Protein 4KCA (pdb70)

Structure (mmCIF, N/CA/C/O backbone):
data_4KCA
#
_entry.id   4KCA
#
_cell.length_a   99.909
_cell.length_b   114.318
_cell.length_c   167.201
_cell.angle_alpha   90.00
_cell.angle_beta   90.00
_cell.angle_gamma   90.00
#
_symmetry.space_group_name_H-M   'P 21 21 21'
#
loop_
_entity.id
_entity.type
_entity.pdbx_description
1 polymer Endo-1,5-alpha-L-arabinanase
2 non-polymer 'IODIDE ION'
3 non-polymer GLYCEROL
4 non-polymer 'SODIUM ION'
5 water water
#
loop_
_atom_site.group_PDB
_atom_site.id
_atom_site.type_symbol
_atom_site.label_atom_id
_atom_site.label_alt_id
_atom_site.label_comp_id
_atom_site.label_asym_id
_atom_site.label_entity_id
_atom_site.label_seq_id
_atom_site.pdbx_PDB_ins_code
_atom_site.Cartn_x
_atom_site.Cartn_y
_atom_site.Cartn_z
_atom_site.occupancy
_atom_site.B_iso_or_equiv
_atom_site.auth_seq_id
_atom_site.auth_comp_id
_atom_site.auth_asym_id
_atom_site.auth_atom_id
_atom_site.pdbx_PDB_model_num
ATOM 1 N N . ILE A 1 5 ? 4.814 62.274 75.301 1.00 72.75 4 ILE A N 1
ATOM 2 C CA . ILE A 1 5 ? 5.463 60.994 75.707 1.00 66.54 4 ILE A CA 1
ATOM 3 C C . ILE A 1 5 ? 4.640 60.336 76.800 1.00 65.56 4 ILE A C 1
ATOM 4 O O . ILE A 1 5 ? 4.309 60.972 77.795 1.00 65.91 4 ILE A O 1
ATOM 9 N N . ILE A 1 6 ? 4.317 59.063 76.602 1.00 66.29 5 ILE A N 1
ATOM 10 C CA . ILE A 1 6 ? 3.562 58.283 77.573 1.00 69.59 5 ILE A CA 1
ATOM 11 C C . ILE A 1 6 ? 4.481 57.655 78.630 1.00 71.89 5 ILE A C 1
ATOM 12 O O . ILE A 1 6 ? 5.218 56.700 78.345 1.00 67.97 5 ILE A O 1
ATOM 17 N N . HIS A 1 7 ? 4.432 58.164 79.857 1.00 70.00 6 HIS A N 1
ATOM 18 C CA . HIS A 1 7 ? 5.256 57.563 80.902 1.00 66.87 6 HIS A CA 1
ATOM 19 C C . HIS A 1 7 ? 4.534 56.349 81.528 1.00 63.39 6 HIS A C 1
ATOM 20 O O . HIS A 1 7 ? 3.674 56.509 82.380 1.00 68.10 6 HIS A O 1
ATOM 27 N N . LEU A 1 8 ? 4.913 55.149 81.066 1.00 56.26 7 LEU A N 1
ATOM 28 C CA . LEU A 1 8 ? 4.334 53.841 81.421 1.00 53.74 7 LEU A CA 1
ATOM 29 C C . LEU A 1 8 ? 4.590 53.343 82.854 1.00 59.65 7 LEU A C 1
ATOM 30 O O . LEU A 1 8 ? 5.359 53.954 83.599 1.00 61.14 7 LEU A O 1
ATOM 35 N N . THR A 1 9 ? 3.932 52.226 83.205 1.00 59.26 8 THR A N 1
ATOM 36 C CA . THR A 1 9 ? 4.243 51.387 84.383 1.00 59.26 8 THR A CA 1
ATOM 37 C C . THR A 1 9 ? 4.157 49.934 83.939 1.00 58.99 8 THR A C 1
ATOM 38 O O . THR A 1 9 ? 3.765 49.667 82.804 1.00 57.89 8 THR A O 1
ATOM 42 N N . ASP A 1 10 ? 4.494 48.988 84.809 1.00 63.51 9 ASP A N 1
ATOM 43 C CA . ASP A 1 10 ? 4.583 47.590 84.370 1.00 74.08 9 ASP A CA 1
ATOM 44 C C . ASP A 1 10 ? 3.213 46.927 84.186 1.00 81.03 9 ASP A C 1
ATOM 45 O O . ASP A 1 10 ? 3.062 46.041 83.336 1.00 79.80 9 ASP A O 1
ATOM 50 N N . ASP A 1 11 ? 2.228 47.370 84.973 1.00 81.11 10 ASP A N 1
ATOM 51 C CA . ASP A 1 11 ? 0.839 46.912 84.830 1.00 84.36 10 ASP A CA 1
ATOM 52 C C . ASP A 1 11 ? 0.224 47.494 83.553 1.00 82.06 10 ASP A C 1
ATOM 53 O O . ASP A 1 11 ? -0.419 46.777 82.786 1.00 84.02 10 ASP A O 1
ATOM 58 N N . SER A 1 12 ? 0.461 48.791 83.336 1.00 81.46 11 SER A N 1
ATOM 59 C CA . SER A 1 12 ? -0.005 49.551 82.162 1.00 78.22 11 SER A CA 1
ATOM 60 C C . SER A 1 12 ? 0.666 49.179 80.807 1.00 82.17 11 SER A C 1
ATOM 61 O O . SER A 1 12 ? 0.289 49.704 79.743 1.00 74.16 11 SER A O 1
ATOM 64 N N . PHE A 1 13 ? 1.640 48.268 80.857 1.00 84.53 12 PHE A N 1
ATOM 65 C CA . PHE A 1 13 ? 2.447 47.898 79.689 1.00 88.88 12 PHE A CA 1
ATOM 66 C C . PHE A 1 13 ? 1.660 47.037 78.703 1.00 90.86 12 PHE A C 1
ATOM 67 O O . PHE A 1 13 ? 1.796 47.198 77.481 1.00 83.00 12 PHE A O 1
ATOM 75 N N . ASP A 1 14 ? 0.843 46.128 79.234 1.00 92.56 13 ASP A N 1
ATOM 76 C CA . ASP A 1 14 ? 0.093 45.211 78.384 1.00 98.08 13 ASP A CA 1
ATOM 77 C C . ASP A 1 14 ? -0.916 45.935 77.480 1.00 96.73 13 ASP A C 1
ATOM 78 O O . ASP A 1 14 ? -1.011 45.617 76.291 1.00 95.67 13 ASP A O 1
ATOM 83 N N . THR A 1 15 ? -1.651 46.905 78.030 1.00 91.94 14 THR A N 1
ATOM 84 C CA . THR A 1 15 ? -2.558 47.723 77.211 1.00 88.10 14 THR A CA 1
ATOM 85 C C . THR A 1 15 ? -1.790 48.699 76.322 1.00 83.88 14 THR A C 1
ATOM 86 O O . THR A 1 15 ? -1.919 48.659 75.100 1.00 78.39 14 THR A O 1
ATOM 90 N N . ASP A 1 16 ? -0.975 49.550 76.942 1.00 82.30 15 ASP A N 1
ATOM 91 C CA . ASP A 1 16 ? -0.309 50.654 76.244 1.00 76.99 15 ASP A CA 1
ATOM 92 C C . ASP A 1 16 ? 0.706 50.300 75.147 1.00 68.14 15 ASP A C 1
ATOM 93 O O . ASP A 1 16 ? 1.042 51.148 74.320 1.00 57.00 15 ASP A O 1
ATOM 98 N N . VAL A 1 17 ? 1.172 49.056 75.123 1.00 66.28 16 VAL A N 1
ATOM 99 C CA . VAL A 1 17 ? 2.287 48.693 74.252 1.00 73.04 16 VAL A CA 1
ATOM 100 C C . VAL A 1 17 ? 2.013 47.421 73.456 1.00 76.06 16 VAL A C 1
ATOM 101 O O . VAL A 1 17 ? 2.214 47.392 72.235 1.00 77.66 16 VAL A O 1
ATOM 105 N N . LEU A 1 18 ? 1.557 46.373 74.130 1.00 75.25 17 LEU A N 1
ATOM 106 C CA . LEU A 1 18 ? 1.199 45.154 73.408 1.00 83.92 17 LEU A CA 1
ATOM 107 C C . LEU A 1 18 ? -0.189 45.258 72.696 1.00 87.02 17 LEU A C 1
ATOM 108 O O . LEU A 1 18 ? -0.421 44.609 71.671 1.00 79.05 17 LEU A O 1
ATOM 113 N N . LYS A 1 19 ? -1.080 46.103 73.225 1.00 91.65 18 LYS A N 1
ATOM 114 C CA . LYS A 1 19 ? -2.368 46.414 72.585 1.00 90.61 18 LYS A CA 1
ATOM 115 C C . LYS A 1 19 ? -2.327 47.822 71.988 1.00 86.05 18 LYS A C 1
ATOM 116 O O . LYS A 1 19 ? -3.140 48.685 72.322 1.00 87.01 18 LYS A O 1
ATOM 122 N N . ALA A 1 20 ? -1.366 48.055 71.110 1.00 82.21 19 ALA A N 1
ATOM 123 C CA . ALA A 1 20 ? -1.228 49.361 70.498 1.00 79.14 19 ALA A CA 1
ATOM 124 C C . ALA A 1 20 ? -1.505 49.260 69.011 1.00 75.59 19 ALA A C 1
ATOM 125 O O . ALA A 1 20 ? -1.182 48.250 68.379 1.00 68.33 19 ALA A O 1
ATOM 127 N N . ASP A 1 21 ? -2.133 50.303 68.476 1.00 77.68 20 ASP A N 1
ATOM 128 C CA . ASP A 1 21 ? -2.274 50.484 67.033 1.00 83.02 20 ASP A CA 1
ATOM 129 C C . ASP A 1 21 ? -1.205 51.493 66.609 1.00 80.33 20 ASP A C 1
ATOM 130 O O . ASP A 1 21 ? -1.158 52.612 67.129 1.00 85.51 20 ASP A O 1
ATOM 135 N N . GLY A 1 22 ? -0.343 51.091 65.680 1.00 75.88 21 GLY A N 1
ATOM 136 C CA . GLY A 1 22 ? 0.788 51.926 65.268 1.00 67.13 21 GLY A CA 1
ATOM 137 C C . GLY A 1 22 ? 2.051 51.520 66.007 1.00 63.29 21 GLY A C 1
ATOM 138 O O . GLY A 1 22 ? 1.985 50.806 67.018 1.00 64.55 21 GLY A O 1
ATOM 139 N N . ALA A 1 23 ? 3.205 51.959 65.503 1.00 55.16 22 ALA A N 1
ATOM 140 C CA . ALA A 1 23 ? 4.481 51.577 66.099 1.00 50.49 22 ALA A CA 1
ATOM 141 C C . ALA A 1 23 ? 4.725 52.308 67.430 1.00 44.60 22 ALA A C 1
ATOM 142 O O . ALA A 1 23 ? 4.458 53.507 67.573 1.00 42.57 22 ALA A O 1
ATOM 144 N N . ILE A 1 24 ? 5.239 51.571 68.406 1.00 43.79 23 ILE A N 1
ATOM 145 C CA . ILE A 1 24 ? 5.569 52.194 69.687 1.00 46.07 23 ILE A CA 1
ATOM 146 C C . ILE A 1 24 ? 7.085 52.052 69.983 1.00 42.49 23 ILE A C 1
ATOM 147 O O . ILE A 1 24 ? 7.636 50.959 69.876 1.00 46.91 23 ILE A O 1
ATOM 152 N N . LEU A 1 25 ? 7.744 53.172 70.289 1.00 41.02 24 LEU A N 1
ATOM 153 C CA . LEU A 1 25 ? 9.178 53.162 70.659 1.00 37.38 24 LEU A CA 1
ATOM 154 C C . LEU A 1 25 ? 9.309 53.234 72.187 1.00 36.88 24 LEU A C 1
ATOM 155 O O . LEU A 1 25 ? 8.986 54.261 72.805 1.00 40.31 24 LEU A O 1
ATOM 160 N N . VAL A 1 26 ? 9.764 52.157 72.803 1.00 40.36 25 VAL A N 1
ATOM 161 C CA . VAL A 1 26 ? 9.894 52.203 74.265 1.00 43.07 25 VAL A CA 1
ATOM 162 C C . VAL A 1 26 ? 11.344 52.493 74.715 1.00 42.38 25 VAL A C 1
ATOM 163 O O . VAL A 1 26 ? 12.286 51.886 74.196 1.00 44.41 25 VAL A O 1
ATOM 167 N N . ASP A 1 27 ? 11.481 53.430 75.655 1.00 41.50 26 ASP A N 1
ATOM 168 C CA . ASP A 1 27 ? 12.757 53.758 76.342 1.00 45.16 26 ASP A CA 1
ATOM 169 C C . ASP A 1 27 ? 12.792 53.220 77.778 1.00 44.75 26 ASP A C 1
ATOM 170 O O . ASP A 1 27 ? 12.131 53.754 78.667 1.00 45.61 26 ASP A O 1
ATOM 175 N N . PHE A 1 28 ? 13.578 52.171 77.989 1.00 42.86 27 PHE A N 1
ATOM 176 C CA . PHE A 1 28 ? 13.781 51.595 79.306 1.00 42.74 27 PHE A CA 1
ATOM 177 C C . PHE A 1 28 ? 14.985 52.319 79.951 1.00 41.77 27 PHE A C 1
ATOM 178 O O . PHE A 1 28 ? 16.099 52.275 79.407 1.00 38.05 27 PHE A O 1
ATOM 186 N N . TRP A 1 29 ? 14.748 53.012 81.057 1.00 38.20 28 TRP A N 1
ATOM 187 C CA . TRP A 1 29 ? 15.753 53.903 81.633 1.00 40.29 28 TRP A CA 1
ATOM 188 C C . TRP A 1 29 ? 15.792 53.752 83.157 1.00 40.07 28 TRP A C 1
ATOM 189 O O . TRP A 1 29 ? 14.928 53.119 83.735 1.00 38.64 28 TRP A O 1
ATOM 200 N N . ALA A 1 30 ? 16.809 54.321 83.799 1.00 39.77 29 ALA A N 1
ATOM 201 C CA . ALA A 1 30 ? 16.837 54.332 85.271 1.00 41.21 29 ALA A CA 1
ATOM 202 C C . ALA A 1 30 ? 17.555 55.562 85.759 1.00 41.92 29 ALA A C 1
ATOM 203 O O . ALA A 1 30 ? 18.214 56.249 84.979 1.00 40.58 29 ALA A O 1
ATOM 205 N N . GLU A 1 31 ? 17.461 55.802 87.065 1.00 46.36 30 GLU A N 1
ATOM 206 C CA . GLU A 1 31 ? 17.972 57.024 87.667 1.00 51.69 30 GLU A CA 1
ATOM 207 C C . GLU A 1 31 ? 19.502 57.167 87.626 1.00 53.11 30 GLU A C 1
ATOM 208 O O . GLU A 1 31 ? 20.008 58.259 87.327 1.00 53.58 30 GLU A O 1
ATOM 214 N N . TRP A 1 32 ? 20.230 56.082 87.910 1.00 49.28 31 TRP A N 1
ATOM 215 C CA . TRP A 1 32 ? 21.697 56.155 87.981 1.00 49.78 31 TRP A CA 1
ATOM 216 C C . TRP A 1 32 ? 22.301 55.838 86.635 1.00 48.45 31 TRP A C 1
ATOM 217 O O . TRP A 1 32 ? 23.070 54.894 86.495 1.00 52.04 31 TRP A O 1
ATOM 228 N N . CYS A 1 33 ? 21.948 56.634 85.641 1.00 47.13 32 CYS A N 1
ATOM 229 C CA . CYS A 1 33 ? 22.372 56.378 84.289 1.00 43.82 32 CYS A CA 1
ATOM 230 C C . CYS A 1 33 ? 22.526 57.721 83.571 1.00 44.12 32 CYS A C 1
ATOM 231 O O . CYS A 1 33 ? 21.521 58.323 83.156 1.00 41.77 32 CYS A O 1
ATOM 234 N N . GLY A 1 34 ? 23.776 58.192 83.457 1.00 41.26 33 GLY A N 1
ATOM 235 C CA . GLY A 1 34 ? 24.107 59.387 82.678 1.00 38.31 33 GLY A CA 1
ATOM 236 C C . GLY A 1 34 ? 23.561 59.350 81.250 1.00 38.32 33 GLY A C 1
ATOM 237 O O . GLY A 1 34 ? 22.914 60.304 80.814 1.00 40.32 33 GLY A O 1
ATOM 238 N N . PRO A 1 35 ? 23.813 58.256 80.501 1.00 35.19 34 PRO A N 1
ATOM 239 C CA . PRO A 1 35 ? 23.326 58.184 79.122 1.00 36.64 34 PRO A CA 1
ATOM 240 C C . PRO A 1 35 ? 21.784 58.261 78.983 1.00 37.29 34 PRO A C 1
ATOM 241 O O . PRO A 1 35 ? 21.305 58.705 77.950 1.00 37.46 34 PRO A O 1
ATOM 245 N N . CYS A 1 36 ? 21.029 57.810 79.988 1.00 38.61 35 CYS A N 1
ATOM 246 C CA . CYS A 1 36 ? 19.554 57.899 79.955 1.00 41.72 35 CYS A CA 1
ATOM 247 C C . CYS A 1 36 ? 19.126 59.367 79.944 1.00 44.59 35 CYS A C 1
ATOM 248 O O . CYS A 1 36 ? 18.241 59.763 79.175 1.00 44.35 35 CYS A O 1
ATOM 251 N N . LYS A 1 37 ? 19.784 60.171 80.773 1.00 44.11 36 LYS A N 1
ATOM 252 C CA . LYS A 1 37 ? 19.575 61.613 80.788 1.00 49.20 36 LYS A CA 1
ATOM 253 C C . LYS A 1 37 ? 20.044 62.346 79.506 1.00 51.63 36 LYS A C 1
ATOM 254 O O . LYS A 1 37 ? 19.442 63.358 79.143 1.00 53.04 36 LYS A O 1
ATOM 260 N N . MET A 1 38 ? 21.095 61.851 78.833 1.00 48.43 37 MET A N 1
ATOM 261 C CA . MET A 1 38 ? 21.546 62.429 77.549 1.00 49.17 37 MET A CA 1
ATOM 262 C C . MET A 1 38 ? 20.431 62.282 76.488 1.00 51.37 37 MET A C 1
ATOM 263 O O . MET A 1 38 ? 20.176 63.217 75.721 1.00 53.52 37 MET A O 1
ATOM 268 N N . ILE A 1 39 ? 19.780 61.113 76.452 1.00 46.02 38 ILE A N 1
ATOM 269 C CA . ILE A 1 39 ? 18.831 60.783 75.398 1.00 47.75 38 ILE A CA 1
ATOM 270 C C . ILE A 1 39 ? 17.442 61.382 75.668 1.00 50.74 38 ILE A C 1
ATOM 271 O O . ILE A 1 39 ? 16.624 61.511 74.737 1.00 48.50 38 ILE A O 1
ATOM 276 N N . ALA A 1 40 ? 17.175 61.764 76.918 1.00 49.58 39 ALA A N 1
ATOM 277 C CA . ALA A 1 40 ? 15.830 62.223 77.299 1.00 52.93 39 ALA A CA 1
ATOM 278 C C . ALA A 1 40 ? 15.295 63.369 76.401 1.00 54.30 39 ALA A C 1
ATOM 279 O O . ALA A 1 40 ? 14.238 63.207 75.775 1.00 60.06 39 ALA A O 1
ATOM 281 N N . PRO A 1 41 ? 16.026 64.505 76.302 1.00 55.04 40 PRO A N 1
ATOM 282 C CA . PRO A 1 41 ? 15.607 65.582 75.377 1.00 55.33 40 PRO A CA 1
ATOM 283 C C . PRO A 1 41 ? 15.543 65.192 73.884 1.00 57.11 40 PRO A C 1
ATOM 284 O O . PRO A 1 41 ? 14.820 65.835 73.114 1.00 56.73 40 PRO A O 1
ATOM 288 N N . ILE A 1 42 ? 16.307 64.185 73.467 1.00 54.05 41 ILE A N 1
ATOM 289 C CA . ILE A 1 42 ? 16.268 63.750 72.065 1.00 51.79 41 ILE A CA 1
ATOM 290 C C . ILE A 1 42 ? 14.948 63.040 71.812 1.00 50.90 41 ILE A C 1
ATOM 291 O O . ILE A 1 42 ? 14.315 63.266 70.776 1.00 51.72 41 ILE A O 1
ATOM 296 N N . LEU A 1 43 ? 14.519 62.225 72.776 1.00 51.60 42 LEU A N 1
ATOM 297 C CA . LEU A 1 43 ? 13.216 61.550 72.732 1.00 53.79 42 LEU A CA 1
ATOM 298 C C . LEU A 1 43 ? 12.027 62.517 72.715 1.00 56.74 42 LEU A C 1
ATOM 299 O O . LEU A 1 43 ? 10.993 62.228 72.078 1.00 49.34 42 LEU A O 1
ATOM 304 N N . ASP A 1 44 ? 12.184 63.640 73.412 1.00 57.74 43 ASP A N 1
ATOM 305 C CA . ASP A 1 44 ? 11.200 64.721 73.407 1.00 63.66 43 ASP A CA 1
ATOM 306 C C . ASP A 1 44 ? 10.951 65.185 71.980 1.00 62.85 43 ASP A C 1
ATOM 307 O O . ASP A 1 44 ? 9.826 65.106 71.479 1.00 63.36 43 ASP A O 1
ATOM 312 N N . GLU A 1 45 ? 12.019 65.650 71.339 1.00 62.82 44 GLU A N 1
ATOM 313 C CA . GLU A 1 45 ? 11.972 66.164 69.982 1.00 61.40 44 GLU A CA 1
ATOM 314 C C . GLU A 1 45 ? 11.433 65.139 68.988 1.00 62.13 44 GLU A C 1
ATOM 315 O O . GLU A 1 45 ? 10.617 65.483 68.149 1.00 59.38 44 GLU A O 1
ATOM 321 N N . ILE A 1 46 ? 11.869 63.882 69.103 1.00 62.78 45 ILE A N 1
ATOM 322 C CA . ILE A 1 46 ? 11.391 62.791 68.235 1.00 60.00 45 ILE A CA 1
ATOM 323 C C . ILE A 1 46 ? 9.874 62.563 68.367 1.00 61.94 45 ILE A C 1
ATOM 324 O O . ILE A 1 46 ? 9.195 62.252 67.368 1.00 55.85 45 ILE A O 1
ATOM 329 N N . ALA A 1 47 ? 9.347 62.721 69.583 1.00 59.52 46 ALA A N 1
ATOM 330 C CA . ALA A 1 47 ? 7.895 62.642 69.811 1.00 63.40 46 ALA A CA 1
ATOM 331 C C . ALA A 1 47 ? 7.122 63.717 69.014 1.00 61.72 46 ALA A C 1
ATOM 332 O O . ALA A 1 47 ? 6.028 63.442 68.528 1.00 64.76 46 ALA A O 1
ATOM 334 N N . ASP A 1 48 ? 7.706 64.912 68.873 1.00 64.93 47 ASP A N 1
ATOM 335 C CA . ASP A 1 48 ? 7.129 66.013 68.069 1.00 67.99 47 ASP A CA 1
ATOM 336 C C . ASP A 1 48 ? 7.216 65.750 66.566 1.00 70.88 47 ASP A C 1
ATOM 337 O O . ASP A 1 48 ? 6.200 65.757 65.879 1.00 74.05 47 ASP A O 1
ATOM 342 N N . GLU A 1 49 ? 8.434 65.518 66.078 1.00 68.49 48 GLU A N 1
ATOM 343 C CA . GLU A 1 49 ? 8.710 65.319 64.663 1.00 66.49 48 GLU A CA 1
ATOM 344 C C . GLU A 1 49 ? 8.079 64.034 64.102 1.00 67.60 48 GLU A C 1
ATOM 345 O O . GLU A 1 49 ? 7.776 63.967 62.912 1.00 75.33 48 GLU A O 1
ATOM 351 N N . TYR A 1 50 ? 7.855 63.026 64.939 1.00 63.08 49 TYR A N 1
ATOM 352 C CA . TYR A 1 50 ? 7.251 61.769 64.458 1.00 63.55 49 TYR A CA 1
ATOM 353 C C . TYR A 1 50 ? 5.780 61.523 64.846 1.00 62.56 49 TYR A C 1
ATOM 354 O O . TYR A 1 50 ? 5.289 60.398 64.690 1.00 58.60 49 TYR A O 1
ATOM 363 N N . GLN A 1 51 ? 5.091 62.561 65.339 1.00 67.37 50 GLN A N 1
ATOM 364 C CA . GLN A 1 51 ? 3.658 62.484 65.733 1.00 71.87 50 GLN A CA 1
ATOM 365 C C . GLN A 1 51 ? 2.776 61.599 64.847 1.00 70.51 50 GLN A C 1
ATOM 366 O O . GLN A 1 51 ? 1.976 60.807 65.351 1.00 71.55 50 GLN A O 1
ATOM 372 N N . GLY A 1 52 ? 2.923 61.756 63.532 1.00 68.55 51 GLY A N 1
ATOM 373 C CA . GLY A 1 52 ? 2.091 61.058 62.559 1.00 70.84 51 GLY A CA 1
ATOM 374 C C . GLY A 1 52 ? 2.141 59.543 62.617 1.00 72.69 51 GLY A C 1
ATOM 375 O O . GLY A 1 52 ? 1.104 58.884 62.518 1.00 69.66 51 GLY A O 1
ATOM 376 N N . LYS A 1 53 ? 3.339 58.990 62.803 1.00 69.28 52 LYS A N 1
ATOM 377 C CA . LYS A 1 53 ? 3.570 57.557 62.573 1.00 67.32 52 LYS A CA 1
ATOM 378 C C . LYS A 1 53 ? 4.049 56.735 63.787 1.00 62.19 52 LYS A C 1
ATOM 379 O O . LYS A 1 53 ? 4.240 55.514 63.670 1.00 59.16 52 LYS A O 1
ATOM 385 N N . LEU A 1 54 ? 4.239 57.379 64.940 1.00 58.01 53 LEU A N 1
ATOM 386 C CA . LEU A 1 54 ? 4.871 56.691 66.072 1.00 51.81 53 LEU A CA 1
ATOM 387 C C . LEU A 1 54 ? 4.458 57.242 67.439 1.00 48.85 53 LEU A C 1
ATOM 388 O O . LEU A 1 54 ? 4.287 58.446 67.605 1.00 49.38 53 LEU A O 1
ATOM 393 N N . THR A 1 55 ? 4.321 56.353 68.416 1.00 47.85 54 THR A N 1
ATOM 394 C CA . THR A 1 55 ? 4.179 56.800 69.803 1.00 54.68 54 THR A CA 1
ATOM 395 C C . THR A 1 55 ? 5.490 56.523 70.569 1.00 51.64 54 THR A C 1
ATOM 396 O O . THR A 1 55 ? 6.080 55.432 70.427 1.00 48.20 54 THR A O 1
ATOM 400 N N . VAL A 1 56 ? 5.923 57.500 71.375 1.00 50.00 55 VAL A N 1
ATOM 401 C CA . VAL A 1 56 ? 7.115 57.337 72.234 1.00 51.77 55 VAL A CA 1
ATOM 402 C C . VAL A 1 56 ? 6.732 57.117 73.697 1.00 52.93 55 VAL A C 1
ATOM 403 O O . VAL A 1 56 ? 6.067 57.971 74.295 1.00 52.81 55 VAL A O 1
ATOM 407 N N . ALA A 1 57 ? 7.153 55.978 74.262 1.00 52.06 56 ALA A N 1
ATOM 408 C CA . ALA A 1 57 ? 6.880 55.655 75.670 1.00 50.68 56 ALA A CA 1
ATOM 409 C C . ALA A 1 57 ? 8.163 55.414 76.511 1.00 53.06 56 ALA A C 1
ATOM 410 O O . ALA A 1 57 ? 9.204 55.013 75.966 1.00 48.59 56 ALA A O 1
ATOM 412 N N . LYS A 1 58 ? 8.064 55.644 77.828 1.00 49.10 57 LYS A N 1
ATOM 413 C CA . LYS A 1 58 ? 9.178 55.417 78.777 1.00 53.04 57 LYS A CA 1
ATOM 414 C C . LYS A 1 58 ? 8.779 54.502 79.929 1.00 51.68 57 LYS A C 1
ATOM 415 O O . LYS A 1 58 ? 7.698 54.653 80.492 1.00 51.52 57 LYS A O 1
ATOM 421 N N . LEU A 1 59 ? 9.652 53.556 80.269 1.00 49.92 58 LEU A N 1
ATOM 422 C CA . LEU A 1 59 ? 9.488 52.724 81.454 1.00 48.25 58 LEU A CA 1
ATOM 423 C C . LEU A 1 59 ? 10.720 52.881 82.364 1.00 52.22 58 LEU A C 1
ATOM 424 O O . LEU A 1 59 ? 11.810 52.370 82.046 1.00 44.96 58 LEU A O 1
ATOM 429 N N . ASN A 1 60 ? 10.547 53.587 83.479 1.00 49.71 59 ASN A N 1
ATOM 430 C CA . ASN A 1 60 ? 11.590 53.632 84.509 1.00 50.65 59 ASN A CA 1
ATOM 431 C C . ASN A 1 60 ? 11.691 52.270 85.167 1.00 46.91 59 ASN A C 1
ATOM 432 O O . ASN A 1 60 ? 10.768 51.845 85.877 1.00 47.07 59 ASN A O 1
ATOM 437 N N . ILE A 1 61 ? 12.806 51.581 84.922 1.00 43.26 60 ILE A N 1
ATOM 438 C CA . ILE A 1 61 ? 12.973 50.210 85.386 1.00 42.44 60 ILE A CA 1
ATOM 439 C C . ILE A 1 61 ? 13.176 50.092 86.916 1.00 44.62 60 ILE A C 1
ATOM 440 O O . ILE A 1 61 ? 13.107 48.992 87.440 1.00 43.58 60 ILE A O 1
ATOM 445 N N . ASP A 1 62 ? 13.421 51.201 87.612 1.00 47.19 61 ASP A N 1
ATOM 446 C CA . ASP A 1 62 ? 13.593 51.153 89.085 1.00 51.84 61 ASP A CA 1
ATOM 447 C C . ASP A 1 62 ? 12.247 50.933 89.795 1.00 56.31 61 ASP A C 1
ATOM 448 O O . ASP A 1 62 ? 12.165 50.186 90.771 1.00 55.00 61 ASP A O 1
ATOM 453 N N . GLN A 1 63 ? 11.205 51.606 89.305 1.00 60.56 62 GLN A N 1
ATOM 454 C CA . GLN A 1 63 ? 9.831 51.378 89.765 1.00 63.86 62 GLN A CA 1
ATOM 455 C C . GLN A 1 63 ? 9.241 50.099 89.226 1.00 61.62 62 GLN A C 1
ATOM 456 O O . GLN A 1 63 ? 8.386 49.491 89.853 1.00 59.93 62 GLN A O 1
ATOM 462 N N . ASN A 1 64 ? 9.704 49.701 88.053 1.00 55.40 63 ASN A N 1
ATOM 463 C CA . ASN A 1 64 ? 9.024 48.708 87.264 1.00 54.60 63 ASN A CA 1
ATOM 464 C C . ASN A 1 64 ? 9.914 47.533 86.892 1.00 55.91 63 ASN A C 1
ATOM 465 O O . ASN A 1 64 ? 10.322 47.401 85.718 1.00 58.10 63 ASN A O 1
ATOM 470 N N . PRO A 1 65 ? 10.232 46.678 87.887 1.00 52.60 64 PRO A N 1
ATOM 471 C CA . PRO A 1 65 ? 11.129 45.526 87.701 1.00 54.58 64 PRO A CA 1
ATOM 472 C C . PRO A 1 65 ? 10.585 44.388 86.837 1.00 59.24 64 PRO A C 1
ATOM 473 O O . PRO A 1 65 ? 11.360 43.503 86.446 1.00 56.41 64 PRO A O 1
ATOM 477 N N . GLY A 1 66 ? 9.273 44.401 86.572 1.00 59.11 65 GLY A N 1
ATOM 478 C CA . GLY A 1 66 ? 8.604 43.305 85.881 1.00 62.50 65 GLY A CA 1
ATOM 479 C C . GLY A 1 66 ? 8.898 43.230 84.397 1.00 62.96 65 GLY A C 1
ATOM 480 O O . GLY A 1 66 ? 9.334 42.180 83.898 1.00 64.71 65 GLY A O 1
ATOM 481 N N . THR A 1 67 ? 8.696 44.348 83.700 1.00 63.29 66 THR A N 1
ATOM 482 C CA . THR A 1 67 ? 8.711 44.365 82.220 1.00 62.00 66 THR A CA 1
ATOM 483 C C . THR A 1 67 ? 10.034 43.960 81.545 1.00 65.10 66 THR A C 1
ATOM 484 O O . THR A 1 67 ? 10.057 43.056 80.697 1.00 70.84 66 THR A O 1
ATOM 488 N N . ALA A 1 68 ? 11.124 44.628 81.930 1.00 61.79 67 ALA A N 1
ATOM 489 C CA . ALA A 1 68 ? 12.416 44.511 81.249 1.00 57.04 67 ALA A CA 1
ATOM 490 C C . ALA A 1 68 ? 13.022 43.099 81.120 1.00 56.48 67 ALA A C 1
ATOM 491 O O . ALA A 1 68 ? 13.531 42.748 80.045 1.00 50.74 67 ALA A O 1
ATOM 493 N N . PRO A 1 69 ? 12.983 42.281 82.196 1.00 57.42 68 PRO A N 1
ATOM 494 C CA . PRO A 1 69 ? 13.661 40.980 82.038 1.00 60.69 68 PRO A CA 1
ATOM 495 C C . PRO A 1 69 ? 13.004 40.035 80.997 1.00 62.86 68 PRO A C 1
ATOM 496 O O . PRO A 1 69 ? 13.650 39.099 80.512 1.00 65.04 68 PRO A O 1
ATOM 500 N N . LYS A 1 70 ? 11.750 40.310 80.640 1.00 63.69 69 LYS A N 1
ATOM 501 C CA . LYS A 1 70 ? 11.038 39.529 79.618 1.00 68.92 69 LYS A CA 1
ATOM 502 C C . LYS A 1 70 ? 11.615 39.788 78.229 1.00 70.49 69 LYS A C 1
ATOM 503 O O . LYS A 1 70 ? 11.641 38.896 77.375 1.00 70.40 69 LYS A O 1
ATOM 509 N N . TYR A 1 71 ? 12.105 41.008 78.025 1.00 68.69 70 TYR A N 1
ATOM 510 C CA . TYR A 1 71 ? 12.662 41.410 76.744 1.00 66.46 70 TYR A CA 1
ATOM 511 C C . TYR A 1 71 ? 14.178 41.330 76.670 1.00 63.16 70 TYR A C 1
ATOM 512 O O . TYR A 1 71 ? 14.777 41.793 75.701 1.00 63.37 70 TYR A O 1
ATOM 521 N N . GLY A 1 72 ? 14.796 40.726 77.683 1.00 61.96 71 GLY A N 1
ATOM 522 C CA . GLY A 1 72 ? 16.246 40.504 77.688 1.00 57.07 71 GLY A CA 1
ATOM 523 C C . GLY A 1 72 ? 17.039 41.800 77.786 1.00 54.09 71 GLY A C 1
ATOM 524 O O . GLY A 1 72 ? 18.174 41.860 77.329 1.00 56.43 71 GLY A O 1
ATOM 525 N N . ILE A 1 73 ? 16.421 42.835 78.357 1.00 49.19 72 ILE A N 1
ATOM 526 C CA . ILE A 1 73 ? 17.058 44.139 78.497 1.00 51.60 72 ILE A CA 1
ATOM 527 C C . ILE A 1 73 ? 18.211 44.082 79.490 1.00 50.83 72 ILE A C 1
ATOM 528 O O . ILE A 1 73 ? 18.081 43.541 80.592 1.00 45.77 72 ILE A O 1
ATOM 533 N N . ARG A 1 74 ? 19.338 44.621 79.045 1.00 48.42 73 ARG A N 1
ATOM 534 C CA . ARG A 1 74 ? 20.578 44.601 79.790 1.00 47.45 73 ARG A CA 1
ATOM 535 C C . ARG A 1 74 ? 21.108 46.034 79.900 1.00 40.59 73 ARG A C 1
ATOM 536 O O . ARG A 1 74 ? 20.682 46.756 80.792 1.00 38.89 73 ARG A O 1
ATOM 544 N N . GLY A 1 75 ? 21.933 46.463 78.949 1.00 39.25 74 GLY A N 1
ATOM 545 C CA . GLY A 1 75 ? 22.482 47.827 78.983 1.00 36.79 74 GLY A CA 1
ATOM 546 C C . GLY A 1 75 ? 21.365 48.835 78.862 1.00 35.40 74 GLY A C 1
ATOM 547 O O . GLY A 1 75 ? 20.378 48.589 78.164 1.00 35.63 74 GLY A O 1
ATOM 548 N N . ILE A 1 76 ? 21.499 49.974 79.522 1.00 34.88 75 ILE A N 1
ATOM 549 C CA . ILE A 1 76 ? 20.493 51.025 79.397 1.00 34.31 75 ILE A CA 1
ATOM 550 C C . ILE A 1 76 ? 21.113 52.386 78.961 1.00 36.28 75 ILE A C 1
ATOM 551 O O . ILE A 1 76 ? 22.293 52.631 79.231 1.00 33.11 75 ILE A O 1
ATOM 556 N N . PRO A 1 77 ? 20.337 53.276 78.295 1.00 36.65 76 PRO A N 1
ATOM 557 C CA . PRO A 1 77 ? 18.924 53.127 77.933 1.00 38.17 76 PRO A CA 1
ATOM 558 C C . PRO A 1 77 ? 18.824 52.066 76.845 1.00 38.83 76 PRO A C 1
ATOM 559 O O . PRO A 1 77 ? 19.789 51.866 76.108 1.00 35.16 76 PRO A O 1
ATOM 563 N N . THR A 1 78 ? 17.714 51.338 76.808 1.00 39.00 77 THR A N 1
ATOM 564 C CA . THR A 1 78 ? 17.440 50.439 75.686 1.00 40.10 77 THR A CA 1
ATOM 565 C C . THR A 1 78 ? 16.186 50.965 75.027 1.00 38.79 77 THR A C 1
ATOM 566 O O . THR A 1 78 ? 15.226 51.320 75.712 1.00 37.78 77 THR A O 1
ATOM 570 N N . LEU A 1 79 ? 16.239 51.060 73.701 1.00 37.55 78 LEU A N 1
ATOM 571 C CA . LEU A 1 79 ? 15.116 51.506 72.912 1.00 40.04 78 LEU A CA 1
ATOM 572 C C . LEU A 1 79 ? 14.537 50.311 72.188 1.00 39.79 78 LEU A C 1
ATOM 573 O O . LEU A 1 79 ? 15.244 49.662 71.425 1.00 39.68 78 LEU A O 1
ATOM 578 N N . LEU A 1 80 ? 13.256 50.032 72.428 1.00 41.07 79 LEU A N 1
ATOM 579 C CA . LEU A 1 80 ? 12.561 48.935 71.766 1.00 42.25 79 LEU A CA 1
ATOM 580 C C . LEU A 1 80 ? 11.461 49.520 70.865 1.00 42.98 79 LEU A C 1
ATOM 581 O O . LEU A 1 80 ? 10.683 50.383 71.291 1.00 42.98 79 LEU A O 1
ATOM 586 N N . LEU A 1 81 ? 11.449 49.121 69.591 1.00 43.84 80 LEU A N 1
ATOM 587 C CA . LEU A 1 81 ? 10.361 49.521 68.705 1.00 41.25 80 LEU A CA 1
ATOM 588 C C . LEU A 1 81 ? 9.392 48.332 68.644 1.00 43.73 80 LEU A C 1
ATOM 589 O O . LEU A 1 81 ? 9.773 47.252 68.203 1.00 43.99 80 LEU A O 1
ATOM 594 N N . PHE A 1 82 ? 8.176 48.521 69.162 1.00 46.44 81 PHE A N 1
ATOM 595 C CA . PHE A 1 82 ? 7.127 47.488 69.064 1.00 51.13 81 PHE A CA 1
ATOM 596 C C . PHE A 1 82 ? 6.200 47.740 67.872 1.00 49.78 81 PHE A C 1
ATOM 597 O O . PHE A 1 82 ? 5.774 48.879 67.620 1.00 47.97 81 PHE A O 1
ATOM 605 N N . LYS A 1 83 ? 5.884 46.659 67.171 1.00 53.40 82 LYS A N 1
ATOM 606 C CA . LYS A 1 83 ? 4.901 46.684 66.080 1.00 56.41 82 LYS A CA 1
ATOM 607 C C . LYS A 1 83 ? 3.690 45.791 66.425 1.00 57.44 82 LYS A C 1
ATOM 608 O O . LYS A 1 83 ? 3.777 44.562 66.351 1.00 51.72 82 LYS A O 1
ATOM 614 N N . ASN A 1 84 ? 2.582 46.426 66.830 1.00 63.46 83 ASN A N 1
ATOM 615 C CA . ASN A 1 84 ? 1.378 45.718 67.305 1.00 71.83 83 ASN A CA 1
ATOM 616 C C . ASN A 1 84 ? 1.691 44.752 68.447 1.00 76.28 83 ASN A C 1
ATOM 617 O O . ASN A 1 84 ? 1.165 43.635 68.466 1.00 82.04 83 ASN A O 1
ATOM 622 N N . GLY A 1 85 ? 2.567 45.156 69.368 1.00 71.40 84 GLY A N 1
ATOM 623 C CA . GLY A 1 85 ? 2.940 44.292 70.489 1.00 71.03 84 GLY A CA 1
ATOM 624 C C . GLY A 1 85 ? 3.868 43.114 70.202 1.00 69.55 84 GLY A C 1
ATOM 625 O O . GLY A 1 85 ? 3.766 42.079 70.847 1.00 69.74 84 GLY A O 1
ATOM 626 N N . GLU A 1 86 ? 4.760 43.259 69.224 1.00 67.27 85 GLU A N 1
ATOM 627 C CA . GLU A 1 86 ? 5.974 42.423 69.139 1.00 66.72 85 GLU A CA 1
ATOM 628 C C . GLU A 1 86 ? 7.197 43.339 68.846 1.00 63.86 85 GLU A C 1
ATOM 629 O O . GLU A 1 86 ? 7.011 44.501 68.460 1.00 62.21 85 GLU A O 1
ATOM 635 N N . VAL A 1 87 ? 8.418 42.837 69.058 1.00 56.19 86 VAL A N 1
ATOM 636 C CA . VAL A 1 87 ? 9.628 43.666 68.935 1.00 55.99 86 VAL A CA 1
ATOM 637 C C . VAL A 1 87 ? 10.126 43.683 67.501 1.00 53.41 86 VAL A C 1
ATOM 638 O O . VAL A 1 87 ? 10.655 42.693 67.011 1.00 54.05 86 VAL A O 1
ATOM 642 N N . ALA A 1 88 ? 9.977 44.827 66.847 1.00 51.64 87 ALA A N 1
ATOM 643 C CA . ALA A 1 88 ? 10.436 44.976 65.464 1.00 54.61 87 ALA A CA 1
ATOM 644 C C . ALA A 1 88 ? 11.954 45.216 65.371 1.00 54.52 87 ALA A C 1
ATOM 645 O O . ALA A 1 88 ? 12.628 44.666 64.491 1.00 54.04 87 ALA A O 1
ATOM 647 N N . ALA A 1 89 ? 12.495 46.032 66.285 1.00 52.18 88 ALA A N 1
ATOM 648 C CA . ALA A 1 89 ? 13.931 46.346 66.280 1.00 46.68 88 ALA A CA 1
ATOM 649 C C . ALA A 1 89 ? 14.365 46.789 67.664 1.00 46.65 88 ALA A C 1
ATOM 650 O O . ALA A 1 89 ? 13.546 47.284 68.449 1.00 41.36 88 ALA A O 1
ATOM 652 N N . THR A 1 90 ? 15.653 46.648 67.958 1.00 46.15 89 THR A N 1
ATOM 653 C CA . THR A 1 90 ? 16.162 47.161 69.250 1.00 43.44 89 THR A CA 1
ATOM 654 C C . THR A 1 90 ? 17.465 47.983 69.087 1.00 40.69 89 THR A C 1
ATOM 655 O O . THR A 1 90 ? 18.238 47.723 68.178 1.00 39.09 89 THR A O 1
ATOM 659 N N . LYS A 1 91 ? 17.656 49.012 69.922 1.00 37.23 90 LYS A N 1
ATOM 660 C CA . LYS A 1 91 ? 18.929 49.760 69.994 1.00 38.28 90 LYS A CA 1
ATOM 661 C C . LYS A 1 91 ? 19.263 50.046 71.458 1.00 35.79 90 LYS A C 1
ATOM 662 O O . LYS A 1 91 ? 18.356 50.303 72.259 1.00 35.80 90 LYS A O 1
ATOM 668 N N . VAL A 1 92 ? 20.551 49.999 71.792 1.00 33.63 91 VAL A N 1
ATOM 669 C CA . VAL A 1 92 ? 21.017 50.240 73.177 1.00 34.31 91 VAL A CA 1
ATOM 670 C C . VAL A 1 92 ? 21.959 51.458 73.177 1.00 33.20 91 VAL A C 1
ATOM 671 O O . VAL A 1 92 ? 22.869 51.533 72.356 1.00 34.15 91 VAL A O 1
ATOM 675 N N . GLY A 1 93 ? 21.715 52.406 74.068 1.00 34.16 92 GLY A N 1
ATOM 676 C CA . GLY A 1 93 ? 22.664 53.478 74.334 1.00 36.89 92 GLY A CA 1
ATOM 677 C C . GLY A 1 93 ? 22.144 54.863 73.949 1.00 37.40 92 GLY A C 1
ATOM 678 O O . GLY A 1 93 ? 21.070 54.983 73.380 1.00 38.10 92 GLY A O 1
ATOM 679 N N . ALA A 1 94 ? 22.913 55.902 74.257 1.00 33.58 93 ALA A N 1
ATOM 680 C CA . ALA A 1 94 ? 22.490 57.283 74.072 1.00 33.55 93 ALA A CA 1
ATOM 681 C C . ALA A 1 94 ? 22.725 57.669 72.619 1.00 35.80 93 ALA A C 1
ATOM 682 O O . ALA A 1 94 ? 23.725 58.335 72.295 1.00 36.12 93 ALA A O 1
ATOM 684 N N . LEU A 1 95 ? 21.854 57.207 71.729 1.00 35.74 94 LEU A N 1
ATOM 685 C CA . LEU A 1 95 ? 21.951 57.623 70.320 1.00 37.82 94 LEU A CA 1
ATOM 686 C C . LEU A 1 95 ? 21.862 59.152 70.155 1.00 34.33 94 LEU A C 1
ATOM 687 O O . LEU A 1 95 ? 21.247 59.833 70.950 1.00 36.24 94 LEU A O 1
ATOM 692 N N . SER A 1 96 ? 22.500 59.668 69.115 1.00 35.83 95 SER A N 1
ATOM 693 C CA . SER A 1 96 ? 22.269 61.055 68.697 1.00 39.22 95 SER A CA 1
ATOM 694 C C . SER A 1 96 ? 20.930 61.152 67.967 1.00 41.85 95 SER A C 1
ATOM 695 O O . SER A 1 96 ? 20.410 60.139 67.443 1.00 38.15 95 SER A O 1
ATOM 698 N N . LYS A 1 97 ? 20.375 62.362 67.919 1.00 43.26 96 LYS A N 1
ATOM 699 C CA . LYS A 1 97 ? 19.202 62.628 67.074 1.00 46.82 96 LYS A CA 1
ATOM 700 C C . LYS A 1 97 ? 19.316 62.001 65.679 1.00 43.37 96 LYS A C 1
ATOM 701 O O . LYS A 1 97 ? 18.374 61.335 65.222 1.00 45.16 96 LYS A O 1
ATOM 707 N N . GLY A 1 98 ? 20.466 62.191 65.029 1.00 44.47 97 GLY A N 1
ATOM 708 C CA . GLY A 1 98 ? 20.698 61.695 63.657 1.00 45.59 97 GLY A CA 1
ATOM 709 C C . GLY A 1 98 ? 20.600 60.180 63.564 1.00 46.04 97 GLY A C 1
ATOM 710 O O . GLY A 1 98 ? 19.970 59.633 62.651 1.00 41.86 97 GLY A O 1
ATOM 711 N N . GLN A 1 99 ? 21.207 59.490 64.527 1.00 41.85 98 GLN A N 1
ATOM 712 C CA . GLN A 1 99 ? 21.176 58.030 64.550 1.00 40.09 98 GLN A CA 1
ATOM 713 C C . GLN A 1 99 ? 19.771 57.475 64.828 1.00 39.59 98 GLN A C 1
ATOM 714 O O . GLN A 1 99 ? 19.407 56.447 64.264 1.00 36.87 98 GLN A O 1
ATOM 720 N N . LEU A 1 100 ? 19.018 58.136 65.716 1.00 36.36 99 LEU A N 1
ATOM 721 C CA . LEU A 1 100 ? 17.654 57.746 66.051 1.00 39.33 99 LEU A CA 1
ATOM 722 C C . LEU A 1 100 ? 16.722 57.872 64.829 1.00 41.22 99 LEU A C 1
ATOM 723 O O . LEU A 1 100 ? 15.989 56.921 64.487 1.00 36.97 99 LEU A O 1
ATOM 728 N N . LYS A 1 101 ? 16.772 59.042 64.190 1.00 40.22 100 LYS A N 1
ATOM 729 C CA . LYS A 1 101 ? 16.087 59.284 62.904 1.00 42.99 100 LYS A CA 1
ATOM 730 C C . LYS A 1 101 ? 16.429 58.258 61.841 1.00 41.07 100 LYS A C 1
ATOM 731 O O . LYS A 1 101 ? 15.539 57.716 61.217 1.00 44.03 100 LYS A O 1
ATOM 737 N N . GLU A 1 102 ? 17.708 57.965 61.647 1.00 43.18 101 GLU A N 1
ATOM 738 C CA . GLU A 1 102 ? 18.103 56.903 60.709 1.00 48.65 101 GLU A CA 1
ATOM 739 C C . GLU A 1 102 ? 17.506 55.547 61.092 1.00 48.39 101 GLU A C 1
ATOM 740 O O . GLU A 1 102 ? 17.058 54.772 60.228 1.00 48.11 101 GLU A O 1
ATOM 746 N N . PHE A 1 103 ? 17.511 55.264 62.391 1.00 42.60 102 PHE A N 1
ATOM 747 C CA . PHE A 1 103 ? 16.967 54.014 62.919 1.00 42.16 102 PHE A CA 1
ATOM 748 C C . PHE A 1 103 ? 15.461 53.913 62.674 1.00 41.12 102 PHE A C 1
ATOM 749 O O . PHE A 1 103 ? 14.960 52.846 62.269 1.00 41.61 102 PHE A O 1
ATOM 757 N N . LEU A 1 104 ? 14.752 55.012 62.920 1.00 36.53 103 LEU A N 1
ATOM 758 C CA . LEU A 1 104 ? 13.302 55.021 62.778 1.00 39.53 103 LEU A CA 1
ATOM 759 C C . LEU A 1 104 ? 12.925 54.967 61.288 1.00 39.40 103 LEU A C 1
ATOM 760 O O . LEU A 1 104 ? 12.074 54.190 60.892 1.00 37.73 103 LEU A O 1
ATOM 765 N N . ASP A 1 105 ? 13.583 55.786 60.479 1.00 37.05 104 ASP A N 1
ATOM 766 C CA . ASP A 1 105 ? 13.317 55.816 59.035 1.00 39.42 104 ASP A CA 1
ATOM 767 C C . ASP A 1 105 ? 13.460 54.425 58.390 1.00 40.82 104 ASP A C 1
ATOM 768 O O . ASP A 1 105 ? 12.646 54.048 57.556 1.00 42.15 104 ASP A O 1
ATOM 773 N N . ALA A 1 106 ? 14.476 53.665 58.806 1.00 40.77 105 ALA A N 1
ATOM 774 C CA . ALA A 1 106 ? 14.719 52.313 58.300 1.00 40.85 105 ALA A CA 1
ATOM 775 C C . ALA A 1 106 ? 13.728 51.249 58.811 1.00 45.40 105 ALA A C 1
ATOM 776 O O . ALA A 1 106 ? 13.644 50.166 58.231 1.00 43.16 105 ALA A O 1
ATOM 778 N N . ASN A 1 107 ? 13.011 51.530 59.904 1.00 41.75 106 ASN A N 1
ATOM 779 C CA . ASN A 1 107 ? 12.142 50.515 60.506 1.00 41.41 106 ASN A CA 1
ATOM 780 C C . ASN A 1 107 ? 10.658 50.873 60.481 1.00 42.54 106 ASN A C 1
ATOM 781 O O . ASN A 1 107 ? 9.819 50.073 60.901 1.00 47.05 106 ASN A O 1
ATOM 786 N N . LEU A 1 108 ? 10.338 52.086 60.033 1.00 41.21 107 LEU A N 1
ATOM 787 C CA . LEU A 1 108 ? 8.950 52.475 59.831 1.00 41.29 107 LEU A CA 1
ATOM 788 C C . LEU A 1 108 ? 8.654 52.378 58.327 1.00 46.50 107 LEU A C 1
ATOM 789 O O . LEU A 1 108 ? 9.508 52.741 57.516 1.00 42.99 107 LEU A O 1
ATOM 794 N N . ALA A 1 109 ? 7.469 51.871 57.953 1.00 47.36 108 ALA A N 1
ATOM 795 C CA . ALA A 1 109 ? 7.118 51.831 56.524 1.00 51.06 108 ALA A CA 1
ATOM 796 C C . ALA A 1 109 ? 6.742 53.244 56.056 1.00 50.91 108 ALA A C 1
ATOM 797 O O . ALA A 1 109 ? 6.378 54.104 56.865 1.00 46.85 108 ALA A O 1
ATOM 799 N N . GLY A 1 110 ? 6.885 53.503 54.761 1.00 50.27 109 GLY A N 1
ATOM 800 C CA . GLY A 1 110 ? 6.490 54.802 54.224 1.00 50.22 109 GLY A CA 1
ATOM 801 C C . GLY A 1 110 ? 7.555 55.889 54.202 1.00 52.59 109 GLY A C 1
ATOM 802 O O . GLY A 1 110 ? 7.220 57.065 53.982 1.00 55.28 109 GLY A O 1
ATOM 803 N N . SER A 1 111 ? 8.828 55.518 54.407 1.00 47.84 110 SER A N 1
ATOM 804 C CA . SER A 1 111 ? 9.957 56.487 54.395 1.00 49.92 110 SER A CA 1
ATOM 805 C C . SER A 1 111 ? 10.557 56.750 53.011 1.00 48.38 110 SER A C 1
ATOM 806 O O . SER A 1 111 ? 11.398 57.636 52.867 1.00 49.57 110 SER A O 1
ATOM 809 N N . GLY A 1 112 ? 10.147 55.983 52.002 1.00 47.19 111 GLY A N 1
ATOM 810 C CA . GLY A 1 112 ? 10.669 56.166 50.647 1.00 43.53 111 GLY A CA 1
ATOM 811 C C . GLY A 1 112 ? 12.033 55.513 50.421 1.00 43.35 111 GLY A C 1
ATOM 812 O O . GLY A 1 112 ? 12.479 54.647 51.212 1.00 40.84 111 GLY A O 1
ATOM 813 N N . SER A 1 113 ? 12.686 55.928 49.330 1.00 45.30 112 SER A N 1
ATOM 814 C CA . SER A 1 113 ? 13.984 55.372 48.899 1.00 50.10 112 SER A CA 1
ATOM 815 C C . SER A 1 113 ? 15.235 55.764 49.743 1.00 50.23 112 SER A C 1
ATOM 816 O O . SER A 1 113 ? 16.249 55.073 49.677 1.00 52.38 112 SER A O 1
ATOM 819 N N . GLY A 1 114 ? 15.158 56.848 50.524 1.00 50.49 113 GLY A N 1
ATOM 820 C CA . GLY A 1 114 ? 16.284 57.323 51.367 1.00 50.85 113 GLY A CA 1
ATOM 821 C C . GLY A 1 114 ? 17.031 56.250 52.168 1.00 54.53 113 GLY A C 1
ATOM 822 O O . GLY A 1 114 ? 18.251 56.076 51.996 1.00 51.82 113 GLY A O 1
ATOM 823 N N . PRO A 1 115 ? 16.309 55.510 53.044 1.00 48.31 114 PRO A N 1
ATOM 824 C CA . PRO A 1 115 ? 16.932 54.487 53.913 1.00 47.42 114 PRO A CA 1
ATOM 825 C C . PRO A 1 115 ? 17.399 53.216 53.183 1.00 46.28 114 PRO A C 1
ATOM 826 O O . PRO A 1 115 ? 18.049 52.360 53.787 1.00 42.77 114 PRO A O 1
ATOM 830 N N . SER A 1 116 ? 17.041 53.063 51.910 1.00 43.90 115 SER A N 1
ATOM 831 C CA . SER A 1 116 ? 17.458 51.871 51.174 1.00 43.41 115 SER A CA 1
ATOM 832 C C . SER A 1 116 ? 18.987 51.822 51.034 1.00 44.76 115 SER A C 1
ATOM 833 O O . SER A 1 116 ? 19.633 52.856 50.893 1.00 47.69 115 SER A O 1
ATOM 836 N N . THR A 1 117 ? 19.559 50.621 51.111 1.00 47.70 116 THR A N 1
ATOM 837 C CA . THR A 1 117 ? 21.006 50.468 51.006 1.00 48.16 116 THR A CA 1
ATOM 838 C C . THR A 1 117 ? 21.423 49.862 49.673 1.00 46.26 116 THR A C 1
ATOM 839 O O . THR A 1 117 ? 22.523 49.354 49.557 1.00 50.99 116 THR A O 1
ATOM 843 N N . TYR A 1 118 ? 20.545 49.888 48.674 1.00 39.38 117 TYR A N 1
ATOM 844 C CA . TYR A 1 118 ? 20.936 49.499 47.321 1.00 33.88 117 TYR A CA 1
ATOM 845 C C . TYR A 1 118 ? 20.565 50.654 46.423 1.00 36.79 117 TYR A C 1
ATOM 846 O O . TYR A 1 118 ? 19.846 51.550 46.843 1.00 36.66 117 TYR A O 1
ATOM 855 N N . GLU A 1 119 ? 21.033 50.628 45.179 1.00 34.74 118 GLU A N 1
ATOM 856 C CA . GLU A 1 119 ? 20.688 51.647 44.189 1.00 38.26 118 GLU A CA 1
ATOM 857 C C . GLU A 1 119 ? 20.363 50.954 42.860 1.00 35.78 118 GLU A C 1
ATOM 858 O O . GLU A 1 119 ? 21.114 50.105 42.437 1.00 35.00 118 GLU A O 1
ATOM 864 N N . LEU A 1 120 ? 19.221 51.270 42.240 1.00 34.69 119 LEU A N 1
ATOM 865 C CA . LEU A 1 120 ? 18.917 50.735 40.912 1.00 34.37 119 LEU A CA 1
ATOM 866 C C . LEU A 1 120 ? 19.368 51.768 39.905 1.00 34.53 119 LEU A C 1
ATOM 867 O O . LEU A 1 120 ? 18.793 52.844 39.828 1.00 45.20 119 LEU A O 1
ATOM 872 N N . LYS A 1 121 ? 20.432 51.495 39.177 1.00 29.98 120 LYS A N 1
ATOM 873 C CA . LYS A 1 121 ? 20.830 52.419 38.153 1.00 25.73 120 LYS A CA 1
ATOM 874 C C . LYS A 1 121 ? 20.476 51.712 36.856 1.00 24.73 120 LYS A C 1
ATOM 875 O O . LYS A 1 121 ? 20.988 50.633 36.590 1.00 23.66 120 LYS A O 1
ATOM 881 N N . ARG A 1 122 ? 19.605 52.336 36.077 1.00 24.17 121 ARG A N 1
ATOM 882 C CA . ARG A 1 122 ? 18.980 51.676 34.908 1.00 23.93 121 ARG A CA 1
ATOM 883 C C . ARG A 1 122 ? 19.855 51.752 33.702 1.00 24.39 121 ARG A C 1
ATOM 884 O O . ARG A 1 122 ? 20.560 52.717 33.536 1.00 22.92 121 ARG A O 1
ATOM 892 N N . VAL A 1 123 ? 19.754 50.759 32.819 1.00 21.71 122 VAL A N 1
ATOM 893 C CA . VAL A 1 123 ? 20.339 50.853 31.483 1.00 22.08 122 VAL A CA 1
ATOM 894 C C . VAL A 1 123 ? 19.284 50.410 30.454 1.00 21.23 122 VAL A C 1
ATOM 895 O O . VAL A 1 123 ? 18.342 49.664 30.806 1.00 20.59 122 VAL A O 1
ATOM 899 N N . SER A 1 124 ? 19.457 50.843 29.206 1.00 22.24 123 SER A N 1
ATOM 900 C CA . SER A 1 124 ? 18.538 50.443 28.115 1.00 21.56 123 SER A CA 1
ATOM 901 C C . SER A 1 124 ? 19.354 49.542 27.185 1.00 23.20 123 SER A C 1
ATOM 902 O O . SER A 1 124 ? 20.238 49.999 26.473 1.00 24.66 123 SER A O 1
ATOM 905 N N . VAL A 1 125 ? 19.127 48.243 27.280 1.00 20.72 124 VAL A N 1
ATOM 906 C CA . VAL A 1 125 ? 19.839 47.287 26.441 1.00 19.26 124 VAL A CA 1
ATOM 907 C C . VAL A 1 125 ? 18.679 46.484 25.883 1.00 20.07 124 VAL A C 1
ATOM 908 O O . VAL A 1 125 ? 18.031 45.720 26.623 1.00 18.73 124 VAL A O 1
ATOM 912 N N . HIS A 1 126 ? 18.389 46.635 24.592 1.00 19.17 125 HIS A N 1
ATOM 913 C CA . HIS A 1 126 ? 17.270 45.895 24.028 1.00 19.95 125 HIS A CA 1
ATOM 914 C C . HIS A 1 126 ? 17.720 44.444 23.783 1.00 22.07 125 HIS A C 1
ATOM 915 O O . HIS A 1 126 ? 18.846 44.222 23.298 1.00 21.28 125 HIS A O 1
ATOM 922 N N . ASP A 1 127 ? 16.849 43.469 24.068 1.00 20.19 126 ASP A N 1
ATOM 923 C CA . ASP A 1 127 ? 17.144 42.037 23.898 1.00 21.36 126 ASP A CA 1
ATOM 924 C C . ASP A 1 127 ? 18.379 41.561 24.712 1.00 23.28 126 ASP A C 1
ATOM 925 O O . ASP A 1 127 ? 19.348 41.045 24.115 1.00 23.98 126 ASP A O 1
ATOM 930 N N . PRO A 1 128 ? 18.400 41.803 26.052 1.00 20.89 127 PRO A N 1
ATOM 931 C CA . PRO A 1 128 ? 19.573 41.527 26.882 1.00 21.08 127 PRO A CA 1
ATOM 932 C C . PRO A 1 128 ? 19.873 40.020 27.049 1.00 23.59 127 PRO A C 1
ATOM 933 O O . PRO A 1 128 ? 18.957 39.250 27.403 1.00 26.77 127 PRO A O 1
ATOM 937 N N . SER A 1 129 ? 21.104 39.588 26.745 1.00 22.66 128 SER A N 1
ATOM 938 C CA . SER A 1 129 ? 21.557 38.212 27.095 1.00 23.23 128 SER A CA 1
ATOM 939 C C . SER A 1 129 ? 22.589 38.286 28.181 1.00 22.27 128 SER A C 1
ATOM 940 O O . SER A 1 129 ? 23.652 38.942 28.003 1.00 22.68 128 SER A O 1
ATOM 943 N N . ILE A 1 130 ? 22.290 37.613 29.288 1.00 20.66 129 ILE A N 1
ATOM 944 C CA . ILE A 1 130 ? 23.143 37.691 30.494 1.00 20.81 129 ILE A CA 1
ATOM 945 C C . ILE A 1 130 ? 24.236 36.631 30.451 1.00 22.18 129 ILE A C 1
ATOM 946 O O . ILE A 1 130 ? 24.009 35.526 29.942 1.00 21.96 129 ILE A O 1
ATOM 951 N N . VAL A 1 131 ? 25.415 36.975 30.969 1.00 21.97 130 VAL A N 1
ATOM 952 C CA . VAL A 1 131 ? 26.508 35.998 31.094 1.00 22.72 130 VAL A CA 1
ATOM 953 C C . VAL A 1 131 ? 27.412 36.383 32.263 1.00 24.76 130 VAL A C 1
ATOM 954 O O . VAL A 1 131 ? 27.571 37.565 32.556 1.00 22.96 130 VAL A O 1
ATOM 958 N N . TRP A 1 132 ? 27.919 35.385 32.968 1.00 22.60 131 TRP A N 1
ATOM 959 C CA . TRP A 1 132 ? 28.808 35.619 34.120 1.00 25.96 131 TRP A CA 1
ATOM 960 C C . TRP A 1 132 ? 30.271 35.528 33.689 1.00 26.45 131 TRP A C 1
ATOM 961 O O . TRP A 1 132 ? 30.649 34.562 33.025 1.00 25.62 131 TRP A O 1
ATOM 972 N N . ASP A 1 133 ? 31.075 36.536 34.043 1.00 25.33 132 ASP A N 1
ATOM 973 C CA . ASP A 1 133 ? 32.538 36.440 33.861 1.00 26.69 132 ASP A CA 1
ATOM 974 C C . ASP A 1 133 ? 33.189 36.087 35.215 1.00 27.40 132 ASP A C 1
ATOM 975 O O . ASP A 1 133 ? 33.299 36.944 36.070 1.00 26.18 132 ASP A O 1
ATOM 980 N N . PRO A 1 134 ? 33.610 34.830 35.387 1.00 28.60 133 PRO A N 1
ATOM 981 C CA . PRO A 1 134 ? 34.186 34.407 36.673 1.00 31.15 133 PRO A CA 1
ATOM 982 C C . PRO A 1 134 ? 35.538 35.117 36.993 1.00 34.41 133 PRO A C 1
ATOM 983 O O . PRO A 1 134 ? 35.861 35.312 38.163 1.00 35.63 133 PRO A O 1
ATOM 987 N N . SER A 1 135 ? 36.274 35.563 35.972 1.00 35.50 134 SER A N 1
ATOM 988 C CA . SER A 1 135 ? 37.539 36.247 36.221 1.00 39.89 134 SER A CA 1
ATOM 989 C C . SER A 1 135 ? 37.384 37.589 36.923 1.00 43.79 134 SER A C 1
ATOM 990 O O . SER A 1 135 ? 38.297 38.000 37.630 1.00 44.13 134 SER A O 1
ATOM 993 N N . SER A 1 136 ? 36.252 38.277 36.742 1.00 39.33 135 SER A N 1
ATOM 994 C CA . SER A 1 136 ? 36.078 39.581 37.394 1.00 38.03 135 SER A CA 1
ATOM 995 C C . SER A 1 136 ? 34.882 39.591 38.338 1.00 33.72 135 SER A C 1
ATOM 996 O O . SER A 1 136 ? 34.588 40.627 38.932 1.00 36.27 135 SER A O 1
ATOM 999 N N . LYS A 1 137 ? 34.221 38.436 38.491 1.00 32.23 136 LYS A N 1
ATOM 1000 C CA . LYS A 1 137 ? 32.981 38.281 39.270 1.00 30.58 136 LYS A CA 1
ATOM 1001 C C . LYS A 1 137 ? 31.983 39.367 38.854 1.00 29.61 136 LYS A C 1
ATOM 1002 O O . LYS A 1 137 ? 31.470 40.114 39.682 1.00 28.43 136 LYS A O 1
ATOM 1008 N N . THR A 1 138 ? 31.757 39.479 37.550 1.00 25.50 137 THR A N 1
ATOM 1009 C CA . THR A 1 138 ? 30.909 40.541 37.025 1.00 26.39 137 THR A CA 1
ATOM 1010 C C . THR A 1 138 ? 29.917 39.899 36.064 1.00 24.58 137 THR A C 1
ATOM 1011 O O . THR A 1 138 ? 30.294 38.966 35.349 1.00 22.68 137 THR A O 1
ATOM 1015 N N . TYR A 1 139 ? 28.674 40.409 36.055 1.00 21.45 138 TYR A N 1
ATOM 1016 C CA . TYR A 1 139 ? 27.675 39.931 35.095 1.00 21.75 138 TYR A CA 1
ATOM 1017 C C . TYR A 1 139 ? 27.676 40.938 33.959 1.00 22.00 138 TYR A C 1
ATOM 1018 O O . TYR A 1 139 ? 27.721 42.153 34.213 1.00 24.17 138 TYR A O 1
ATOM 1027 N N . TYR A 1 140 ? 27.500 40.434 32.755 1.00 20.46 139 TYR A N 1
ATOM 1028 C CA . TYR A 1 140 ? 27.447 41.254 31.543 1.00 21.02 139 TYR A CA 1
ATOM 1029 C C . TYR A 1 140 ? 26.131 40.979 30.832 1.00 21.12 139 TYR A C 1
ATOM 1030 O O . TYR A 1 140 ? 25.649 39.846 30.843 1.00 21.07 139 TYR A O 1
ATOM 1039 N N . ILE A 1 141 ? 25.567 41.997 30.188 1.00 19.87 140 ILE A N 1
ATOM 1040 C CA . ILE A 1 141 ? 24.516 41.712 29.231 1.00 19.01 140 ILE A CA 1
ATOM 1041 C C . ILE A 1 141 ? 24.914 42.280 27.907 1.00 19.21 140 ILE A C 1
ATOM 1042 O O . ILE A 1 141 ? 25.507 43.357 27.849 1.00 19.31 140 ILE A O 1
ATOM 1047 N N . PHE A 1 142 ? 24.527 41.600 26.841 1.00 17.86 141 PHE A N 1
ATOM 1048 C CA . PHE A 1 142 ? 24.739 42.106 25.501 1.00 18.72 141 PHE A CA 1
ATOM 1049 C C . PHE A 1 142 ? 23.404 42.154 24.811 1.00 18.90 141 PHE A C 1
ATOM 1050 O O . PHE A 1 142 ? 22.630 41.186 24.901 1.00 19.30 141 PHE A O 1
ATOM 1058 N N . GLY A 1 143 ? 23.160 43.226 24.049 1.00 18.34 142 GLY A N 1
ATOM 1059 C CA . GLY A 1 143 ? 21.895 43.374 23.374 1.00 17.88 142 GLY A CA 1
ATOM 1060 C C . GLY A 1 143 ? 22.031 43.815 21.921 1.00 18.78 142 GLY A C 1
ATOM 1061 O O . GLY A 1 143 ? 23.128 43.898 21.381 1.00 19.37 142 GLY A O 1
ATOM 1062 N N . SER A 1 144 ? 20.904 44.123 21.307 1.00 18.03 143 SER A N 1
ATOM 1063 C CA . SER A 1 144 ? 20.910 44.596 19.932 1.00 18.48 143 SER A CA 1
ATOM 1064 C C . SER A 1 144 ? 21.605 45.954 19.791 1.00 17.80 143 SER A C 1
ATOM 1065 O O . SER A 1 144 ? 21.720 46.729 20.762 1.00 17.34 143 SER A O 1
ATOM 1068 N N . HIS A 1 145 ? 21.989 46.260 18.557 1.00 18.21 144 HIS A N 1
ATOM 1069 C CA . HIS A 1 145 ? 22.583 47.561 18.200 1.00 21.14 144 HIS A CA 1
ATOM 1070 C C . HIS A 1 145 ? 23.875 47.835 19.022 1.00 20.48 144 HIS A C 1
ATOM 1071 O O . HIS A 1 145 ? 24.187 48.976 19.334 1.00 20.12 144 HIS A O 1
ATOM 1078 N N . ARG A 1 146 ? 24.599 46.776 19.349 1.00 19.25 145 ARG A N 1
ATOM 1079 C CA . ARG A 1 146 ? 25.865 46.844 20.093 1.00 21.65 145 ARG A CA 1
ATOM 1080 C C . ARG A 1 146 ? 25.760 47.399 21.521 1.00 23.20 145 ARG A C 1
ATOM 1081 O O . ARG A 1 146 ? 26.780 47.744 22.113 1.00 23.30 145 ARG A O 1
ATOM 1089 N N . ALA A 1 147 ? 24.550 47.404 22.048 1.00 21.96 146 ALA A N 1
ATOM 1090 C CA . ALA A 1 147 ? 24.324 47.795 23.440 1.00 23.99 146 ALA A CA 1
ATOM 1091 C C . ALA A 1 147 ? 24.923 46.718 24.345 1.00 21.81 146 ALA A C 1
ATOM 1092 O O . ALA A 1 147 ? 24.842 45.509 24.041 1.00 20.90 146 ALA A O 1
ATOM 1094 N N . ALA A 1 148 ? 25.553 47.129 25.453 1.00 19.97 147 ALA A N 1
ATOM 1095 C CA . ALA A 1 148 ? 26.113 46.129 26.408 1.00 19.69 147 ALA A CA 1
ATOM 1096 C C . ALA A 1 148 ? 26.208 46.833 27.772 1.00 20.16 147 ALA A C 1
ATOM 1097 O O . ALA A 1 148 ? 26.206 48.074 27.820 1.00 20.39 147 ALA A O 1
ATOM 1099 N N . ALA A 1 149 ? 26.202 46.066 28.854 1.00 19.20 148 ALA A N 1
ATOM 1100 C CA . ALA A 1 149 ? 26.301 46.719 30.183 1.00 18.24 148 ALA A CA 1
ATOM 1101 C C . ALA A 1 149 ? 26.831 45.692 31.130 1.00 19.61 148 ALA A C 1
ATOM 1102 O O . ALA A 1 149 ? 26.877 44.497 30.803 1.00 19.49 148 ALA A O 1
ATOM 1104 N N . LYS A 1 150 ? 27.271 46.146 32.309 1.00 20.91 149 LYS A N 1
ATOM 1105 C CA . LYS A 1 150 ? 27.823 45.207 33.268 1.00 20.95 149 LYS A CA 1
ATOM 1106 C C . LYS A 1 150 ? 27.406 45.634 34.657 1.00 21.62 149 LYS A C 1
ATOM 1107 O O . LYS A 1 150 ? 27.110 46.823 34.895 1.00 20.65 149 LYS A O 1
ATOM 1113 N N . THR A 1 151 ? 27.429 44.676 35.572 1.00 21.37 150 THR A N 1
ATOM 1114 C CA . THR A 1 151 ? 27.059 44.961 36.968 1.00 24.08 150 THR A CA 1
ATOM 1115 C C . THR A 1 151 ? 27.699 43.918 37.878 1.00 24.25 150 THR A C 1
ATOM 1116 O O . THR A 1 151 ? 28.018 42.813 37.439 1.00 24.92 150 THR A O 1
ATOM 1120 N N . THR A 1 152 ? 27.888 44.261 39.141 1.00 27.26 151 THR A N 1
ATOM 1121 C CA . THR A 1 152 ? 28.315 43.241 40.083 1.00 28.67 151 THR A CA 1
ATOM 1122 C C . THR A 1 152 ? 27.194 42.875 41.034 1.00 32.06 151 THR A C 1
ATOM 1123 O O . THR A 1 152 ? 27.314 41.894 41.758 1.00 33.84 151 THR A O 1
ATOM 1127 N N . ASP A 1 153 ? 26.104 43.631 41.051 1.00 29.60 152 ASP A N 1
ATOM 1128 C CA . ASP A 1 153 ? 25.042 43.346 42.019 1.00 30.68 152 ASP A CA 1
ATOM 1129 C C . ASP A 1 153 ? 23.653 43.118 41.410 1.00 29.37 152 ASP A C 1
ATOM 1130 O O . ASP A 1 153 ? 22.724 42.828 42.127 1.00 27.13 152 ASP A O 1
ATOM 1135 N N . LEU A 1 154 ? 23.555 43.244 40.077 1.00 27.34 153 LEU A N 1
ATOM 1136 C CA . LEU A 1 154 ? 22.312 43.071 39.287 1.00 27.60 153 LEU A CA 1
ATOM 1137 C C . LEU A 1 154 ? 21.281 44.193 39.496 1.00 27.64 153 LEU A C 1
ATOM 1138 O O . LEU A 1 154 ? 20.111 44.057 39.108 1.00 26.46 153 LEU A O 1
ATOM 1143 N N . MET A 1 155 ? 21.745 45.298 40.094 1.00 25.89 154 MET A N 1
ATOM 1144 C CA . MET A 1 155 ? 20.877 46.405 40.410 1.00 25.51 154 MET A CA 1
ATOM 1145 C C . MET A 1 155 ? 21.406 47.669 39.765 1.00 24.41 154 MET A C 1
ATOM 1146 O O . MET A 1 155 ? 20.625 48.445 39.247 1.00 28.83 154 MET A O 1
ATOM 1151 N N . SER A 1 156 ? 22.718 47.902 39.847 1.00 25.96 155 SER A N 1
ATOM 1152 C CA . SER A 1 156 ? 23.353 49.096 39.272 1.00 26.79 155 SER A CA 1
ATOM 1153 C C . SER A 1 156 ? 24.149 48.663 38.050 1.00 24.90 155 SER A C 1
ATOM 1154 O O . SER A 1 156 ? 25.074 47.888 38.155 1.00 25.10 155 SER A O 1
ATOM 1157 N N . TRP A 1 157 ? 23.745 49.099 36.872 1.00 25.99 156 TRP A N 1
ATOM 1158 C CA . TRP A 1 157 ? 24.397 48.686 35.667 1.00 22.37 156 TRP A CA 1
ATOM 1159 C C . TRP A 1 157 ? 25.194 49.841 35.080 1.00 23.93 156 TRP A C 1
ATOM 1160 O O . TRP A 1 157 ? 24.830 50.992 35.243 1.00 24.85 156 TRP A O 1
ATOM 1171 N N . THR A 1 158 ? 26.232 49.503 34.330 1.00 22.76 157 THR A N 1
ATOM 1172 C CA . THR A 1 158 ? 27.037 50.495 33.646 1.00 23.95 157 THR A CA 1
ATOM 1173 C C . THR A 1 158 ? 27.173 50.057 32.202 1.00 21.35 157 THR A C 1
ATOM 1174 O O . THR A 1 158 ? 27.648 48.979 31.943 1.00 21.68 157 THR A O 1
ATOM 1178 N N . ALA A 1 159 ? 26.787 50.937 31.292 1.00 22.36 158 ALA A N 1
ATOM 1179 C CA . ALA A 1 159 ? 26.813 50.657 29.877 1.00 23.28 158 ALA A CA 1
ATOM 1180 C C . ALA A 1 159 ? 28.216 50.862 29.265 1.00 24.82 158 ALA A C 1
ATOM 1181 O O . ALA A 1 159 ? 28.955 51.779 29.661 1.00 25.00 158 ALA A O 1
ATOM 1183 N N . PHE A 1 160 ? 28.540 50.079 28.237 1.00 21.58 159 PHE A N 1
ATOM 1184 C CA . PHE A 1 160 ? 29.803 50.241 27.516 1.00 23.58 159 PHE A CA 1
ATOM 1185 C C . PHE A 1 160 ? 29.604 49.672 26.110 1.00 23.14 159 PHE A C 1
ATOM 1186 O O . PHE A 1 160 ? 28.564 49.048 25.830 1.00 23.63 159 PHE A O 1
ATOM 1194 N N . THR A 1 161 ? 30.589 49.842 25.231 1.00 23.82 160 THR A N 1
ATOM 1195 C CA . THR A 1 161 ? 30.538 49.195 23.890 1.00 24.72 160 THR A CA 1
ATOM 1196 C C . THR A 1 161 ? 31.762 48.282 23.700 1.00 26.33 160 THR A C 1
ATOM 1197 O O . THR A 1 161 ? 32.885 48.666 24.039 1.00 25.47 160 THR A O 1
ATOM 1201 N N . ALA A 1 162 ? 31.554 47.061 23.213 1.00 24.86 161 ALA A N 1
ATOM 1202 C CA . ALA A 1 162 ? 32.663 46.184 22.822 1.00 26.02 161 ALA A CA 1
ATOM 1203 C C . ALA A 1 162 ? 33.107 46.481 21.382 1.00 25.51 161 ALA A C 1
ATOM 1204 O O . ALA A 1 162 ? 32.277 46.383 20.465 1.00 27.21 161 ALA A O 1
ATOM 1206 N N . PRO A 1 163 ? 34.404 46.812 21.156 1.00 25.09 162 PRO A N 1
ATOM 1207 C CA . PRO A 1 163 ? 34.830 47.089 19.784 1.00 23.51 162 PRO A CA 1
ATOM 1208 C C . PRO A 1 163 ? 34.842 45.834 18.891 1.00 23.32 162 PRO A C 1
ATOM 1209 O O . PRO A 1 163 ? 34.914 44.710 19.392 1.00 21.93 162 PRO A O 1
ATOM 1213 N N . TRP A 1 164 ? 34.744 46.043 17.579 1.00 24.65 163 TRP A N 1
ATOM 1214 C CA . TRP A 1 164 ? 35.074 45.014 16.622 1.00 24.80 163 TRP A CA 1
ATOM 1215 C C . TRP A 1 164 ? 36.553 45.086 16.228 1.00 25.02 163 TRP A C 1
ATOM 1216 O O . TRP A 1 164 ? 37.165 46.177 16.168 1.00 25.67 163 TRP A O 1
ATOM 1227 N N . LYS A 1 165 ? 37.093 43.920 15.933 1.00 26.73 164 LYS A N 1
ATOM 1228 C CA . LYS A 1 165 ? 38.469 43.771 15.425 1.00 31.19 164 LYS A CA 1
ATOM 1229 C C . LYS A 1 165 ? 38.392 43.251 13.975 1.00 28.80 164 LYS A C 1
ATOM 1230 O O . LYS A 1 165 ? 37.473 42.502 13.622 1.00 28.79 164 LYS A O 1
ATOM 1236 N N . THR A 1 166 ? 39.303 43.686 13.105 1.00 29.62 165 THR A N 1
ATOM 1237 C CA . THR A 1 166 ? 39.507 43.016 11.804 1.00 32.59 165 THR A CA 1
ATOM 1238 C C . THR A 1 166 ? 41.005 42.746 11.673 1.00 37.08 165 THR A C 1
ATOM 1239 O O . THR A 1 166 ? 41.752 43.030 12.594 1.00 36.10 165 THR A O 1
ATOM 1243 N N . ALA A 1 167 ? 41.434 42.162 10.551 1.00 40.71 166 ALA A N 1
ATOM 1244 C CA . ALA A 1 167 ? 42.876 41.977 10.266 1.00 44.55 166 ALA A CA 1
ATOM 1245 C C . ALA A 1 167 ? 43.688 43.252 10.487 1.00 43.96 166 ALA A C 1
ATOM 1246 O O . ALA A 1 167 ? 44.780 43.191 11.015 1.00 45.88 166 ALA A O 1
ATOM 1248 N N . THR A 1 168 ? 43.146 44.412 10.116 1.00 45.03 167 THR A N 1
ATOM 1249 C CA . THR A 1 168 ? 43.899 45.658 10.184 1.00 44.48 167 THR A CA 1
ATOM 1250 C C . THR A 1 168 ? 43.414 46.745 11.141 1.00 47.56 167 THR A C 1
ATOM 1251 O O . THR A 1 168 ? 43.921 47.856 11.083 1.00 47.04 167 THR A O 1
ATOM 1255 N N . SER A 1 169 ? 42.456 46.458 12.028 1.00 40.04 168 SER A N 1
ATOM 1256 C CA . SER A 1 169 ? 42.032 47.469 12.998 1.00 40.78 168 SER A CA 1
ATOM 1257 C C . SER A 1 169 ? 41.586 46.814 14.282 1.00 40.18 168 SER A C 1
ATOM 1258 O O . SER A 1 169 ? 40.987 45.738 14.233 1.00 34.56 168 SER A O 1
ATOM 1261 N N . ASN A 1 170 ? 41.843 47.471 15.414 1.00 36.62 169 ASN A N 1
ATOM 1262 C CA . ASN A 1 170 ? 41.306 47.012 16.687 1.00 39.16 169 ASN A CA 1
ATOM 1263 C C . ASN A 1 170 ? 40.006 47.674 17.094 1.00 35.25 169 ASN A C 1
ATOM 1264 O O . ASN A 1 170 ? 39.524 47.463 18.179 1.00 32.08 169 ASN A O 1
ATOM 1269 N N . ASN A 1 171 ? 39.463 48.493 16.215 1.00 34.73 170 ASN A N 1
ATOM 1270 C CA . ASN A 1 171 ? 38.239 49.207 16.486 1.00 34.51 170 ASN A CA 1
ATOM 1271 C C . ASN A 1 171 ? 37.541 49.414 15.152 1.00 33.95 170 ASN A C 1
ATOM 1272 O O . ASN A 1 171 ? 37.406 50.541 14.684 1.00 35.17 170 ASN A O 1
ATOM 1277 N N . ALA A 1 172 ? 37.130 48.323 14.507 1.00 29.95 171 ALA A N 1
ATOM 1278 C CA . ALA A 1 172 ? 36.651 48.398 13.123 1.00 29.43 171 ALA A CA 1
ATOM 1279 C C . ALA A 1 172 ? 35.213 48.934 12.974 1.00 29.05 171 ALA A C 1
ATOM 1280 O O . ALA A 1 172 ? 34.411 48.840 13.916 1.00 28.15 171 ALA A O 1
ATOM 1282 N N . ALA A 1 173 ? 34.907 49.479 11.789 1.00 27.46 172 ALA A N 1
ATOM 1283 C CA . ALA A 1 173 ? 33.550 49.974 11.442 1.00 27.32 172 ALA A CA 1
ATOM 1284 C C . ALA A 1 173 ? 32.603 48.767 11.268 1.00 25.67 172 ALA A C 1
ATOM 1285 O O . ALA A 1 173 ? 33.071 47.684 10.870 1.00 25.28 172 ALA A O 1
ATOM 1287 N N . ASN A 1 174 ? 31.295 48.969 11.519 1.00 24.61 173 ASN A N 1
ATOM 1288 C CA . ASN A 1 174 ? 30.285 47.911 11.273 1.00 25.15 173 ASN A CA 1
ATOM 1289 C C . ASN A 1 174 ? 30.326 47.422 9.839 1.00 25.13 173 ASN A C 1
ATOM 1290 O O . ASN A 1 174 ? 30.112 46.227 9.577 1.00 23.59 173 ASN A O 1
ATOM 1295 N N . ASN A 1 175 ? 30.584 48.332 8.891 1.00 26.62 174 ASN A N 1
ATOM 1296 C CA . ASN A 1 175 ? 30.446 47.914 7.495 1.00 30.15 174 ASN A CA 1
ATOM 1297 C C . ASN A 1 175 ? 31.657 47.120 6.971 1.00 30.03 174 ASN A C 1
ATOM 1298 O O . ASN A 1 175 ? 31.667 46.647 5.830 1.00 29.18 174 ASN A O 1
ATOM 1303 N N . VAL A 1 176 ? 32.655 46.924 7.817 1.00 28.59 175 VAL A N 1
ATOM 1304 C CA . VAL A 1 176 ? 33.769 46.058 7.449 1.00 30.17 175 VAL A CA 1
ATOM 1305 C C . VAL A 1 176 ? 33.930 44.852 8.412 1.00 27.04 175 VAL A C 1
ATOM 1306 O O . VAL A 1 176 ? 34.625 43.895 8.111 1.00 27.45 175 VAL A O 1
ATOM 1310 N N . ALA A 1 177 ? 33.249 44.889 9.559 1.00 24.02 176 ALA A N 1
ATOM 1311 C CA . ALA A 1 177 ? 33.459 43.882 10.626 1.00 24.05 176 ALA A CA 1
ATOM 1312 C C . ALA A 1 177 ? 32.951 42.455 10.290 1.00 23.54 176 ALA A C 1
ATOM 1313 O O . ALA A 1 177 ? 33.350 41.463 10.944 1.00 25.56 176 ALA A O 1
ATOM 1315 N N . PHE A 1 178 ? 32.040 42.341 9.328 1.00 22.24 177 PHE A N 1
ATOM 1316 C CA . PHE A 1 178 ? 31.403 41.024 9.059 1.00 22.08 177 PHE A CA 1
ATOM 1317 C C . PHE A 1 178 ? 31.556 40.579 7.621 1.00 24.92 177 PHE A C 1
ATOM 1318 O O . PHE A 1 178 ? 30.739 39.812 7.119 1.00 22.93 177 PHE A O 1
ATOM 1326 N N . GLU A 1 179 ? 32.626 41.014 6.977 1.00 24.12 178 GLU A N 1
ATOM 1327 C CA . GLU A 1 179 ? 32.822 40.756 5.551 1.00 28.65 178 GLU A CA 1
ATOM 1328 C C . GLU A 1 179 ? 33.651 39.521 5.210 1.00 27.04 178 GLU A C 1
ATOM 1329 O O . GLU A 1 179 ? 33.356 38.826 4.212 1.00 26.85 178 GLU A O 1
ATOM 1335 N N . THR A 1 180 ? 34.674 39.251 6.015 1.00 25.18 179 THR A N 1
ATOM 1336 C CA . THR A 1 180 ? 35.667 38.182 5.734 1.00 28.01 179 THR A CA 1
ATOM 1337 C C . THR A 1 180 ? 35.882 37.294 6.944 1.00 24.80 179 THR A C 1
ATOM 1338 O O . THR A 1 180 ? 36.467 37.738 7.923 1.00 25.64 179 THR A O 1
ATOM 1342 N N . PRO A 1 181 ? 35.393 36.035 6.884 1.00 24.63 180 PRO A N 1
ATOM 1343 C CA . PRO A 1 181 ? 35.573 35.085 7.986 1.00 24.18 180 PRO A CA 1
ATOM 1344 C C . PRO A 1 181 ? 37.062 34.850 8.265 1.00 24.03 180 PRO A C 1
ATOM 1345 O O . PRO A 1 181 ? 37.846 34.735 7.301 1.00 24.98 180 PRO A O 1
ATOM 1349 N N . ALA A 1 182 ? 37.443 34.800 9.545 1.00 23.97 181 ALA A N 1
ATOM 1350 C CA . ALA A 1 182 ? 38.801 34.398 9.947 1.00 25.41 181 ALA A CA 1
ATOM 1351 C C . ALA A 1 182 ? 38.991 32.904 9.659 1.00 29.77 181 ALA A C 1
ATOM 1352 O O . ALA A 1 182 ? 40.099 32.480 9.358 1.00 26.79 181 ALA A O 1
ATOM 1354 N N . VAL A 1 183 ? 37.910 32.122 9.709 1.00 25.22 182 VAL A N 1
ATOM 1355 C CA . VAL A 1 183 ? 37.999 30.684 9.468 1.00 27.20 182 VAL A CA 1
ATOM 1356 C C . VAL A 1 183 ? 37.947 30.341 7.969 1.00 28.56 182 VAL A C 1
ATOM 1357 O O . VAL A 1 183 ? 37.053 30.821 7.251 1.00 28.13 182 VAL A O 1
ATOM 1361 N N . LYS A 1 184 ? 38.914 29.527 7.500 1.00 27.94 183 LYS A N 1
ATOM 1362 C CA . LYS A 1 184 ? 39.050 29.221 6.055 1.00 28.87 183 LYS A CA 1
ATOM 1363 C C . LYS A 1 184 ? 38.686 27.766 5.721 1.00 27.18 183 LYS A C 1
ATOM 1364 O O . LYS A 1 184 ? 38.318 27.446 4.573 1.00 26.50 183 LYS A O 1
ATOM 1370 N N . LYS A 1 185 ? 38.754 26.908 6.7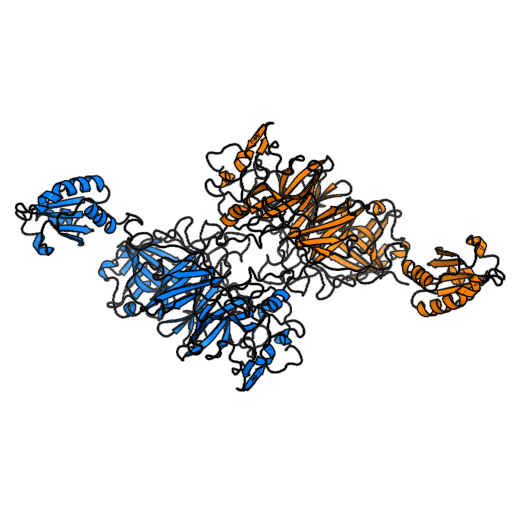35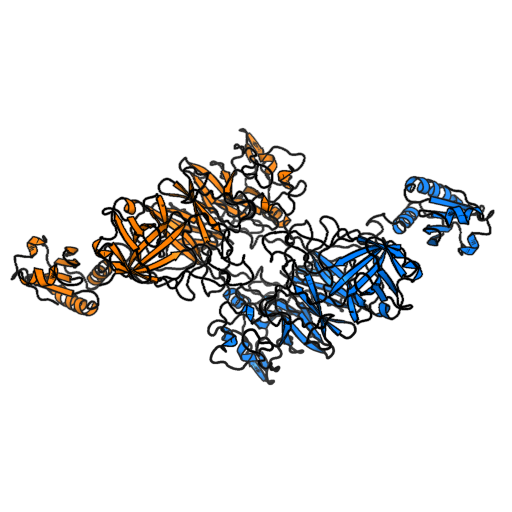 1.00 26.33 184 LYS A N 1
ATOM 1371 C CA . LYS A 1 185 ? 38.510 25.484 6.601 1.00 29.15 184 LYS A CA 1
ATOM 1372 C C . LYS A 1 185 ? 37.783 25.030 7.876 1.00 26.36 184 LYS A C 1
ATOM 1373 O O . LYS A 1 185 ? 38.042 25.535 8.967 1.00 26.88 184 LYS A O 1
ATOM 1379 N N . VAL A 1 186 ? 36.880 24.079 7.731 1.00 25.13 185 VAL A N 1
ATOM 1380 C CA . VAL A 1 186 ? 36.285 23.410 8.914 1.00 26.61 185 VAL A CA 1
ATOM 1381 C C . VAL A 1 186 ? 36.490 21.912 8.744 1.00 28.98 185 VAL A C 1
ATOM 1382 O O . VAL A 1 186 ? 36.874 21.463 7.661 1.00 27.51 185 VAL A O 1
ATOM 1386 N N . LYS A 1 187 ? 36.225 21.144 9.800 1.00 27.96 186 LYS A N 1
ATOM 1387 C CA . LYS A 1 187 ? 36.353 19.692 9.712 1.00 31.67 186 LYS A CA 1
ATOM 1388 C C . LYS A 1 187 ? 35.034 19.037 9.326 1.00 31.95 186 LYS A C 1
ATOM 1389 O O . LYS A 1 187 ? 33.961 19.366 9.856 1.00 32.57 186 LYS A O 1
ATOM 1395 N N . LYS A 1 188 ? 35.075 18.109 8.386 1.00 29.70 187 LYS A N 1
ATOM 1396 C CA . LYS A 1 188 ? 33.915 17.293 8.123 1.00 31.32 187 LYS A CA 1
ATOM 1397 C C . LYS A 1 188 ? 34.420 15.907 7.720 1.00 32.54 187 LYS A C 1
ATOM 1398 O O . LYS A 1 188 ? 35.182 15.772 6.776 1.00 31.82 187 LYS A O 1
ATOM 1404 N N . GLY A 1 189 ? 34.030 14.890 8.456 1.00 34.50 188 GLY A N 1
ATOM 1405 C CA . GLY A 1 189 ? 34.556 13.558 8.162 1.00 35.25 188 GLY A CA 1
ATOM 1406 C C . GLY A 1 189 ? 35.989 13.103 8.452 1.00 36.59 188 GLY A C 1
ATOM 1407 O O . GLY A 1 189 ? 36.553 12.425 7.618 1.00 38.76 188 GLY A O 1
ATOM 1408 N N . GLY A 1 190 ? 36.680 13.449 9.530 1.00 38.88 189 GLY A N 1
ATOM 1409 C CA . GLY A 1 190 ? 37.161 14.720 9.918 1.00 35.68 189 GLY A CA 1
ATOM 1410 C C . GLY A 1 190 ? 38.460 15.005 9.107 1.00 31.18 189 GLY A C 1
ATOM 1411 O O . GLY A 1 190 ? 39.619 14.783 9.542 1.00 29.20 189 GLY A O 1
ATOM 1412 N N . VAL A 1 191 ? 38.229 15.546 7.911 1.00 27.26 190 VAL A N 1
ATOM 1413 C CA . VAL A 1 191 ? 39.276 16.187 7.084 1.00 27.29 190 VAL A CA 1
ATOM 1414 C C . VAL A 1 191 ? 38.829 17.626 6.842 1.00 27.87 190 VAL A C 1
ATOM 1415 O O . VAL A 1 191 ? 37.653 17.963 7.077 1.00 27.40 190 VAL A O 1
ATOM 1419 N N . ASP A 1 192 ? 39.754 18.459 6.394 1.00 27.79 191 ASP A N 1
ATOM 1420 C CA . ASP A 1 192 ? 39.520 19.860 6.173 1.00 28.13 191 ASP A CA 1
ATOM 1421 C C . ASP A 1 192 ? 38.673 19.984 4.929 1.00 30.11 191 ASP A C 1
ATOM 1422 O O . ASP A 1 192 ? 38.917 19.288 3.922 1.00 26.20 191 ASP A O 1
ATOM 1427 N N . VAL A 1 193 ? 37.709 20.891 4.988 1.00 26.70 192 VAL A N 1
ATOM 1428 C CA . VAL A 1 193 ? 36.868 21.216 3.817 1.00 29.06 192 VAL A CA 1
ATOM 1429 C C . VAL A 1 193 ? 36.827 22.749 3.752 1.00 29.03 192 VAL A C 1
ATOM 1430 O O . VAL A 1 193 ? 36.828 23.395 4.803 1.00 25.39 192 VAL A O 1
ATOM 1434 N N . ASP A 1 194 ? 36.798 23.303 2.527 1.00 28.62 193 ASP A N 1
ATOM 1435 C CA . ASP A 1 194 ? 36.797 24.761 2.304 1.00 30.51 193 ASP A CA 1
ATOM 1436 C C . ASP A 1 194 ? 35.517 25.335 2.937 1.00 26.74 193 ASP A C 1
ATOM 1437 O O . ASP A 1 194 ? 34.418 24.806 2.758 1.00 26.94 193 ASP A O 1
ATOM 1442 N N . PHE A 1 195 ? 35.678 26.406 3.696 1.00 28.25 194 PHE A N 1
ATOM 1443 C CA . PHE A 1 195 ? 34.554 27.058 4.391 1.00 27.56 194 PHE A CA 1
ATOM 1444 C C . PHE A 1 195 ? 34.303 28.348 3.581 1.00 30.10 194 PHE A C 1
ATOM 1445 O O . PHE A 1 195 ? 35.242 29.017 3.229 1.00 29.80 194 PHE A O 1
ATOM 1453 N N . PRO A 1 196 ? 33.038 28.703 3.283 1.00 32.76 195 PRO A N 1
ATOM 1454 C CA . PRO A 1 196 ? 32.789 29.848 2.379 1.00 34.09 195 PRO A CA 1
ATOM 1455 C C . PRO A 1 196 ? 33.330 31.180 2.895 1.00 30.95 195 PRO A C 1
ATOM 1456 O O . PRO A 1 196 ? 33.255 31.438 4.107 1.00 29.37 195 PRO A O 1
ATOM 1460 N N . ALA A 1 197 ? 33.825 32.032 1.985 1.00 28.28 196 ALA A N 1
ATOM 1461 C CA . ALA A 1 197 ? 34.256 33.390 2.367 1.00 28.61 196 ALA A CA 1
ATOM 1462 C C . ALA A 1 197 ? 32.972 34.257 2.431 1.00 29.35 196 ALA A C 1
ATOM 1463 O O . ALA A 1 197 ? 32.703 35.086 1.558 1.00 26.82 196 ALA A O 1
ATOM 1465 N N . PHE A 1 198 ? 32.142 33.990 3.434 1.00 26.84 197 PHE A N 1
ATOM 1466 C CA . PHE A 1 198 ? 30.798 34.560 3.490 1.00 26.05 197 PHE A CA 1
ATOM 1467 C C . PHE A 1 198 ? 30.795 35.975 4.051 1.00 22.35 197 PHE A C 1
ATOM 1468 O O . PHE A 1 198 ? 31.218 36.177 5.214 1.00 22.36 197 PHE A O 1
ATOM 1476 N N . SER A 1 199 ? 30.297 36.940 3.268 1.00 22.24 198 SER A N 1
ATOM 1477 C CA . SER A 1 199 ? 30.082 38.297 3.788 1.00 23.03 198 SER A CA 1
ATOM 1478 C C . SER A 1 199 ? 28.645 38.414 4.315 1.00 23.20 198 SER A C 1
ATOM 1479 O O . SER A 1 199 ? 27.701 38.384 3.519 1.00 21.18 198 SER A O 1
ATOM 1482 N N . ALA A 1 200 ? 28.479 38.537 5.632 1.00 22.16 199 ALA A N 1
ATOM 1483 C CA . ALA A 1 200 ? 27.130 38.574 6.194 1.00 23.12 199 ALA A CA 1
ATOM 1484 C C . ALA A 1 200 ? 26.348 39.788 5.712 1.00 21.13 199 ALA A C 1
ATOM 1485 O O . ALA A 1 200 ? 25.120 39.706 5.550 1.00 20.43 199 ALA A O 1
ATOM 1487 N N . THR A 1 201 ? 27.030 40.903 5.471 1.00 22.59 200 THR A N 1
ATOM 1488 C CA . THR A 1 201 ? 26.296 42.090 5.078 1.00 23.35 200 THR A CA 1
ATOM 1489 C C . THR A 1 201 ? 25.949 42.067 3.612 1.00 22.96 200 THR A C 1
ATOM 1490 O O . THR A 1 201 ? 24.892 42.545 3.246 1.00 22.55 200 THR A O 1
ATOM 1494 N N . LYS A 1 202 ? 26.810 41.509 2.766 1.00 21.67 201 LYS A N 1
ATOM 1495 C CA . LYS A 1 202 ? 26.419 41.339 1.353 1.00 22.18 201 LYS A CA 1
ATOM 1496 C C . LYS A 1 202 ? 25.194 40.403 1.251 1.00 20.88 201 LYS A C 1
ATOM 1497 O O . LYS A 1 202 ? 24.273 40.609 0.450 1.00 18.90 201 LYS A O 1
ATOM 1503 N N . TRP A 1 203 ? 25.188 39.349 2.052 1.00 19.33 202 TRP A N 1
ATOM 1504 C CA . TRP A 1 203 ? 24.061 38.401 2.009 1.00 20.38 202 TRP A CA 1
ATOM 1505 C C . TRP A 1 203 ? 22.735 39.105 2.407 1.00 20.12 202 TRP A C 1
ATOM 1506 O O . TRP A 1 203 ? 21.721 38.993 1.701 1.00 21.80 202 TRP A O 1
ATOM 1517 N N . SER A 1 204 ? 22.729 39.823 3.541 1.00 19.04 203 SER A N 1
ATOM 1518 C CA . SER A 1 204 ? 21.465 40.460 4.014 1.00 18.83 203 SER A CA 1
ATOM 1519 C C . SER A 1 204 ? 21.030 41.518 3.056 1.00 19.14 203 SER A C 1
ATOM 1520 O O . SER A 1 204 ? 19.840 41.744 2.907 1.00 20.68 203 SER A O 1
ATOM 1523 N N . ALA A 1 205 ? 21.989 42.113 2.334 1.00 20.54 204 ALA A N 1
ATOM 1524 C CA . ALA A 1 205 ? 21.650 43.171 1.355 1.00 20.75 204 ALA A CA 1
ATOM 1525 C C . ALA A 1 205 ? 20.823 42.634 0.191 1.00 23.44 204 ALA A C 1
ATOM 1526 O O . ALA A 1 205 ? 20.213 43.410 -0.533 1.00 21.74 204 ALA A O 1
ATOM 1528 N N . LYS A 1 206 ? 20.800 41.308 0.019 1.00 22.06 205 LYS A N 1
ATOM 1529 C CA . LYS A 1 206 ? 20.051 40.678 -1.106 1.00 23.39 205 LYS A CA 1
ATOM 1530 C C . LYS A 1 206 ? 18.563 40.863 -0.923 1.00 23.24 205 LYS A C 1
ATOM 1531 O O . LYS A 1 206 ? 17.802 40.725 -1.860 1.00 21.66 205 LYS A O 1
ATOM 1537 N N . GLY A 1 207 ? 18.143 41.084 0.310 1.00 20.52 206 GLY A N 1
ATOM 1538 C CA . GLY A 1 207 ? 16.713 41.231 0.589 1.00 22.31 206 GLY A CA 1
ATOM 1539 C C . GLY A 1 207 ? 16.092 42.568 0.213 1.00 23.39 206 GLY A C 1
ATOM 1540 O O . GLY A 1 207 ? 14.878 42.743 0.330 1.00 24.06 206 GLY A O 1
ATOM 1541 N N . GLY A 1 208 ? 16.898 43.531 -0.192 1.00 20.47 207 GLY A N 1
ATOM 1542 C CA . GLY A 1 208 ? 16.333 44.858 -0.395 1.00 23.98 207 GLY A CA 1
ATOM 1543 C C . GLY A 1 208 ? 17.199 45.758 -1.218 1.00 24.14 207 GLY A C 1
ATOM 1544 O O . GLY A 1 208 ? 18.073 45.280 -1.932 1.00 22.92 207 GLY A O 1
ATOM 1545 N N . SER A 1 209 ? 16.950 47.071 -1.110 1.00 23.95 208 SER A N 1
ATOM 1546 C CA . SER A 1 209 ? 17.748 48.095 -1.805 1.00 24.97 208 SER A CA 1
ATOM 1547 C C . SER A 1 209 ? 18.323 49.050 -0.752 1.00 26.72 208 SER A C 1
ATOM 1548 O O . SER A 1 209 ? 17.681 49.297 0.254 1.00 30.31 208 SER A O 1
ATOM 1551 N N . GLY A 1 210 ? 19.533 49.553 -0.962 1.00 26.17 209 GLY A N 1
ATOM 1552 C CA . GLY A 1 210 ? 20.136 50.530 -0.027 1.00 27.93 209 GLY A CA 1
ATOM 1553 C C . GLY A 1 210 ? 20.363 49.963 1.375 1.00 27.42 209 GLY A C 1
ATOM 1554 O O . GLY A 1 210 ? 20.193 50.647 2.386 1.00 29.51 209 GLY A O 1
ATOM 1555 N N . TYR A 1 211 ? 20.775 48.720 1.448 1.00 26.36 210 TYR A N 1
ATOM 1556 C CA . TYR A 1 211 ? 20.971 48.063 2.740 1.00 23.88 210 TYR A CA 1
ATOM 1557 C C . TYR A 1 211 ? 22.031 48.751 3.631 1.00 24.75 210 TYR A C 1
ATOM 1558 O O . TYR A 1 211 ? 23.101 49.120 3.159 1.00 23.00 210 TYR A O 1
ATOM 1567 N N . SER A 1 212 ? 21.764 48.881 4.930 1.00 22.74 211 SER A N 1
ATOM 1568 C CA . SER A 1 212 ? 22.835 49.240 5.860 1.00 25.83 211 SER A CA 1
ATOM 1569 C C . SER A 1 212 ? 22.789 48.306 7.074 1.00 23.62 211 SER A C 1
ATOM 1570 O O . SER A 1 212 ? 21.701 48.015 7.593 1.00 22.20 211 SER A O 1
ATOM 1573 N N . VAL A 1 213 ? 23.956 47.775 7.483 1.00 22.82 212 VAL A N 1
ATOM 1574 C CA . VAL A 1 213 ? 23.972 46.892 8.691 1.00 21.48 212 VAL A CA 1
ATOM 1575 C C . VAL A 1 213 ? 23.724 47.656 10.005 1.00 23.86 212 VAL A C 1
ATOM 1576 O O . VAL A 1 213 ? 23.426 47.035 11.042 1.00 21.67 212 VAL A O 1
ATOM 1580 N N . ASP A 1 214 ? 23.789 48.983 9.974 1.00 25.67 213 ASP A N 1
ATOM 1581 C CA . ASP A 1 214 ? 23.810 49.735 11.245 1.00 26.98 213 ASP A CA 1
ATOM 1582 C C . ASP A 1 214 ? 22.604 49.499 12.155 1.00 27.62 213 ASP A C 1
ATOM 1583 O O . ASP A 1 214 ? 22.737 49.467 13.389 1.00 29.29 213 ASP A O 1
ATOM 1588 N N . GLY A 1 215 ? 21.422 49.323 11.566 1.00 25.67 214 GLY A N 1
ATOM 1589 C CA . GLY A 1 215 ? 20.227 48.989 12.392 1.00 23.34 214 GLY A CA 1
ATOM 1590 C C . GLY A 1 215 ? 19.829 47.525 12.384 1.00 22.57 214 GLY A C 1
ATOM 1591 O O . GLY A 1 215 ? 18.747 47.174 12.870 1.00 23.76 214 GLY A O 1
ATOM 1592 N N . ASN A 1 216 ? 20.740 46.662 11.931 1.00 21.38 215 ASN A N 1
ATOM 1593 C CA . ASN A 1 216 ? 20.484 45.219 11.692 1.00 22.59 215 ASN A CA 1
ATOM 1594 C C . ASN A 1 216 ? 21.380 44.230 12.461 1.00 21.77 215 ASN A C 1
ATOM 1595 O O . ASN A 1 216 ? 21.425 43.023 12.149 1.00 20.93 215 ASN A O 1
ATOM 1600 N N . MET A 1 217 ? 22.044 44.723 13.515 1.00 20.58 216 MET A N 1
ATOM 1601 C CA . MET A 1 217 ? 22.881 43.852 14.360 1.00 20.13 216 MET A CA 1
ATOM 1602 C C . MET A 1 217 ? 22.043 43.519 15.564 1.00 20.46 216 MET A C 1
ATOM 1603 O O . MET A 1 217 ? 21.889 44.369 16.441 1.00 20.00 216 MET A O 1
ATOM 1608 N N . TRP A 1 218 ? 21.472 42.301 15.603 1.00 20.00 217 TRP A N 1
ATOM 1609 C CA . TRP A 1 218 ? 20.397 42.055 16.572 1.00 20.01 217 TRP A CA 1
ATOM 1610 C C . TRP A 1 218 ? 20.740 40.919 17.515 1.00 20.87 217 TRP A C 1
ATOM 1611 O O . TRP A 1 218 ? 21.328 39.902 17.105 1.00 21.25 217 TRP A O 1
ATOM 1622 N N . ALA A 1 219 ? 20.323 41.080 18.757 1.00 19.55 218 ALA A N 1
ATOM 1623 C CA . ALA A 1 219 ? 20.080 39.963 19.697 1.00 19.20 218 ALA A CA 1
ATOM 1624 C C . ALA A 1 219 ? 21.255 38.970 19.852 1.00 21.56 218 ALA A C 1
ATOM 1625 O O . ALA A 1 219 ? 21.099 37.758 19.693 1.00 24.05 218 ALA A O 1
ATOM 1627 N N . PRO A 1 220 ? 22.445 39.477 20.215 1.00 22.50 219 PRO A N 1
ATOM 1628 C CA . PRO A 1 220 ? 23.589 38.584 20.360 1.00 22.34 219 PRO A CA 1
ATOM 1629 C C . PRO A 1 220 ? 23.385 37.658 21.575 1.00 23.13 219 PRO A C 1
ATOM 1630 O O . PRO A 1 220 ? 22.636 37.984 22.496 1.00 25.13 219 PRO A O 1
ATOM 1634 N N . ASP A 1 221 ? 24.061 36.534 21.564 1.00 22.16 220 ASP A N 1
ATOM 1635 C CA . ASP A 1 221 ? 24.258 35.740 22.787 1.00 23.61 220 ASP A CA 1
ATOM 1636 C C . ASP A 1 221 ? 25.778 35.532 22.980 1.00 22.94 220 ASP A C 1
ATOM 1637 O O . ASP A 1 221 ? 26.504 35.365 22.009 1.00 22.87 220 ASP A O 1
ATOM 1642 N N . VAL A 1 222 ? 26.266 35.646 24.215 1.00 20.42 221 VAL A N 1
ATOM 1643 C CA . VAL A 1 222 ? 27.701 35.606 24.460 1.00 22.02 221 VAL A CA 1
ATOM 1644 C C . VAL A 1 222 ? 27.917 34.459 25.435 1.00 21.71 221 VAL A C 1
ATOM 1645 O O . VAL A 1 222 ? 27.172 34.361 26.436 1.00 23.52 221 VAL A O 1
ATOM 1649 N N . ILE A 1 223 ? 28.908 33.609 25.150 1.00 21.46 222 ILE A N 1
ATOM 1650 C CA . ILE A 1 223 ? 29.187 32.431 25.971 1.00 22.15 222 ILE A CA 1
ATOM 1651 C C . ILE A 1 223 ? 30.703 32.174 25.933 1.00 22.59 222 ILE A C 1
ATOM 1652 O O . ILE A 1 223 ? 31.380 32.479 24.937 1.00 22.64 222 ILE A O 1
ATOM 1657 N N . TYR A 1 224 ? 31.228 31.667 27.044 1.00 22.22 223 TYR A N 1
ATOM 1658 C CA . TYR A 1 224 ? 32.622 31.268 27.090 1.00 23.25 223 TYR A CA 1
ATOM 1659 C C . TYR A 1 224 ? 32.769 29.853 26.544 1.00 23.61 223 TYR A C 1
ATOM 1660 O O . TYR A 1 224 ? 32.163 28.925 27.077 1.00 22.64 223 TYR A O 1
ATOM 1669 N N . ASN A 1 225 ? 33.571 29.705 25.485 1.00 22.72 224 ASN A N 1
ATOM 1670 C CA . ASN A 1 225 ? 33.844 28.408 24.919 1.00 23.98 224 ASN A CA 1
ATOM 1671 C C . ASN A 1 225 ? 35.040 27.808 25.679 1.00 25.74 224 ASN A C 1
ATOM 1672 O O . ASN A 1 225 ? 36.160 28.318 25.605 1.00 26.89 224 ASN A O 1
ATOM 1677 N N . LYS A 1 226 ? 34.759 26.733 26.371 1.00 26.66 225 LYS A N 1
ATOM 1678 C CA . LYS A 1 226 ? 35.693 26.073 27.282 1.00 31.71 225 LYS A CA 1
ATOM 1679 C C . LYS A 1 226 ? 36.946 25.520 26.582 1.00 32.84 225 LYS A C 1
ATOM 1680 O O . LYS A 1 226 ? 38.046 25.579 27.155 1.00 31.52 225 LYS A O 1
ATOM 1686 N N . VAL A 1 227 ? 36.791 25.015 25.355 1.00 30.92 226 VAL A N 1
ATOM 1687 C CA . VAL A 1 227 ? 37.928 24.451 24.579 1.00 32.54 226 VAL A CA 1
ATOM 1688 C C . VAL A 1 227 ? 38.783 25.522 23.928 1.00 34.47 226 VAL A C 1
ATOM 1689 O O . VAL A 1 227 ? 40.022 25.479 24.024 1.00 35.69 226 VAL A O 1
ATOM 1693 N N . LEU A 1 228 ? 38.143 26.511 23.304 1.00 32.67 227 LEU A N 1
ATOM 1694 C CA . LEU A 1 228 ? 38.874 27.635 22.731 1.00 32.79 227 LEU A CA 1
ATOM 1695 C C . LEU A 1 228 ? 39.491 28.551 23.789 1.00 31.80 227 LEU A C 1
ATOM 1696 O O . LEU A 1 228 ? 40.438 29.264 23.484 1.00 32.34 227 LEU A O 1
ATOM 1701 N N . LYS A 1 229 ? 38.955 28.540 25.005 1.00 29.16 228 LYS A N 1
ATOM 1702 C CA . LYS A 1 229 ? 39.228 29.596 25.998 1.00 32.10 228 LYS A CA 1
ATOM 1703 C C . LYS A 1 229 ? 39.001 31.009 25.407 1.00 32.68 228 LYS A C 1
ATOM 1704 O O . LYS A 1 229 ? 39.845 31.905 25.571 1.00 32.65 228 LYS A O 1
ATOM 1710 N N . LYS A 1 230 ? 37.878 31.195 24.687 1.00 29.67 229 LYS A N 1
ATOM 1711 C CA . LYS A 1 230 ? 37.517 32.500 24.075 1.00 28.45 229 LYS A CA 1
ATOM 1712 C C . LYS A 1 230 ? 36.098 32.811 24.450 1.00 26.24 229 LYS A C 1
ATOM 1713 O O . LYS A 1 230 ? 35.284 31.901 24.597 1.00 25.18 229 LYS A O 1
ATOM 1719 N N . TRP A 1 231 ? 35.806 34.091 24.618 1.00 24.59 230 TRP A N 1
ATOM 1720 C CA . TRP A 1 231 ? 34.426 34.553 24.682 1.00 23.04 230 TRP A CA 1
ATOM 1721 C C . TRP A 1 231 ? 33.844 34.548 23.247 1.00 24.06 230 TRP A C 1
ATOM 1722 O O . TRP A 1 231 ? 34.470 35.060 22.310 1.00 24.10 230 TRP A O 1
ATOM 1733 N N . CYS A 1 232 ? 32.674 33.937 23.077 1.00 22.15 231 CYS A N 1
ATOM 1734 C CA . CYS A 1 232 ? 32.078 33.802 21.740 1.00 22.29 231 CYS A CA 1
ATOM 1735 C C . CYS A 1 232 ? 30.806 34.648 21.656 1.00 22.86 231 CYS A C 1
ATOM 1736 O O . CYS A 1 232 ? 29.904 34.488 22.459 1.00 22.43 231 CYS A O 1
ATOM 1739 N N . MET A 1 233 ? 30.714 35.517 20.661 1.00 21.96 232 MET A N 1
ATOM 1740 C CA . MET A 1 233 ? 29.484 36.276 20.475 1.00 21.10 232 MET A CA 1
ATOM 1741 C C . MET A 1 233 ? 28.767 35.706 19.262 1.00 19.69 232 MET A C 1
ATOM 1742 O O . MET A 1 233 ? 29.358 35.669 18.128 1.00 21.95 232 MET A O 1
ATOM 1747 N N . TYR A 1 234 ? 27.540 35.228 19.467 1.00 19.15 233 TYR A N 1
ATOM 1748 C CA . TYR A 1 234 ? 26.696 34.788 18.340 1.00 18.13 233 TYR A CA 1
ATOM 1749 C C . TYR A 1 234 ? 25.750 35.967 18.009 1.00 20.26 233 TYR A C 1
ATOM 1750 O O . TYR A 1 234 ? 24.981 36.379 18.851 1.00 20.93 233 TYR A O 1
ATOM 1759 N N . LEU A 1 235 ? 25.844 36.518 16.807 1.00 18.29 234 LEU A N 1
ATOM 1760 C CA . LEU A 1 235 ? 25.165 37.775 16.508 1.00 18.84 234 LEU A CA 1
ATOM 1761 C C . LEU A 1 235 ? 24.263 37.551 15.310 1.00 19.62 234 LEU A C 1
ATOM 1762 O O . LEU A 1 235 ? 24.677 36.902 14.345 1.00 21.19 234 LEU A O 1
ATOM 1767 N N . SER A 1 236 ? 23.048 38.105 15.333 1.00 20.05 235 SER A N 1
ATOM 1768 C CA . SER A 1 236 ? 22.206 38.041 14.114 1.00 19.94 235 SER A CA 1
ATOM 1769 C C . SER A 1 236 ? 22.506 39.230 13.233 1.00 20.05 235 SER A C 1
ATOM 1770 O O . SER A 1 236 ? 22.484 40.374 13.690 1.00 19.34 235 SER A O 1
ATOM 1773 N N . ILE A 1 237 ? 22.656 38.971 11.951 1.00 19.01 236 ILE A N 1
ATOM 1774 C CA . ILE A 1 237 ? 22.766 40.053 10.941 1.00 20.27 236 ILE A CA 1
ATOM 1775 C C . ILE A 1 237 ? 21.467 39.898 10.148 1.00 21.67 236 ILE A C 1
ATOM 1776 O O . ILE A 1 237 ? 21.251 38.892 9.471 1.00 21.52 236 ILE A O 1
ATOM 1781 N N . ASN A 1 238 ? 20.583 40.870 10.278 1.00 20.56 237 ASN A N 1
ATOM 1782 C CA . ASN A 1 238 ? 19.242 40.778 9.753 1.00 22.18 237 ASN A CA 1
ATOM 1783 C C . ASN A 1 238 ? 19.148 41.372 8.368 1.00 20.84 237 ASN A C 1
ATOM 1784 O O . ASN A 1 238 ? 19.703 42.452 8.094 1.00 21.04 237 ASN A O 1
ATOM 1789 N N . GLY A 1 239 ? 18.399 40.713 7.503 1.00 20.77 238 GLY A N 1
ATOM 1790 C CA . GLY A 1 239 ? 18.003 41.342 6.227 1.00 21.17 238 GLY A CA 1
ATOM 1791 C C . GLY A 1 239 ? 16.523 41.122 5.981 1.00 23.02 238 GLY A C 1
ATOM 1792 O O . GLY A 1 239 ? 15.882 40.324 6.675 1.00 22.34 238 GLY A O 1
ATOM 1793 N N . ASN A 1 240 ? 15.973 41.802 4.976 1.00 24.25 239 ASN A N 1
ATOM 1794 C CA . ASN A 1 240 ? 14.589 41.544 4.536 1.00 22.15 239 ASN A CA 1
ATOM 1795 C C . ASN A 1 240 ? 14.506 40.241 3.770 1.00 21.48 239 ASN A C 1
ATOM 1796 O O . ASN A 1 240 ? 15.529 39.741 3.301 1.00 21.96 239 ASN A O 1
ATOM 1801 N N . ALA A 1 241 ? 13.283 39.722 3.642 1.00 20.68 240 ALA A N 1
ATOM 1802 C CA . ALA A 1 241 ? 12.980 38.553 2.801 1.00 22.03 240 ALA A CA 1
ATOM 1803 C C . ALA A 1 241 ? 13.778 37.325 3.233 1.00 20.15 240 ALA A C 1
ATOM 1804 O O . ALA A 1 241 ? 14.196 36.495 2.414 1.00 20.16 240 ALA A O 1
ATOM 1806 N N . TRP A 1 242 ? 14.006 37.238 4.548 1.00 19.99 241 TRP A N 1
ATOM 1807 C CA . TRP A 1 242 ? 14.668 36.112 5.175 1.00 20.43 241 TRP A CA 1
ATOM 1808 C C . TRP A 1 242 ? 16.160 35.946 4.868 1.00 19.67 241 TRP A C 1
ATOM 1809 O O . TRP A 1 242 ? 16.716 34.896 5.202 1.00 18.86 241 TRP A O 1
ATOM 1820 N N . TYR A 1 243 ? 16.791 36.950 4.226 1.00 18.57 242 TYR A N 1
ATOM 1821 C CA . TYR A 1 243 ? 18.235 36.975 4.056 1.00 18.18 242 TYR A CA 1
ATOM 1822 C C . TYR A 1 243 ? 18.898 37.431 5.340 1.00 18.77 242 TYR A C 1
ATOM 1823 O O . TYR A 1 243 ? 19.287 38.590 5.476 1.00 19.50 242 TYR A O 1
ATOM 1832 N N . SER A 1 244 ? 19.031 36.509 6.265 1.00 19.34 243 SER A N 1
ATOM 1833 C CA . SER A 1 244 ? 19.569 36.824 7.573 1.00 19.91 243 SER A CA 1
ATOM 1834 C C . SER A 1 244 ? 20.517 35.692 7.909 1.00 20.36 243 SER A C 1
ATOM 1835 O O . SER A 1 244 ? 20.347 34.563 7.352 1.00 20.33 243 SER A O 1
ATOM 1838 N N . SER A 1 245 ? 21.456 35.938 8.828 1.00 17.92 244 SER A N 1
ATOM 1839 C CA . SER A 1 245 ? 22.366 34.863 9.237 1.00 20.26 244 SER A CA 1
ATOM 1840 C C . SER A 1 245 ? 22.713 35.046 10.691 1.00 19.10 244 SER A C 1
ATOM 1841 O O . SER A 1 245 ? 22.580 36.163 11.213 1.00 20.44 244 SER A O 1
ATOM 1844 N N . ILE A 1 246 ? 23.112 33.966 11.353 1.00 18.54 245 ILE A N 1
ATOM 1845 C CA . ILE A 1 246 ? 23.781 34.085 12.643 1.00 20.25 245 ILE A CA 1
ATOM 1846 C C . ILE A 1 246 ? 25.281 33.843 12.420 1.00 19.42 245 ILE A C 1
ATOM 1847 O O . ILE A 1 246 ? 25.651 32.859 11.789 1.00 20.32 245 ILE A O 1
ATOM 1852 N N . ILE A 1 247 ? 26.118 34.735 12.945 1.00 20.06 246 ILE A N 1
ATOM 1853 C CA . ILE A 1 247 ? 27.563 34.639 12.790 1.00 18.78 246 ILE A CA 1
ATOM 1854 C C . ILE A 1 247 ? 28.252 34.534 14.130 1.00 19.71 246 ILE A C 1
ATOM 1855 O O . ILE A 1 247 ? 27.733 34.996 15.161 1.00 19.96 246 ILE A O 1
ATOM 1860 N N . LEU A 1 248 ? 29.453 33.970 14.118 1.00 18.57 247 LEU A N 1
ATOM 1861 C CA . LEU A 1 248 ? 30.253 33.804 15.362 1.00 19.18 247 LEU A CA 1
ATOM 1862 C C . LEU A 1 248 ? 31.391 34.842 15.314 1.00 19.19 247 LEU A C 1
ATOM 1863 O O . LEU A 1 248 ? 32.104 34.912 14.301 1.00 19.30 247 LEU A O 1
ATOM 1868 N N . LEU A 1 249 ? 31.568 35.606 16.401 1.00 20.34 248 LEU A N 1
ATOM 1869 C CA . LEU A 1 249 ? 32.747 36.430 16.594 1.00 20.59 248 LEU A CA 1
ATOM 1870 C C . LEU A 1 249 ? 33.397 36.029 17.904 1.00 22.15 248 LEU A C 1
ATOM 1871 O O . LEU A 1 249 ? 32.684 35.621 18.826 1.00 20.16 248 LEU A O 1
ATOM 1876 N N . THR A 1 250 ? 34.735 36.147 18.027 1.00 22.06 249 THR A N 1
ATOM 1877 C CA . THR A 1 250 ? 35.415 35.697 19.294 1.00 22.11 249 THR A CA 1
ATOM 1878 C C . THR A 1 250 ? 36.387 36.775 19.831 1.00 22.79 249 THR A C 1
ATOM 1879 O O . THR A 1 250 ? 36.869 37.623 19.075 1.00 22.61 249 THR A O 1
ATOM 1883 N N . ALA A 1 251 ? 36.685 36.725 21.131 1.00 23.53 250 ALA A N 1
ATOM 1884 C CA . ALA A 1 251 ? 37.537 37.728 21.775 1.00 23.25 250 ALA A CA 1
ATOM 1885 C C . ALA A 1 251 ? 38.225 37.040 22.937 1.00 25.61 250 ALA A C 1
ATOM 1886 O O . ALA A 1 251 ? 37.655 36.157 23.580 1.00 23.89 250 ALA A O 1
ATOM 1888 N N . ASP A 1 252 ? 39.449 37.466 23.227 1.00 28.63 251 ASP A N 1
ATOM 1889 C CA . ASP A 1 252 ? 40.152 36.959 24.417 1.00 31.01 251 ASP A CA 1
ATOM 1890 C C . ASP A 1 252 ? 39.501 37.458 25.686 1.00 29.87 251 ASP A C 1
ATOM 1891 O O . ASP A 1 252 ? 39.543 36.813 26.730 1.00 32.72 251 ASP A O 1
ATOM 1896 N N . ASN A 1 253 ? 38.933 38.645 25.618 1.00 28.32 252 ASN A N 1
ATOM 1897 C CA . ASN A 1 253 ? 38.357 39.292 26.804 1.00 28.40 252 ASN A CA 1
ATOM 1898 C C . ASN A 1 253 ? 36.907 39.582 26.491 1.00 27.18 252 ASN A C 1
ATOM 1899 O O . ASN A 1 253 ? 36.602 39.955 25.345 1.00 25.68 252 ASN A O 1
ATOM 1908 N N . ILE A 1 254 ? 36.038 39.437 27.491 1.00 24.20 253 ILE A N 1
ATOM 1909 C CA . ILE A 1 254 ? 34.575 39.603 27.261 1.00 23.58 253 ILE A CA 1
ATOM 1910 C C . ILE A 1 254 ? 34.199 40.989 26.730 1.00 23.84 253 ILE A C 1
ATOM 1911 O O . ILE A 1 254 ? 33.238 41.115 25.951 1.00 25.28 253 ILE A O 1
ATOM 1916 N N . GLU A 1 255 ? 34.989 42.020 27.081 1.00 25.37 254 GLU A N 1
ATOM 1917 C CA . GLU A 1 255 ? 34.766 43.370 26.571 1.00 25.87 254 GLU A CA 1
ATOM 1918 C C . GLU A 1 255 ? 35.268 43.615 25.151 1.00 27.32 254 GLU A C 1
ATOM 1919 O O . GLU A 1 255 ? 35.067 44.698 24.626 1.00 29.95 254 GLU A O 1
ATOM 1925 N N . GLY A 1 256 ? 35.910 42.626 24.541 1.00 27.04 255 GLY A N 1
ATOM 1926 C CA . GLY A 1 256 ? 36.343 42.708 23.137 1.00 27.33 255 GLY A CA 1
ATOM 1927 C C . GLY A 1 256 ? 37.859 42.965 23.025 1.00 28.38 255 GLY A C 1
ATOM 1928 O O . GLY A 1 256 ? 38.542 42.939 24.021 1.00 30.90 255 GLY A O 1
ATOM 1929 N N . PRO A 1 257 ? 38.367 43.255 21.823 1.00 27.32 256 PRO A N 1
ATOM 1930 C CA . PRO A 1 257 ? 37.555 43.385 20.596 1.00 26.60 256 PRO A CA 1
ATOM 1931 C C . PRO A 1 257 ? 37.166 42.014 20.020 1.00 25.82 256 PRO A C 1
ATOM 1932 O O . PRO A 1 257 ? 37.889 41.045 20.217 1.00 27.25 256 PRO A O 1
ATOM 1936 N N . TYR A 1 258 ? 36.057 41.949 19.277 1.00 23.55 257 TYR A N 1
ATOM 1937 C CA . TYR A 1 258 ? 35.528 40.663 18.763 1.00 22.06 257 TYR A CA 1
ATOM 1938 C C . TYR A 1 258 ? 35.848 40.557 17.313 1.00 20.93 257 TYR A C 1
ATOM 1939 O O . TYR A 1 258 ? 35.626 41.520 16.568 1.00 22.58 257 TYR A O 1
ATOM 1948 N N . LEU A 1 259 ? 36.310 39.371 16.899 1.00 21.05 258 LEU A N 1
ATOM 1949 C CA . LEU A 1 259 ? 36.776 39.146 15.523 1.00 22.92 258 LEU A CA 1
ATOM 1950 C C . LEU A 1 259 ? 35.883 38.123 14.842 1.00 21.65 258 LEU A C 1
ATOM 1951 O O . LEU A 1 259 ? 35.660 37.060 15.392 1.00 20.80 258 LEU A O 1
ATOM 1956 N N . TYR A 1 260 ? 35.387 38.438 13.651 1.00 20.98 259 TYR A N 1
ATOM 1957 C CA . TYR A 1 260 ? 34.436 37.581 12.938 1.00 21.99 259 TYR A CA 1
ATOM 1958 C C . TYR A 1 260 ? 35.107 36.266 12.487 1.00 23.46 259 TYR A C 1
ATOM 1959 O O . TYR A 1 260 ? 36.039 36.291 11.667 1.00 23.49 259 TYR A O 1
ATOM 1968 N N . GLN A 1 261 ? 34.604 35.141 13.012 1.00 22.03 260 GLN A N 1
ATOM 1969 C CA . GLN A 1 261 ? 35.061 33.793 12.653 1.00 23.86 260 GLN A CA 1
ATOM 1970 C C . GLN A 1 261 ? 34.353 33.226 11.441 1.00 24.15 260 GLN A C 1
ATOM 1971 O O . GLN A 1 261 ? 34.988 32.635 10.583 1.00 24.03 260 GLN A O 1
ATOM 1977 N N . GLY A 1 262 ? 33.040 33.433 11.360 1.00 24.44 261 GLY A N 1
ATOM 1978 C CA . GLY A 1 262 ? 32.230 32.970 10.219 1.00 22.69 261 GLY A CA 1
ATOM 1979 C C . GLY A 1 262 ? 30.766 32.743 10.591 1.00 21.57 261 GLY A C 1
ATOM 1980 O O . GLY A 1 262 ? 30.399 32.818 11.767 1.00 19.76 261 GLY A O 1
ATOM 1981 N N . PRO A 1 263 ? 29.942 32.401 9.593 1.00 20.87 262 PRO A N 1
ATOM 1982 C CA . PRO A 1 263 ? 28.552 32.123 9.791 1.00 20.82 262 PRO A CA 1
ATOM 1983 C C . PRO A 1 263 ? 28.328 30.780 10.468 1.00 21.65 262 PRO A C 1
ATOM 1984 O O . PRO A 1 263 ? 29.084 29.830 10.271 1.00 21.76 262 PRO A O 1
ATOM 1988 N N . VAL A 1 264 ? 27.255 30.711 11.252 1.00 20.37 263 VAL A N 1
ATOM 1989 C CA . VAL A 1 264 ? 26.834 29.481 11.912 1.00 20.39 263 VAL A CA 1
ATOM 1990 C C . VAL A 1 264 ? 25.637 28.897 11.165 1.00 20.54 263 VAL A C 1
ATOM 1991 O O . VAL A 1 264 ? 25.564 27.696 10.988 1.00 21.92 263 VAL A O 1
ATOM 1995 N N . VAL A 1 265 ? 24.686 29.741 10.744 1.00 20.95 264 VAL A N 1
ATOM 1996 C CA . VAL A 1 265 ? 23.535 29.260 9.971 1.00 21.49 264 VAL A CA 1
ATOM 1997 C C . VAL A 1 265 ? 23.035 30.443 9.134 1.00 22.80 264 VAL A C 1
ATOM 1998 O O . VAL A 1 265 ? 23.018 31.595 9.577 1.00 21.93 264 VAL A O 1
ATOM 2002 N N . ILE A 1 266 ? 22.604 30.159 7.918 1.00 20.39 265 ILE A N 1
ATOM 2003 C CA . ILE A 1 266 ? 22.309 31.254 6.963 1.00 20.77 265 ILE A CA 1
ATOM 2004 C C . ILE A 1 266 ? 20.922 30.962 6.376 1.00 21.33 265 ILE A C 1
ATOM 2005 O O . ILE A 1 266 ? 20.626 29.792 6.084 1.00 22.23 265 ILE A O 1
ATOM 2010 N N . GLY A 1 267 ? 20.088 31.999 6.169 1.00 21.14 266 GLY A N 1
ATOM 2011 C CA . GLY A 1 267 ? 18.701 31.778 5.724 1.00 21.15 266 GLY A CA 1
ATOM 2012 C C . GLY A 1 267 ? 18.385 32.435 4.388 1.00 21.71 266 GLY A C 1
ATOM 2013 O O . GLY A 1 267 ? 19.144 33.271 3.913 1.00 21.37 266 GLY A O 1
ATOM 2014 N N . GLY A 1 268 ? 17.258 32.048 3.809 1.00 20.19 267 GLY A N 1
ATOM 2015 C CA . GLY A 1 268 ? 16.594 32.836 2.764 1.00 21.75 267 GLY A CA 1
ATOM 2016 C C . GLY A 1 268 ? 16.928 32.458 1.347 1.00 23.22 267 GLY A C 1
ATOM 2017 O O . GLY A 1 268 ? 16.470 33.123 0.443 1.00 24.04 267 GLY A O 1
ATOM 2018 N N . PHE A 1 269 ? 17.704 31.385 1.174 1.00 24.14 268 PHE A N 1
ATOM 2019 C CA . PHE A 1 269 ? 18.331 31.038 -0.135 1.00 23.89 268 PHE A CA 1
ATOM 2020 C C . PHE A 1 269 ? 17.328 30.394 -1.108 1.00 25.75 268 PHE A C 1
ATOM 2021 O O . PHE A 1 269 ? 17.624 29.387 -1.785 1.00 26.38 268 PHE A O 1
ATOM 2029 N N . LYS A 1 270 ? 16.173 31.027 -1.239 1.00 24.72 269 LYS A N 1
ATOM 2030 C CA . LYS A 1 270 ? 15.051 30.463 -1.977 1.00 25.19 269 LYS A CA 1
ATOM 2031 C C . LYS A 1 270 ? 15.193 30.621 -3.507 1.00 26.02 269 LYS A C 1
ATOM 2032 O O . LYS A 1 270 ? 14.421 30.021 -4.240 1.00 27.11 269 LYS A O 1
ATOM 2038 N N . ASN A 1 271 ? 16.123 31.448 -3.969 1.00 26.91 270 ASN A N 1
ATOM 2039 C CA . ASN A 1 271 ? 16.143 31.860 -5.391 1.00 29.94 270 ASN A CA 1
ATOM 2040 C C . ASN A 1 271 ? 17.322 31.278 -6.174 1.00 31.46 270 ASN A C 1
ATOM 2041 O O . ASN A 1 271 ? 18.459 31.561 -5.857 1.00 30.46 270 ASN A O 1
ATOM 2046 N N . GLY A 1 272 ? 17.070 30.454 -7.191 1.00 31.87 271 GLY A N 1
ATOM 2047 C CA . GLY A 1 272 ? 18.160 30.099 -8.141 1.00 32.75 271 GLY A CA 1
ATOM 2048 C C . GLY A 1 272 ? 19.278 29.320 -7.466 1.00 31.09 271 GLY A C 1
ATOM 2049 O O . GLY A 1 272 ? 19.005 28.424 -6.667 1.00 34.67 271 GLY A O 1
ATOM 2050 N N . THR A 1 273 ? 20.528 29.713 -7.689 1.00 30.04 272 THR A N 1
ATOM 2051 C CA . THR A 1 273 ? 21.641 28.970 -7.117 1.00 29.87 272 THR A CA 1
ATOM 2052 C C . THR A 1 273 ? 22.349 29.791 -6.056 1.00 29.71 272 THR A C 1
ATOM 2053 O O . THR A 1 273 ? 23.527 29.590 -5.808 1.00 28.13 272 THR A O 1
ATOM 2057 N N . GLU A 1 274 ? 21.636 30.721 -5.409 1.00 26.24 273 GLU A N 1
ATOM 2058 C CA . GLU A 1 274 ? 22.300 31.552 -4.385 1.00 27.58 273 GLU A CA 1
ATOM 2059 C C . GLU A 1 274 ? 22.785 30.728 -3.186 1.00 25.57 273 GLU A C 1
ATOM 2060 O O . GLU A 1 274 ? 23.679 31.158 -2.456 1.00 26.39 273 GLU A O 1
ATOM 2066 N N . TYR A 1 275 ? 22.265 29.507 -3.028 1.00 25.60 274 TYR A N 1
ATOM 2067 C CA . TYR A 1 275 ? 22.802 28.591 -1.995 1.00 25.78 274 TYR A CA 1
ATOM 2068 C C . TYR A 1 275 ? 24.305 28.293 -2.118 1.00 25.10 274 TYR A C 1
ATOM 2069 O O . TYR A 1 275 ? 24.944 27.894 -1.154 1.00 25.57 274 TYR A O 1
ATOM 2078 N N . LYS A 1 276 ? 24.845 28.431 -3.326 1.00 26.24 275 LYS A N 1
ATOM 2079 C CA . LYS A 1 276 ? 26.254 28.143 -3.576 1.00 27.59 275 LYS A CA 1
ATOM 2080 C C . LYS A 1 276 ? 27.138 29.142 -2.815 1.00 28.98 275 LYS A C 1
ATOM 2081 O O . LYS A 1 276 ? 28.278 28.803 -2.510 1.00 28.44 275 LYS A O 1
ATOM 2087 N N . GLU A 1 277 ? 26.593 30.322 -2.449 1.00 26.39 276 GLU A N 1
ATOM 2088 C CA . GLU A 1 277 ? 27.320 31.298 -1.620 1.00 29.44 276 GLU A CA 1
ATOM 2089 C C . GLU A 1 277 ? 27.299 30.971 -0.117 1.00 28.53 276 GLU A C 1
ATOM 2090 O O . GLU A 1 277 ? 27.909 31.680 0.682 1.00 29.64 276 GLU A O 1
ATOM 2096 N N . THR A 1 278 ? 26.619 29.907 0.267 1.00 27.46 277 THR A N 1
ATOM 2097 C CA . THR A 1 278 ? 26.474 29.610 1.689 1.00 25.57 277 THR A CA 1
ATOM 2098 C C . THR A 1 278 ? 27.261 28.350 2.099 1.00 26.58 277 THR A C 1
ATOM 2099 O O . THR A 1 278 ? 28.072 27.855 1.331 1.00 26.15 277 THR A O 1
ATOM 2103 N N . ASP A 1 279 ? 27.016 27.841 3.303 1.00 22.70 278 ASP A N 1
ATOM 2104 C CA . ASP A 1 279 ? 27.524 26.529 3.706 1.00 24.81 278 ASP A CA 1
ATOM 2105 C C . ASP A 1 279 ? 26.560 25.386 3.422 1.00 25.46 278 ASP A C 1
ATOM 2106 O O . ASP A 1 279 ? 26.776 24.248 3.890 1.00 25.87 278 ASP A O 1
ATOM 2111 N N . PHE A 1 280 ? 25.530 25.658 2.622 1.00 24.09 279 PHE A N 1
ATOM 2112 C CA . PHE A 1 280 ? 24.463 24.677 2.336 1.00 24.58 279 PHE A CA 1
ATOM 2113 C C . PHE A 1 280 ? 25.083 23.344 1.886 1.00 25.00 279 PHE A C 1
ATOM 2114 O O . PHE A 1 280 ? 24.693 22.270 2.361 1.00 25.30 279 PHE A O 1
ATOM 2122 N N . GLU A 1 281 ? 26.037 23.422 0.967 1.00 26.09 280 GLU A N 1
ATOM 2123 C CA . GLU A 1 281 ? 26.669 22.202 0.425 1.00 29.35 280 GLU A CA 1
ATOM 2124 C C . GLU A 1 281 ? 27.647 21.527 1.399 1.00 30.42 280 GLU A C 1
ATOM 2125 O O . GLU A 1 281 ? 27.847 20.316 1.341 1.00 30.35 280 GLU A O 1
ATOM 2131 N N . LEU A 1 282 ? 28.198 22.287 2.333 1.00 28.98 281 LEU A N 1
ATOM 2132 C CA . LEU A 1 282 ? 28.975 21.701 3.416 1.00 30.35 281 LEU A CA 1
ATOM 2133 C C . LEU A 1 282 ? 28.075 20.813 4.230 1.00 31.40 281 LEU A C 1
ATOM 2134 O O . LEU A 1 282 ? 28.512 19.751 4.685 1.00 32.57 281 LEU A O 1
ATOM 2139 N N . VAL A 1 283 ? 26.822 21.252 4.439 1.00 29.90 282 VAL A N 1
ATOM 2140 C CA . VAL A 1 283 ? 25.867 20.460 5.216 1.00 29.98 282 VAL A CA 1
ATOM 2141 C C . VAL A 1 283 ? 25.319 19.285 4.435 1.00 32.86 282 VAL A C 1
ATOM 2142 O O . VAL A 1 283 ? 25.287 18.168 4.960 1.00 31.17 282 VAL A O 1
ATOM 2146 N N . LEU A 1 284 ? 24.893 19.530 3.189 1.00 31.21 283 LEU A N 1
ATOM 2147 C CA . LEU A 1 284 ? 24.188 18.520 2.412 1.00 35.25 283 LEU A CA 1
ATOM 2148 C C . LEU A 1 284 ? 25.019 17.767 1.359 1.00 37.46 283 LEU A C 1
ATOM 2149 O O . LEU A 1 284 ? 24.507 16.846 0.723 1.00 35.53 283 LEU A O 1
ATOM 2154 N N . GLY A 1 285 ? 26.258 18.182 1.139 1.00 37.07 284 GLY A N 1
ATOM 2155 C CA . GLY A 1 285 ? 27.019 17.665 -0.006 1.00 37.20 284 GLY A CA 1
ATOM 2156 C C . GLY A 1 285 ? 26.716 18.502 -1.244 1.00 37.68 284 GLY A C 1
ATOM 2157 O O . GLY A 1 285 ? 25.725 19.257 -1.266 1.00 35.92 284 GLY A O 1
ATOM 2158 N N . PRO A 1 286 ? 27.557 18.384 -2.291 1.00 38.90 285 PRO A N 1
ATOM 2159 C CA . PRO A 1 286 ? 27.343 19.123 -3.538 1.00 38.67 285 PRO A CA 1
ATOM 2160 C C . PRO A 1 286 ? 25.918 18.931 -4.052 1.00 37.10 285 PRO A C 1
ATOM 2161 O O . PRO A 1 286 ? 25.381 17.829 -3.976 1.00 38.72 285 PRO A O 1
ATOM 2165 N N . GLN A 1 287 ? 25.299 20.025 -4.501 1.00 35.25 286 GLN A N 1
ATOM 2166 C CA . GLN A 1 287 ? 23.930 20.028 -5.012 1.00 36.97 286 GLN A CA 1
ATOM 2167 C C . GLN A 1 287 ? 23.877 20.722 -6.355 1.00 39.67 286 GLN A C 1
ATOM 2168 O O . GLN A 1 287 ? 24.242 21.910 -6.475 1.00 39.46 286 GLN A O 1
ATOM 2174 N N . SER A 1 288 ? 23.393 19.997 -7.363 1.00 40.67 287 SER A N 1
ATOM 2175 C CA . SER A 1 288 ? 23.321 20.542 -8.727 1.00 41.45 287 SER A CA 1
ATOM 2176 C C . SER A 1 288 ? 22.224 21.569 -8.910 1.00 41.16 287 SER A C 1
ATOM 2177 O O . SER A 1 288 ? 22.370 22.450 -9.747 1.00 41.90 287 SER A O 1
ATOM 2180 N N . SER A 1 289 ? 21.136 21.458 -8.132 1.00 38.17 288 SER A N 1
ATOM 2181 C CA . SER A 1 289 ? 20.090 22.471 -8.106 1.00 33.28 288 SER A CA 1
ATOM 2182 C C . SER A 1 289 ? 19.489 22.563 -6.695 1.00 31.31 288 SER A C 1
ATOM 2183 O O . SER A 1 289 ? 19.722 21.698 -5.832 1.00 27.95 288 SER A O 1
ATOM 2186 N N . LEU A 1 290 ? 18.733 23.618 -6.449 1.00 28.22 289 LEU A N 1
ATOM 2187 C CA . LEU A 1 290 ? 18.177 23.809 -5.083 1.00 26.95 289 LEU A CA 1
ATOM 2188 C C . LEU A 1 290 ? 17.085 22.783 -4.860 1.00 28.99 289 LEU A C 1
ATOM 2189 O O . LEU A 1 290 ? 16.159 22.698 -5.679 1.00 27.87 289 LEU A O 1
ATOM 2194 N N . PRO A 1 291 ? 17.164 21.980 -3.763 1.00 28.50 290 PRO A N 1
ATOM 2195 C CA . PRO A 1 291 ? 16.031 21.064 -3.526 1.00 29.92 290 PRO A CA 1
ATOM 2196 C C . PRO A 1 291 ? 14.701 21.800 -3.475 1.00 32.01 290 PRO A C 1
ATOM 2197 O O . PRO A 1 291 ? 14.639 22.903 -2.902 1.00 26.33 290 PRO A O 1
ATOM 2201 N N . GLU A 1 292 ? 13.629 21.201 -4.029 1.00 28.70 291 GLU A N 1
ATOM 2202 C CA . GLU A 1 292 ? 12.400 21.990 -4.258 1.00 31.61 291 GLU A CA 1
ATOM 2203 C C . GLU A 1 292 ? 11.724 22.503 -2.959 1.00 28.96 291 GLU A C 1
ATOM 2204 O O . GLU A 1 292 ? 11.081 23.557 -2.976 1.00 26.96 291 GLU A O 1
ATOM 2210 N N . ARG A 1 293 ? 11.909 21.797 -1.840 1.00 27.08 292 ARG A N 1
ATOM 2211 C CA . ARG A 1 293 ? 11.335 22.276 -0.564 1.00 26.22 292 ARG A CA 1
ATOM 2212 C C . ARG A 1 293 ? 11.757 23.684 -0.161 1.00 25.58 292 ARG A C 1
ATOM 2213 O O . ARG A 1 293 ? 11.035 24.345 0.597 1.00 26.41 292 ARG A O 1
ATOM 2221 N N . TYR A 1 294 ? 12.909 24.147 -0.650 1.00 25.24 293 TYR A N 1
ATOM 2222 C CA . TYR A 1 294 ? 13.391 25.493 -0.338 1.00 24.98 293 TYR A CA 1
ATOM 2223 C C . TYR A 1 294 ? 12.922 26.539 -1.322 1.00 26.08 293 TYR A C 1
ATOM 2224 O O . TYR A 1 294 ? 13.072 27.741 -1.062 1.00 26.16 293 TYR A O 1
ATOM 2233 N N . ALA A 1 295 ? 12.369 26.111 -2.457 1.00 26.80 294 ALA A N 1
ATOM 2234 C CA . ALA A 1 295 ? 11.999 27.081 -3.506 1.00 28.87 294 ALA A CA 1
ATOM 2235 C C . ALA A 1 295 ? 10.581 27.527 -3.192 1.00 30.35 294 ALA A C 1
ATOM 2236 O O . ALA A 1 295 ? 9.641 27.141 -3.864 1.00 30.52 294 ALA A O 1
ATOM 2238 N N . THR A 1 296 ? 10.425 28.303 -2.120 1.00 29.10 295 THR A N 1
ATOM 2239 C CA . THR A 1 296 ? 9.139 28.631 -1.559 1.00 28.35 295 THR A CA 1
ATOM 2240 C C . THR A 1 296 ? 8.592 29.970 -2.082 1.00 30.41 295 THR A C 1
ATOM 2241 O O . THR A 1 296 ? 7.452 30.349 -1.756 1.00 32.45 295 THR A O 1
ATOM 2245 N N . GLY A 1 297 ? 9.408 30.748 -2.776 1.00 28.66 296 GLY A N 1
ATOM 2246 C CA . GLY A 1 297 ? 9.018 32.172 -3.047 1.00 27.30 296 GLY A CA 1
ATOM 2247 C C . GLY A 1 297 ? 8.663 32.909 -1.771 1.00 29.01 296 GLY A C 1
ATOM 2248 O O . GLY A 1 297 ? 9.316 32.700 -0.716 1.00 29.55 296 GLY A O 1
ATOM 2249 N N . GLY A 1 298 ? 7.627 33.761 -1.817 1.00 27.85 297 GLY A N 1
ATOM 2250 C CA . GLY A 1 298 ? 7.310 34.597 -0.643 1.00 28.72 297 GLY A CA 1
ATOM 2251 C C . GLY A 1 298 ? 6.617 33.797 0.458 1.00 30.35 297 GLY A C 1
ATOM 2252 O O . GLY A 1 298 ? 6.255 34.366 1.480 1.00 32.08 297 GLY A O 1
ATOM 2253 N N . LYS A 1 299 ? 6.447 32.478 0.258 1.00 27.94 298 LYS A N 1
ATOM 2254 C CA . LYS A 1 299 ? 5.805 31.625 1.265 1.00 29.65 298 LYS A CA 1
ATOM 2255 C C . LYS A 1 299 ? 6.834 30.971 2.205 1.00 27.28 298 LYS A C 1
ATOM 2256 O O . LYS A 1 299 ? 6.514 30.035 2.972 1.00 24.77 298 LYS A O 1
ATOM 2262 N N . TRP A 1 300 ? 8.072 31.454 2.135 1.00 24.94 299 TRP A N 1
ATOM 2263 C CA . TRP A 1 300 ? 9.170 30.893 2.939 1.00 23.49 299 TRP A CA 1
ATOM 2264 C C . TRP A 1 300 ? 8.790 30.784 4.407 1.00 23.09 299 TRP A C 1
ATOM 2265 O O . TRP A 1 300 ? 9.061 29.765 5.052 1.00 22.33 299 TRP A O 1
ATOM 2276 N N . GLY A 1 301 ? 8.113 31.808 4.924 1.00 22.19 300 GLY A N 1
ATOM 2277 C CA . GLY A 1 301 ? 7.882 31.894 6.379 1.00 22.57 300 GLY A CA 1
ATOM 2278 C C . GLY A 1 301 ? 6.775 31.003 6.916 1.00 23.26 300 GLY A C 1
ATOM 2279 O O . GLY A 1 301 ? 6.597 30.897 8.127 1.00 22.06 300 GLY A O 1
ATOM 2280 N N . ASP A 1 302 ? 6.021 30.344 6.023 1.00 22.66 301 ASP A N 1
ATOM 2281 C CA . ASP A 1 302 ? 5.107 29.273 6.448 1.00 24.73 301 ASP A CA 1
ATOM 2282 C C . ASP A 1 302 ? 5.872 27.992 6.782 1.00 22.50 301 ASP A C 1
ATOM 2283 O O . ASP A 1 302 ? 5.288 27.073 7.343 1.00 25.08 301 ASP A O 1
ATOM 2288 N N . ARG A 1 303 ? 7.149 27.939 6.405 1.00 21.19 302 ARG A N 1
ATOM 2289 C CA . ARG A 1 303 ? 7.928 26.692 6.431 1.00 22.07 302 ARG A CA 1
ATOM 2290 C C . ARG A 1 303 ? 9.242 26.763 7.205 1.00 21.67 302 ARG A C 1
ATOM 2291 O O . ARG A 1 303 ? 9.576 25.852 7.965 1.00 21.21 302 ARG A O 1
ATOM 2299 N N . TYR A 1 304 ? 9.985 27.844 6.987 1.00 20.48 303 TYR A N 1
ATOM 2300 C CA . TYR A 1 304 ? 11.378 27.915 7.401 1.00 19.94 303 TYR A CA 1
ATOM 2301 C C . TYR A 1 304 ? 11.662 29.171 8.215 1.00 19.92 303 TYR A C 1
ATOM 2302 O O . TYR A 1 304 ? 10.900 30.141 8.121 1.00 20.37 303 TYR A O 1
ATOM 2311 N N . PRO A 1 305 ? 12.774 29.169 8.972 1.00 20.50 304 PRO A N 1
ATOM 2312 C CA . PRO A 1 305 ? 12.961 30.242 9.954 1.00 21.13 304 PRO A CA 1
ATOM 2313 C C . PRO A 1 305 ? 13.470 31.564 9.372 1.00 21.82 304 PRO A C 1
ATOM 2314 O O . PRO A 1 305 ? 14.011 31.618 8.259 1.00 22.41 304 PRO A O 1
ATOM 2318 N N . ASN A 1 306 ? 13.288 32.627 10.143 1.00 20.13 305 ASN A N 1
ATOM 2319 C CA . ASN A 1 306 ? 14.048 33.833 9.959 1.00 21.53 305 ASN A CA 1
ATOM 2320 C C . ASN A 1 306 ? 15.258 33.657 10.879 1.00 22.68 305 ASN A C 1
ATOM 2321 O O . ASN A 1 306 ? 15.082 33.486 12.108 1.00 24.29 305 ASN A O 1
ATOM 2326 N N . ASN A 1 307 ? 16.476 33.716 10.324 1.00 22.03 306 ASN A N 1
ATOM 2327 C CA . ASN A 1 307 ? 17.665 33.304 11.086 1.00 24.40 306 ASN A CA 1
ATOM 2328 C C . ASN A 1 307 ? 18.206 34.389 12.000 1.00 23.43 306 ASN A C 1
ATOM 2329 O O . ASN A 1 307 ? 19.221 35.026 11.674 1.00 25.71 306 ASN A O 1
ATOM 2334 N N . ILE A 1 308 ? 17.518 34.632 13.106 1.00 21.68 307 ILE A N 1
ATOM 2335 C CA . ILE A 1 308 ? 17.951 35.648 14.044 1.00 22.03 307 ILE A CA 1
ATOM 2336 C C . ILE A 1 308 ? 17.697 35.118 15.478 1.00 20.64 307 ILE A C 1
ATOM 2337 O O . ILE A 1 308 ? 17.122 34.041 15.651 1.00 21.21 307 ILE A O 1
ATOM 2342 N N . ASP A 1 309 ? 18.066 35.898 16.479 1.00 21.00 308 ASP A N 1
ATOM 2343 C CA . ASP A 1 309 ? 17.775 35.550 17.890 1.00 20.12 308 ASP A CA 1
ATOM 2344 C C . ASP A 1 309 ? 18.397 34.204 18.347 1.00 19.25 308 ASP A C 1
ATOM 2345 O O . ASP A 1 309 ? 17.659 33.306 18.785 1.00 19.42 308 ASP A O 1
ATOM 2350 N N . PRO A 1 310 ? 19.739 34.072 18.307 1.00 21.02 309 PRO A N 1
ATOM 2351 C CA . PRO A 1 310 ? 20.375 32.843 18.759 1.00 20.00 309 PRO A CA 1
ATOM 2352 C C . PRO A 1 310 ? 20.404 32.719 20.274 1.00 19.91 309 PRO A C 1
ATOM 2353 O O . PRO A 1 310 ? 20.473 33.709 20.962 1.00 20.50 309 PRO A O 1
ATOM 2357 N N . CYS A 1 311 ? 20.333 31.487 20.778 1.00 19.74 310 CYS A N 1
ATOM 2358 C CA . CYS A 1 311 ? 20.691 31.188 22.177 1.00 19.40 310 CYS A CA 1
ATOM 2359 C C . CYS A 1 311 ? 21.687 30.024 22.071 1.00 19.94 310 CYS A C 1
ATOM 2360 O O . CYS A 1 311 ? 21.331 28.986 21.456 1.00 20.53 310 CYS A O 1
ATOM 2363 N N . VAL A 1 312 ? 22.886 30.159 22.656 1.00 18.50 311 VAL A N 1
ATOM 2364 C CA . VAL A 1 312 ? 23.877 29.026 22.538 1.00 19.65 311 VAL A CA 1
ATOM 2365 C C . VAL A 1 312 ? 24.160 28.574 23.958 1.00 20.74 311 VAL A C 1
ATOM 2366 O O . VAL A 1 312 ? 24.271 29.443 24.861 1.00 20.85 311 VAL A O 1
ATOM 2370 N N . PHE A 1 313 ? 24.227 27.261 24.192 1.00 19.73 312 PHE A N 1
ATOM 2371 C CA . PHE A 1 313 ? 24.387 26.777 25.564 1.00 20.09 312 PHE A CA 1
ATOM 2372 C C . PHE A 1 313 ? 24.993 25.391 25.542 1.00 20.55 312 PHE A C 1
ATOM 2373 O O . PHE A 1 313 ? 24.834 24.646 24.552 1.00 20.34 312 PHE A O 1
ATOM 2381 N N . TYR A 1 314 ? 25.667 25.038 26.640 1.00 20.04 313 TYR A N 1
ATOM 2382 C CA . TYR A 1 314 ? 26.143 23.653 26.824 1.00 21.99 313 TYR A CA 1
ATOM 2383 C C . TYR A 1 314 ? 25.080 22.925 27.603 1.00 23.18 313 TYR A C 1
ATOM 2384 O O . TYR A 1 314 ? 24.646 23.426 28.664 1.00 21.90 313 TYR A O 1
ATOM 2393 N N . ASP A 1 315 ? 24.691 21.728 27.145 1.00 20.74 314 ASP A N 1
ATOM 2394 C CA . ASP A 1 315 ? 23.740 20.961 27.909 1.00 22.72 314 ASP A CA 1
ATOM 2395 C C . ASP A 1 315 ? 24.448 20.273 29.069 1.00 23.11 314 ASP A C 1
ATOM 2396 O O . ASP A 1 315 ? 25.620 20.488 29.276 1.00 22.71 314 ASP A O 1
ATOM 2401 N N . GLU A 1 316 ? 23.717 19.481 29.835 1.00 23.26 315 GLU A N 1
ATOM 2402 C CA . GLU A 1 316 ? 24.291 18.856 31.040 1.00 25.96 315 GLU A CA 1
ATOM 2403 C C . GLU A 1 316 ? 25.350 17.782 30.785 1.00 27.39 315 GLU A C 1
ATOM 2404 O O . GLU A 1 316 ? 26.059 17.369 31.701 1.00 26.84 315 GLU A O 1
ATOM 2410 N N . GLU A 1 317 ? 25.448 17.331 29.538 1.00 27.58 316 GLU A N 1
ATOM 2411 C CA . GLU A 1 317 ? 26.478 16.360 29.133 1.00 29.92 316 GLU A CA 1
ATOM 2412 C C . GLU A 1 317 ? 27.662 17.062 28.450 1.00 30.11 316 GLU A C 1
ATOM 2413 O O . GLU A 1 317 ? 28.554 16.411 27.909 1.00 29.12 316 GLU A O 1
ATOM 2419 N N . GLY A 1 318 ? 27.644 18.394 28.472 1.00 26.48 317 GLY A N 1
ATOM 2420 C CA . GLY A 1 318 ? 28.695 19.189 27.859 1.00 26.60 317 GLY A CA 1
ATOM 2421 C C . GLY A 1 318 ? 28.588 19.309 26.358 1.00 25.73 317 GLY A C 1
ATOM 2422 O O . GLY A 1 318 ? 29.556 19.707 25.714 1.00 26.79 317 GLY A O 1
ATOM 2423 N N . LYS A 1 319 ? 27.421 18.995 25.775 1.00 24.77 318 LYS A N 1
ATOM 2424 C CA . LYS A 1 319 ? 27.244 19.209 24.325 1.00 23.64 318 LYS A CA 1
ATOM 2425 C C . LYS A 1 319 ? 26.822 20.655 24.052 1.00 21.94 318 LYS A C 1
ATOM 2426 O O . LYS A 1 319 ? 26.034 21.223 24.796 1.00 21.51 318 LYS A O 1
ATOM 2432 N N . LEU A 1 320 ? 27.338 21.247 22.984 1.00 22.98 319 LEU A N 1
ATOM 2433 C CA . LEU A 1 320 ? 27.043 22.662 22.675 1.00 20.75 319 LEU A CA 1
ATOM 2434 C C . LEU A 1 320 ? 25.948 22.711 21.600 1.00 21.46 319 LEU A C 1
ATOM 2435 O O . LEU A 1 320 ? 26.098 22.100 20.528 1.00 21.63 319 LEU A O 1
ATOM 2440 N N . TRP A 1 321 ? 24.912 23.531 21.822 1.00 20.29 320 TRP A N 1
ATOM 2441 C CA . TRP A 1 321 ? 23.732 23.573 20.947 1.00 20.45 320 TRP A CA 1
ATOM 2442 C C . TRP A 1 321 ? 23.400 25.028 20.666 1.00 20.55 320 TRP A C 1
ATOM 2443 O O . TRP A 1 321 ? 23.758 25.908 21.469 1.00 19.87 320 TRP A O 1
ATOM 2454 N N . MET A 1 322 ? 22.703 25.276 19.559 1.00 19.51 321 MET A N 1
ATOM 2455 C CA . MET A 1 322 ? 22.139 26.619 19.318 1.00 20.64 321 MET A CA 1
ATOM 2456 C C . MET A 1 322 ? 20.658 26.502 18.941 1.00 21.21 321 MET A C 1
ATOM 2457 O O . MET A 1 322 ? 20.303 25.662 18.088 1.00 21.90 321 MET A O 1
ATOM 2462 N N . THR A 1 323 ? 19.813 27.379 19.503 1.00 19.61 322 THR A N 1
ATOM 2463 C CA . THR A 1 323 ? 18.455 27.549 19.026 1.00 19.53 322 THR A CA 1
ATOM 2464 C C . THR A 1 323 ? 18.371 28.916 18.370 1.00 19.25 322 THR A C 1
ATOM 2465 O O . THR A 1 323 ? 19.149 29.813 18.685 1.00 20.85 322 THR A O 1
ATOM 2469 N N . TYR A 1 324 ? 17.448 29.094 17.444 1.00 17.17 323 TYR A N 1
ATOM 2470 C CA . TYR A 1 324 ? 17.349 30.381 16.754 1.00 16.59 323 TYR A CA 1
ATOM 2471 C C . TYR A 1 324 ? 15.983 30.458 16.104 1.00 16.91 323 TYR A C 1
ATOM 2472 O O . TYR A 1 324 ? 15.297 29.397 15.943 1.00 16.77 323 TYR A O 1
ATOM 2481 N N . GLY A 1 325 ? 15.596 31.656 15.669 1.00 16.25 324 GLY A N 1
ATOM 2482 C CA . GLY A 1 325 ? 14.367 31.800 14.901 1.00 16.63 324 GLY A CA 1
ATOM 2483 C C . GLY A 1 325 ? 13.482 32.889 15.464 1.00 17.93 324 GLY A C 1
ATOM 2484 O O . GLY A 1 325 ? 13.609 33.288 16.643 1.00 17.64 324 GLY A O 1
ATOM 2485 N N . SER A 1 326 ? 12.593 33.394 14.612 1.00 17.95 325 SER A N 1
ATOM 2486 C CA . SER A 1 326 ? 11.656 34.451 15.002 1.00 17.69 325 SER A CA 1
ATOM 2487 C C . SER A 1 326 ? 10.446 34.415 14.036 1.00 18.82 325 SER A C 1
ATOM 2488 O O . SER A 1 326 ? 10.638 34.622 12.816 1.00 18.33 325 SER A O 1
ATOM 2491 N N . TRP A 1 327 ? 9.241 34.196 14.586 1.00 17.88 326 TRP A N 1
ATOM 2492 C CA . TRP A 1 327 ? 7.979 34.043 13.810 1.00 18.57 326 TRP A CA 1
ATOM 2493 C C . TRP A 1 327 ? 8.304 33.074 12.648 1.00 17.39 326 TRP A C 1
ATOM 2494 O O . TRP A 1 327 ? 9.039 32.093 12.858 1.00 18.84 326 TRP A O 1
ATOM 2505 N N . SER A 1 328 ? 7.765 33.331 11.463 1.00 18.59 327 SER A N 1
ATOM 2506 C CA . SER A 1 328 ? 8.042 32.498 10.277 1.00 18.47 327 SER A CA 1
ATOM 2507 C C . SER A 1 328 ? 7.917 31.009 10.571 1.00 17.92 327 SER A C 1
ATOM 2508 O O . SER A 1 328 ? 6.965 30.577 11.227 1.00 19.85 327 SER A O 1
ATOM 2511 N N . GLY A 1 329 ? 8.875 30.188 10.151 1.00 18.56 328 GLY A N 1
ATOM 2512 C CA . GLY A 1 329 ? 8.705 28.754 10.334 1.00 17.95 328 GLY A CA 1
ATOM 2513 C C . GLY A 1 329 ? 9.058 28.283 11.738 1.00 19.35 328 GLY A C 1
ATOM 2514 O O . GLY A 1 329 ? 9.107 27.072 11.973 1.00 19.70 328 GLY A O 1
ATOM 2515 N N . GLY A 1 330 ? 9.292 29.213 12.666 1.00 17.51 329 GLY A N 1
ATOM 2516 C CA . GLY A 1 330 ? 9.473 28.816 14.055 1.00 18.65 329 GLY A CA 1
ATOM 2517 C C . GLY A 1 330 ? 10.920 28.801 14.571 1.00 19.87 329 GLY A C 1
ATOM 2518 O O . GLY A 1 330 ? 11.825 29.470 14.006 1.00 19.29 329 GLY A O 1
ATOM 2519 N N . ILE A 1 331 ? 11.081 28.083 15.686 1.00 18.64 330 ILE A N 1
ATOM 2520 C CA . ILE A 1 331 ? 12.307 28.033 16.446 1.00 19.01 330 ILE A CA 1
ATOM 2521 C C . ILE A 1 331 ? 12.936 26.684 16.136 1.00 18.17 330 ILE A C 1
ATOM 2522 O O . ILE A 1 331 ? 12.303 25.630 16.318 1.00 18.76 330 ILE A O 1
ATOM 2527 N N . TRP A 1 332 ? 14.171 26.738 15.666 1.00 18.56 331 TRP A N 1
ATOM 2528 C CA . TRP A 1 332 ? 14.951 25.532 15.282 1.00 19.98 331 TRP A CA 1
ATOM 2529 C C . TRP A 1 332 ? 16.226 25.390 16.108 1.00 21.20 331 TRP A C 1
ATOM 2530 O O . TRP A 1 332 ? 16.714 26.344 16.732 1.00 20.19 331 TRP A O 1
ATOM 2541 N N . MET A 1 333 ? 16.800 24.196 16.078 1.00 20.48 332 MET A N 1
ATOM 2542 C CA . MET A 1 333 ? 17.920 23.888 16.911 1.00 21.36 332 MET A CA 1
ATOM 2543 C C . MET A 1 333 ? 18.900 23.038 16.092 1.00 20.44 332 MET A C 1
ATOM 2544 O O . MET A 1 333 ? 18.482 22.081 15.376 1.00 20.22 332 MET A O 1
ATOM 2549 N N . ILE A 1 334 ? 20.175 23.377 16.206 1.00 21.66 333 ILE A N 1
ATOM 2550 C CA . ILE A 1 334 ? 21.274 22.633 15.573 1.00 21.58 333 ILE A CA 1
ATOM 2551 C C . ILE A 1 334 ? 22.400 22.356 16.567 1.00 23.31 333 ILE A C 1
ATOM 2552 O O . ILE A 1 334 ? 22.621 23.136 17.514 1.00 22.30 333 ILE A O 1
ATOM 2557 N N . GLU A 1 335 ? 23.119 21.255 16.368 1.00 22.36 334 GLU A N 1
ATOM 2558 C CA . GLU A 1 335 ? 24.340 21.034 17.157 1.00 22.52 334 GLU A CA 1
ATOM 2559 C C . GLU A 1 335 ? 25.513 21.849 16.660 1.00 22.39 334 GLU A C 1
ATOM 2560 O O . GLU A 1 335 ? 25.772 21.935 15.450 1.00 22.41 334 GLU A O 1
ATOM 2566 N N . LEU A 1 336 ? 26.276 22.385 17.600 1.00 21.48 335 LEU A N 1
ATOM 2567 C CA . LEU A 1 336 ? 27.538 23.073 17.289 1.00 20.98 335 LEU A CA 1
ATOM 2568 C C . LEU A 1 336 ? 28.744 22.234 17.661 1.00 22.83 335 LEU A C 1
ATOM 2569 O O . LEU A 1 336 ? 28.640 21.349 18.494 1.00 22.63 335 LEU A O 1
ATOM 2574 N N . ASP A 1 337 ? 29.882 22.526 17.046 1.00 25.38 336 ASP A N 1
ATOM 2575 C CA . ASP A 1 337 ? 31.153 21.847 17.363 1.00 29.41 336 ASP A CA 1
ATOM 2576 C C . ASP A 1 337 ? 31.740 22.459 18.643 1.00 26.94 336 ASP A C 1
ATOM 2577 O O . ASP A 1 337 ? 31.960 23.679 18.699 1.00 24.57 336 ASP A O 1
ATOM 2582 N N . GLU A 1 338 ? 31.955 21.629 19.656 1.00 25.97 337 GLU A N 1
ATOM 2583 C CA . GLU A 1 338 ? 32.471 22.105 20.965 1.00 28.39 337 GLU A CA 1
ATOM 2584 C C . GLU A 1 338 ? 33.850 22.759 20.826 1.00 28.73 337 GLU A C 1
ATOM 2585 O O . GLU A 1 338 ? 34.201 23.663 21.593 1.00 31.09 337 GLU A O 1
ATOM 2591 N N . ASN A 1 339 ? 34.647 22.293 19.864 1.00 30.66 338 ASN A N 1
ATOM 2592 C CA . ASN A 1 339 ? 35.998 22.838 19.743 1.00 31.39 338 ASN A CA 1
ATOM 2593 C C . ASN A 1 339 ? 36.170 24.010 18.784 1.00 31.34 338 ASN A C 1
ATOM 2594 O O . ASN A 1 339 ? 37.248 24.568 18.744 1.00 32.98 338 ASN A O 1
ATOM 2599 N N . THR A 1 340 ? 35.122 24.421 18.053 1.00 28.15 339 THR A N 1
ATOM 2600 C CA . THR A 1 340 ? 35.226 25.633 17.244 1.00 28.75 339 THR A CA 1
ATOM 2601 C C . THR A 1 340 ? 34.118 26.666 17.516 1.00 27.29 339 THR A C 1
ATOM 2602 O O . THR A 1 340 ? 34.293 27.828 17.212 1.00 26.73 339 THR A O 1
ATOM 2606 N N . GLY A 1 341 ? 32.965 26.225 18.006 1.00 27.26 340 GLY A N 1
ATOM 2607 C CA . GLY A 1 341 ? 31.804 27.126 18.154 1.00 26.02 340 GLY A CA 1
ATOM 2608 C C . GLY A 1 341 ? 31.016 27.324 16.862 1.00 24.25 340 GLY A C 1
ATOM 2609 O O . GLY A 1 341 ? 29.972 27.965 16.860 1.00 22.89 340 GLY A O 1
ATOM 2610 N N . LEU A 1 342 ? 31.484 26.737 15.755 1.00 20.95 341 LEU A N 1
ATOM 2611 C CA . LEU A 1 342 ? 30.722 26.810 14.490 1.00 22.48 341 LEU A CA 1
ATOM 2612 C C . LEU A 1 342 ? 29.820 25.580 14.405 1.00 22.91 341 LEU A C 1
ATOM 2613 O O . LEU A 1 342 ? 29.794 24.760 15.338 1.00 22.71 341 LEU A O 1
ATOM 2618 N N . ARG A 1 343 ? 29.059 25.448 13.318 1.00 21.54 342 ARG A N 1
ATOM 2619 C CA . ARG A 1 343 ? 28.162 24.302 13.209 1.00 23.14 342 ARG A CA 1
ATOM 2620 C C . ARG A 1 343 ? 28.935 22.992 13.220 1.00 24.54 342 ARG A C 1
ATOM 2621 O O . ARG A 1 343 ? 30.048 22.958 12.714 1.00 24.66 342 ARG A O 1
ATOM 2629 N N . ASP A 1 344 ? 28.365 21.935 13.795 1.00 23.64 343 ASP A N 1
ATOM 2630 C CA . ASP A 1 344 ? 28.931 20.590 13.721 1.00 25.12 343 ASP A CA 1
ATOM 2631 C C . ASP A 1 344 ? 28.482 19.938 12.422 1.00 23.98 343 ASP A C 1
ATOM 2632 O O . ASP A 1 344 ? 27.339 19.459 12.305 1.00 24.77 343 ASP A O 1
ATOM 2637 N N . TYR A 1 345 ? 29.365 19.922 11.428 1.00 24.90 344 TYR A N 1
ATOM 2638 C CA . TYR A 1 345 ? 28.996 19.442 10.100 1.00 24.81 344 TYR A CA 1
ATOM 2639 C C . TYR A 1 345 ? 28.890 17.910 10.008 1.00 27.58 344 TYR A C 1
ATOM 2640 O O . TYR A 1 345 ? 28.474 17.366 8.990 1.00 28.32 344 TYR A O 1
ATOM 2649 N N . ASP A 1 346 ? 29.282 17.211 11.055 1.00 29.00 345 ASP A N 1
ATOM 2650 C CA . ASP A 1 346 ? 29.129 15.747 11.078 1.00 32.16 345 ASP A CA 1
ATOM 2651 C C . ASP A 1 346 ? 27.750 15.274 11.520 1.00 32.09 345 ASP A C 1
ATOM 2652 O O . ASP A 1 346 ? 27.423 14.091 11.408 1.00 31.21 345 ASP A O 1
ATOM 2657 N N . VAL A 1 347 ? 26.943 16.185 12.050 1.00 28.60 346 VAL A N 1
ATOM 2658 C CA . VAL A 1 347 ? 25.580 15.821 12.453 1.00 29.06 346 VAL A CA 1
ATOM 2659 C C . VAL A 1 347 ? 24.633 15.804 11.251 1.00 28.37 346 VAL A C 1
ATOM 2660 O O . VAL A 1 347 ? 24.569 16.767 10.496 1.00 30.15 346 VAL A O 1
ATOM 2664 N N . THR A 1 348 ? 23.927 14.693 11.061 1.00 30.40 347 THR A N 1
ATOM 2665 C CA . THR A 1 348 ? 22.931 14.548 10.007 1.00 31.86 347 THR A CA 1
ATOM 2666 C C . THR A 1 348 ? 21.512 14.739 10.585 1.00 29.77 347 THR A C 1
ATOM 2667 O O . THR A 1 348 ? 21.168 14.155 11.619 1.00 29.86 347 THR A O 1
ATOM 2671 N N . TYR A 1 349 ? 20.717 15.583 9.915 1.00 26.76 348 TYR A N 1
ATOM 2672 C CA . TYR A 1 349 ? 19.299 15.747 10.247 1.00 26.44 348 TYR A CA 1
ATOM 2673 C C . TYR A 1 349 ? 18.509 15.108 9.120 1.00 26.88 348 TYR A C 1
ATOM 2674 O O . TYR A 1 349 ? 18.702 15.461 7.957 1.00 28.65 348 TYR A O 1
ATOM 2683 N N . GLU A 1 350 ? 17.692 14.111 9.461 1.00 25.94 349 GLU A N 1
ATOM 2684 C CA . GLU A 1 350 ? 16.867 13.400 8.458 1.00 30.75 349 GLU A CA 1
ATOM 2685 C C . GLU A 1 350 ? 15.553 14.147 8.177 1.00 29.61 349 GLU A C 1
ATOM 2686 O O . GLU A 1 350 ? 14.799 14.436 9.112 1.00 29.71 349 GLU A O 1
ATOM 2692 N N . LEU A 1 351 ? 15.253 14.421 6.903 1.00 26.77 350 LEU A N 1
ATOM 2693 C CA . LEU A 1 351 ? 14.006 15.134 6.547 1.00 26.84 350 LEU A CA 1
ATOM 2694 C C . LEU A 1 351 ? 12.779 14.432 7.127 1.00 30.53 350 LEU A C 1
ATOM 2695 O O . LEU A 1 351 ? 12.593 13.228 6.909 1.00 29.55 350 LEU A O 1
ATOM 2700 N N . THR A 1 352 ? 11.985 15.153 7.919 1.00 26.91 351 THR A N 1
ATOM 2701 C CA . THR A 1 352 ? 10.823 14.576 8.592 1.00 29.45 351 THR A CA 1
ATOM 2702 C C . THR A 1 352 ? 9.661 15.528 8.392 1.00 32.81 351 THR A C 1
ATOM 2703 O O . THR A 1 352 ? 9.765 16.744 8.677 1.00 29.72 351 THR A O 1
ATOM 2707 N N . GLY A 1 353 ? 8.557 14.982 7.887 1.00 33.07 352 GLY A N 1
ATOM 2708 C CA . GLY A 1 353 ? 7.400 15.809 7.527 1.00 32.81 352 GLY A CA 1
ATOM 2709 C C . GLY A 1 353 ? 7.610 16.261 6.087 1.00 31.71 352 GLY A C 1
ATOM 2710 O O . GLY A 1 353 ? 8.657 15.980 5.498 1.00 29.59 352 GLY A O 1
ATOM 2711 N N . SER A 1 354 ? 6.644 16.981 5.525 1.00 30.76 353 SER A N 1
ATOM 2712 C CA . SER A 1 354 ? 6.790 17.491 4.158 1.00 32.99 353 SER A CA 1
ATOM 2713 C C . SER A 1 354 ? 6.091 18.846 4.058 1.00 31.18 353 SER A C 1
ATOM 2714 O O . SER A 1 354 ? 5.235 19.148 4.881 1.00 32.30 353 SER A O 1
ATOM 2717 N N . GLY A 1 355 ? 6.483 19.676 3.088 1.00 31.49 354 GLY A N 1
ATOM 2718 C CA . GLY A 1 355 ? 5.868 21.000 2.929 1.00 30.06 354 GLY A CA 1
ATOM 2719 C C . GLY A 1 355 ? 5.978 21.821 4.225 1.00 29.62 354 GLY A C 1
ATOM 2720 O O . GLY A 1 355 ? 6.986 21.727 4.939 1.00 28.59 354 GLY A O 1
ATOM 2721 N N . ASN A 1 356 ? 4.944 22.600 4.542 1.00 25.85 355 ASN A N 1
ATOM 2722 C CA . ASN A 1 356 ? 4.963 23.398 5.762 1.00 28.42 355 ASN A CA 1
ATOM 2723 C C . ASN A 1 356 ? 4.892 22.563 7.045 1.00 29.49 355 ASN A C 1
ATOM 2724 O O . ASN A 1 356 ? 5.009 23.092 8.143 1.00 28.96 355 ASN A O 1
ATOM 2729 N N . GLY A 1 357 ? 4.669 21.255 6.896 1.00 31.39 356 GLY A N 1
ATOM 2730 C CA . GLY A 1 357 ? 4.690 20.342 8.034 1.00 31.59 356 GLY A CA 1
ATOM 2731 C C . GLY A 1 357 ? 6.049 19.732 8.356 1.00 31.38 356 GLY A C 1
ATOM 2732 O O . GLY A 1 357 ? 6.135 18.806 9.163 1.00 31.61 356 GLY A O 1
ATOM 2733 N N . ILE A 1 358 ? 7.119 20.253 7.756 1.00 27.24 357 ILE A N 1
ATOM 2734 C CA . ILE A 1 358 ? 8.472 19.730 7.988 1.00 25.33 357 ILE A CA 1
ATOM 2735 C C . ILE A 1 358 ? 8.855 20.043 9.432 1.00 27.23 357 ILE A C 1
ATOM 2736 O O . ILE A 1 358 ? 8.695 21.189 9.860 1.00 28.56 357 ILE A O 1
ATOM 2741 N N . THR A 1 359 ? 9.303 19.037 10.192 1.00 24.22 358 THR A N 1
ATOM 2742 C CA . THR A 1 359 ? 9.655 19.257 11.594 1.00 26.02 358 THR A CA 1
ATOM 2743 C C . THR A 1 359 ? 11.135 18.984 11.844 1.00 24.54 358 THR A C 1
ATOM 2744 O O . THR A 1 359 ? 11.686 19.352 12.890 1.00 22.09 358 THR A O 1
ATOM 2748 N N . VAL A 1 360 ? 11.788 18.337 10.880 1.00 23.06 359 VAL A N 1
ATOM 2749 C CA . VAL A 1 360 ? 13.213 18.188 10.905 1.00 23.17 359 VAL A CA 1
ATOM 2750 C C . VAL A 1 360 ? 13.685 18.408 9.477 1.00 25.45 359 VAL A C 1
ATOM 2751 O O . VAL A 1 360 ? 13.199 17.734 8.528 1.00 24.01 359 VAL A O 1
ATOM 2755 N N . ASP A 1 361 ? 14.615 19.341 9.315 1.00 23.45 360 ASP A N 1
ATOM 2756 C CA . ASP A 1 361 ? 15.126 19.652 7.968 1.00 23.95 360 ASP A CA 1
ATOM 2757 C C . ASP A 1 361 ? 16.639 19.407 7.897 1.00 24.83 360 ASP A C 1
ATOM 2758 O O . ASP A 1 361 ? 17.388 19.826 8.834 1.00 24.52 360 ASP A O 1
ATOM 2763 N N . PRO A 1 362 ? 17.127 18.752 6.806 1.00 25.18 361 PRO A N 1
ATOM 2764 C CA . PRO A 1 362 ? 18.568 18.499 6.723 1.00 23.89 361 PRO A CA 1
ATOM 2765 C C . PRO A 1 362 ? 19.486 19.732 6.949 1.00 23.59 361 PRO A C 1
ATOM 2766 O O . PRO A 1 362 ? 20.582 19.583 7.536 1.00 22.09 361 PRO A O 1
ATOM 2770 N N . TYR A 1 363 ? 19.042 20.921 6.520 1.00 21.64 362 TYR A N 1
ATOM 2771 C CA . TYR A 1 363 ? 19.810 22.132 6.732 1.00 20.86 362 TYR A CA 1
ATOM 2772 C C . TYR A 1 363 ? 19.425 22.828 8.081 1.00 20.28 362 TYR A C 1
ATOM 2773 O O . TYR A 1 363 ? 20.291 23.047 8.914 1.00 22.59 362 TYR A O 1
ATOM 2782 N N . PHE A 1 364 ? 18.151 23.162 8.290 1.00 20.23 363 PHE A N 1
ATOM 2783 C CA . PHE A 1 364 ? 17.785 24.031 9.432 1.00 19.11 363 PHE A CA 1
ATOM 2784 C C . PHE A 1 364 ? 17.757 23.320 10.781 1.00 20.45 363 PHE A C 1
ATOM 2785 O O . PHE A 1 364 ? 17.786 23.963 11.835 1.00 19.21 363 PHE A O 1
ATOM 2793 N N . GLY A 1 365 ? 17.739 21.985 10.739 1.00 20.48 364 GLY A N 1
ATOM 2794 C CA . GLY A 1 365 ? 17.876 21.173 11.964 1.00 20.96 364 GLY A CA 1
ATOM 2795 C C . GLY A 1 365 ? 16.530 20.741 12.511 1.00 20.44 364 GLY A C 1
ATOM 2796 O O . GLY A 1 365 ? 15.665 20.346 11.761 1.00 22.03 364 GLY A O 1
ATOM 2797 N N . LYS A 1 366 ? 16.351 20.789 13.825 1.00 20.03 365 LYS A N 1
ATOM 2798 C CA . LYS A 1 366 ? 15.145 20.268 14.429 1.00 20.58 365 LYS A CA 1
ATOM 2799 C C . LYS A 1 366 ? 14.250 21.427 14.886 1.00 21.57 365 LYS A C 1
ATOM 2800 O O . LYS A 1 366 ? 14.707 22.271 15.660 1.00 20.69 365 LYS A O 1
ATOM 2806 N N . LYS A 1 367 ? 12.972 21.396 14.511 1.00 20.74 366 LYS A N 1
ATOM 2807 C CA . LYS A 1 367 ? 12.037 22.409 14.989 1.00 21.84 366 LYS A CA 1
ATOM 2808 C C . LYS A 1 367 ? 11.615 22.114 16.445 1.00 21.68 366 LYS A C 1
ATOM 2809 O O . LYS A 1 367 ? 11.228 20.981 16.799 1.00 20.96 366 LYS A O 1
ATOM 2815 N N . ILE A 1 368 ? 11.768 23.107 17.320 1.00 19.16 367 ILE A N 1
ATOM 2816 C CA . ILE A 1 368 ? 11.378 22.898 18.726 1.00 20.86 367 ILE A CA 1
ATOM 2817 C C . ILE A 1 368 ? 10.215 23.819 19.204 1.00 20.00 367 ILE A C 1
ATOM 2818 O O . ILE A 1 368 ? 9.653 23.618 20.306 1.00 20.32 367 ILE A O 1
ATOM 2823 N N . ALA A 1 369 ? 9.827 24.802 18.403 1.00 19.06 368 ALA A N 1
ATOM 2824 C CA . ALA A 1 369 ? 8.649 25.597 18.747 1.00 17.80 368 ALA A CA 1
ATOM 2825 C C . ALA A 1 369 ? 8.185 26.345 17.515 1.00 17.79 368 ALA A C 1
ATOM 2826 O O . ALA A 1 369 ? 8.921 26.459 16.541 1.00 17.78 368 ALA A O 1
ATOM 2828 N N . GLY A 1 370 ? 6.943 26.848 17.577 1.00 17.51 369 GLY A N 1
ATOM 2829 C CA . GLY A 1 370 ? 6.386 27.680 16.551 1.00 18.22 369 GLY A CA 1
ATOM 2830 C C . GLY A 1 370 ? 6.037 26.907 15.293 1.00 19.42 369 GLY A C 1
ATOM 2831 O O . GLY A 1 370 ? 5.703 25.683 15.341 1.00 19.89 369 GLY A O 1
ATOM 2832 N N . GLY A 1 371 ? 6.092 27.617 14.177 1.00 19.89 370 GLY A N 1
ATOM 2833 C CA . GLY A 1 371 ? 5.707 27.000 12.885 1.00 20.69 370 GLY A CA 1
ATOM 2834 C C . GLY A 1 371 ? 4.553 27.785 12.244 1.00 21.25 370 GLY A C 1
ATOM 2835 O O . GLY A 1 371 ? 3.813 28.474 12.916 1.00 21.21 370 GLY A O 1
ATOM 2836 N N . TYR A 1 372 ? 4.399 27.674 10.933 1.00 21.08 371 TYR A N 1
ATOM 2837 C CA . TYR A 1 372 ? 3.219 28.243 10.256 1.00 22.04 371 TYR A CA 1
ATOM 2838 C C . TYR A 1 372 ? 3.026 29.763 10.432 1.00 21.01 371 TYR A C 1
ATOM 2839 O O . TYR A 1 372 ? 1.884 30.264 10.401 1.00 20.78 371 TYR A O 1
ATOM 2848 N N . TYR A 1 373 ? 4.141 30.483 10.653 1.00 20.11 372 TYR A N 1
ATOM 2849 C CA . TYR A 1 373 ? 4.144 31.922 10.852 1.00 19.80 372 TYR A CA 1
ATOM 2850 C C . TYR A 1 373 ? 3.344 32.348 12.084 1.00 19.88 372 TYR A C 1
ATOM 2851 O O . TYR A 1 373 ? 2.924 33.509 12.200 1.00 20.53 372 TYR A O 1
ATOM 2860 N N . VAL A 1 374 ? 3.204 31.468 13.066 1.00 19.48 373 VAL A N 1
ATOM 2861 C CA . VAL A 1 374 ? 2.672 31.949 14.367 1.00 18.09 373 VAL A CA 1
ATOM 2862 C C . VAL A 1 374 ? 3.724 32.825 15.089 1.00 19.40 373 VAL A C 1
ATOM 2863 O O . VAL A 1 374 ? 4.921 32.727 14.799 1.00 20.57 373 VAL A O 1
ATOM 2867 N N . SER A 1 375 ? 3.302 33.678 16.028 1.00 18.60 374 SER A N 1
ATOM 2868 C CA . SER A 1 375 ? 4.290 34.579 16.692 1.00 20.58 374 SER A CA 1
ATOM 2869 C C . SER A 1 375 ? 5.132 33.732 17.635 1.00 19.99 374 SER A C 1
ATOM 2870 O O . SER A 1 375 ? 4.689 32.651 18.124 1.00 19.72 374 SER A O 1
ATOM 2873 N N . GLY A 1 376 ? 6.345 34.206 17.888 1.00 19.01 375 GLY A N 1
ATOM 2874 C CA . GLY A 1 376 ? 7.222 33.546 18.860 1.00 18.66 375 GLY A CA 1
ATOM 2875 C C . GLY A 1 376 ? 8.655 33.771 18.395 1.00 19.31 375 GLY A C 1
ATOM 2876 O O . GLY A 1 376 ? 9.009 33.356 17.311 1.00 18.07 375 GLY A O 1
ATOM 2877 N N . GLU A 1 377 ? 9.476 34.383 19.250 1.00 16.42 376 GLU A N 1
ATOM 2878 C CA . GLU A 1 377 ? 10.869 34.654 18.914 1.00 17.80 376 GLU A CA 1
ATOM 2879 C C . GLU A 1 377 ? 11.705 34.614 20.180 1.00 17.14 376 GLU A C 1
ATOM 2880 O O . GLU A 1 377 ? 11.167 34.290 21.265 1.00 16.82 376 GLU A O 1
ATOM 2886 N N . ALA A 1 378 ? 13.002 34.929 20.074 1.00 17.64 377 ALA A N 1
ATOM 2887 C CA . ALA A 1 378 ? 13.868 35.065 21.243 1.00 17.64 377 ALA A CA 1
ATOM 2888 C C . ALA A 1 378 ? 13.911 33.836 22.087 1.00 18.58 377 ALA A C 1
ATOM 2889 O O . ALA A 1 378 ? 13.731 33.916 23.326 1.00 18.08 377 ALA A O 1
ATOM 2891 N N . SER A 1 379 ? 14.090 32.699 21.450 1.00 19.10 378 SER A N 1
ATOM 2892 C CA . SER A 1 379 ? 14.145 31.464 22.200 1.00 19.04 378 SER A CA 1
ATOM 2893 C C . SER A 1 379 ? 15.341 31.440 23.132 1.00 19.07 378 SER A C 1
ATOM 2894 O O . SER A 1 379 ? 16.402 32.007 22.856 1.00 19.95 378 SER A O 1
ATOM 2897 N N . TYR A 1 380 ? 15.164 30.788 24.268 1.00 18.12 379 TYR A N 1
ATOM 2898 C CA . TYR A 1 380 ? 16.259 30.728 25.223 1.00 18.46 379 TYR A CA 1
ATOM 2899 C C . TYR A 1 380 ? 16.069 29.460 26.049 1.00 18.29 379 TYR A C 1
ATOM 2900 O O . TYR A 1 380 ? 14.957 29.194 26.544 1.00 18.86 379 TYR A O 1
ATOM 2909 N N . ILE A 1 381 ? 17.143 28.681 26.240 1.00 18.64 380 ILE A N 1
ATOM 2910 C CA . ILE A 1 381 ? 17.052 27.464 27.076 1.00 17.67 380 ILE A CA 1
ATOM 2911 C C . ILE A 1 381 ? 18.028 27.549 28.232 1.00 18.74 380 ILE A C 1
ATOM 2912 O O . ILE A 1 381 ? 19.155 28.004 28.053 1.00 18.31 380 ILE A O 1
ATOM 2917 N N . GLU A 1 382 ? 17.613 27.121 29.420 1.00 19.32 381 GLU A N 1
ATOM 2918 C CA . GLU A 1 382 ? 18.529 27.070 30.557 1.00 21.24 381 GLU A CA 1
ATOM 2919 C C . GLU A 1 382 ? 18.117 25.836 31.374 1.00 20.33 381 GLU A C 1
ATOM 2920 O O . GLU A 1 382 ? 16.926 25.612 31.593 1.00 20.27 381 GLU A O 1
ATOM 2926 N N . TYR A 1 383 ? 19.086 25.093 31.861 1.00 19.85 382 TYR A N 1
ATOM 2927 C CA . TYR A 1 383 ? 18.781 23.960 32.729 1.00 21.23 382 TYR A CA 1
ATOM 2928 C C . TYR A 1 383 ? 18.670 24.439 34.162 1.00 20.22 382 TYR A C 1
ATOM 2929 O O . TYR A 1 383 ? 19.623 25.015 34.674 1.00 22.46 382 TYR A O 1
ATOM 2938 N N . ILE A 1 384 ? 17.535 24.161 34.806 1.00 20.65 383 ILE A N 1
ATOM 2939 C CA . ILE A 1 384 ? 17.267 24.625 36.180 1.00 23.09 383 ILE A CA 1
ATOM 2940 C C . ILE A 1 384 ? 16.591 23.452 36.920 1.00 23.73 383 ILE A C 1
ATOM 2941 O O . ILE A 1 384 ? 15.586 22.912 36.461 1.00 24.22 383 ILE A O 1
ATOM 2946 N N . GLY A 1 385 ? 17.148 23.068 38.055 1.00 26.25 384 GLY A N 1
ATOM 2947 C CA . GLY A 1 385 ? 16.508 22.116 38.954 1.00 26.42 384 GLY A CA 1
ATOM 2948 C C . GLY A 1 385 ? 15.990 20.874 38.279 1.00 29.11 384 GLY A C 1
ATOM 2949 O O . GLY A 1 385 ? 14.882 20.457 38.544 1.00 28.23 384 GLY A O 1
ATOM 2950 N N . GLY A 1 386 ? 16.768 20.276 37.380 1.00 29.59 385 GLY A N 1
ATOM 2951 C CA . GLY A 1 386 ? 16.338 18.986 36.831 1.00 27.31 385 GLY A CA 1
ATOM 2952 C C . GLY A 1 386 ? 15.654 19.027 35.478 1.00 26.29 385 GLY A C 1
ATOM 2953 O O . GLY A 1 386 ? 15.363 17.983 34.923 1.00 26.86 385 GLY A O 1
ATOM 2954 N N . TYR A 1 387 ? 15.360 20.208 34.931 1.00 22.06 386 TYR A N 1
ATOM 2955 C CA . TYR A 1 387 ? 14.710 20.273 33.605 1.00 21.85 386 TYR A CA 1
ATOM 2956 C C . TYR A 1 387 ? 15.410 21.319 32.735 1.00 20.86 386 TYR A C 1
ATOM 2957 O O . TYR A 1 387 ? 15.950 22.289 33.259 1.00 21.85 386 TYR A O 1
ATOM 2966 N N . TYR A 1 388 ? 15.331 21.162 31.419 1.00 21.05 387 TYR A N 1
ATOM 2967 C CA . TYR A 1 388 ? 15.622 22.266 30.517 1.00 20.12 387 TYR A CA 1
ATOM 2968 C C . TYR A 1 388 ? 14.356 23.080 30.337 1.00 20.58 387 TYR A C 1
ATOM 2969 O O . TYR A 1 388 ? 13.315 22.518 30.026 1.00 22.49 387 TYR A O 1
ATOM 2978 N N . PHE A 1 389 ? 14.443 24.396 30.527 1.00 19.88 388 PHE A N 1
ATOM 2979 C CA . PHE A 1 389 ? 13.305 25.279 30.323 1.00 19.70 388 PHE A CA 1
ATOM 2980 C C . PHE A 1 389 ? 13.540 26.083 29.067 1.00 19.83 388 PHE A C 1
ATOM 2981 O O . PHE A 1 389 ? 14.623 26.648 28.903 1.00 21.14 388 PHE A O 1
ATOM 2989 N N . LEU A 1 390 ? 12.535 26.128 28.203 1.00 19.97 389 LEU A N 1
ATOM 2990 C CA . LEU A 1 390 ? 12.581 26.941 27.006 1.00 18.69 389 LEU A CA 1
ATOM 2991 C C . LEU A 1 390 ? 11.662 28.158 27.189 1.00 18.70 389 LEU A C 1
ATOM 2992 O O . LEU A 1 390 ? 10.471 27.977 27.535 1.00 18.79 389 LEU A O 1
ATOM 2997 N N . PHE A 1 391 ? 12.183 29.380 26.927 1.00 18.01 390 PHE A N 1
ATOM 2998 C CA . PHE A 1 391 ? 11.376 30.619 26.939 1.00 18.25 390 PHE A CA 1
ATOM 2999 C C . PHE A 1 391 ? 11.201 31.015 25.483 1.00 18.49 390 PHE A C 1
ATOM 3000 O O . PHE A 1 391 ? 12.160 30.879 24.699 1.00 18.10 390 PHE A O 1
ATOM 3008 N N . VAL A 1 392 ? 9.997 31.454 25.123 1.00 17.46 391 VAL A N 1
ATOM 3009 C CA . VAL A 1 392 ? 9.706 32.016 23.800 1.00 18.36 391 VAL A CA 1
ATOM 3010 C C . VAL A 1 392 ? 8.908 33.298 24.088 1.00 18.26 391 VAL A C 1
ATOM 3011 O O . VAL A 1 392 ? 8.038 33.305 24.973 1.00 19.94 391 VAL A O 1
ATOM 3015 N N . THR A 1 393 ? 9.261 34.402 23.429 1.00 17.32 392 THR A N 1
ATOM 3016 C CA . THR A 1 393 ? 8.489 35.604 23.573 1.00 17.33 392 THR A CA 1
ATOM 3017 C C . THR A 1 393 ? 7.475 35.684 22.427 1.00 16.48 392 THR A C 1
ATOM 3018 O O . THR A 1 393 ? 7.878 35.716 21.265 1.00 16.97 392 THR A O 1
ATOM 3022 N N . TYR A 1 394 ? 6.171 35.743 22.757 1.00 16.75 393 TYR A N 1
ATOM 3023 C CA . TYR A 1 394 ? 5.120 35.890 21.754 1.00 18.06 393 TYR A CA 1
ATOM 3024 C C . TYR A 1 394 ? 4.773 37.383 21.578 1.00 18.72 393 TYR A C 1
ATOM 3025 O O . TYR A 1 394 ? 5.067 38.201 22.448 1.00 17.15 393 TYR A O 1
ATOM 3034 N N . GLY A 1 395 ? 4.085 37.721 20.494 1.00 18.23 394 GLY A N 1
ATOM 3035 C CA . GLY A 1 395 ? 3.641 39.071 20.305 1.00 18.95 394 GLY A CA 1
ATOM 3036 C C . GLY A 1 395 ? 4.664 40.059 19.755 1.00 19.13 394 GLY A C 1
ATOM 3037 O O . GLY A 1 395 ? 5.736 39.658 19.307 1.00 18.81 394 GLY A O 1
ATOM 3038 N N . GLY A 1 396 ? 4.278 41.329 19.737 1.00 18.98 395 GLY A N 1
ATOM 3039 C CA . GLY A 1 396 ? 5.116 42.392 19.080 1.00 19.93 395 GLY A CA 1
ATOM 3040 C C . GLY A 1 396 ? 5.880 43.164 20.152 1.00 20.37 395 GLY A C 1
ATOM 3041 O O . GLY A 1 396 ? 5.369 43.376 21.268 1.00 18.56 395 GLY A O 1
ATOM 3042 N N . LEU A 1 397 ? 7.072 43.664 19.782 1.00 20.97 396 LEU A N 1
ATOM 3043 C CA . LEU A 1 397 ? 7.960 44.327 20.744 1.00 21.04 396 LEU A CA 1
ATOM 3044 C C . LEU A 1 397 ? 7.524 45.721 21.194 1.00 21.10 396 LEU A C 1
ATOM 3045 O O . LEU A 1 397 ? 7.935 46.134 22.310 1.00 19.18 396 LEU A O 1
ATOM 3050 N N . ALA A 1 398 ? 6.678 46.426 20.412 1.00 19.57 397 ALA A N 1
ATOM 3051 C CA . ALA A 1 398 ? 6.412 47.850 20.732 1.00 21.00 397 ALA A CA 1
ATOM 3052 C C . ALA A 1 398 ? 5.507 48.016 21.977 1.00 21.71 397 ALA A C 1
ATOM 3053 O O . ALA A 1 398 ? 4.998 47.026 22.540 1.00 21.10 397 ALA A O 1
ATOM 3055 N N . ALA A 1 399 ? 5.329 49.260 22.419 1.00 19.89 398 ALA A N 1
ATOM 3056 C CA . ALA A 1 399 ? 4.502 49.496 23.650 1.00 21.86 398 ALA A CA 1
ATOM 3057 C C . ALA A 1 399 ? 3.017 49.062 23.499 1.00 22.17 398 ALA A C 1
ATOM 3058 O O . ALA A 1 399 ? 2.388 48.645 24.470 1.00 22.95 398 ALA A O 1
ATOM 3060 N N . GLY A 1 400 ? 2.491 49.153 22.272 1.00 22.46 399 GLY A N 1
ATOM 3061 C CA . GLY A 1 400 ? 1.073 48.878 22.010 1.00 23.49 399 GLY A CA 1
ATOM 3062 C C . GLY A 1 400 ? 0.288 50.188 22.019 1.00 27.20 399 GLY A C 1
ATOM 3063 O O . GLY A 1 400 ? 0.859 51.296 21.961 1.00 26.74 399 GLY A O 1
ATOM 3064 N N . GLY A 1 401 ? -1.030 50.091 22.135 1.00 25.85 400 GLY A N 1
ATOM 3065 C CA . GLY A 1 401 ? -1.849 51.300 22.233 1.00 27.78 400 GLY A CA 1
ATOM 3066 C C . GLY A 1 401 ? -2.327 51.791 20.891 1.00 29.60 400 GLY A C 1
ATOM 3067 O O . GLY A 1 401 ? -2.928 52.866 20.813 1.00 33.92 400 GLY A O 1
ATOM 3068 N N . VAL A 1 402 ? -2.112 51.016 19.853 1.00 29.38 401 VAL A N 1
ATOM 3069 C CA . VAL A 1 402 ? -2.673 51.371 18.551 1.00 34.14 401 VAL A CA 1
ATOM 3070 C C . VAL A 1 402 ? -3.828 50.431 18.202 1.00 35.04 401 VAL A C 1
ATOM 3071 O O . VAL A 1 402 ? -3.653 49.280 17.779 1.00 33.49 401 VAL A O 1
ATOM 3075 N N . ALA A 1 403 ? -5.019 50.991 18.360 1.00 39.01 402 ALA A N 1
ATOM 3076 C CA . ALA A 1 403 ? -6.242 50.225 18.434 1.00 41.63 402 ALA A CA 1
ATOM 3077 C C . ALA A 1 403 ? -6.431 49.467 17.162 1.00 40.89 402 ALA A C 1
ATOM 3078 O O . ALA A 1 403 ? -6.997 48.380 17.182 1.00 48.29 402 ALA A O 1
ATOM 3080 N N . SER A 1 404 ? -5.861 49.971 16.059 1.00 42.91 403 SER A N 1
ATOM 3081 C CA . SER A 1 404 ? -5.972 49.339 14.751 1.00 41.25 403 SER A CA 1
ATOM 3082 C C . SER A 1 404 ? -4.783 48.477 14.224 1.00 44.58 403 SER A C 1
ATOM 3083 O O . SER A 1 404 ? -4.784 48.048 13.063 1.00 46.45 403 SER A O 1
ATOM 3086 N N . ASP A 1 405 ? -3.767 48.199 15.049 1.00 37.97 404 ASP A N 1
ATOM 3087 C CA . ASP A 1 405 ? -2.635 47.392 14.596 1.00 33.58 404 ASP A CA 1
ATOM 3088 C C . ASP A 1 405 ? -2.372 46.294 15.634 1.00 32.20 404 ASP A C 1
ATOM 3089 O O . ASP A 1 405 ? -1.803 46.565 16.681 1.00 25.23 404 ASP A O 1
ATOM 3094 N N . TYR A 1 406 ? -2.814 45.077 15.340 1.00 30.20 405 TYR A N 1
ATOM 3095 C CA . TYR A 1 406 ? -2.708 43.970 16.312 1.00 26.05 405 TYR A CA 1
ATOM 3096 C C . TYR A 1 406 ? -1.251 43.627 16.579 1.00 25.27 405 TYR A C 1
ATOM 3097 O O . TYR A 1 406 ? -0.902 43.200 17.672 1.00 24.11 405 TYR A O 1
ATOM 3106 N N . ASN A 1 407 ? -0.372 43.839 15.597 1.00 25.92 406 ASN A N 1
ATOM 3107 C CA . ASN A 1 407 ? 1.023 43.442 15.733 1.00 29.38 406 ASN A CA 1
ATOM 3108 C C . ASN A 1 407 ? 1.930 44.494 16.408 1.00 28.82 406 ASN A C 1
ATOM 3109 O O . ASN A 1 407 ? 3.108 44.243 16.667 1.00 30.47 406 ASN A O 1
ATOM 3114 N N . ASN A 1 408 ? 1.353 45.638 16.725 1.00 25.26 407 ASN A N 1
ATOM 3115 C CA . ASN A 1 408 ? 2.057 46.669 17.477 1.00 24.22 407 ASN A CA 1
ATOM 3116 C C . ASN A 1 408 ? 1.864 46.327 18.942 1.00 22.83 407 ASN A C 1
ATOM 3117 O O . ASN A 1 408 ? 0.781 46.568 19.483 1.00 21.46 407 ASN A O 1
ATOM 3122 N N . GLY A 1 409 ? 2.884 45.771 19.601 1.00 20.87 408 GLY A N 1
ATOM 3123 C CA . GLY A 1 409 ? 2.727 45.469 21.022 1.00 18.64 408 GLY A CA 1
ATOM 3124 C C . GLY A 1 409 ? 2.327 44.035 21.299 1.00 18.64 408 GLY A C 1
ATOM 3125 O O . GLY A 1 409 ? 2.189 43.191 20.395 1.00 19.00 408 GLY A O 1
ATOM 3126 N N . GLY A 1 410 ? 2.173 43.735 22.575 1.00 18.59 409 GLY A N 1
ATOM 3127 C CA . GLY A 1 410 ? 1.704 42.407 22.961 1.00 17.94 409 GLY A CA 1
ATOM 3128 C C . GLY A 1 410 ? 2.792 41.475 23.451 1.00 18.69 409 GLY A C 1
ATOM 3129 O O . GLY A 1 410 ? 2.481 40.350 23.778 1.00 17.93 409 GLY A O 1
ATOM 3130 N N . TYR A 1 411 ? 4.044 41.945 23.497 1.00 17.89 410 TYR A N 1
ATOM 3131 C CA . TYR A 1 411 ? 5.212 41.095 23.847 1.00 18.95 410 TYR A CA 1
ATOM 3132 C C . TYR A 1 411 ? 4.937 40.400 25.188 1.00 18.73 410 TYR A C 1
ATOM 3133 O O . TYR A 1 411 ? 4.494 41.060 26.144 1.00 18.07 410 TYR A O 1
ATOM 3142 N N . GLN A 1 412 ? 5.087 39.082 25.240 1.00 18.43 411 GLN A N 1
ATOM 3143 C CA . GLN A 1 412 ? 4.818 38.397 26.492 1.00 18.18 411 GLN A CA 1
ATOM 3144 C C . GLN A 1 412 ? 5.532 37.022 26.492 1.00 19.88 411 GLN A C 1
ATOM 3145 O O . GLN A 1 412 ? 5.533 36.304 25.485 1.00 18.67 411 GLN A O 1
ATOM 3151 N N . MET A 1 413 ? 6.122 36.664 27.628 1.00 19.32 412 MET A N 1
ATOM 3152 C CA . MET A 1 413 ? 7.038 35.517 27.631 1.00 20.78 412 MET A CA 1
ATOM 3153 C C . MET A 1 413 ? 6.276 34.263 28.031 1.00 20.64 412 MET A C 1
ATOM 3154 O O . MET A 1 413 ? 5.425 34.299 28.956 1.00 20.58 412 MET A O 1
ATOM 3159 N N . ARG A 1 414 ? 6.603 33.169 27.368 1.00 19.33 413 ARG A N 1
ATOM 3160 C CA . ARG A 1 414 ? 5.945 31.861 27.588 1.00 20.42 413 ARG A CA 1
ATOM 3161 C C . ARG A 1 414 ? 7.033 30.847 27.907 1.00 22.03 413 ARG A C 1
ATOM 3162 O O . ARG A 1 414 ? 8.124 30.876 27.282 1.00 20.61 413 ARG A O 1
ATOM 3170 N N . VAL A 1 415 ? 6.742 29.931 28.832 1.00 19.07 414 VAL A N 1
ATOM 3171 C CA . VAL A 1 415 ? 7.748 28.967 29.270 1.00 18.82 414 VAL A CA 1
ATOM 3172 C C . VAL A 1 415 ? 7.254 27.525 29.032 1.00 18.77 414 VAL A C 1
ATOM 3173 O O . VAL A 1 4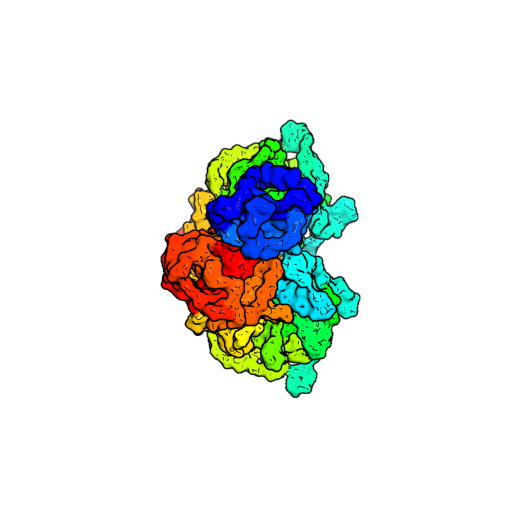15 ? 6.071 27.228 29.298 1.00 18.18 414 VAL A O 1
ATOM 3177 N N . PHE A 1 416 ? 8.182 26.650 28.613 1.00 18.14 415 PHE A N 1
ATOM 3178 C CA . PHE A 1 416 ? 7.927 25.215 28.351 1.00 19.31 415 PHE A CA 1
ATOM 3179 C C . PHE A 1 416 ? 9.080 24.446 28.979 1.00 18.94 415 PHE A C 1
ATOM 3180 O O . PHE A 1 416 ? 10.063 25.046 29.305 1.00 20.02 415 PHE A O 1
ATOM 3188 N N . ARG A 1 417 ? 8.987 23.118 29.112 1.00 19.29 416 ARG A N 1
ATOM 3189 C CA . ARG A 1 417 ? 10.130 22.423 29.650 1.00 20.10 416 ARG A CA 1
ATOM 3190 C C . ARG A 1 417 ? 10.288 21.070 29.048 1.00 20.90 416 ARG A C 1
ATOM 3191 O O . ARG A 1 417 ? 9.337 20.528 28.455 1.00 20.55 416 ARG A O 1
ATOM 3199 N N . SER A 1 418 ? 11.458 20.500 29.259 1.00 21.38 417 SER A N 1
ATOM 3200 C CA . SER A 1 418 ? 11.783 19.207 28.683 1.00 23.71 417 SER A CA 1
ATOM 3201 C C . SER A 1 418 ? 12.791 18.521 29.582 1.00 24.87 417 SER A C 1
ATOM 3202 O O . SER A 1 418 ? 13.598 19.180 30.214 1.00 26.03 417 SER A O 1
ATOM 3205 N N . GLU A 1 419 ? 12.794 17.193 29.574 1.00 25.85 418 GLU A N 1
ATOM 3206 C CA . GLU A 1 419 ? 13.917 16.435 30.143 1.00 27.79 418 GLU A CA 1
ATOM 3207 C C . GLU A 1 419 ? 15.159 16.383 29.228 1.00 26.34 418 GLU A C 1
ATOM 3208 O O . GLU A 1 419 ? 16.242 16.151 29.704 1.00 26.51 418 GLU A O 1
ATOM 3214 N N . LYS A 1 420 ? 15.023 16.666 27.940 1.00 25.45 419 LYS A N 1
ATOM 3215 C CA . LYS A 1 420 ? 16.177 16.628 27.017 1.00 25.39 419 LYS A CA 1
ATOM 3216 C C . LYS A 1 420 ? 16.390 18.013 26.416 1.00 25.08 419 LYS A C 1
ATOM 3217 O O . LYS A 1 420 ? 15.393 18.734 26.221 1.00 25.27 419 LYS A O 1
ATOM 3223 N N . PRO A 1 421 ? 17.660 18.376 26.100 1.00 26.46 420 PRO A N 1
ATOM 3224 C CA . PRO A 1 421 ? 17.938 19.732 25.595 1.00 24.48 420 PRO A CA 1
ATOM 3225 C C . PRO A 1 421 ? 17.241 20.043 24.287 1.00 25.52 420 PRO A C 1
ATOM 3226 O O . PRO A 1 421 ? 16.889 21.209 24.048 1.00 24.87 420 PRO A O 1
ATOM 3230 N N . ASP A 1 422 ? 17.042 19.019 23.450 1.00 25.32 421 ASP A N 1
ATOM 3231 C CA . ASP A 1 422 ? 16.381 19.205 22.165 1.00 26.37 421 ASP A CA 1
ATOM 3232 C C . ASP A 1 422 ? 14.899 18.783 22.137 1.00 27.92 421 ASP A C 1
ATOM 3233 O O . ASP A 1 422 ? 14.332 18.552 21.075 1.00 26.97 421 ASP A O 1
ATOM 3238 N N . GLY A 1 423 ? 14.265 18.745 23.311 1.00 26.26 422 GLY A N 1
ATOM 3239 C CA . GLY A 1 423 ? 12.831 18.612 23.353 1.00 26.84 422 GLY A CA 1
ATOM 3240 C C . GLY A 1 423 ? 12.318 17.181 23.402 1.00 28.28 422 GLY A C 1
ATOM 3241 O O . GLY A 1 423 ? 13.078 16.259 23.633 1.00 28.69 422 GLY A O 1
ATOM 3242 N N . PRO A 1 424 ? 11.010 16.997 23.214 1.00 30.41 423 PRO A N 1
ATOM 3243 C CA . PRO A 1 424 ? 10.013 18.058 22.930 1.00 29.12 423 PRO A CA 1
ATOM 3244 C C . PRO A 1 424 ? 9.727 18.930 24.149 1.00 26.94 423 PRO A C 1
ATOM 3245 O O . PRO A 1 424 ? 9.754 18.447 25.291 1.00 27.04 423 PRO A O 1
ATOM 3249 N N . TYR A 1 425 ? 9.495 20.214 23.898 1.00 24.29 424 TYR A N 1
ATOM 3250 C CA . TYR A 1 425 ? 9.220 21.176 24.972 1.00 22.90 424 TYR A CA 1
ATOM 3251 C C . TYR A 1 425 ? 7.722 21.300 25.143 1.00 23.87 424 TYR A C 1
ATOM 3252 O O . TYR A 1 425 ? 7.000 21.658 24.195 1.00 23.33 424 TYR A O 1
ATOM 3261 N N . LEU A 1 426 ? 7.259 21.034 26.372 1.00 21.03 425 LEU A N 1
ATOM 3262 C CA . LEU A 1 426 ? 5.850 21.005 26.674 1.00 20.86 425 LEU A CA 1
ATOM 3263 C C . LEU A 1 426 ? 5.536 22.004 27.748 1.00 19.74 425 LEU A C 1
ATOM 3264 O O . LEU A 1 426 ? 6.365 22.260 28.615 1.00 19.50 425 LEU A O 1
ATOM 3269 N N . ASP A 1 427 ? 4.290 22.477 27.746 1.00 19.99 426 ASP A N 1
ATOM 3270 C CA . ASP A 1 427 ? 3.853 23.370 28.837 1.00 21.19 426 ASP A CA 1
ATOM 3271 C C . ASP A 1 427 ? 3.263 22.557 29.974 1.00 21.88 426 ASP A C 1
ATOM 3272 O O . ASP A 1 427 ? 3.436 21.316 29.986 1.00 20.90 426 ASP A O 1
ATOM 3277 N N . ALA A 1 428 ? 2.636 23.252 30.926 1.00 22.04 427 ALA A N 1
ATOM 3278 C CA . ALA A 1 428 ? 2.228 22.636 32.193 1.00 25.05 427 ALA A CA 1
ATOM 3279 C C . ALA A 1 428 ? 0.982 21.750 32.024 1.00 26.74 427 ALA A C 1
ATOM 3280 O O . ALA A 1 428 ? 0.626 20.990 32.908 1.00 28.00 427 ALA A O 1
ATOM 3282 N N . ARG A 1 429 ? 0.336 21.808 30.870 1.00 25.38 428 ARG A N 1
ATOM 3283 C CA . ARG A 1 429 ? -0.697 20.821 30.590 1.00 28.47 428 ARG A CA 1
ATOM 3284 C C . ARG A 1 429 ? -0.357 19.936 29.403 1.00 29.56 428 ARG A C 1
ATOM 3285 O O . ARG A 1 429 ? -1.235 19.289 28.844 1.00 27.58 428 ARG A O 1
ATOM 3293 N N . GLY A 1 430 ? 0.926 19.879 29.040 1.00 26.96 429 GLY A N 1
ATOM 3294 C CA . GLY A 1 430 ? 1.411 18.869 28.092 1.00 26.69 429 GLY A CA 1
ATOM 3295 C C . GLY A 1 430 ? 1.315 19.265 26.641 1.00 27.29 429 GLY A C 1
ATOM 3296 O O . GLY A 1 430 ? 1.531 18.436 25.750 1.00 26.80 429 GLY A O 1
ATOM 3297 N N . THR A 1 431 ? 1.022 20.534 26.367 1.00 26.12 430 THR A N 1
ATOM 3298 C CA . THR A 1 431 ? 0.982 20.980 24.974 1.00 25.32 430 THR A CA 1
ATOM 3299 C C . THR A 1 431 ? 2.392 21.341 24.456 1.00 23.34 430 THR A C 1
ATOM 3300 O O . THR A 1 431 ? 3.141 22.057 25.130 1.00 21.54 430 THR A O 1
ATOM 3304 N N . ASP A 1 432 ? 2.712 20.896 23.235 1.00 21.91 431 ASP A N 1
ATOM 3305 C CA . ASP A 1 432 ? 4.017 21.154 22.608 1.00 23.56 431 ASP A CA 1
ATOM 3306 C C . ASP A 1 432 ? 4.168 22.630 22.208 1.00 21.62 431 ASP A C 1
ATOM 3307 O O . ASP A 1 432 ? 3.210 23.238 21.731 1.00 20.58 431 ASP A O 1
ATOM 3312 N N . ALA A 1 433 ? 5.370 23.192 22.369 1.00 21.45 432 ALA A N 1
ATOM 3313 C CA . ALA A 1 433 ? 5.662 24.533 21.839 1.00 19.41 432 ALA A CA 1
ATOM 3314 C C . ALA A 1 433 ? 5.584 24.577 20.316 1.00 19.37 432 ALA A C 1
ATOM 3315 O O . ALA A 1 433 ? 5.390 25.665 19.729 1.00 18.70 432 ALA A O 1
ATOM 3317 N N . VAL A 1 434 ? 5.779 23.438 19.670 1.00 20.58 433 VAL A N 1
ATOM 3318 C CA . VAL A 1 434 ? 5.566 23.351 18.196 1.00 20.66 433 VAL A CA 1
ATOM 3319 C C . VAL A 1 434 ? 4.063 23.395 17.797 1.00 22.13 433 VAL A C 1
ATOM 3320 O O . VAL A 1 434 ? 3.257 22.646 18.328 1.00 22.64 433 VAL A O 1
ATOM 3324 N N . PHE A 1 435 ? 3.721 24.203 16.791 1.00 20.82 434 PHE A N 1
ATOM 3325 C CA . PHE A 1 435 ? 2.358 24.345 16.277 1.00 23.81 434 PHE A CA 1
ATOM 3326 C C . PHE A 1 435 ? 2.134 23.441 15.075 1.00 26.27 434 PHE A C 1
ATOM 3327 O O . PHE A 1 435 ? 3.003 23.387 14.191 1.00 26.64 434 PHE A O 1
ATOM 3335 N N . ALA A 1 436 ? 0.982 22.762 15.047 1.00 26.38 435 ALA A N 1
ATOM 3336 C CA . ALA A 1 436 ? 0.621 21.884 13.917 1.00 30.00 435 ALA A CA 1
ATOM 3337 C C . ALA A 1 436 ? -0.122 22.585 12.754 1.00 29.47 435 ALA A C 1
ATOM 3338 O O . ALA A 1 436 ? -0.313 21.966 11.717 1.00 27.75 435 ALA A O 1
ATOM 3340 N N . SER A 1 437 ? -0.557 23.843 12.942 1.00 25.83 436 SER A N 1
ATOM 3341 C CA . SER A 1 437 ? -1.167 24.696 11.877 1.00 26.00 436 SER A CA 1
ATOM 3342 C C . SER A 1 437 ? -1.107 26.133 12.391 1.00 23.92 436 SER A C 1
ATOM 3343 O O . SER A 1 437 ? -0.781 26.326 13.574 1.00 24.72 436 SER A O 1
ATOM 3346 N N . TYR A 1 438 ? -1.434 27.126 11.565 1.00 24.16 437 TYR A N 1
ATOM 3347 C CA . TYR A 1 438 ? -1.491 28.527 12.036 1.00 23.39 437 TYR A CA 1
ATOM 3348 C C . TYR A 1 438 ? -2.554 28.767 13.133 1.00 24.10 437 TYR A C 1
ATOM 3349 O O . TYR A 1 438 ? -3.696 28.352 12.996 1.00 23.23 437 TYR A O 1
ATOM 3358 N N . LYS A 1 439 ? -2.171 29.399 14.251 1.00 22.65 438 LYS A N 1
ATOM 3359 C CA . LYS A 1 439 ? -3.133 29.899 15.269 1.00 22.53 438 LYS A CA 1
ATOM 3360 C C . LYS A 1 439 ? -2.677 31.338 15.623 1.00 22.87 438 LYS A C 1
ATOM 3361 O O . LYS A 1 439 ? -1.488 31.678 15.528 1.00 22.15 438 LYS A O 1
ATOM 3367 N N . LEU A 1 440 ? -3.606 32.168 16.050 1.00 22.25 439 LEU A N 1
ATOM 3368 C CA . LEU A 1 440 ? -3.243 33.459 16.583 1.00 22.22 439 LEU A CA 1
ATOM 3369 C C . LEU A 1 440 ? -2.936 33.209 18.039 1.00 22.46 439 LEU A C 1
ATOM 3370 O O . LEU A 1 440 ? -3.831 32.921 18.811 1.00 23.05 439 LEU A O 1
ATOM 3375 N N . ASP A 1 441 ? -1.651 33.292 18.413 1.00 21.70 440 ASP A N 1
ATOM 3376 C CA . ASP A 1 441 ? -1.250 32.766 19.708 1.00 20.25 440 ASP A CA 1
ATOM 3377 C C . ASP A 1 441 ? -1.104 33.719 20.869 1.00 21.37 440 ASP A C 1
ATOM 3378 O O . ASP A 1 441 ? -0.687 33.300 21.972 1.00 20.02 440 ASP A O 1
ATOM 3383 N N . PHE A 1 442 ? -1.491 34.978 20.650 1.00 20.25 441 PHE A N 1
ATOM 3384 C CA . PHE A 1 442 ? -1.307 36.024 21.659 1.00 20.50 441 PHE A CA 1
ATOM 3385 C C . PHE A 1 442 ? -2.380 37.084 21.468 1.00 21.02 441 PHE A C 1
ATOM 3386 O O . PHE A 1 442 ? -2.977 37.239 20.376 1.00 20.87 441 PHE A O 1
ATOM 3394 N N . GLY A 1 443 ? -2.642 37.817 22.516 1.00 21.52 442 GLY A N 1
ATOM 3395 C CA . GLY A 1 443 ? -3.532 38.981 22.382 1.00 22.90 442 GLY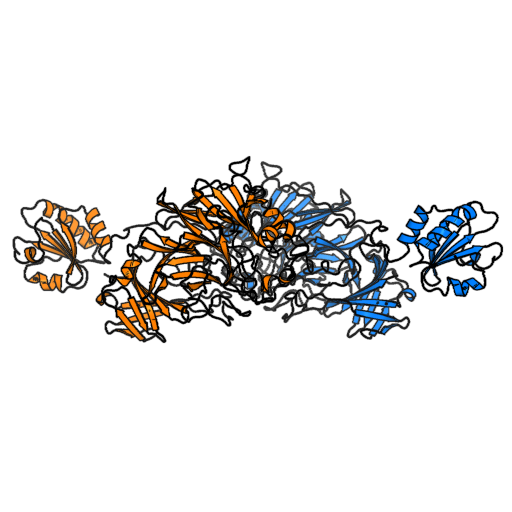 A CA 1
ATOM 3396 C C . GLY A 1 443 ? -5.047 38.642 22.559 1.00 23.17 442 GLY A C 1
ATOM 3397 O O . GLY A 1 443 ? -5.453 37.485 22.781 1.00 20.75 442 GLY A O 1
ATOM 3398 N N . PRO A 1 444 ? -5.888 39.664 22.447 1.00 24.93 443 PRO A N 1
ATOM 3399 C CA . PRO A 1 444 ? -7.288 39.531 22.831 1.00 26.69 443 PRO A CA 1
ATOM 3400 C C . PRO A 1 444 ? -8.113 38.649 21.878 1.00 25.65 443 PRO A C 1
ATOM 3401 O O . PRO A 1 444 ? -9.164 38.161 22.280 1.00 27.91 443 PRO A O 1
ATOM 3405 N N . ASP A 1 445 ? -7.644 38.408 20.652 1.00 23.70 444 ASP A N 1
ATOM 3406 C CA . ASP A 1 445 ? -8.346 37.541 19.698 1.00 25.77 444 ASP A CA 1
ATOM 3407 C C . ASP A 1 445 ? -7.664 36.162 19.572 1.00 25.28 444 ASP A C 1
ATOM 3408 O O . ASP A 1 445 ? -7.950 35.425 18.655 1.00 22.43 444 ASP A O 1
ATOM 3413 N N . ALA A 1 446 ? -6.748 35.836 20.498 1.00 23.26 445 ALA A N 1
ATOM 3414 C CA . ALA A 1 446 ? -5.986 34.599 20.400 1.00 24.16 445 ALA A CA 1
ATOM 3415 C C . ALA A 1 446 ? -6.970 33.416 20.329 1.00 25.73 445 ALA A C 1
ATOM 3416 O O . ALA A 1 446 ? -7.993 33.441 21.019 1.00 25.66 445 ALA A O 1
ATOM 3418 N N . ASN A 1 447 ? -6.686 32.432 19.476 1.00 24.17 446 ASN A N 1
ATOM 3419 C CA . ASN A 1 447 ? -7.430 31.190 19.511 1.00 27.15 446 ASN A CA 1
ATOM 3420 C C . ASN A 1 447 ? -6.537 30.040 20.002 1.00 29.89 446 ASN A C 1
ATOM 3421 O O . ASN A 1 447 ? -6.855 28.860 19.786 1.00 28.57 446 ASN A O 1
ATOM 3426 N N . ASP A 1 448 ? -5.446 30.384 20.699 1.00 26.15 447 ASP A N 1
ATOM 3427 C CA . ASP A 1 448 ? -4.574 29.381 21.317 1.00 26.53 447 ASP A CA 1
ATOM 3428 C C . ASP A 1 448 ? -3.833 29.982 22.505 1.00 25.25 447 ASP A C 1
ATOM 3429 O O . ASP A 1 448 ? -3.317 31.099 22.383 1.00 23.17 447 ASP A O 1
ATOM 3434 N N . ASN A 1 449 ? -3.847 29.292 23.660 1.00 23.73 448 ASN A N 1
ATOM 3435 C CA . ASN A 1 449 ? -3.012 29.692 24.808 1.00 25.13 448 ASN A CA 1
ATOM 3436 C C . ASN A 1 449 ? -2.157 28.476 25.090 1.00 26.04 448 ASN A C 1
ATOM 3437 O O . ASN A 1 449 ? -2.690 27.436 25.501 1.00 25.57 448 ASN A O 1
ATOM 3442 N N . ARG A 1 450 ? -0.845 28.575 24.882 1.00 23.03 449 ARG A N 1
ATOM 3443 C CA . ARG A 1 450 ? 0.035 27.489 25.331 1.00 23.23 449 ARG A CA 1
ATOM 3444 C C . ARG A 1 450 ? 1.291 28.094 25.917 1.00 22.52 449 ARG A C 1
ATOM 3445 O O . ARG A 1 450 ? 1.610 29.249 25.617 1.00 21.63 449 ARG A O 1
ATOM 3453 N N . GLY A 1 451 ? 1.987 27.326 26.741 1.00 20.97 450 GLY A N 1
ATOM 3454 C CA . GLY A 1 451 ? 3.111 27.876 27.472 1.00 20.53 450 GLY A CA 1
ATOM 3455 C C . GLY A 1 451 ? 2.648 28.436 28.802 1.00 21.68 450 GLY A C 1
ATOM 3456 O O . GLY A 1 451 ? 1.485 28.778 28.958 1.00 23.85 450 GLY A O 1
ATOM 3457 N N . VAL A 1 452 ? 3.555 28.513 29.775 1.00 20.72 451 VAL A N 1
ATOM 3458 C CA . VAL A 1 452 ? 3.233 29.150 31.048 1.00 20.58 451 VAL A CA 1
ATOM 3459 C C . VAL A 1 452 ? 3.424 30.633 30.869 1.00 22.21 451 VAL A C 1
ATOM 3460 O O . VAL A 1 452 ? 4.500 31.059 30.448 1.00 23.27 451 VAL A O 1
ATOM 3464 N N . ASN A 1 453 ? 2.397 31.415 31.242 1.00 21.27 452 ASN A N 1
ATOM 3465 C CA . ASN A 1 453 ? 2.416 32.897 31.100 1.00 23.43 452 ASN A CA 1
ATOM 3466 C C . ASN A 1 453 ? 3.049 33.413 32.371 1.00 26.00 452 ASN A C 1
ATOM 3467 O O . ASN A 1 453 ? 2.327 33.776 33.346 1.00 26.11 452 ASN A O 1
ATOM 3472 N N . ILE A 1 454 ? 4.391 33.447 32.355 1.00 24.13 453 ILE A N 1
ATOM 3473 C CA . ILE A 1 454 ? 5.213 33.709 33.547 1.00 25.83 453 ILE A CA 1
ATOM 3474 C C . ILE A 1 454 ? 4.775 35.010 34.248 1.00 25.24 453 ILE A C 1
ATOM 3475 O O . ILE A 1 454 ? 4.666 35.056 35.483 1.00 25.51 453 ILE A O 1
ATOM 3480 N N . PHE A 1 455 ? 4.506 36.040 33.439 1.00 23.09 454 PHE A N 1
ATOM 3481 C CA . PHE A 1 455 ? 3.773 37.231 33.883 1.00 23.06 454 PHE A CA 1
ATOM 3482 C C . PHE A 1 455 ? 3.530 38.056 32.642 1.00 23.99 454 PHE A C 1
ATOM 3483 O O . PHE A 1 455 ? 4.106 37.777 31.583 1.00 24.64 454 PHE A O 1
ATOM 3491 N N . GLY A 1 456 ? 2.623 39.008 32.736 1.00 20.60 455 GLY A N 1
ATOM 3492 C CA . GLY A 1 456 ? 2.363 39.847 31.552 1.00 20.34 455 GLY A CA 1
ATOM 3493 C C . GLY A 1 456 ? 2.402 41.265 31.977 1.00 18.00 455 GLY A C 1
ATOM 3494 O O . GLY A 1 456 ? 2.993 41.577 33.006 1.00 19.82 455 GLY A O 1
ATOM 3495 N N . ALA A 1 457 ? 1.735 42.134 31.233 1.00 18.52 456 ALA A N 1
ATOM 3496 C CA . ALA A 1 457 ? 1.713 43.590 31.548 1.00 17.32 456 ALA A CA 1
ATOM 3497 C C . ALA A 1 457 ? 0.906 43.867 32.850 1.00 18.40 456 ALA A C 1
ATOM 3498 O O . ALA A 1 457 ? -0.183 43.296 33.056 1.00 19.02 456 ALA A O 1
ATOM 3500 N N . TYR A 1 458 ? 1.419 44.719 33.735 1.00 17.21 457 TYR A N 1
ATOM 3501 C CA . TYR A 1 458 ? 0.720 44.985 34.995 1.00 17.89 457 TYR A CA 1
ATOM 3502 C C . TYR A 1 458 ? 1.079 46.353 35.553 1.00 19.00 457 TYR A C 1
ATOM 3503 O O . TYR A 1 458 ? 2.135 46.910 35.181 1.00 19.35 457 TYR A O 1
ATOM 3512 N N . GLY A 1 459 ? 0.207 46.880 36.425 1.00 18.78 458 GLY A N 1
ATOM 3513 C CA . GLY A 1 459 ? 0.445 48.144 37.083 1.00 19.37 458 GLY A CA 1
ATOM 3514 C C . GLY A 1 459 ? -0.237 48.160 38.441 1.00 21.63 458 GLY A C 1
ATOM 3515 O O . GLY A 1 459 ? -0.727 47.140 38.907 1.00 20.60 458 GLY A O 1
ATOM 3516 N N . ASP A 1 460 ? -0.267 49.343 39.060 1.00 23.60 459 ASP A N 1
ATOM 3517 C CA . ASP A 1 460 ? -0.802 49.490 40.444 1.00 26.64 459 ASP A CA 1
ATOM 3518 C C . ASP A 1 460 ? -0.208 48.440 41.416 1.00 29.15 459 ASP A C 1
ATOM 3519 O O . ASP A 1 460 ? -0.922 47.845 42.254 1.00 28.06 459 ASP A O 1
ATOM 3524 N N . TRP A 1 461 ? 1.094 48.199 41.296 1.00 25.78 460 TRP A N 1
ATOM 3525 C CA . TRP A 1 461 ? 1.713 47.070 41.978 1.00 25.26 460 TRP A CA 1
ATOM 3526 C C . TRP A 1 461 ? 2.971 47.514 42.687 1.00 26.34 460 TRP A C 1
ATOM 3527 O O . TRP A 1 461 ? 3.976 47.828 42.056 1.00 26.29 460 TRP A O 1
ATOM 3538 N N . GLY A 1 462 ? 2.929 47.544 44.022 1.00 24.16 461 GLY A N 1
ATOM 3539 C CA . GLY A 1 462 ? 4.120 47.944 44.769 1.00 25.80 461 GLY A CA 1
ATOM 3540 C C . GLY A 1 462 ? 4.435 49.429 44.640 1.00 26.99 461 GLY A C 1
ATOM 3541 O O . GLY A 1 462 ? 3.548 50.240 44.341 1.00 31.14 461 GLY A O 1
ATOM 3542 N N . ASN A 1 463 ? 5.704 49.791 44.845 1.00 26.16 462 ASN A N 1
ATOM 3543 C CA . ASN A 1 463 ? 6.113 51.198 44.832 1.00 28.92 462 ASN A CA 1
ATOM 3544 C C . ASN A 1 463 ? 6.711 51.666 43.507 1.00 31.52 462 ASN A C 1
ATOM 3545 O O . ASN A 1 463 ? 6.907 52.874 43.324 1.00 31.26 462 ASN A O 1
ATOM 3550 N N . GLN A 1 464 ? 6.971 50.729 42.582 1.00 28.09 463 GLN A N 1
ATOM 3551 C CA . GLN A 1 464 ? 7.691 51.060 41.321 1.00 28.88 463 GLN A CA 1
ATOM 3552 C C . GLN A 1 464 ? 6.793 50.915 40.060 1.00 28.73 463 GLN A C 1
ATOM 3553 O O . GLN A 1 464 ? 6.680 51.859 39.235 1.00 26.11 463 GLN A O 1
ATOM 3559 N N . THR A 1 465 ? 6.181 49.737 39.906 1.00 25.73 464 THR A N 1
ATOM 3560 C CA . THR A 1 465 ? 5.334 49.436 38.709 1.00 25.98 464 THR A CA 1
ATOM 3561 C C . THR A 1 465 ? 3.913 49.984 38.889 1.00 24.90 464 THR A C 1
ATOM 3562 O O . THR A 1 465 ? 2.952 49.235 39.177 1.00 25.81 464 THR A O 1
ATOM 3566 N N . LYS A 1 466 ? 3.800 51.301 38.732 1.00 25.63 465 LYS A N 1
ATOM 3567 C CA . LYS A 1 466 ? 2.541 52.008 38.862 1.00 27.51 465 LYS A CA 1
ATOM 3568 C C . LYS A 1 466 ? 2.565 53.281 38.048 1.00 26.30 465 LYS A C 1
ATOM 3569 O O . LYS A 1 466 ? 3.635 53.795 37.762 1.00 23.75 465 LYS A O 1
ATOM 3575 N N . GLY A 1 467 ? 1.383 53.757 37.633 1.00 26.81 466 GLY A N 1
ATOM 3576 C CA . GLY A 1 467 ? 1.298 55.015 36.851 1.00 26.73 466 GLY A CA 1
ATOM 3577 C C . GLY A 1 467 ? 1.955 54.812 35.503 1.00 26.29 466 GLY A C 1
ATOM 3578 O O . GLY A 1 467 ? 1.850 53.731 34.896 1.00 22.96 466 GLY A O 1
ATOM 3579 N N . LYS A 1 468 ? 2.709 55.820 35.069 1.00 25.12 467 LYS A N 1
ATOM 3580 C CA . LYS A 1 468 ? 3.324 55.760 33.754 1.00 25.06 467 LYS A CA 1
ATOM 3581 C C . LYS A 1 468 ? 4.413 54.695 33.737 1.00 24.11 467 LYS A C 1
ATOM 3582 O O . LYS A 1 468 ? 4.843 54.310 32.682 1.00 22.41 467 LYS A O 1
ATOM 3588 N N . ASN A 1 469 ? 4.885 54.286 34.924 1.00 22.39 468 ASN A N 1
ATOM 3589 C CA . ASN A 1 469 ? 5.953 53.279 35.066 1.00 22.76 468 ASN A CA 1
ATOM 3590 C C . ASN A 1 469 ? 5.437 51.840 35.197 1.00 21.17 468 ASN A C 1
ATOM 3591 O O . ASN A 1 469 ? 6.236 50.916 35.466 1.00 22.41 468 ASN A O 1
ATOM 3596 N N . SER A 1 470 ? 4.147 51.635 34.920 1.00 20.46 469 SER A N 1
ATOM 3597 C CA . SER A 1 470 ? 3.581 50.278 34.864 1.00 20.66 469 SER A CA 1
ATOM 3598 C C . SER A 1 470 ? 4.287 49.620 33.677 1.00 20.36 469 SER A C 1
ATOM 3599 O O . SER A 1 470 ? 4.687 50.329 32.753 1.00 19.83 469 SER A O 1
ATOM 3602 N N . GLU A 1 471 ? 4.512 48.305 33.755 1.00 19.18 470 GLU A N 1
ATOM 3603 C CA . GLU A 1 471 ? 5.413 47.623 32.820 1.00 19.24 470 GLU A CA 1
ATOM 3604 C C . GLU A 1 471 ? 4.615 46.783 31.859 1.00 19.34 470 GLU A C 1
ATOM 3605 O O . GLU A 1 471 ? 3.583 46.206 32.222 1.00 19.16 470 GLU A O 1
ATOM 3611 N N . ARG A 1 472 ? 5.076 46.698 30.624 1.00 17.38 471 ARG A N 1
ATOM 3612 C CA . ARG A 1 472 ? 4.326 46.002 29.587 1.00 17.46 471 ARG A CA 1
ATOM 3613 C C . ARG A 1 472 ? 5.320 45.681 28.450 1.00 17.72 471 ARG A C 1
ATOM 3614 O O . ARG A 1 472 ? 6.423 46.251 28.439 1.00 18.07 471 ARG A O 1
ATOM 3622 N N . SER A 1 473 ? 4.917 44.828 27.492 1.00 16.31 472 SER A N 1
ATOM 3623 C CA . SER A 1 473 ? 5.806 44.377 26.408 1.00 18.35 472 SER A CA 1
ATOM 3624 C C . SER A 1 473 ? 7.140 43.818 26.942 1.00 18.88 472 SER A C 1
ATOM 3625 O O . SER A 1 473 ? 8.174 43.987 26.331 1.00 17.26 472 SER A O 1
ATOM 3628 N N . GLN A 1 474 ? 7.092 43.140 28.090 1.00 19.68 473 GLN A N 1
ATOM 3629 C CA . GLN A 1 474 ? 8.290 42.563 28.681 1.00 18.40 473 GLN A CA 1
ATOM 3630 C C . GLN A 1 474 ? 8.638 41.316 27.873 1.00 19.41 473 GLN A C 1
ATOM 3631 O O . GLN A 1 474 ? 7.745 40.486 27.542 1.00 21.98 473 GLN A O 1
ATOM 3637 N N . GLY A 1 475 ? 9.920 41.145 27.587 1.00 18.25 474 GLY A N 1
ATOM 3638 C CA . GLY A 1 475 ? 10.307 39.983 26.780 1.00 19.58 474 GLY A CA 1
ATOM 3639 C C . GLY A 1 475 ? 11.711 40.012 26.267 1.00 21.17 474 GLY A C 1
ATOM 3640 O O . GLY A 1 475 ? 12.565 40.793 26.742 1.00 21.81 474 GLY A O 1
ATOM 3641 N N . HIS A 1 476 ? 11.956 39.079 25.345 1.00 20.53 475 HIS A N 1
ATOM 3642 C CA . HIS A 1 476 ? 13.274 38.800 24.835 1.00 23.12 475 HIS A CA 1
ATOM 3643 C C . HIS A 1 476 ? 14.294 38.571 25.954 1.00 25.63 475 HIS A C 1
ATOM 3644 O O . HIS A 1 476 ? 15.280 39.279 26.087 1.00 28.66 475 HIS A O 1
ATOM 3651 N N . ASN A 1 477 ? 14.022 37.583 26.775 1.00 22.97 476 ASN A N 1
ATOM 3652 C CA . ASN A 1 477 ? 14.722 37.384 28.005 1.00 23.94 476 ASN A CA 1
ATOM 3653 C C . ASN A 1 477 ? 15.917 36.437 27.872 1.00 23.12 476 ASN A C 1
ATOM 3654 O O . ASN A 1 477 ? 16.031 35.663 26.903 1.00 21.40 476 ASN A O 1
ATOM 3659 N N . SER A 1 478 ? 16.753 36.458 28.904 1.00 20.56 477 SER A N 1
ATOM 3660 C CA . SER A 1 478 ? 17.731 35.396 29.123 1.00 20.15 477 SER A CA 1
ATOM 3661 C C . SER A 1 478 ? 17.553 35.011 30.582 1.00 22.65 477 SER A C 1
ATOM 3662 O O . SER A 1 478 ? 16.752 35.609 31.286 1.00 21.25 477 SER A O 1
ATOM 3665 N N . ILE A 1 479 ? 18.238 33.979 31.036 1.00 21.41 478 ILE A N 1
ATOM 3666 C CA . ILE A 1 479 ? 17.973 33.530 32.425 1.00 22.91 478 ILE A CA 1
ATOM 3667 C C . ILE A 1 479 ? 19.235 32.786 32.808 1.00 23.91 478 ILE A C 1
ATOM 3668 O O . ILE A 1 479 ? 19.882 32.192 31.933 1.00 24.68 478 ILE A O 1
ATOM 3673 N N . ILE A 1 480 ? 19.636 32.849 34.076 1.00 21.75 479 ILE A N 1
ATOM 3674 C CA . ILE A 1 480 ? 20.870 32.201 34.446 1.00 22.06 479 ILE A CA 1
ATOM 3675 C C . ILE A 1 480 ? 20.646 31.580 35.805 1.00 22.83 479 ILE A C 1
ATOM 3676 O O . ILE A 1 480 ? 20.213 32.273 36.720 1.00 19.97 479 ILE A O 1
ATOM 3681 N N . ALA A 1 481 ? 20.935 30.288 35.916 1.00 21.67 480 ALA A N 1
ATOM 3682 C CA . ALA A 1 481 ? 21.021 29.623 37.218 1.00 23.24 480 ALA A CA 1
ATOM 3683 C C . ALA A 1 481 ? 22.469 29.902 37.647 1.00 23.63 480 ALA A C 1
ATOM 3684 O O . ALA A 1 481 ? 23.413 29.257 37.191 1.00 23.71 480 ALA A O 1
ATOM 3686 N N . ALA A 1 482 ? 22.640 30.909 38.485 1.00 22.86 481 ALA A N 1
ATOM 3687 C CA . ALA A 1 482 ? 23.983 31.483 38.712 1.00 24.40 481 ALA A CA 1
ATOM 3688 C C . ALA A 1 482 ? 24.797 30.733 39.745 1.00 25.25 481 ALA A C 1
ATOM 3689 O O . ALA A 1 482 ? 24.257 29.975 40.570 1.00 24.56 481 ALA A O 1
ATOM 3691 N N . GLU A 1 483 ? 26.096 31.032 39.741 1.00 29.97 482 GLU A N 1
ATOM 3692 C CA . GLU A 1 483 ? 27.056 30.409 40.649 1.00 30.55 482 GLU A CA 1
ATOM 3693 C C . GLU A 1 483 ? 26.729 30.764 42.107 1.00 31.25 482 GLU A C 1
ATOM 3694 O O . GLU A 1 483 ? 27.116 30.060 42.988 1.00 29.43 482 GLU A O 1
ATOM 3700 N N . ASP A 1 484 ? 25.990 31.832 42.356 1.00 28.20 483 ASP A N 1
ATOM 3701 C CA . ASP A 1 484 ? 25.630 32.171 43.755 1.00 30.28 483 ASP A CA 1
ATOM 3702 C C . ASP A 1 484 ? 24.457 31.345 44.300 1.00 31.11 483 ASP A C 1
ATOM 3703 O O . ASP A 1 484 ? 23.980 31.585 45.399 1.00 31.35 483 ASP A O 1
ATOM 3708 N N . GLY A 1 485 ? 23.998 30.354 43.532 1.00 28.74 484 GLY A N 1
ATOM 3709 C CA . GLY A 1 485 ? 22.843 29.589 43.948 1.00 26.90 484 GLY A CA 1
ATOM 3710 C C . GLY A 1 485 ? 21.457 30.198 43.769 1.00 24.97 484 GLY A C 1
ATOM 3711 O O . GLY A 1 485 ? 20.502 29.664 44.315 1.00 25.36 484 GLY A O 1
ATOM 3712 N N . ARG A 1 486 ? 21.319 31.266 42.961 1.00 22.76 485 ARG A N 1
ATOM 3713 C CA . ARG A 1 486 ? 20.009 31.899 42.667 1.00 22.24 485 ARG A CA 1
ATOM 3714 C C . ARG A 1 486 ? 19.779 31.871 41.160 1.00 21.35 485 ARG A C 1
ATOM 3715 O O . ARG A 1 486 ? 20.760 31.783 40.401 1.00 22.20 485 ARG A O 1
ATOM 3723 N N . THR A 1 487 ? 18.532 31.952 40.728 1.00 21.89 486 THR A N 1
ATOM 3724 C CA . THR A 1 487 ? 18.244 31.948 39.263 1.00 21.23 486 THR A CA 1
ATOM 3725 C C . THR A 1 487 ? 17.733 33.335 38.994 1.00 20.71 486 THR A C 1
ATOM 3726 O O . THR A 1 487 ? 16.834 33.788 39.702 1.00 20.98 486 THR A O 1
ATOM 3730 N N . TYR A 1 488 ? 18.275 33.978 37.957 1.00 20.26 487 TYR A N 1
ATOM 3731 C CA . TYR A 1 488 ? 17.859 35.349 37.633 1.00 22.16 487 TYR A CA 1
ATOM 3732 C C . TYR A 1 488 ? 17.319 35.377 36.200 1.00 19.80 487 TYR A C 1
ATOM 3733 O O . TYR A 1 488 ? 18.011 34.920 35.291 1.00 20.88 487 TYR A O 1
ATOM 3742 N N . LEU A 1 489 ? 16.146 35.976 36.045 1.00 19.86 488 LEU A N 1
ATOM 3743 C CA . LEU A 1 489 ? 15.488 36.169 34.754 1.00 19.01 488 LEU A CA 1
ATOM 3744 C C . LEU A 1 489 ? 15.779 37.612 34.370 1.00 18.53 488 LEU A C 1
ATOM 3745 O O . LEU A 1 489 ? 15.551 38.547 35.168 1.00 19.14 488 LEU A O 1
ATOM 3750 N N . VAL A 1 490 ? 16.282 37.819 33.159 1.00 17.56 489 VAL A N 1
ATOM 3751 C CA . VAL A 1 490 ? 16.757 39.156 32.802 1.00 18.01 489 VAL A CA 1
ATOM 3752 C C . VAL A 1 490 ? 16.054 39.467 31.469 1.00 18.90 489 VAL A C 1
ATOM 3753 O O . VAL A 1 490 ? 16.112 38.619 30.538 1.00 19.05 489 VAL A O 1
ATOM 3757 N N . TYR A 1 491 ? 15.400 40.624 31.367 1.00 17.89 490 TYR A N 1
ATOM 3758 C CA . TYR A 1 491 ? 14.575 40.908 30.176 1.00 17.79 490 TYR A CA 1
ATOM 3759 C C . TYR A 1 491 ? 14.520 42.416 29.999 1.00 18.05 490 TYR A C 1
ATOM 3760 O O . TYR A 1 491 ? 14.998 43.196 30.879 1.00 18.17 490 TYR A O 1
ATOM 3769 N N . HIS A 1 492 ? 14.023 42.864 28.853 1.00 17.71 491 HIS A N 1
ATOM 3770 C CA . HIS A 1 492 ? 13.738 44.303 28.747 1.00 17.84 491 HIS A CA 1
ATOM 3771 C C . HIS A 1 492 ? 12.229 44.557 28.890 1.00 17.85 491 HIS A C 1
ATOM 3772 O O . HIS A 1 492 ? 11.392 43.670 28.633 1.00 17.95 491 HIS A O 1
ATOM 3779 N N . THR A 1 493 ? 11.857 45.778 29.279 1.00 17.71 492 THR A N 1
ATOM 3780 C CA . THR A 1 493 ? 10.449 46.090 29.446 1.00 17.78 492 THR A CA 1
ATOM 3781 C C . THR A 1 493 ? 10.165 47.448 28.830 1.00 18.80 492 THR A C 1
ATOM 3782 O O . THR A 1 493 ? 11.052 48.305 28.834 1.00 17.66 492 THR A O 1
ATOM 3786 N N . ARG A 1 494 ? 8.944 47.653 28.322 1.00 17.83 493 ARG A N 1
ATOM 3787 C CA . ARG A 1 494 ? 8.441 48.997 28.030 1.00 17.49 493 ARG A CA 1
ATOM 3788 C C . ARG A 1 494 ? 7.483 49.406 29.097 1.00 17.76 493 ARG A C 1
ATOM 3789 O O . ARG A 1 494 ? 7.380 48.727 30.143 1.00 16.47 493 ARG A O 1
ATOM 3797 N N . PHE A 1 495 ? 6.836 50.554 28.920 1.00 19.40 494 PHE A N 1
ATOM 3798 C CA . PHE A 1 495 ? 6.050 51.135 30.047 1.00 18.97 494 PHE A CA 1
ATOM 3799 C C . PHE A 1 495 ? 4.716 51.605 29.549 1.00 19.65 494 PHE A C 1
ATOM 3800 O O . PHE A 1 495 ? 4.515 51.705 28.295 1.00 18.42 494 PHE A O 1
ATOM 3808 N N . GLN A 1 496 ? 3.821 51.955 30.501 1.00 18.52 495 GLN A N 1
ATOM 3809 C CA . GLN A 1 496 ? 2.467 52.347 30.147 1.00 20.69 495 GLN A CA 1
ATOM 3810 C C . GLN A 1 496 ? 2.406 53.728 29.463 1.00 23.33 495 GLN A C 1
ATOM 3811 O O . GLN A 1 496 ? 1.624 53.955 28.528 1.00 22.31 495 GLN A O 1
ATOM 3817 N N . ASN A 1 497 ? 3.252 54.640 29.893 1.00 23.59 496 ASN A N 1
ATOM 3818 C CA . ASN A 1 497 ? 3.218 55.985 29.302 1.00 26.93 496 ASN A CA 1
ATOM 3819 C C . ASN A 1 497 ? 4.589 56.669 29.197 1.00 25.98 496 ASN A C 1
ATOM 3820 O O . ASN A 1 497 ? 4.782 57.721 29.754 1.00 27.35 496 ASN A O 1
ATOM 3825 N N . ARG A 1 498 ? 5.519 56.058 28.464 1.00 23.63 497 ARG A N 1
ATOM 3826 C CA . ARG A 1 498 ? 6.851 56.574 28.244 1.00 23.95 497 ARG A CA 1
ATOM 3827 C C . ARG A 1 498 ? 7.233 56.323 26.809 1.00 22.79 497 ARG A C 1
ATOM 3828 O O . ARG A 1 498 ? 8.365 55.996 26.527 1.00 22.43 497 ARG A O 1
ATOM 3836 N N . GLY A 1 499 ? 6.287 56.455 25.892 1.00 22.20 498 GLY A N 1
ATOM 3837 C CA . GLY A 1 499 ? 6.637 56.243 24.490 1.00 20.42 498 GLY A CA 1
ATOM 3838 C C . GLY A 1 499 ? 7.147 54.844 24.258 1.00 20.91 498 GLY A C 1
ATOM 3839 O O . GLY A 1 499 ? 6.566 53.878 24.779 1.00 20.43 498 GLY A O 1
ATOM 3840 N N . GLU A 1 500 ? 8.251 54.728 23.504 1.00 18.76 499 GLU A N 1
ATOM 3841 C CA . GLU A 1 500 ? 8.902 53.450 23.264 1.00 19.84 499 GLU A CA 1
ATOM 3842 C C . GLU A 1 500 ? 10.164 53.234 24.143 1.00 18.39 499 GLU A C 1
ATOM 3843 O O . GLU A 1 500 ? 11.014 52.383 23.832 1.00 20.86 499 GLU A O 1
ATOM 3849 N N . GLU A 1 501 ? 10.286 53.985 25.254 1.00 17.97 500 GLU A N 1
ATOM 3850 C CA . GLU A 1 501 ? 11.415 53.837 26.191 1.00 18.55 500 GLU A CA 1
ATOM 3851 C C . GLU A 1 501 ? 11.437 52.400 26.710 1.00 18.12 500 GLU A C 1
ATOM 3852 O O . GLU A 1 501 ? 10.361 51.825 26.928 1.00 20.03 500 GLU A O 1
ATOM 3858 N N . HIS A 1 502 ? 12.621 51.841 26.892 1.00 18.38 501 HIS A N 1
ATOM 3859 C CA . HIS A 1 502 ? 12.747 50.469 27.436 1.00 18.43 501 HIS A CA 1
ATOM 3860 C C . HIS A 1 502 ? 13.892 50.423 28.418 1.00 19.36 501 HIS A C 1
ATOM 3861 O O . HIS A 1 502 ? 14.830 51.227 28.271 1.00 19.47 501 HIS A O 1
ATOM 3868 N N . GLU A 1 503 ? 13.852 49.494 29.387 1.00 18.37 502 GLU A N 1
ATOM 3869 C CA . GLU A 1 503 ? 14.936 49.341 30.362 1.00 18.94 502 GLU A CA 1
ATOM 3870 C C . GLU A 1 503 ? 15.059 47.885 30.741 1.00 18.92 502 GLU A C 1
ATOM 3871 O O . GLU A 1 503 ? 14.103 47.143 30.591 1.00 19.40 502 GLU A O 1
ATOM 3877 N N . VAL A 1 504 ? 16.187 47.505 31.328 1.00 19.23 503 VAL A N 1
ATOM 3878 C CA . VAL A 1 504 ? 16.470 46.100 31.714 1.00 18.51 503 VAL A CA 1
ATOM 3879 C C . VAL A 1 504 ? 15.887 45.879 33.111 1.00 18.86 503 VAL A C 1
ATOM 3880 O O . VAL A 1 504 ? 15.912 46.808 33.963 1.00 17.48 503 VAL A O 1
ATOM 3884 N N . ARG A 1 505 ? 15.348 44.670 33.338 1.00 17.74 504 ARG A N 1
ATOM 3885 C CA . ARG A 1 505 ? 14.834 44.298 34.654 1.00 19.90 504 ARG A CA 1
ATOM 3886 C C . ARG A 1 505 ? 15.392 42.936 34.986 1.00 19.89 504 ARG A C 1
ATOM 3887 O O . ARG A 1 505 ? 15.654 42.114 34.059 1.00 18.62 504 ARG A O 1
ATOM 3895 N N . VAL A 1 506 ? 15.563 42.665 36.293 1.00 17.68 505 VAL A N 1
ATOM 3896 C CA . VAL A 1 506 ? 16.064 41.361 36.717 1.00 18.00 505 VAL A CA 1
ATOM 3897 C C . VAL A 1 506 ? 15.122 40.892 37.839 1.00 18.71 505 VAL A C 1
ATOM 3898 O O . VAL A 1 506 ? 14.889 41.662 38.804 1.00 18.36 505 VAL A O 1
ATOM 3902 N N . HIS A 1 507 ? 14.560 39.684 37.720 1.00 18.03 506 HIS A N 1
ATOM 3903 C CA . HIS A 1 507 ? 13.710 39.146 38.807 1.00 18.91 506 HIS A CA 1
ATOM 3904 C C . HIS A 1 507 ? 14.309 37.792 39.198 1.00 20.93 506 HIS A C 1
ATOM 3905 O O . HIS A 1 507 ? 14.701 37.004 38.335 1.00 19.97 506 HIS A O 1
ATOM 3912 N N . GLN A 1 508 ? 14.303 37.476 40.498 1.00 19.39 507 GLN A N 1
ATOM 3913 C CA . GLN A 1 508 ? 14.738 36.145 40.905 1.00 19.73 507 GLN A CA 1
ATOM 3914 C C . GLN A 1 508 ? 13.629 35.173 40.516 1.00 19.30 507 GLN A C 1
ATOM 3915 O O . GLN A 1 508 ? 12.472 35.587 40.410 1.00 20.01 507 GLN A O 1
ATOM 3921 N N . VAL A 1 509 ? 13.971 33.883 40.346 1.00 19.37 508 VAL A N 1
ATOM 3922 C CA . VAL A 1 509 ? 13.009 32.848 39.912 1.00 19.08 508 VAL A CA 1
ATOM 3923 C C . VAL A 1 509 ? 13.179 31.617 40.819 1.00 19.58 508 VAL A C 1
ATOM 3924 O O . VAL A 1 509 ? 14.305 31.257 41.168 1.00 19.62 508 VAL A O 1
ATOM 3928 N N . PHE A 1 510 ? 12.056 30.983 41.162 1.00 22.44 509 PHE A N 1
ATOM 3929 C CA . PHE A 1 510 ? 12.035 29.788 41.993 1.00 21.33 509 PHE A CA 1
ATOM 3930 C C . PHE A 1 510 ? 11.328 28.650 41.275 1.00 22.53 509 PHE A C 1
ATOM 3931 O O . PHE A 1 510 ? 10.683 28.850 40.235 1.00 21.72 509 PHE A O 1
ATOM 3939 N N . GLN A 1 511 ? 11.436 27.441 41.823 1.00 23.06 510 GLN A N 1
ATOM 3940 C CA . GLN A 1 511 ? 10.580 26.366 41.337 1.00 22.27 510 GLN A CA 1
ATOM 3941 C C . GLN A 1 511 ? 9.540 26.007 42.379 1.00 23.17 510 GLN A C 1
ATOM 3942 O O . GLN A 1 511 ? 9.854 26.000 43.583 1.00 21.72 510 GLN A O 1
ATOM 3948 N N . ASN A 1 512 ? 8.326 25.699 41.918 1.00 21.70 511 ASN A N 1
ATOM 3949 C CA . ASN A 1 512 ? 7.234 25.244 42.817 1.00 22.05 511 ASN A CA 1
ATOM 3950 C C . ASN A 1 512 ? 7.404 23.721 43.035 1.00 22.81 511 ASN A C 1
ATOM 3951 O O . ASN A 1 512 ? 8.387 23.089 42.511 1.00 21.09 511 ASN A O 1
ATOM 3956 N N . GLU A 1 513 ? 6.486 23.121 43.789 1.00 24.49 512 GLU A N 1
ATOM 3957 C CA . GLU A 1 513 ? 6.654 21.722 44.217 1.00 25.78 512 GLU A CA 1
ATOM 3958 C C . GLU A 1 513 ? 6.586 20.748 43.025 1.00 26.57 512 GLU A C 1
ATOM 3959 O O . GLU A 1 513 ? 6.996 19.607 43.138 1.00 24.61 512 GLU A O 1
ATOM 3965 N N . ASP A 1 514 ? 6.053 21.184 41.888 1.00 25.93 513 ASP A N 1
ATOM 3966 C CA . ASP A 1 514 ? 6.026 20.320 40.690 1.00 26.68 513 ASP A CA 1
ATOM 3967 C C . ASP A 1 514 ? 7.180 20.650 39.750 1.00 25.48 513 ASP A C 1
ATOM 3968 O O . ASP A 1 514 ? 7.195 20.183 38.600 1.00 24.07 513 ASP A O 1
ATOM 3973 N N . GLY A 1 515 ? 8.059 21.544 40.184 1.00 24.12 514 GLY A N 1
ATOM 3974 C CA . GLY A 1 515 ? 9.267 21.815 39.463 1.00 23.60 514 GLY A CA 1
ATOM 3975 C C . GLY A 1 515 ? 9.101 22.863 38.370 1.00 22.45 514 GLY A C 1
ATOM 3976 O O . GLY A 1 515 ? 10.032 23.057 37.572 1.00 21.86 514 GLY A O 1
ATOM 3977 N N . TRP A 1 516 ? 7.953 23.535 38.318 1.00 20.87 515 TRP A N 1
ATOM 3978 C CA . TRP A 1 516 ? 7.767 24.665 37.374 1.00 21.61 515 TRP A CA 1
ATOM 3979 C C . TRP A 1 516 ? 8.318 25.985 37.894 1.00 22.94 515 TRP A C 1
ATOM 3980 O O . TRP A 1 516 ? 8.323 26.246 39.094 1.00 21.96 515 TRP A O 1
ATOM 3991 N N . LEU A 1 517 ? 8.762 26.822 36.963 1.00 22.40 516 LEU A N 1
ATOM 3992 C CA . LEU A 1 517 ? 9.257 28.143 37.311 1.00 23.48 516 LEU A CA 1
ATOM 3993 C C . LEU A 1 517 ? 8.145 29.082 37.723 1.00 22.26 516 LEU A C 1
ATOM 3994 O O . LEU A 1 517 ? 7.090 29.147 37.056 1.00 21.11 516 LEU A O 1
ATOM 3999 N N . VAL A 1 518 ? 8.408 29.808 38.820 1.00 21.35 517 VAL A N 1
ATOM 4000 C CA . VAL A 1 518 ? 7.545 30.931 39.274 1.00 21.45 517 VAL A CA 1
ATOM 4001 C C . VAL A 1 518 ? 8.464 32.162 39.565 1.00 21.90 517 VAL A C 1
ATOM 4002 O O . VAL A 1 518 ? 9.469 32.022 40.242 1.00 21.83 517 VAL A O 1
ATOM 4006 N N . ALA A 1 519 ? 8.133 33.343 39.020 1.00 20.10 518 ALA A N 1
ATOM 4007 C CA . ALA A 1 519 ? 8.983 34.509 39.129 1.00 18.85 518 ALA A CA 1
ATOM 4008 C C . ALA A 1 519 ? 8.673 35.273 40.407 1.00 20.71 518 ALA A C 1
ATOM 4009 O O . ALA A 1 519 ? 7.517 35.386 40.821 1.00 21.69 518 ALA A O 1
ATOM 4011 N N . ALA A 1 520 ? 9.692 35.836 41.026 1.00 20.35 519 ALA A N 1
ATOM 4012 C CA . ALA A 1 520 ? 9.452 36.729 42.155 1.00 21.85 519 ALA A CA 1
ATOM 4013 C C . ALA A 1 520 ? 8.704 37.961 41.614 1.00 20.92 519 ALA A C 1
ATOM 4014 O O . ALA A 1 520 ? 8.955 38.396 40.483 1.00 22.79 519 ALA A O 1
ATOM 4016 N N . PRO A 1 521 ? 7.705 38.454 42.353 1.00 21.00 520 PRO A N 1
ATOM 4017 C CA . PRO A 1 521 ? 6.851 39.528 41.866 1.00 20.53 520 PRO A CA 1
ATOM 4018 C C . PRO A 1 521 ? 7.482 40.922 41.928 1.00 22.03 520 PRO A C 1
ATOM 4019 O O . PRO A 1 521 ? 6.824 41.876 41.530 1.00 21.94 520 PRO A O 1
ATOM 4023 N N . PHE A 1 522 ? 8.695 41.032 42.487 1.00 20.04 521 PHE A N 1
ATOM 4024 C CA . PHE A 1 522 ? 9.453 42.306 42.538 1.00 20.73 521 PHE A CA 1
ATOM 4025 C C . PHE A 1 522 ? 10.847 42.102 42.025 1.00 20.73 521 PHE A C 1
ATOM 4026 O O . PHE A 1 522 ? 11.348 40.981 42.044 1.00 21.18 521 PHE A O 1
ATOM 4034 N N . GLU A 1 523 ? 11.486 43.187 41.563 1.00 21.34 522 GLU A N 1
ATOM 4035 C CA . GLU A 1 523 ? 12.842 43.156 41.072 1.00 21.09 522 GLU A CA 1
ATOM 4036 C C . GLU A 1 523 ? 13.773 42.676 42.164 1.00 22.08 522 GLU A C 1
ATOM 4037 O O . GLU A 1 523 ? 13.524 42.891 43.367 1.00 20.28 522 GLU A O 1
ATOM 4043 N N . TYR A 1 524 ? 14.841 42.049 41.731 1.00 19.98 523 TYR A N 1
ATOM 4044 C CA . TYR A 1 524 ? 15.895 41.529 42.626 1.00 23.07 523 TYR A CA 1
ATOM 4045 C C . TYR A 1 524 ? 16.564 42.677 43.355 1.00 25.26 523 TYR A C 1
ATOM 4046 O O . TYR A 1 524 ? 17.149 43.562 42.716 1.00 23.02 523 TYR A O 1
ATOM 4055 N N . THR A 1 525 ? 16.430 42.691 44.686 1.00 23.94 524 THR A N 1
ATOM 4056 C CA . THR A 1 525 ? 17.018 43.805 45.458 1.00 27.88 524 THR A CA 1
ATOM 4057 C C . THR A 1 525 ? 17.986 43.282 46.561 1.00 31.05 524 THR A C 1
ATOM 4058 O O . THR A 1 525 ? 18.126 43.884 47.627 1.00 31.38 524 THR A O 1
ATOM 4062 N N . GLY A 1 526 ? 18.648 42.165 46.271 1.00 29.41 525 GLY A N 1
ATOM 4063 C CA . GLY A 1 526 ? 19.720 41.638 47.116 1.00 31.02 525 GLY A CA 1
ATOM 4064 C C . GLY A 1 526 ? 19.200 40.654 48.151 1.00 29.03 525 GLY A C 1
ATOM 4065 O O . GLY A 1 526 ? 19.852 40.418 49.143 1.00 29.70 525 GLY A O 1
ATOM 4066 N N . GLU A 1 527 ? 18.024 40.092 47.937 1.00 27.54 526 GLU A N 1
ATOM 4067 C CA . GLU A 1 527 ? 17.513 39.018 48.817 1.00 28.58 526 GLU A CA 1
ATOM 4068 C C . GLU A 1 527 ? 18.504 37.876 49.004 1.00 27.64 526 GLU A C 1
ATOM 4069 O O . GLU A 1 527 ? 19.134 37.453 48.060 1.00 27.63 526 GLU A O 1
ATOM 4075 N N . THR A 1 528 ? 18.593 37.329 50.222 1.00 27.45 527 THR A N 1
ATOM 4076 C CA . THR A 1 528 ? 19.591 36.314 50.506 1.00 28.05 527 THR A CA 1
ATOM 4077 C C . THR A 1 528 ? 19.098 34.872 50.167 1.00 27.75 527 THR A C 1
ATOM 4078 O O . THR A 1 528 ? 19.897 33.974 50.014 1.00 30.69 527 THR A O 1
ATOM 4082 N N . VAL A 1 529 ? 17.801 34.677 50.054 1.00 28.18 528 VAL A N 1
ATOM 4083 C CA . VAL A 1 529 ? 17.239 33.345 49.764 1.00 28.59 528 VAL A CA 1
ATOM 4084 C C . VAL A 1 529 ? 17.811 32.707 48.490 1.00 28.97 528 VAL A C 1
ATOM 4085 O O . VAL A 1 529 ? 18.043 33.406 47.472 1.00 28.83 528 VAL A O 1
ATOM 4089 N N . LYS A 1 530 ? 18.111 31.408 48.568 1.00 26.22 529 LYS A N 1
ATOM 4090 C CA . LYS A 1 530 ? 18.705 30.706 47.434 1.00 27.62 529 LYS A CA 1
ATOM 4091 C C . LYS A 1 530 ? 17.704 29.705 46.853 1.00 25.68 529 LYS A C 1
ATOM 4092 O O . LYS A 1 530 ? 16.794 29.284 47.562 1.00 27.61 529 LYS A O 1
ATOM 4098 N N . SER A 1 531 ? 17.877 29.314 45.582 1.00 23.07 530 SER A N 1
ATOM 4099 C CA . SER A 1 531 ? 16.939 28.357 45.002 1.00 24.39 530 SER A CA 1
ATOM 4100 C C . SER A 1 531 ? 16.718 27.134 45.878 1.00 25.26 530 SER A C 1
ATOM 4101 O O . SER A 1 531 ? 15.565 26.679 46.032 1.00 25.85 530 SER A O 1
ATOM 4104 N N . ALA A 1 532 ? 17.811 26.575 46.393 1.00 27.37 531 ALA A N 1
ATOM 4105 C CA . ALA A 1 532 ? 17.770 25.300 47.159 1.00 28.87 531 ALA A CA 1
ATOM 4106 C C . ALA A 1 532 ? 17.093 25.480 48.513 1.00 28.57 531 ALA A C 1
ATOM 4107 O O . ALA A 1 532 ? 16.703 24.486 49.165 1.00 30.98 531 ALA A O 1
ATOM 4109 N N . ASP A 1 533 ? 16.966 26.722 48.977 1.00 29.19 532 ASP A N 1
ATOM 4110 C CA . ASP A 1 533 ? 16.288 26.975 50.263 1.00 27.60 532 ASP A CA 1
ATOM 4111 C C . ASP A 1 533 ? 14.778 26.692 50.185 1.00 28.53 532 ASP A C 1
ATOM 4112 O O . ASP A 1 533 ? 14.140 26.420 51.207 1.00 28.72 532 ASP A O 1
ATOM 4117 N N . ILE A 1 534 ? 14.188 26.836 48.996 1.00 25.80 533 ILE A N 1
ATOM 4118 C CA . ILE A 1 534 ? 12.736 26.661 48.873 1.00 25.48 533 ILE A CA 1
ATOM 4119 C C . ILE A 1 534 ? 12.282 25.274 49.353 1.00 26.43 533 ILE A C 1
ATOM 4120 O O . ILE A 1 534 ? 11.328 25.179 50.107 1.00 26.54 533 ILE A O 1
ATOM 4125 N N . ALA A 1 535 ? 12.966 24.220 48.899 1.00 27.40 534 ALA A N 1
ATOM 4126 C CA . ALA A 1 535 ? 12.543 22.844 49.238 1.00 29.53 534 ALA A CA 1
ATOM 4127 C C . ALA A 1 535 ? 12.997 22.479 50.634 1.00 31.22 534 ALA A C 1
ATOM 4128 O O . ALA A 1 535 ? 12.457 21.564 51.238 1.00 33.30 534 ALA A O 1
ATOM 4130 N N . THR A 1 536 ? 13.998 23.175 51.152 1.00 29.62 535 THR A N 1
ATOM 4131 C CA . THR A 1 536 ? 14.634 22.695 52.390 1.00 33.95 535 THR A CA 1
ATOM 4132 C C . THR A 1 536 ? 14.376 23.542 53.615 1.00 33.69 535 THR A C 1
ATOM 4133 O O . THR A 1 536 ? 14.811 23.188 54.706 1.00 33.39 535 THR A O 1
ATOM 4137 N N . SER A 1 537 ? 13.698 24.676 53.449 1.00 29.34 536 SER A N 1
ATOM 4138 C CA . SER A 1 537 ? 13.460 25.574 54.584 1.00 30.32 536 SER A CA 1
ATOM 4139 C C . SER A 1 537 ? 12.136 26.299 54.411 1.00 29.82 536 SER A C 1
ATOM 4140 O O . SER A 1 537 ? 11.653 26.429 53.303 1.00 28.84 536 SER A O 1
ATOM 4143 N N . GLN A 1 538 ? 11.573 26.805 55.498 1.00 27.84 537 GLN A N 1
ATOM 4144 C CA . GLN A 1 538 ? 10.396 27.614 55.397 1.00 28.43 537 GLN A CA 1
ATOM 4145 C C . GLN A 1 538 ? 10.784 29.082 55.586 1.00 29.35 537 GLN A C 1
ATOM 4146 O O . GLN A 1 538 ? 11.174 29.497 56.679 1.00 29.16 537 GLN A O 1
ATOM 4152 N N . GLN A 1 539 ? 10.770 29.854 54.500 1.00 26.96 538 GLN A N 1
ATOM 4153 C CA . GLN A 1 539 ? 11.079 31.287 54.566 1.00 30.32 538 GLN A CA 1
ATOM 4154 C C . GLN A 1 539 ? 10.146 32.175 55.394 1.00 30.66 538 GLN A C 1
ATOM 4155 O O . GLN A 1 539 ? 10.607 33.103 56.050 1.00 31.33 538 GLN A O 1
ATOM 4161 N N . VAL A 1 540 ? 8.839 31.929 55.327 1.00 29.30 539 VAL A N 1
ATOM 4162 C CA . VAL A 1 540 ? 7.867 32.748 56.032 1.00 26.71 539 VAL A CA 1
ATOM 4163 C C . VAL A 1 540 ? 7.176 31.824 57.051 1.00 28.70 539 VAL A C 1
ATOM 4164 O O . VAL A 1 540 ? 6.423 30.927 56.641 1.00 26.28 539 VAL A O 1
ATOM 4168 N N . PRO A 1 541 ? 7.344 32.092 58.371 1.00 27.99 540 PRO A N 1
ATOM 4169 C CA . PRO A 1 541 ? 6.613 31.228 59.361 1.00 27.70 540 PRO A CA 1
ATOM 4170 C C . PRO A 1 541 ? 5.071 31.203 59.128 1.00 28.20 540 PRO A C 1
ATOM 4171 O O . PRO A 1 541 ? 4.425 32.256 58.880 1.00 25.32 540 PRO A O 1
ATOM 4175 N N . THR A 1 542 ? 4.467 30.019 59.238 1.00 27.16 541 THR A N 1
ATOM 4176 C CA . THR A 1 542 ? 3.065 29.945 58.915 1.00 29.65 541 THR A CA 1
ATOM 4177 C C . THR A 1 542 ? 2.156 30.875 59.727 1.00 28.34 541 THR A C 1
ATOM 4178 O O . THR A 1 542 ? 1.184 31.413 59.184 1.00 26.44 541 THR A O 1
ATOM 4182 N N . ASN A 1 543 ? 2.513 31.133 60.988 1.00 28.75 542 ASN A N 1
ATOM 4183 C CA . ASN A 1 543 ? 1.654 32.000 61.780 1.00 31.50 542 ASN A CA 1
ATOM 4184 C C . ASN A 1 543 ? 1.834 33.490 61.459 1.00 32.05 542 ASN A C 1
ATOM 4185 O O . ASN A 1 543 ? 1.172 34.336 62.056 1.00 33.68 542 ASN A O 1
ATOM 4190 N N . LYS A 1 544 ? 2.727 33.807 60.522 1.00 30.19 543 LYS A N 1
ATOM 4191 C CA . LYS A 1 544 ? 2.898 35.181 60.057 1.00 30.27 543 LYS A CA 1
ATOM 4192 C C . LYS A 1 544 ? 2.255 35.396 58.690 1.00 30.46 543 LYS A C 1
ATOM 4193 O O . LYS A 1 544 ? 2.199 36.544 58.203 1.00 28.80 543 LYS A O 1
ATOM 4199 N N . ILE A 1 545 ? 1.710 34.333 58.094 1.00 27.51 544 ILE A N 1
ATOM 4200 C CA . ILE A 1 545 ? 1.112 34.488 56.741 1.00 26.94 544 ILE A CA 1
ATOM 4201 C C . ILE A 1 545 ? -0.195 35.257 56.696 1.00 28.23 544 ILE A C 1
ATOM 4202 O O . ILE A 1 545 ? -0.363 36.140 55.832 1.00 27.97 544 ILE A O 1
ATOM 4207 N N . ALA A 1 546 ? -1.127 34.949 57.608 1.00 27.71 545 ALA A N 1
ATOM 4208 C CA . ALA A 1 546 ? -2.466 35.530 57.536 1.00 27.34 545 ALA A CA 1
ATOM 4209 C C . ALA A 1 546 ? -2.442 37.066 57.528 1.00 27.09 545 ALA A C 1
ATOM 4210 O O . ALA A 1 546 ? -1.619 37.684 58.221 1.00 27.28 545 ALA A O 1
ATOM 4212 N N . GLY A 1 547 ? -3.317 37.686 56.737 1.00 25.88 546 GLY A N 1
ATOM 4213 C CA . GLY A 1 547 ? -3.352 39.170 56.685 1.00 25.99 546 GLY A CA 1
ATOM 4214 C C . GLY A 1 547 ? -3.908 39.654 55.331 1.00 26.40 546 GLY A C 1
ATOM 4215 O O . GLY A 1 547 ? -4.487 38.853 54.616 1.00 25.47 546 GLY A O 1
ATOM 4216 N N . SER A 1 548 ? -3.801 40.955 55.030 1.00 26.71 547 SER A N 1
ATOM 4217 C CA . SER A 1 548 ? -4.449 41.533 53.831 1.00 25.96 547 SER A CA 1
ATOM 4218 C C . SER A 1 548 ? -3.439 41.566 52.715 1.00 27.12 547 SER A C 1
ATOM 4219 O O . SER A 1 548 ? -2.385 42.176 52.873 1.00 28.30 547 SER A O 1
ATOM 4222 N N . TYR A 1 549 ? -3.804 40.981 51.572 1.00 25.20 548 TYR A N 1
ATOM 4223 C CA . TYR A 1 549 ? -2.881 40.864 50.464 1.00 23.68 548 TYR A CA 1
ATOM 4224 C C . TYR A 1 549 ? -3.465 41.602 49.267 1.00 24.06 548 TYR A C 1
ATOM 4225 O O . TYR A 1 549 ? -4.694 41.756 49.146 1.00 24.51 548 TYR A O 1
ATOM 4234 N N . LYS A 1 550 ? -2.583 42.039 48.361 1.00 23.15 549 LYS A N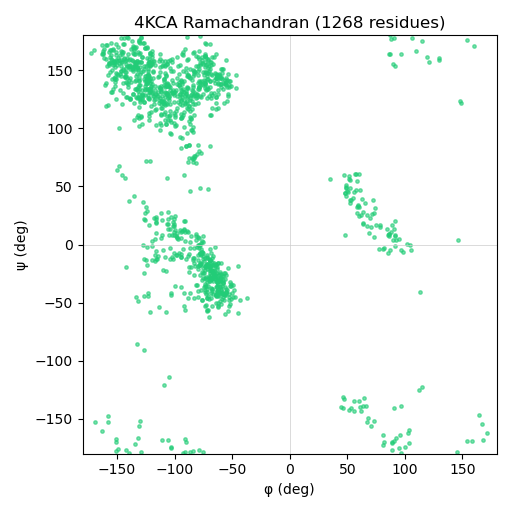 1
ATOM 4235 C CA . LYS A 1 550 ? -2.983 42.464 47.031 1.00 23.62 549 LYS A CA 1
ATOM 4236 C C . LYS A 1 550 ? -2.708 41.253 46.147 1.00 23.71 549 LYS A C 1
ATOM 4237 O O . LYS A 1 550 ? -1.613 40.714 46.224 1.00 24.76 549 LYS A O 1
ATOM 4243 N N . LEU A 1 551 ? -3.707 40.819 45.378 1.00 22.68 550 LEU A N 1
ATOM 4244 C CA . LEU A 1 551 ? -3.631 39.657 44.484 1.00 21.32 550 LEU A CA 1
ATOM 4245 C C . LEU A 1 551 ? -3.650 40.117 43.027 1.00 21.62 550 LEU A C 1
ATOM 4246 O O . LEU A 1 551 ? -4.597 40.770 42.609 1.00 22.01 550 LEU A O 1
ATOM 4251 N N . LEU A 1 552 ? -2.623 39.730 42.263 1.00 22.00 551 LEU A N 1
ATOM 4252 C CA . LEU A 1 552 ? -2.541 40.068 40.815 1.00 20.73 551 LEU A CA 1
ATOM 4253 C C . LEU A 1 552 ? -2.598 38.784 40.012 1.00 22.04 551 LEU A C 1
ATOM 4254 O O . LEU A 1 552 ? -1.871 37.834 40.327 1.00 23.83 551 LEU A O 1
ATOM 4259 N N . THR A 1 553 ? -3.494 38.715 39.034 1.00 21.47 552 THR A N 1
ATOM 4260 C CA . THR A 1 553 ? -3.563 37.534 38.177 1.00 22.63 552 THR A CA 1
ATOM 4261 C C . THR A 1 553 ? -3.029 37.965 36.821 1.00 24.37 552 THR A C 1
ATOM 4262 O O . THR A 1 553 ? -3.384 39.038 36.334 1.00 25.65 552 THR A O 1
ATOM 4266 N N . HIS A 1 554 ? -2.181 37.135 36.225 1.00 21.91 553 HIS A N 1
ATOM 4267 C CA . HIS A 1 554 ? -1.639 37.418 34.867 1.00 21.98 553 HIS A CA 1
ATOM 4268 C C . HIS A 1 554 ? -2.371 36.532 33.863 1.00 22.77 553 HIS A C 1
ATOM 4269 O O . HIS A 1 554 ? -1.972 35.358 33.647 1.00 22.57 553 HIS A O 1
ATOM 4276 N N . PRO A 1 555 ? -3.426 37.073 33.239 1.00 24.21 554 PRO A N 1
ATOM 4277 C CA . PRO A 1 555 ? -4.284 36.244 32.367 1.00 24.93 554 PRO A CA 1
ATOM 4278 C C . PRO A 1 555 ? -3.759 36.252 30.937 1.00 24.90 554 PRO A C 1
ATOM 4279 O O . PRO A 1 555 ? -3.031 37.189 30.549 1.00 26.55 554 PRO A O 1
ATOM 4283 N N . PHE A 1 556 ? -4.138 35.248 30.153 1.00 23.35 555 PHE A N 1
ATOM 4284 C CA . PHE A 1 556 ? -3.942 35.296 28.706 1.00 22.71 555 PHE A CA 1
ATOM 4285 C C . PHE A 1 556 ? -4.905 36.322 28.099 1.00 21.69 555 PHE A C 1
ATOM 4286 O O . PHE A 1 556 ? -5.882 36.718 28.739 1.00 21.47 555 PHE A O 1
ATOM 4294 N N . LYS A 1 557 ? -4.594 36.793 26.893 1.00 22.22 556 LYS A N 1
ATOM 4295 C CA . LYS A 1 557 ? -5.506 37.627 26.084 1.00 24.35 556 LYS A CA 1
ATOM 4296 C C . LYS A 1 557 ? -5.708 39.080 26.550 1.00 25.95 556 LYS A C 1
ATOM 4297 O O . LYS A 1 557 ? -6.757 39.666 26.278 1.00 25.74 556 LYS A O 1
ATOM 4303 N N . LEU A 1 558 ? -4.734 39.678 27.237 1.00 23.85 557 LEU A N 1
ATOM 4304 C CA . LEU A 1 558 ? -4.809 41.137 27.537 1.00 22.27 557 LEU A CA 1
ATOM 4305 C C . LEU A 1 558 ? -4.894 41.894 26.219 1.00 22.92 557 LEU A C 1
ATOM 4306 O O . LEU A 1 558 ? -4.301 41.447 25.223 1.00 21.88 557 LEU A O 1
ATOM 4311 N N . ASP A 1 559 ? -5.597 43.029 26.201 1.00 20.38 558 ASP A N 1
ATOM 4312 C CA . ASP A 1 559 ? -5.744 43.775 24.927 1.00 20.82 558 ASP A CA 1
ATOM 4313 C C . ASP A 1 559 ? -4.653 44.874 24.884 1.00 19.14 558 ASP A C 1
ATOM 4314 O O . ASP A 1 559 ? -4.855 45.985 25.364 1.00 19.08 558 ASP A O 1
ATOM 4319 N N . HIS A 1 560 ? -3.531 44.528 24.282 1.00 18.86 559 HIS A N 1
ATOM 4320 C CA . HIS A 1 560 ? -2.396 45.454 24.142 1.00 20.05 559 HIS A CA 1
ATOM 4321 C C . HIS A 1 560 ? -2.733 46.600 23.199 1.00 20.82 559 HIS A C 1
ATOM 4322 O O . HIS A 1 560 ? -2.046 47.612 23.197 1.00 21.05 559 HIS A O 1
ATOM 4329 N N . ARG A 1 561 ? -3.804 46.462 22.426 1.00 21.27 560 ARG A N 1
ATOM 4330 C CA . ARG A 1 561 ? -4.191 47.519 21.488 1.00 22.19 560 ARG A CA 1
ATOM 4331 C C . ARG A 1 561 ? -4.699 48.783 22.201 1.00 23.72 560 ARG A C 1
ATOM 4332 O O . ARG A 1 561 ? -4.648 49.882 21.631 1.00 22.76 560 ARG A O 1
ATOM 4340 N N . VAL A 1 562 ? -5.200 48.609 23.419 1.00 22.57 561 VAL A N 1
ATOM 4341 C CA . VAL A 1 562 ? -5.627 49.703 24.275 1.00 25.73 561 VAL A CA 1
ATOM 4342 C C . VAL A 1 562 ? -4.760 49.688 25.547 1.00 23.48 561 VAL A C 1
ATOM 4343 O O . VAL A 1 562 ? -5.155 50.225 26.554 1.00 24.88 561 VAL A O 1
ATOM 4347 N N . LYS A 1 563 ? -3.571 49.091 25.472 1.00 21.43 562 LYS A N 1
ATOM 4348 C CA . LYS A 1 563 ? -2.574 49.086 26.577 1.00 21.07 562 LYS A CA 1
ATOM 4349 C C . LYS A 1 563 ? -3.209 48.604 27.888 1.00 21.46 562 LYS A C 1
ATOM 4350 O O . LYS A 1 563 ? -3.011 49.196 28.957 1.00 22.20 562 LYS A O 1
ATOM 4356 N N . GLU A 1 564 ? -3.918 47.497 27.793 1.00 21.80 563 GLU A N 1
ATOM 4357 C CA . GLU A 1 564 ? -4.493 46.894 28.984 1.00 23.31 563 GLU A CA 1
ATOM 4358 C C . GLU A 1 564 ? -3.401 46.459 29.977 1.00 22.38 563 GLU A C 1
ATOM 4359 O O . GLU A 1 564 ? -2.373 45.940 29.566 1.00 20.90 563 GLU A O 1
ATOM 4365 N N . LEU A 1 565 ? -3.662 46.621 31.290 1.00 21.20 564 LEU A N 1
ATOM 4366 C CA . LEU A 1 565 ? -2.702 46.159 32.313 1.00 21.28 564 LEU A CA 1
ATOM 4367 C C . LEU A 1 565 ? -3.450 45.242 33.265 1.00 22.53 564 LEU A C 1
ATOM 4368 O O . LEU A 1 565 ? -4.595 45.515 33.556 1.00 22.33 564 LEU A O 1
ATOM 4373 N N . ALA A 1 566 ? -2.813 44.211 33.789 1.00 21.35 565 ALA A N 1
ATOM 4374 C CA . ALA A 1 566 ? -3.419 43.510 34.924 1.00 22.27 565 ALA A CA 1
ATOM 4375 C C . ALA A 1 566 ? -3.235 44.403 36.147 1.00 22.17 565 ALA A C 1
ATOM 4376 O O . ALA A 1 566 ? -2.199 45.004 36.286 1.00 22.09 565 ALA A O 1
ATOM 4378 N N . LYS A 1 567 ? -4.229 44.478 37.043 1.00 21.70 566 LYS A N 1
ATOM 4379 C CA . LYS A 1 567 ? -4.092 45.270 38.275 1.00 21.95 566 LYS A CA 1
ATOM 4380 C C . LYS A 1 567 ? -4.630 44.421 39.414 1.00 21.58 566 LYS A C 1
ATOM 4381 O O . LYS A 1 567 ? -5.489 43.585 39.189 1.00 21.64 566 LYS A O 1
ATOM 4387 N N . PRO A 1 568 ? -4.146 44.647 40.631 1.00 22.82 567 PRO A N 1
ATOM 4388 C CA . PRO A 1 568 ? -4.486 43.699 41.677 1.00 23.88 567 PRO A CA 1
ATOM 4389 C C . PRO A 1 568 ? -5.855 43.937 42.337 1.00 26.54 567 PRO A C 1
ATOM 4390 O O . PRO A 1 568 ? -6.432 45.005 42.172 1.00 24.58 567 PRO A O 1
ATOM 4394 N N . VAL A 1 569 ? -6.342 42.935 43.076 1.00 25.33 568 VAL A N 1
ATOM 4395 C CA . VAL A 1 569 ? -7.564 43.056 43.880 1.00 24.69 568 VAL A CA 1
ATOM 4396 C C . VAL A 1 569 ? -7.195 42.795 45.360 1.00 27.57 568 VAL A C 1
ATOM 4397 O O . VAL A 1 569 ? -6.146 42.195 45.642 1.00 25.36 568 VAL A O 1
ATOM 4401 N N . ASP A 1 570 ? -8.044 43.225 46.294 1.00 26.19 569 ASP A N 1
ATOM 4402 C CA . ASP A 1 570 ? -7.770 43.046 47.714 1.00 27.64 569 ASP A CA 1
ATOM 4403 C C . ASP A 1 570 ? -8.337 41.704 48.173 1.00 25.76 569 ASP A C 1
ATOM 4404 O O . ASP A 1 570 ? -9.478 41.387 47.878 1.00 27.87 569 ASP A O 1
ATOM 4409 N N . ILE A 1 571 ? -7.571 40.938 48.933 1.00 24.71 570 ILE A N 1
ATOM 4410 C CA . ILE A 1 571 ? -8.083 39.665 49.477 1.00 25.37 570 ILE A CA 1
ATOM 4411 C C . ILE A 1 571 ? -7.538 39.567 50.905 1.00 26.14 570 ILE A C 1
ATOM 4412 O O . ILE A 1 571 ? -6.572 40.247 51.257 1.00 25.23 570 ILE A O 1
ATOM 4417 N N . GLU A 1 572 ? -8.117 38.683 51.703 1.00 25.92 571 GLU A N 1
ATOM 4418 C CA . GLU A 1 572 ? -7.581 38.485 53.055 1.00 27.03 571 GLU A CA 1
ATOM 4419 C C . GLU A 1 572 ? -7.233 36.996 53.192 1.00 26.64 571 GLU A C 1
ATOM 4420 O O . GLU A 1 572 ? -8.063 36.154 52.849 1.00 28.27 571 GLU A O 1
ATOM 4426 N N . LEU A 1 573 ? -6.016 36.663 53.627 1.00 25.32 572 LEU A N 1
ATOM 4427 C CA . LEU A 1 573 ? -5.720 35.273 53.983 1.00 26.30 572 LEU A CA 1
ATOM 4428 C C . LEU A 1 573 ? -5.983 35.200 55.467 1.00 26.71 572 LEU A C 1
ATOM 4429 O O . LEU A 1 573 ? -5.375 35.925 56.244 1.00 27.29 572 LEU A O 1
ATOM 4434 N N . ASN A 1 574 ? -6.916 34.341 55.845 1.00 27.55 573 ASN A N 1
ATOM 4435 C CA . ASN A 1 574 ? -7.250 34.178 57.266 1.00 26.96 573 ASN A CA 1
ATOM 4436 C C . ASN A 1 574 ? -6.484 33.015 57.889 1.00 26.62 573 ASN A C 1
ATOM 4437 O O . ASN A 1 574 ? -6.120 32.070 57.194 1.00 25.72 573 ASN A O 1
ATOM 4442 N N . ALA A 1 575 ? -6.277 33.059 59.208 1.00 29.79 574 ALA A N 1
ATOM 4443 C CA . ALA A 1 575 ? -5.452 32.060 59.888 1.00 30.71 574 ALA A CA 1
ATOM 4444 C C . ALA A 1 575 ? -5.986 30.624 59.726 1.00 32.71 574 ALA A C 1
ATOM 4445 O O . ALA A 1 575 ? -5.198 29.681 59.768 1.00 35.43 574 ALA A O 1
ATOM 4447 N N . ASP A 1 576 ? -7.297 30.463 59.497 1.00 30.24 575 ASP A N 1
ATOM 4448 C CA . ASP A 1 576 ? -7.863 29.123 59.355 1.00 33.18 575 ASP A CA 1
ATOM 4449 C C . ASP A 1 576 ? -7.671 28.543 57.942 1.00 31.44 575 ASP A C 1
ATOM 4450 O O . ASP A 1 576 ? -8.225 27.508 57.618 1.00 28.28 575 ASP A O 1
ATOM 4455 N N . GLY A 1 577 ? -6.902 29.224 57.088 1.00 28.88 576 GLY A N 1
ATOM 4456 C CA . GLY A 1 577 ? -6.718 28.714 55.709 1.00 27.51 576 GLY A CA 1
ATOM 4457 C C . GLY A 1 577 ? -7.786 29.146 54.714 1.00 27.32 576 GLY A C 1
ATOM 4458 O O . GLY A 1 577 ? -7.828 28.594 53.616 1.00 26.79 576 GLY A O 1
ATOM 4459 N N . THR A 1 578 ? -8.678 30.083 55.086 1.00 26.61 577 THR A N 1
ATOM 4460 C CA . THR A 1 578 ? -9.676 30.564 54.131 1.00 25.87 577 THR A CA 1
ATOM 4461 C C . THR A 1 578 ? -9.207 31.873 53.473 1.00 24.64 577 THR A C 1
ATOM 4462 O O . THR A 1 578 ? -8.402 32.589 54.019 1.00 24.21 577 THR A O 1
ATOM 4466 N N . ILE A 1 579 ? -9.693 32.133 52.267 1.00 25.30 578 ILE A N 1
ATOM 4467 C CA . ILE A 1 579 ? -9.454 33.429 51.629 1.00 25.34 578 ILE A CA 1
ATOM 4468 C C . ILE A 1 579 ? -10.802 34.109 51.536 1.00 24.68 578 ILE A C 1
ATOM 4469 O O . ILE A 1 579 ? -11.783 33.471 51.147 1.00 25.28 578 ILE A O 1
ATOM 4474 N N . THR A 1 580 ? -10.853 35.398 51.882 1.00 27.17 579 THR A N 1
ATOM 4475 C CA . THR A 1 580 ? -12.069 36.205 51.721 1.00 29.15 579 THR A CA 1
ATOM 4476 C C . THR A 1 580 ? -11.711 37.516 51.026 1.00 33.62 579 THR A C 1
ATOM 4477 O O . THR A 1 580 ? -10.526 37.759 50.738 1.00 30.07 579 THR A O 1
ATOM 4481 N N . GLY A 1 581 ? -12.730 38.332 50.714 1.00 33.85 580 GLY A N 1
ATOM 4482 C CA . GLY A 1 581 ? -12.523 39.650 50.112 1.00 34.59 580 GLY A CA 1
ATOM 4483 C C . GLY A 1 581 ? -13.046 39.666 48.685 1.00 36.53 580 GLY A C 1
ATOM 4484 O O . GLY A 1 581 ? -14.204 39.312 48.433 1.00 37.87 580 GLY A O 1
ATOM 4485 N N . SER A 1 582 ? -12.192 40.041 47.733 1.00 35.85 581 SER A N 1
ATOM 4486 C CA . SER A 1 582 ? -12.576 40.097 46.314 1.00 34.90 581 SER A CA 1
ATOM 4487 C C . SER A 1 582 ? -12.948 38.777 45.698 1.00 38.18 581 SER A C 1
ATOM 4488 O O . SER A 1 582 ? -13.709 38.755 44.734 1.00 34.71 581 SER A O 1
ATOM 4491 N N . THR A 1 583 ? -12.362 37.687 46.195 1.00 36.68 582 THR A N 1
ATOM 4492 C CA . THR A 1 583 ? -12.828 36.344 45.866 1.00 39.46 582 THR A CA 1
ATOM 4493 C C . THR A 1 583 ? -12.661 35.492 47.092 1.00 38.21 582 THR A C 1
ATOM 4494 O O . THR A 1 583 ? -12.113 35.951 48.095 1.00 38.12 582 THR A O 1
ATOM 4498 N N . THR A 1 584 ? -13.094 34.241 46.967 1.00 37.92 583 THR A N 1
ATOM 4499 C CA . THR A 1 584 ? -13.131 33.283 48.061 1.00 37.20 583 THR A CA 1
ATOM 4500 C C . THR A 1 584 ? -12.278 32.078 47.667 1.00 34.03 583 THR A C 1
ATOM 4501 O O . THR A 1 584 ? -12.075 31.788 46.471 1.00 33.31 583 THR A O 1
ATOM 4505 N N . GLY A 1 585 ? -11.767 31.387 48.665 1.00 31.26 584 GLY A N 1
ATOM 4506 C CA . GLY A 1 585 ? -10.952 30.213 48.397 1.00 29.27 584 GLY A CA 1
ATOM 4507 C C . GLY A 1 585 ? -10.253 29.827 49.662 1.00 26.97 584 GLY A C 1
ATOM 4508 O O . GLY A 1 585 ? -10.732 30.124 50.770 1.00 25.00 584 GLY A O 1
ATOM 4509 N N . THR A 1 586 ? -9.107 29.162 49.488 1.00 25.71 585 THR A N 1
ATOM 4510 C CA . THR A 1 586 ? -8.382 28.594 50.591 1.00 26.11 585 THR A CA 1
ATOM 4511 C C . THR A 1 586 ? -6.923 28.678 50.260 1.00 26.15 585 THR A C 1
ATOM 4512 O O . THR A 1 586 ? -6.510 28.821 49.066 1.00 24.62 585 THR A O 1
ATOM 4516 N N . TRP A 1 587 ? -6.116 28.619 51.309 1.00 22.67 586 TRP A N 1
ATOM 4517 C CA . TRP A 1 587 ? -4.650 28.606 51.138 1.00 22.89 586 TRP A CA 1
ATOM 4518 C C . TRP A 1 587 ? -4.101 27.585 52.128 1.00 25.12 586 TRP A C 1
ATOM 4519 O O . TRP A 1 587 ? -4.781 27.275 53.145 1.00 24.30 586 TRP A O 1
ATOM 4530 N N . SER A 1 588 ? -2.935 27.037 51.820 1.00 22.72 587 SER A N 1
ATOM 4531 C CA . SER A 1 588 ? -2.236 26.109 52.746 1.00 23.84 587 SER A CA 1
ATOM 4532 C C . SER A 1 588 ? -0.736 26.049 52.369 1.00 23.48 587 SER A C 1
ATOM 4533 O O . SER A 1 588 ? -0.337 26.424 51.225 1.00 23.76 587 SER A O 1
ATOM 4536 N N . VAL A 1 589 ? 0.103 25.617 53.297 1.00 22.74 588 VAL A N 1
ATOM 4537 C CA . VAL A 1 589 ? 1.544 25.568 53.054 1.00 24.77 588 VAL A CA 1
ATOM 4538 C C . VAL A 1 589 ? 2.035 24.169 53.390 1.00 26.11 588 VAL A C 1
ATOM 4539 O O . VAL A 1 589 ? 1.269 23.350 53.896 1.00 27.54 588 VAL A O 1
ATOM 4543 N N . LYS A 1 590 ? 3.300 23.898 53.098 1.00 25.51 589 LYS A N 1
ATOM 4544 C CA . LYS A 1 590 ? 3.910 22.628 53.434 1.00 27.16 589 LYS A CA 1
ATOM 4545 C C . LYS A 1 590 ? 4.964 22.882 54.499 1.00 26.83 589 LYS A C 1
ATOM 4546 O O . LYS A 1 590 ? 6.055 23.424 54.220 1.00 23.73 589 LYS A O 1
ATOM 4552 N N . GLU A 1 591 ? 4.640 22.514 55.748 1.00 26.55 590 GLU A N 1
ATOM 4553 C CA . GLU A 1 591 ? 5.544 22.806 56.884 1.00 27.37 590 GLU A CA 1
ATOM 4554 C C . GLU A 1 591 ? 6.996 22.438 56.541 1.00 26.24 590 GLU A C 1
ATOM 4555 O O . GLU A 1 591 ? 7.238 21.379 55.977 1.00 25.73 590 GLU A O 1
ATOM 4561 N N . GLY A 1 592 ? 7.955 23.306 56.860 1.00 25.79 591 GLY A N 1
ATOM 4562 C CA . GLY A 1 592 ? 9.371 22.972 56.695 1.00 27.03 591 GLY A CA 1
ATOM 4563 C C . GLY A 1 592 ? 9.868 23.300 55.289 1.00 25.65 591 GLY A C 1
ATOM 4564 O O . GLY A 1 592 ? 11.039 23.168 54.996 1.00 26.40 591 GLY A O 1
ATOM 4565 N N . THR A 1 593 ? 8.950 23.727 54.420 1.00 24.93 592 THR A N 1
ATOM 4566 C CA . THR A 1 593 ? 9.294 24.196 53.070 1.00 23.48 592 THR A CA 1
ATOM 4567 C C . THR A 1 593 ? 8.718 25.595 52.820 1.00 23.46 592 THR A C 1
ATOM 4568 O O . THR A 1 593 ? 7.945 26.115 53.615 1.00 23.33 592 THR A O 1
ATOM 4572 N N . SER A 1 594 ? 9.078 26.190 51.679 1.00 22.33 593 SER A N 1
ATOM 4573 C CA . SER A 1 594 ? 8.550 27.474 51.325 1.00 22.14 593 SER A CA 1
ATOM 4574 C C . SER A 1 594 ? 7.410 27.366 50.303 1.00 23.80 593 SER A C 1
ATOM 4575 O O . SER A 1 594 ? 7.032 28.374 49.682 1.00 24.86 593 SER A O 1
ATOM 4578 N N . TYR A 1 595 ? 6.845 26.167 50.139 1.00 22.95 594 TYR A N 1
ATOM 4579 C CA . TYR A 1 595 ? 5.740 25.991 49.174 1.00 23.29 594 TYR A CA 1
ATOM 4580 C C . TYR A 1 595 ? 4.388 26.490 49.720 1.00 23.92 594 TYR A C 1
ATOM 4581 O O . TYR A 1 595 ? 4.142 26.507 50.960 1.00 25.27 594 TYR A O 1
ATOM 4590 N N . ILE A 1 596 ? 3.527 26.928 48.816 1.00 22.15 595 ILE A N 1
ATOM 4591 C CA . ILE A 1 596 ? 2.199 27.381 49.163 1.00 22.03 595 ILE A CA 1
ATOM 4592 C C . ILE A 1 596 ? 1.271 26.923 48.049 1.00 22.94 595 ILE A C 1
ATOM 4593 O O . ILE A 1 596 ? 1.665 26.821 46.861 1.00 20.69 595 ILE A O 1
ATOM 4598 N N . THR A 1 597 ? 0.034 26.652 48.435 1.00 22.16 596 THR A N 1
ATOM 4599 C CA . THR A 1 597 ? -1.049 26.339 47.525 1.00 24.51 596 THR A CA 1
ATOM 4600 C C . THR A 1 597 ? -2.166 27.318 47.791 1.00 26.00 596 THR A C 1
ATOM 4601 O O . THR A 1 597 ? -2.515 27.624 48.963 1.00 24.41 596 THR A O 1
ATOM 4605 N N . ILE A 1 598 ? -2.704 27.861 46.712 1.00 24.06 597 ILE A N 1
ATOM 4606 C CA . ILE A 1 598 ? -3.788 28.826 46.809 1.00 27.14 597 ILE A CA 1
ATOM 4607 C C . ILE A 1 598 ? -4.887 28.263 45.914 1.00 28.18 597 ILE A C 1
ATOM 4608 O O . ILE A 1 598 ? -4.661 28.054 44.681 1.00 26.46 597 ILE A O 1
ATOM 4613 N N . ASN A 1 599 ? -6.069 28.043 46.484 1.00 25.95 598 ASN A N 1
ATOM 4614 C CA . ASN A 1 599 ? -7.202 27.539 45.699 1.00 29.14 598 ASN A CA 1
ATOM 4615 C C . ASN A 1 599 ? -8.235 28.626 45.510 1.00 28.35 598 ASN A C 1
ATOM 4616 O O . ASN A 1 599 ? -8.924 28.971 46.458 1.00 29.29 598 ASN A O 1
ATOM 4621 N N . LEU A 1 600 ? -8.342 29.174 44.316 1.00 29.48 599 LEU A N 1
ATOM 4622 C CA . LEU A 1 600 ? -9.383 30.185 44.035 1.00 31.44 599 LEU A CA 1
ATOM 4623 C C . LEU A 1 600 ? -10.476 29.504 43.194 1.00 35.19 599 LEU A C 1
ATOM 4624 O O . LEU A 1 600 ? -11.115 28.591 43.675 1.00 34.60 599 LEU A O 1
ATOM 4629 N N . ASP A 1 601 ? -10.661 29.903 41.948 1.00 36.38 600 ASP A N 1
ATOM 4630 C CA . ASP A 1 601 ? -11.508 29.123 41.044 1.00 42.37 600 ASP A CA 1
ATOM 4631 C C . ASP A 1 601 ? -10.737 27.889 40.616 1.00 40.60 600 ASP A C 1
ATOM 4632 O O . ASP A 1 601 ? -11.319 26.883 40.246 1.00 39.31 600 ASP A O 1
ATOM 4637 N N . LYS A 1 602 ? -9.410 27.963 40.666 1.00 36.92 601 LYS A N 1
ATOM 4638 C CA . LYS A 1 602 ? -8.610 26.766 40.472 1.00 35.42 601 LYS A CA 1
ATOM 4639 C C . LYS A 1 602 ? -7.439 26.773 41.413 1.00 28.08 601 LYS A C 1
ATOM 4640 O O . LYS A 1 602 ? -7.286 27.722 42.180 1.00 27.92 601 LYS A O 1
ATOM 4646 N N . GLU A 1 603 ? -6.651 25.702 41.366 1.00 26.87 602 GLU A N 1
ATOM 4647 C CA . GLU A 1 603 ? -5.530 25.482 42.301 1.00 26.76 602 GLU A CA 1
ATOM 4648 C C . GLU A 1 603 ? -4.245 26.056 41.714 1.00 25.70 602 GLU A C 1
ATOM 4649 O O . GLU A 1 603 ? -3.835 25.683 40.578 1.00 24.74 602 GLU A O 1
ATOM 4655 N N . TYR A 1 604 ? -3.615 26.950 42.474 1.00 23.19 603 TYR A N 1
ATOM 4656 C CA . TYR A 1 604 ? -2.294 27.524 42.124 1.00 22.80 603 TYR A CA 1
ATOM 4657 C C . TYR A 1 604 ? -1.238 27.017 43.088 1.00 23.05 603 TYR A C 1
ATOM 4658 O O . TYR A 1 604 ? -1.427 27.082 44.310 1.00 24.63 603 TYR A O 1
ATOM 4667 N N . LYS A 1 605 ? -0.147 26.479 42.544 1.00 22.77 604 LYS A N 1
ATOM 4668 C CA . LYS A 1 605 ? 0.980 25.979 43.348 1.00 23.16 604 LYS A CA 1
ATOM 4669 C C . LYS A 1 605 ? 2.188 26.892 43.211 1.00 21.27 604 LYS A C 1
ATOM 4670 O O . LYS A 1 605 ? 2.629 27.206 42.105 1.00 20.30 604 LYS A O 1
ATOM 4676 N N . GLY A 1 606 ? 2.734 27.332 44.328 1.00 19.48 605 GLY A N 1
ATOM 4677 C CA . GLY A 1 606 ? 3.872 28.225 44.224 1.00 20.73 605 GLY A CA 1
ATOM 4678 C C . GLY A 1 606 ? 4.757 28.290 45.422 1.00 19.79 605 GLY A C 1
ATOM 4679 O O . GLY A 1 606 ? 4.923 27.276 46.124 1.00 19.49 605 GLY A O 1
ATOM 4680 N N . VAL A 1 607 ? 5.336 29.469 45.639 1.00 18.98 606 VAL A N 1
ATOM 4681 C CA . VAL A 1 607 ? 6.265 29.684 46.792 1.00 20.62 606 VAL A CA 1
ATOM 4682 C C . VAL A 1 607 ? 5.890 30.970 47.497 1.00 21.67 606 VAL A C 1
ATOM 4683 O O . VAL A 1 607 ? 5.287 31.859 46.889 1.00 21.18 606 VAL A O 1
ATOM 4687 N N . ILE A 1 608 ? 6.264 31.066 48.780 1.00 21.49 607 ILE A N 1
ATOM 4688 C CA . ILE A 1 608 ? 6.069 32.292 49.536 1.00 21.34 607 ILE A CA 1
ATOM 4689 C C . ILE A 1 608 ? 7.417 32.626 50.224 1.00 21.92 607 ILE A C 1
ATOM 4690 O O . ILE A 1 608 ? 8.038 31.766 50.885 1.00 21.11 607 ILE A O 1
ATOM 4695 N N . VAL A 1 609 ? 7.892 33.862 49.991 1.00 21.41 608 VAL A N 1
ATOM 4696 C CA . VAL A 1 609 ? 9.212 34.341 50.392 1.00 24.21 608 VAL A CA 1
ATOM 4697 C C . VAL A 1 609 ? 9.107 35.824 50.798 1.00 24.80 608 VAL A C 1
ATOM 4698 O O . VAL A 1 609 ? 8.065 36.448 50.572 1.00 24.84 608 VAL A O 1
ATOM 4702 N N . GLU A 1 610 ? 10.189 36.399 51.347 1.00 26.26 609 GLU A N 1
ATOM 4703 C CA . GLU A 1 610 ? 10.193 37.842 51.702 1.00 27.96 609 GLU A CA 1
ATOM 4704 C C . GLU A 1 610 ? 10.751 38.565 50.500 1.00 26.55 609 GLU A C 1
ATOM 4705 O O . GLU A 1 610 ? 11.574 37.989 49.799 1.00 26.16 609 GLU A O 1
ATOM 4711 N N . GLN A 1 611 ? 10.321 39.804 50.271 1.00 24.18 610 GLN A N 1
ATOM 4712 C CA . GLN A 1 611 ? 10.821 40.626 49.152 1.00 26.29 610 GLN A CA 1
ATOM 4713 C C . GLN A 1 611 ? 10.948 42.031 49.666 1.00 25.60 610 GLN A C 1
ATOM 4714 O O . GLN A 1 611 ? 10.346 42.373 50.685 1.00 26.13 610 GLN A O 1
ATOM 4720 N N . THR A 1 612 ? 11.743 42.833 48.965 1.00 24.65 611 THR A N 1
ATOM 4721 C CA . THR A 1 612 ? 11.864 44.252 49.294 1.00 25.76 611 THR A CA 1
ATOM 4722 C C . THR A 1 612 ? 11.138 44.969 48.188 1.00 25.93 611 THR A C 1
ATOM 4723 O O . THR A 1 612 ? 11.300 44.622 46.994 1.00 23.58 611 THR A O 1
ATOM 4727 N N . LEU A 1 613 ? 10.377 45.986 48.568 1.00 23.45 612 LEU A N 1
ATOM 4728 C CA . LEU A 1 613 ? 9.548 46.722 47.624 1.00 25.03 612 LEU A CA 1
ATOM 4729 C C . LEU A 1 613 ? 10.306 47.911 47.022 1.00 25.13 612 LEU A C 1
ATOM 4730 O O . LEU A 1 613 ? 10.169 49.055 47.484 1.00 25.69 612 LEU A O 1
ATOM 4735 N N . GLU A 1 614 ? 11.068 47.662 45.968 1.00 24.38 613 GLU A N 1
ATOM 4736 C CA . GLU A 1 614 ? 11.775 48.746 45.286 1.00 25.35 613 GLU A CA 1
ATOM 4737 C C . GLU A 1 614 ? 10.920 49.984 44.988 1.00 25.14 613 GLU A C 1
ATOM 4738 O O . GLU A 1 614 ? 9.737 49.853 44.650 1.00 26.50 613 GLU A O 1
ATOM 4744 N N . PRO A 1 615 ? 11.528 51.183 45.042 1.00 27.17 614 PRO A N 1
ATOM 4745 C CA . PRO A 1 615 ? 12.923 51.467 45.380 1.00 27.63 614 PRO A CA 1
ATOM 4746 C C . PRO A 1 615 ? 13.088 51.712 46.907 1.00 30.69 614 PRO A C 1
ATOM 4747 O O . PRO A 1 615 ? 14.069 52.328 47.333 1.00 29.11 614 PRO A O 1
ATOM 4751 N N . THR A 1 616 ? 12.141 51.243 47.716 1.00 27.96 615 THR A N 1
ATOM 4752 C CA . THR A 1 616 ? 12.195 51.497 49.176 1.00 29.19 615 THR A CA 1
ATOM 4753 C C . THR A 1 616 ? 12.934 50.382 49.942 1.00 30.05 615 THR A C 1
ATOM 4754 O O . THR A 1 616 ? 13.387 49.416 49.344 1.00 28.19 615 THR A O 1
ATOM 4758 N N . SER A 1 617 ? 13.007 50.495 51.271 1.00 30.03 616 SER A N 1
ATOM 4759 C CA . SER A 1 617 ? 13.566 49.429 52.104 1.00 30.58 616 SER A CA 1
ATOM 4760 C C . SER A 1 617 ? 12.416 48.637 52.763 1.00 30.79 616 SER A C 1
ATOM 4761 O O . SER A 1 617 ? 12.659 47.817 53.612 1.00 29.93 616 SER A O 1
ATOM 4764 N N . ASP A 1 618 ? 11.167 48.894 52.368 1.00 28.06 617 ASP A N 1
ATOM 4765 C CA . ASP A 1 618 ? 10.024 48.217 52.969 1.00 29.93 617 ASP A CA 1
ATOM 4766 C C . ASP A 1 618 ? 9.967 46.742 52.508 1.00 29.29 617 ASP A C 1
ATOM 4767 O O . ASP A 1 618 ? 10.261 46.418 51.338 1.00 28.35 617 ASP A O 1
ATOM 4772 N N . LYS A 1 619 ? 9.585 45.871 53.431 1.00 27.31 618 LYS A N 1
ATOM 4773 C CA . LYS A 1 619 ? 9.560 44.417 53.166 1.00 29.42 618 LYS A CA 1
ATOM 4774 C C . LYS A 1 619 ? 8.142 43.916 53.045 1.00 28.56 618 LYS A C 1
ATOM 4775 O O . LYS A 1 619 ? 7.197 44.496 53.620 1.00 28.06 618 LYS A O 1
ATOM 4781 N N . ALA A 1 620 ? 8.004 42.776 52.374 1.00 25.84 619 ALA A N 1
ATOM 4782 C CA . ALA A 1 620 ? 6.723 42.183 52.179 1.00 23.88 619 ALA A CA 1
ATOM 4783 C C . ALA A 1 620 ? 6.869 40.686 52.184 1.00 23.73 619 ALA A C 1
ATOM 4784 O O . ALA A 1 620 ? 7.964 40.167 51.886 1.00 23.21 619 ALA A O 1
ATOM 4786 N N . PHE A 1 621 ? 5.785 39.985 52.559 1.00 23.58 620 PHE A N 1
ATOM 4787 C CA . PHE A 1 621 ? 5.712 38.530 52.333 1.00 23.97 620 PHE A CA 1
ATOM 4788 C C . PHE A 1 621 ? 4.990 38.416 51.023 1.00 23.97 620 PHE A C 1
ATOM 4789 O O . PHE A 1 621 ? 3.974 39.059 50.830 1.00 22.31 620 PHE A O 1
ATOM 4797 N N . VAL A 1 622 ? 5.506 37.594 50.127 1.00 23.55 621 VAL A N 1
ATOM 4798 C CA . VAL A 1 622 ? 4.915 37.599 48.790 1.00 22.80 621 VAL A CA 1
ATOM 4799 C C . VAL A 1 622 ? 4.843 36.199 48.237 1.00 22.46 621 VAL A C 1
ATOM 4800 O O . VAL A 1 622 ? 5.766 35.409 48.503 1.00 24.91 621 VAL A O 1
ATOM 4804 N N . PHE A 1 623 ? 3.720 35.871 47.575 1.00 21.65 622 PHE A N 1
ATOM 4805 C CA . PHE A 1 623 ? 3.593 34.561 46.961 1.00 20.83 622 PHE A CA 1
ATOM 4806 C C . PHE A 1 623 ? 3.544 34.699 45.457 1.00 21.66 622 PHE A C 1
ATOM 4807 O O . PHE A 1 623 ? 3.214 35.764 44.947 1.00 20.73 622 PHE A O 1
ATOM 4815 N N . THR A 1 624 ? 3.883 33.611 44.772 1.00 20.59 623 THR A N 1
ATOM 4816 C CA . THR A 1 624 ? 3.906 33.583 43.336 1.00 20.25 623 THR A CA 1
ATOM 4817 C C . THR A 1 624 ? 3.602 32.132 42.982 1.00 21.58 623 THR A C 1
ATOM 4818 O O . THR A 1 624 ? 4.262 31.247 43.514 1.00 22.51 623 THR A O 1
ATOM 4822 N N . ALA A 1 625 ? 2.579 31.890 42.145 1.00 20.45 624 ALA A N 1
ATOM 4823 C CA . ALA A 1 625 ? 2.049 30.534 41.981 1.00 20.52 624 ALA A CA 1
ATOM 4824 C C . ALA A 1 625 ? 1.458 30.344 40.592 1.00 20.57 624 ALA A C 1
ATOM 4825 O O . ALA A 1 625 ? 1.236 31.316 39.880 1.00 20.93 624 ALA A O 1
ATOM 4827 N N . LEU A 1 626 ? 1.217 29.094 40.225 1.00 20.12 625 LEU A N 1
ATOM 4828 C CA . LEU A 1 626 ? 0.906 28.751 38.834 1.00 21.06 625 LEU A CA 1
ATOM 4829 C C . LEU A 1 626 ? -0.180 27.667 38.803 1.00 21.35 625 LEU A C 1
ATOM 4830 O O . LEU A 1 626 ? -0.186 26.788 39.664 1.00 20.64 625 LEU A O 1
ATOM 4835 N N . ASN A 1 627 ? -1.090 27.735 37.822 1.00 21.13 626 ASN A N 1
ATOM 4836 C CA . ASN A 1 627 ? -1.980 26.612 37.529 1.00 22.69 626 ASN A CA 1
ATOM 4837 C C . ASN A 1 627 ? -1.544 25.926 36.227 1.00 22.50 626 ASN A C 1
ATOM 4838 O O . ASN A 1 627 ? -0.952 26.555 35.378 1.00 22.55 626 ASN A O 1
ATOM 4843 N N . ARG A 1 628 ? -1.869 24.655 36.049 1.00 23.12 627 ARG A N 1
ATOM 4844 C CA . ARG A 1 628 ? -1.541 23.931 34.793 1.00 22.88 627 ARG A CA 1
ATOM 4845 C C . ARG A 1 628 ? -2.027 24.608 33.528 1.00 22.57 627 ARG A C 1
ATOM 4846 O O . ARG A 1 628 ? -1.526 24.302 32.429 1.00 20.65 627 ARG A O 1
ATOM 4854 N N . ASN A 1 629 ? -3.012 25.501 33.636 1.00 21.35 628 ASN A N 1
ATOM 4855 C CA . ASN A 1 629 ? -3.502 26.183 32.404 1.00 22.69 628 ASN A CA 1
ATOM 4856 C C . ASN A 1 629 ? -2.558 27.301 31.983 1.00 22.66 628 ASN A C 1
ATOM 4857 O O . ASN A 1 629 ? -2.814 27.956 30.959 1.00 23.34 628 ASN A O 1
ATOM 4862 N N . GLY A 1 630 ? -1.485 27.494 32.758 1.00 21.14 629 GLY A N 1
ATOM 4863 C CA . GLY A 1 630 ? -0.396 28.457 32.427 1.00 21.08 629 GLY A CA 1
ATOM 4864 C C . GLY A 1 630 ? -0.609 29.842 33.018 1.00 21.40 629 GLY A C 1
ATOM 4865 O O . GLY A 1 630 ? 0.248 30.717 32.867 1.00 23.17 629 GLY A O 1
ATOM 4866 N N . VAL A 1 631 ? -1.731 30.036 33.732 1.00 19.71 630 VAL A N 1
ATOM 4867 C CA . VAL A 1 631 ? -1.990 31.314 34.436 1.00 20.34 630 VAL A CA 1
ATOM 4868 C C . VAL A 1 631 ? -1.215 31.406 35.759 1.00 21.99 630 VAL A C 1
ATOM 4869 O O . VAL A 1 631 ? -1.166 30.440 36.541 1.00 21.83 630 VAL A O 1
ATOM 4873 N N . THR A 1 632 ? -0.609 32.572 36.008 1.00 19.58 631 THR A N 1
ATOM 4874 C CA . THR A 1 632 ? 0.129 32.786 37.251 1.00 20.79 631 THR A CA 1
ATOM 4875 C C . THR A 1 632 ? -0.584 33.797 38.146 1.00 20.52 631 THR A C 1
ATOM 4876 O O . THR A 1 632 ? -1.288 34.703 37.657 1.00 19.53 631 THR A O 1
ATOM 4880 N N . ILE A 1 633 ? -0.359 33.688 39.460 1.00 19.77 632 ILE A N 1
ATOM 4881 C CA . ILE A 1 633 ? -0.849 34.720 40.356 1.00 19.46 632 ILE A CA 1
ATOM 4882 C C . ILE A 1 633 ? 0.268 35.187 41.248 1.00 19.30 632 ILE A C 1
ATOM 4883 O O . ILE A 1 633 ? 1.203 34.414 41.586 1.00 20.58 632 ILE A O 1
ATOM 4888 N N . TRP A 1 634 ? 0.224 36.455 41.629 1.00 18.32 633 TRP A N 1
ATOM 4889 C CA . TRP A 1 634 ? 1.197 36.984 42.560 1.00 18.68 633 TRP A CA 1
ATOM 4890 C C . TRP A 1 634 ? 0.412 37.631 43.702 1.00 19.57 633 TRP A C 1
ATOM 4891 O O . TRP A 1 634 ? -0.695 38.127 43.490 1.00 21.05 633 TRP A O 1
ATOM 4902 N N . GLY A 1 635 ? 0.993 37.703 44.885 1.00 18.69 634 GLY A N 1
ATOM 4903 C CA . GLY A 1 635 ? 0.271 38.343 45.992 1.00 20.89 634 GLY A CA 1
ATOM 4904 C C . GLY A 1 635 ? 1.288 38.955 46.923 1.00 21.17 634 GLY A C 1
ATOM 4905 O O . GLY A 1 635 ? 2.360 38.396 47.035 1.00 23.70 634 GLY A O 1
ATOM 4906 N N . TYR A 1 636 ? 0.997 40.097 47.578 1.00 20.81 635 TYR A N 1
ATOM 4907 C CA . TYR A 1 636 ? 1.917 40.581 48.621 1.00 21.46 635 TYR A CA 1
ATOM 4908 C C . TYR A 1 636 ? 1.197 41.248 49.785 1.00 22.56 635 TYR A C 1
ATOM 4909 O O . TYR A 1 636 ? 0.164 41.862 49.584 1.00 21.67 635 TYR A O 1
ATOM 4918 N N . LYS A 1 637 ? 1.819 41.157 50.945 1.00 23.16 636 LYS A N 1
ATOM 4919 C CA . LYS A 1 637 ? 1.367 41.820 52.156 1.00 25.75 636 LYS A CA 1
ATOM 4920 C C . LYS A 1 637 ? 2.604 42.512 52.738 1.00 26.77 636 LYS A C 1
ATOM 4921 O O . LYS A 1 637 ? 3.595 41.875 52.948 1.00 28.11 636 LYS A O 1
ATOM 4927 N N . PRO A 1 638 ? 2.507 43.783 53.114 1.00 31.17 637 PRO A N 1
ATOM 4928 C CA . PRO A 1 638 ? 3.594 44.411 53.876 1.00 32.96 637 PRO A CA 1
ATOM 4929 C C . PRO A 1 638 ? 3.771 43.686 55.197 1.00 34.51 637 PRO A C 1
ATOM 4930 O O . PRO A 1 638 ? 2.805 43.182 55.757 1.00 35.12 637 PRO A O 1
ATOM 4934 N N . ILE A 1 639 ? 4.994 43.621 55.674 1.00 31.74 638 ILE A N 1
ATOM 4935 C CA . ILE A 1 639 ? 5.337 42.856 56.840 1.00 40.98 638 ILE A CA 1
ATOM 4936 C C . ILE A 1 639 ? 4.939 43.610 58.109 1.00 48.27 638 ILE A C 1
ATOM 4937 O O . ILE A 1 639 ? 5.173 44.815 58.193 1.00 53.72 638 ILE A O 1
ATOM 4942 N N . ILE B 1 5 ? 10.618 43.182 -54.545 1.00 66.71 4 ILE B N 1
ATOM 4943 C CA . ILE B 1 5 ? 10.507 44.577 -55.103 1.00 64.71 4 ILE B CA 1
ATOM 4944 C C . ILE B 1 5 ? 9.537 44.607 -56.276 1.00 61.64 4 ILE B C 1
ATOM 4945 O O . ILE B 1 5 ? 9.783 43.998 -57.316 1.00 65.99 4 ILE B O 1
ATOM 4950 N N . ILE B 1 6 ? 8.438 45.330 -56.107 1.00 58.66 5 ILE B N 1
ATOM 4951 C CA . ILE B 1 6 ? 7.445 45.438 -57.161 1.00 61.14 5 ILE B CA 1
ATOM 4952 C C . ILE B 1 6 ? 7.909 46.421 -58.238 1.00 63.32 5 ILE B C 1
ATOM 4953 O O . ILE B 1 6 ? 8.279 47.560 -57.951 1.00 60.96 5 ILE B O 1
ATOM 4958 N N . HIS B 1 7 ? 7.889 45.973 -59.482 1.00 65.24 6 HIS B N 1
ATOM 4959 C CA . HIS B 1 7 ? 8.279 46.837 -60.576 1.00 64.99 6 HIS B CA 1
ATOM 4960 C C . HIS B 1 7 ? 7.061 47.516 -61.196 1.00 62.82 6 HIS B C 1
ATOM 4961 O O . HIS B 1 7 ? 6.531 47.069 -62.210 1.00 69.97 6 HIS B O 1
ATOM 4968 N N . LEU B 1 8 ? 6.637 48.610 -60.566 1.00 56.18 7 LEU B N 1
ATOM 4969 C CA . LEU B 1 8 ? 5.387 49.302 -60.894 1.00 57.31 7 LEU B CA 1
ATOM 4970 C C . LEU B 1 8 ? 5.328 49.908 -62.289 1.00 60.43 7 LEU B C 1
ATOM 4971 O O . LEU B 1 8 ? 6.359 50.053 -62.952 1.00 65.93 7 LEU B O 1
ATOM 4976 N N . THR B 1 9 ? 4.104 50.236 -62.721 1.00 61.30 8 THR B N 1
ATOM 4977 C CA . THR B 1 9 ? 3.836 51.049 -63.922 1.00 60.36 8 THR B CA 1
ATOM 4978 C C . THR B 1 9 ? 2.737 52.078 -63.580 1.00 60.80 8 THR B C 1
ATOM 4979 O O . THR B 1 9 ? 2.139 52.003 -62.500 1.00 58.42 8 THR B O 1
ATOM 4983 N N . ASP B 1 10 ? 2.478 53.031 -64.483 1.00 63.62 9 ASP B N 1
ATOM 4984 C CA . ASP B 1 10 ? 1.474 54.095 -64.250 1.00 64.77 9 ASP B CA 1
ATOM 4985 C C . ASP B 1 10 ? 0.095 53.510 -63.926 1.00 72.62 9 ASP B C 1
ATOM 4986 O O . ASP B 1 10 ? -0.586 53.998 -63.016 1.00 70.95 9 ASP B O 1
ATOM 4991 N N . ASP B 1 11 ? -0.302 52.471 -64.673 1.00 69.19 10 ASP B N 1
ATOM 4992 C CA . ASP B 1 11 ? -1.582 51.774 -64.454 1.00 78.06 10 ASP B CA 1
ATOM 4993 C C . ASP B 1 11 ? -1.557 50.977 -63.149 1.00 77.25 10 ASP B C 1
ATOM 4994 O O . ASP B 1 11 ? -2.313 51.268 -62.215 1.00 76.71 10 ASP B O 1
ATOM 4999 N N . SER B 1 12 ? -0.650 49.999 -63.099 1.00 79.56 11 SER B N 1
ATOM 5000 C CA . SER B 1 12 ? -0.397 49.141 -61.932 1.00 75.78 11 SER B CA 1
ATOM 5001 C C . SER B 1 12 ? -0.312 49.846 -60.572 1.00 79.47 11 SER B C 1
ATOM 5002 O O . SER B 1 12 ? -0.445 49.203 -59.521 1.00 73.57 11 SER B O 1
ATOM 5005 N N . PHE B 1 13 ? -0.092 51.159 -60.598 1.00 83.39 12 PHE B N 1
ATOM 5006 C CA . PHE B 1 13 ? 0.168 51.931 -59.387 1.00 86.41 12 PHE B CA 1
ATOM 5007 C C . PHE B 1 13 ? -0.977 51.855 -58.376 1.00 88.58 12 PHE B C 1
ATOM 5008 O O . PHE B 1 13 ? -0.745 51.540 -57.208 1.00 83.02 12 PHE B O 1
ATOM 5016 N N . ASP B 1 14 ? -2.200 52.124 -58.833 1.00 94.04 13 ASP B N 1
ATOM 5017 C CA . ASP B 1 14 ? -3.372 52.154 -57.945 1.00 102.13 13 ASP B CA 1
ATOM 5018 C C . ASP B 1 14 ? -3.629 50.861 -57.174 1.00 101.74 13 ASP B C 1
ATOM 5019 O O . ASP B 1 14 ? -3.894 50.896 -55.969 1.00 104.22 13 ASP B O 1
ATOM 5024 N N . THR B 1 15 ? -3.542 49.728 -57.866 1.00 96.68 14 THR B N 1
ATOM 5025 C CA . THR B 1 15 ? -3.747 48.433 -57.225 1.00 96.62 14 THR B CA 1
ATOM 5026 C C . THR B 1 15 ? -2.564 48.057 -56.328 1.00 94.04 14 THR B C 1
ATOM 5027 O O . THR B 1 15 ? -2.750 47.759 -55.147 1.00 90.92 14 THR B O 1
ATOM 5031 N N . ASP B 1 16 ? -1.353 48.105 -56.879 1.00 92.23 15 ASP B N 1
ATOM 5032 C CA . ASP B 1 16 ? -0.150 47.693 -56.145 1.00 89.16 15 ASP B CA 1
ATOM 5033 C C . ASP B 1 16 ? 0.262 48.605 -54.993 1.00 82.23 15 ASP B C 1
ATOM 5034 O O . ASP B 1 16 ? 1.016 48.184 -54.122 1.00 82.65 15 ASP B O 1
ATOM 5039 N N . VAL B 1 17 ? -0.233 49.841 -54.980 1.00 76.43 16 VAL B N 1
ATOM 5040 C CA . VAL B 1 17 ? 0.228 50.825 -54.001 1.00 77.58 16 VAL B CA 1
ATOM 5041 C C . VAL B 1 17 ? -0.894 51.363 -53.134 1.00 75.93 16 VAL B C 1
ATOM 5042 O O . VAL B 1 17 ? -0.830 51.274 -51.905 1.00 76.68 16 VAL B O 1
ATOM 5046 N N . LEU B 1 18 ? -1.903 51.943 -53.771 1.00 78.14 17 LEU B N 1
ATOM 5047 C CA . LEU B 1 18 ? -2.976 52.596 -53.031 1.00 86.31 17 LEU B CA 1
ATOM 5048 C C . LEU B 1 18 ? -3.977 51.583 -52.453 1.00 92.34 17 LEU B C 1
ATOM 5049 O O . LEU B 1 18 ? -4.736 51.910 -51.536 1.00 93.30 17 LEU B O 1
ATOM 5054 N N . LYS B 1 19 ? -3.963 50.359 -52.983 1.00 98.72 18 LYS B N 1
ATOM 5055 C CA . LYS B 1 19 ? -4.867 49.303 -52.519 1.00 104.55 18 LYS B CA 1
ATOM 5056 C C . LYS B 1 19 ? -4.207 48.315 -51.552 1.00 106.09 18 LYS B C 1
ATOM 5057 O O . LYS B 1 19 ? -4.854 47.847 -50.612 1.00 109.87 18 LYS B O 1
ATOM 5063 N N . ALA B 1 20 ? -2.927 48.015 -51.780 1.00 105.26 19 ALA B N 1
ATOM 5064 C CA . ALA B 1 20 ? -2.228 46.908 -51.108 1.00 104.16 19 ALA B CA 1
ATOM 5065 C C . ALA B 1 20 ? -2.244 46.925 -49.570 1.00 106.23 19 ALA B C 1
ATOM 5066 O O . ALA B 1 20 ? -2.466 47.966 -48.940 1.00 107.27 19 ALA B O 1
ATOM 5068 N N . ASP B 1 21 ? -2.018 45.750 -48.982 1.00 107.70 20 ASP B N 1
ATOM 5069 C CA . ASP B 1 21 ? -1.960 45.587 -47.527 1.00 102.80 20 ASP B CA 1
ATOM 5070 C C . ASP B 1 21 ? -0.571 45.937 -47.015 1.00 99.21 20 ASP B C 1
ATOM 5071 O O . ASP B 1 21 ? 0.439 45.465 -47.556 1.00 100.56 20 ASP B O 1
ATOM 5076 N N . GLY B 1 22 ? -0.528 46.758 -45.969 1.00 89.79 21 GLY B N 1
ATOM 5077 C CA . GLY B 1 22 ? 0.732 47.106 -45.314 1.00 81.00 21 GLY B CA 1
ATOM 5078 C C . GLY B 1 22 ? 1.433 48.320 -45.900 1.00 71.26 21 GLY B C 1
ATOM 5079 O O . GLY B 1 22 ? 0.874 49.052 -46.731 1.00 65.36 21 GLY B O 1
ATOM 5080 N N . ALA B 1 23 ? 2.666 48.521 -45.444 1.00 69.71 22 ALA B N 1
ATOM 5081 C CA . ALA B 1 23 ? 3.482 49.673 -45.825 1.00 63.55 22 ALA B CA 1
ATOM 5082 C C . ALA B 1 23 ? 4.216 49.407 -47.135 1.00 59.02 22 ALA B C 1
ATOM 5083 O O . ALA B 1 23 ? 4.822 48.335 -47.322 1.00 52.40 22 ALA B O 1
ATOM 5085 N N . ILE B 1 24 ? 4.151 50.386 -48.041 1.00 57.41 23 ILE B N 1
ATOM 5086 C CA . ILE B 1 24 ? 4.899 50.311 -49.300 1.00 51.78 23 ILE B CA 1
ATOM 5087 C C . ILE B 1 24 ? 5.853 51.514 -49.472 1.00 47.94 23 ILE B C 1
ATOM 5088 O O . ILE B 1 24 ? 5.453 52.674 -49.341 1.00 46.23 23 ILE B O 1
ATOM 5093 N N . LEU B 1 25 ? 7.126 51.210 -49.702 1.00 46.86 24 LEU B N 1
ATOM 5094 C CA . LEU B 1 25 ? 8.147 52.246 -49.921 1.00 47.33 24 LEU B CA 1
ATOM 5095 C C . LEU B 1 25 ? 8.364 52.308 -51.422 1.00 48.43 24 LEU B C 1
ATOM 5096 O O . LEU B 1 25 ? 8.829 51.326 -52.023 1.00 50.61 24 LEU B O 1
ATOM 5101 N N . VAL B 1 26 ? 7.987 53.431 -52.033 1.00 48.13 25 VAL B N 1
ATOM 5102 C CA . VAL B 1 26 ? 8.094 53.570 -53.492 1.00 47.02 25 VAL B CA 1
ATOM 5103 C C . VAL B 1 26 ? 9.276 54.478 -53.882 1.00 50.42 25 VAL B C 1
ATOM 5104 O O . VAL B 1 26 ? 9.365 55.600 -53.393 1.00 47.93 25 VAL B O 1
ATOM 5108 N N . ASP B 1 27 ? 10.144 53.986 -54.773 1.00 46.23 26 ASP B N 1
ATOM 5109 C CA . ASP B 1 27 ? 11.287 54.749 -55.291 1.00 49.42 26 ASP B CA 1
ATOM 5110 C C . ASP B 1 27 ? 11.058 55.193 -56.740 1.00 47.00 26 ASP B C 1
ATOM 5111 O O . ASP B 1 27 ? 11.018 54.382 -57.673 1.00 45.97 26 ASP B O 1
ATOM 5116 N N . PHE B 1 28 ? 10.892 56.497 -56.901 1.00 44.52 27 PHE B N 1
ATOM 5117 C CA . PHE B 1 28 ? 10.733 57.115 -58.197 1.00 43.88 27 PHE B CA 1
ATOM 5118 C C . PHE B 1 28 ? 12.133 57.411 -58.714 1.00 44.17 27 PHE B C 1
ATOM 5119 O O . PHE B 1 28 ? 12.877 58.170 -58.054 1.00 37.76 27 PHE B O 1
ATOM 5127 N N . TRP B 1 29 ? 12.492 56.804 -59.857 1.00 38.68 28 TRP B N 1
ATOM 5128 C CA . TRP B 1 29 ? 13.838 56.883 -60.413 1.00 40.23 28 TRP B CA 1
ATOM 5129 C C . TRP B 1 29 ? 13.796 57.121 -61.917 1.00 39.86 28 TRP B C 1
ATOM 5130 O O . TRP B 1 29 ? 12.750 56.975 -62.537 1.00 39.44 28 TRP B O 1
ATOM 5141 N N . ALA B 1 30 ? 14.934 57.513 -62.476 1.00 40.28 29 ALA B N 1
ATOM 5142 C CA . ALA B 1 30 ? 15.116 57.653 -63.936 1.00 40.64 29 ALA B CA 1
ATOM 5143 C C . ALA B 1 30 ? 16.528 57.230 -64.344 1.00 43.02 29 ALA B C 1
ATOM 5144 O O . ALA B 1 30 ? 17.450 57.223 -63.512 1.00 39.84 29 ALA B O 1
ATOM 5146 N N . GLU B 1 31 ? 16.707 56.907 -65.629 1.00 43.75 30 GLU B N 1
ATOM 5147 C CA . GLU B 1 31 ? 17.982 56.412 -66.135 1.00 49.26 30 GLU B CA 1
ATOM 5148 C C . GLU B 1 31 ? 19.159 57.396 -66.064 1.00 50.64 30 GLU B C 1
ATOM 5149 O O . GLU B 1 31 ? 20.272 57.010 -65.696 1.00 53.15 30 GLU B O 1
ATOM 5155 N N . TRP B 1 32 ? 18.945 58.659 -66.418 1.00 50.02 31 TRP B N 1
ATOM 5156 C CA . TRP B 1 32 ? 20.074 59.585 -66.433 1.00 50.83 31 TRP B CA 1
ATOM 5157 C C . TRP B 1 32 ? 20.299 60.206 -65.057 1.00 49.11 31 TRP B C 1
ATOM 5158 O O . TRP B 1 32 ? 20.524 61.404 -64.938 1.00 53.28 31 TRP B O 1
ATOM 5169 N N . CYS B 1 33 ? 20.274 59.384 -64.016 1.00 45.91 32 CYS B N 1
ATOM 5170 C CA . CYS B 1 33 ? 20.418 59.894 -62.666 1.00 42.23 32 CYS B CA 1
ATOM 5171 C C . CYS B 1 33 ? 21.401 59.006 -61.893 1.00 43.08 32 CYS B C 1
ATOM 5172 O O . CYS B 1 33 ? 21.101 57.853 -61.561 1.00 39.41 32 CYS B O 1
ATOM 5175 N N . GLY B 1 34 ? 22.597 59.527 -61.661 1.00 39.51 33 GLY B N 1
ATOM 5176 C CA . GLY B 1 34 ? 23.599 58.804 -60.910 1.00 39.30 33 GLY B CA 1
ATOM 5177 C C . GLY B 1 34 ? 23.113 58.456 -59.517 1.00 39.51 33 GLY B C 1
ATOM 5178 O O . GLY B 1 34 ? 23.269 57.312 -59.078 1.00 41.03 33 GLY B O 1
ATOM 5179 N N . PRO B 1 35 ? 22.513 59.436 -58.791 1.00 35.62 34 PRO B N 1
ATOM 5180 C CA . PRO B 1 35 ? 22.050 59.072 -57.453 1.00 36.23 34 PRO B CA 1
ATOM 5181 C C . PRO B 1 35 ? 21.012 57.935 -57.405 1.00 37.58 34 PRO B C 1
ATOM 5182 O O . PRO B 1 35 ? 20.996 57.177 -56.442 1.00 36.93 34 PRO B O 1
ATOM 5186 N N . CYS B 1 36 ? 20.169 57.806 -58.432 1.00 37.48 35 CYS B N 1
ATOM 5187 C CA . CYS B 1 36 ? 19.210 56.685 -58.517 1.00 44.25 35 CYS B CA 1
ATOM 5188 C C . CYS B 1 36 ? 19.945 55.332 -58.564 1.00 45.81 35 CYS B C 1
ATOM 5189 O O . CYS B 1 36 ? 19.553 54.358 -57.901 1.00 46.28 35 CYS B O 1
ATOM 5192 N N . LYS B 1 37 ? 21.040 55.283 -59.307 1.00 45.79 36 LYS B N 1
ATOM 5193 C CA . LYS B 1 37 ? 21.867 54.082 -59.355 1.00 51.80 36 LYS B CA 1
ATOM 5194 C C . LYS B 1 37 ? 22.606 53.767 -58.040 1.00 54.28 36 LYS B C 1
ATOM 5195 O O . LYS B 1 37 ? 22.842 52.597 -57.749 1.00 57.82 36 LYS B O 1
ATOM 5201 N N . MET B 1 38 ? 22.945 54.795 -57.261 1.00 50.63 37 MET B N 1
ATOM 5202 C CA . MET B 1 38 ? 23.556 54.637 -55.930 1.00 55.50 37 MET B CA 1
ATOM 5203 C C . MET B 1 38 ? 22.627 53.920 -54.946 1.00 53.87 37 MET B C 1
ATOM 5204 O O . MET B 1 38 ? 23.089 53.161 -54.103 1.00 52.10 37 MET B O 1
ATOM 5209 N N . ILE B 1 39 ? 21.327 54.173 -55.026 1.00 53.80 38 ILE B N 1
ATOM 5210 C CA . ILE B 1 39 ? 20.419 53.581 -54.047 1.00 55.56 38 ILE B CA 1
ATOM 5211 C C . ILE B 1 39 ? 19.766 52.278 -54.477 1.00 57.24 38 ILE B C 1
ATOM 5212 O O . ILE B 1 39 ? 19.148 51.618 -53.632 1.00 51.61 38 ILE B O 1
ATOM 5217 N N . ALA B 1 40 ? 19.896 51.912 -55.757 1.00 55.95 39 ALA B N 1
ATOM 5218 C CA . ALA B 1 40 ? 19.329 50.655 -56.270 1.00 58.89 39 ALA B CA 1
ATOM 5219 C C . ALA B 1 40 ? 19.752 49.423 -55.436 1.00 62.06 39 ALA B C 1
ATOM 5220 O O . ALA B 1 40 ? 18.881 48.678 -54.972 1.00 64.15 39 ALA B O 1
ATOM 5222 N N . PRO B 1 41 ? 21.074 49.221 -55.207 1.00 62.70 40 PRO B N 1
ATOM 5223 C CA . PRO B 1 41 ? 21.414 48.047 -54.405 1.00 63.63 40 PRO B CA 1
ATOM 5224 C C . PRO B 1 41 ? 20.969 48.177 -52.944 1.00 65.90 40 PRO B C 1
ATOM 5225 O O . PRO B 1 41 ? 20.534 47.191 -52.352 1.00 66.63 40 PRO B O 1
ATOM 5229 N N . ILE B 1 42 ? 21.080 49.380 -52.380 1.00 63.29 41 ILE B N 1
ATOM 5230 C CA . ILE B 1 42 ? 20.651 49.650 -51.015 1.00 60.31 41 ILE B CA 1
ATOM 5231 C C . ILE B 1 42 ? 19.195 49.259 -50.827 1.00 60.99 41 ILE B C 1
ATOM 5232 O O . ILE B 1 42 ? 18.834 48.677 -49.808 1.00 64.22 41 ILE B O 1
ATOM 5237 N N . LEU B 1 43 ? 18.364 49.546 -51.819 1.00 56.66 42 LEU B N 1
ATOM 5238 C CA . LEU B 1 43 ? 16.970 49.169 -51.740 1.00 59.00 42 LEU B CA 1
ATOM 5239 C C . LEU B 1 43 ? 16.751 47.649 -51.849 1.00 61.23 42 LEU B C 1
ATOM 5240 O O . LEU B 1 43 ? 15.790 47.123 -51.275 1.00 59.59 42 LEU B O 1
ATOM 5245 N N . ASP B 1 44 ? 17.642 46.947 -52.551 1.00 62.87 43 ASP B N 1
ATOM 5246 C CA . ASP B 1 44 ? 17.608 45.476 -52.582 1.00 67.97 43 ASP B CA 1
ATOM 5247 C C . ASP B 1 44 ? 17.792 44.888 -51.179 1.00 69.50 43 ASP B C 1
ATOM 5248 O O . ASP B 1 44 ? 17.024 44.018 -50.768 1.00 71.42 43 ASP B O 1
ATOM 5253 N N . GLU B 1 45 ? 18.807 45.375 -50.461 1.00 71.24 44 GLU B N 1
ATOM 5254 C CA . GLU B 1 45 ? 19.108 44.944 -49.088 1.00 72.60 44 GLU B CA 1
ATOM 5255 C C . GLU B 1 45 ? 17.987 45.266 -48.101 1.00 76.36 44 GLU B C 1
ATOM 5256 O O . GLU B 1 45 ? 17.786 44.534 -47.130 1.00 79.91 44 GLU B O 1
ATOM 5262 N N . ILE B 1 46 ? 17.272 46.362 -48.341 1.00 72.64 45 ILE B N 1
ATOM 5263 C CA . ILE B 1 46 ? 16.150 46.753 -47.494 1.00 68.07 45 ILE B CA 1
ATOM 5264 C C . ILE B 1 46 ? 14.932 45.864 -47.753 1.00 73.50 45 ILE B C 1
ATOM 5265 O O . ILE B 1 46 ? 14.201 45.528 -46.822 1.00 76.14 45 ILE B O 1
ATOM 5270 N N . ALA B 1 47 ? 14.729 45.477 -49.012 1.00 73.60 46 ALA B N 1
ATOM 5271 C CA . ALA B 1 47 ? 13.654 44.551 -49.375 1.00 77.17 46 ALA B CA 1
ATOM 5272 C C . ALA B 1 47 ? 13.804 43.204 -48.652 1.00 79.04 46 ALA B C 1
ATOM 5273 O O . ALA B 1 47 ? 12.810 42.613 -48.215 1.00 79.51 46 ALA B O 1
ATOM 5275 N N . ASP B 1 48 ? 15.051 42.742 -48.532 1.00 79.82 47 ASP B N 1
ATOM 5276 C CA . ASP B 1 48 ? 15.395 41.524 -47.794 1.00 77.02 47 ASP B CA 1
ATOM 5277 C C . ASP B 1 48 ? 15.235 41.704 -46.271 1.00 75.85 47 ASP B C 1
ATOM 5278 O O . ASP B 1 48 ? 14.490 40.960 -45.629 1.00 78.83 47 ASP B O 1
ATOM 5283 N N . GLU B 1 49 ? 15.923 42.696 -45.705 1.00 70.07 48 GLU B N 1
ATOM 5284 C CA . GLU B 1 49 ? 15.894 42.951 -44.268 1.00 65.98 48 GLU B CA 1
ATOM 5285 C C . GLU B 1 49 ? 14.515 43.327 -43.709 1.00 65.29 48 GLU B C 1
ATOM 5286 O O . GLU B 1 49 ? 14.325 43.281 -42.501 1.00 66.22 48 GLU B O 1
ATOM 5292 N N . TYR B 1 50 ? 13.567 43.711 -44.564 1.00 60.79 49 TYR B N 1
ATOM 5293 C CA . TYR B 1 50 ? 12.280 44.216 -44.069 1.00 59.70 49 TYR B CA 1
ATOM 5294 C C . TYR B 1 50 ? 11.038 43.501 -44.618 1.00 59.80 49 TYR B C 1
ATOM 5295 O O . TYR B 1 50 ? 9.931 44.069 -44.580 1.00 58.59 49 TYR B O 1
ATOM 5304 N N . GLN B 1 51 ? 11.208 42.273 -45.122 1.00 61.40 50 GLN B N 1
ATOM 5305 C CA . GLN B 1 51 ? 10.056 41.424 -45.512 1.00 67.43 50 GLN B CA 1
ATOM 5306 C C . GLN B 1 51 ? 9.029 41.315 -44.382 1.00 66.34 50 GLN B C 1
ATOM 5307 O O . GLN B 1 51 ? 7.836 41.269 -44.636 1.00 66.99 50 GLN B O 1
ATOM 5313 N N . GLY B 1 52 ? 9.505 41.286 -43.140 1.00 70.97 51 GLY B N 1
ATOM 5314 C CA . GLY B 1 52 ? 8.628 41.225 -41.976 1.00 78.38 51 GLY B CA 1
ATOM 5315 C C . GLY B 1 52 ? 7.757 42.451 -41.711 1.00 85.05 51 GLY B C 1
ATOM 5316 O O . GLY B 1 52 ? 6.866 42.391 -40.860 1.00 88.13 51 GLY B O 1
ATOM 5317 N N . LYS B 1 53 ? 7.993 43.557 -42.426 1.00 81.75 52 LYS B N 1
ATOM 5318 C CA . LYS B 1 53 ? 7.293 44.830 -42.141 1.00 75.55 52 LYS B CA 1
ATOM 5319 C C . LYS B 1 53 ? 6.880 45.708 -43.351 1.00 69.10 52 LYS B C 1
ATOM 5320 O O . LYS B 1 53 ? 5.995 46.566 -43.216 1.00 62.06 52 LYS B O 1
ATOM 5326 N N . LEU B 1 54 ? 7.492 45.495 -44.520 1.00 61.51 53 LEU B N 1
ATOM 5327 C CA . LEU B 1 54 ? 7.425 46.484 -45.623 1.00 58.22 53 LEU B CA 1
ATOM 5328 C C . LEU B 1 54 ? 7.545 45.881 -47.019 1.00 56.26 53 LEU B C 1
ATOM 5329 O O . LEU B 1 54 ? 8.314 44.944 -47.227 1.00 56.24 53 LEU B O 1
ATOM 5334 N N . THR B 1 55 ? 6.800 46.417 -47.981 1.00 54.81 54 THR B N 1
ATOM 5335 C CA . THR B 1 55 ? 7.089 46.095 -49.388 1.00 58.24 54 THR B CA 1
ATOM 5336 C C . THR B 1 55 ? 7.767 47.297 -50.085 1.00 58.76 54 THR B C 1
ATOM 5337 O O . THR B 1 55 ? 7.399 48.450 -49.863 1.00 57.79 54 THR B O 1
ATOM 5341 N N . VAL B 1 56 ? 8.773 46.997 -50.897 1.00 57.55 55 VAL B N 1
ATOM 5342 C CA . VAL B 1 56 ? 9.531 48.003 -51.630 1.00 56.93 55 VAL B CA 1
ATOM 5343 C C . VAL B 1 56 ? 9.160 47.928 -53.114 1.00 58.74 55 VAL B C 1
ATOM 5344 O O . VAL B 1 56 ? 9.032 46.833 -53.688 1.00 55.33 55 VAL B O 1
ATOM 5348 N N . ALA B 1 57 ? 8.966 49.099 -53.723 1.00 53.75 56 ALA B N 1
ATOM 5349 C CA . ALA B 1 57 ? 8.547 49.194 -55.122 1.00 51.99 56 ALA B CA 1
ATOM 5350 C C . ALA B 1 57 ? 9.284 50.321 -55.864 1.00 50.40 56 ALA B C 1
ATOM 5351 O O . ALA B 1 57 ? 9.512 51.383 -55.293 1.00 51.73 56 ALA B O 1
ATOM 5353 N N . LYS B 1 58 ? 9.631 50.074 -57.126 1.00 50.95 57 LYS B N 1
ATOM 5354 C CA . LYS B 1 58 ? 10.326 51.050 -57.974 1.00 50.40 57 LYS B CA 1
ATOM 5355 C C . LYS B 1 58 ? 9.395 51.512 -59.085 1.00 50.90 57 LYS B C 1
ATOM 5356 O O . LYS B 1 58 ? 8.691 50.697 -59.699 1.00 50.25 57 LYS B O 1
ATOM 5362 N N . LEU B 1 59 ? 9.378 52.812 -59.360 1.00 47.52 58 LEU B N 1
ATOM 5363 C CA . LEU B 1 59 ? 8.636 53.312 -60.521 1.00 45.07 58 LEU B CA 1
ATOM 5364 C C . LEU B 1 59 ? 9.550 54.159 -61.377 1.00 46.40 58 LEU B C 1
ATOM 5365 O O . LEU B 1 59 ? 10.111 55.143 -60.901 1.00 43.05 58 LEU B O 1
ATOM 5370 N N . ASN B 1 60 ? 9.690 53.771 -62.632 1.00 45.31 59 ASN B N 1
ATOM 5371 C CA . ASN B 1 60 ? 10.537 54.492 -63.549 1.00 47.83 59 ASN B CA 1
ATOM 5372 C C . ASN B 1 60 ? 9.751 55.616 -64.212 1.00 47.67 59 ASN B C 1
ATOM 5373 O O . ASN B 1 60 ? 8.954 55.346 -65.114 1.00 45.42 59 ASN B O 1
ATOM 5378 N N . ILE B 1 61 ? 10.023 56.865 -63.810 1.00 45.40 60 ILE B N 1
ATOM 5379 C CA . ILE B 1 61 ? 9.307 58.047 -64.326 1.00 43.47 60 ILE B CA 1
ATOM 5380 C C . ILE B 1 61 ? 9.468 58.313 -65.835 1.00 45.98 60 ILE B C 1
ATOM 5381 O O . ILE B 1 61 ? 8.667 59.054 -66.403 1.00 46.36 60 ILE B O 1
ATOM 5386 N N . ASP B 1 62 ? 10.493 57.744 -66.475 1.00 47.13 61 ASP B N 1
ATOM 5387 C CA . ASP B 1 62 ? 10.645 57.870 -67.932 1.00 50.84 61 ASP B CA 1
ATOM 5388 C C . ASP B 1 62 ? 9.622 57.048 -68.727 1.00 53.78 61 ASP B C 1
ATOM 5389 O O . ASP B 1 62 ? 9.161 57.482 -69.774 1.00 53.94 61 ASP B O 1
ATOM 5394 N N . GLN B 1 63 ? 9.283 55.850 -68.262 1.00 56.89 62 GLN B N 1
ATOM 5395 C CA . GLN B 1 63 ? 8.225 55.084 -68.945 1.00 58.85 62 GLN B CA 1
ATOM 5396 C C . GLN B 1 63 ? 6.868 55.472 -68.373 1.00 58.97 62 GLN B C 1
ATOM 5397 O O . GLN B 1 63 ? 5.843 55.350 -69.039 1.00 60.81 62 GLN B O 1
ATOM 5403 N N . ASN B 1 64 ? 6.865 55.978 -67.149 1.00 53.78 63 ASN B N 1
ATOM 5404 C CA . ASN B 1 64 ? 5.625 56.241 -66.442 1.00 53.30 63 ASN B CA 1
ATOM 5405 C C . ASN B 1 64 ? 5.421 57.698 -66.013 1.00 53.48 63 ASN B C 1
ATOM 5406 O O . ASN B 1 64 ? 5.510 58.009 -64.820 1.00 55.14 63 ASN B O 1
ATOM 5411 N N . PRO B 1 65 ? 5.141 58.597 -66.974 1.00 51.16 64 PRO B N 1
ATOM 5412 C CA . PRO B 1 65 ? 5.113 60.031 -66.651 1.00 53.45 64 PRO B CA 1
ATOM 5413 C C . PRO B 1 65 ? 3.919 60.563 -65.846 1.00 56.98 64 PRO B C 1
ATOM 5414 O O . PRO B 1 65 ? 3.960 61.703 -65.367 1.00 54.97 64 PRO B O 1
ATOM 5418 N N . GLY B 1 66 ? 2.873 59.755 -65.687 1.00 59.22 65 GLY B N 1
ATOM 5419 C CA . GLY B 1 66 ? 1.631 60.221 -65.077 1.00 59.38 65 GLY B CA 1
ATOM 5420 C C . GLY B 1 66 ? 1.627 60.353 -63.569 1.00 64.30 65 GLY B C 1
ATOM 5421 O O . GLY B 1 66 ? 1.066 61.314 -63.031 1.00 68.23 65 GLY B O 1
ATOM 5422 N N . THR B 1 67 ? 2.257 59.403 -62.880 1.00 60.25 66 THR B N 1
ATOM 5423 C CA . THR B 1 67 ? 2.145 59.315 -61.429 1.00 60.36 66 THR B CA 1
ATOM 5424 C C . THR B 1 67 ? 2.844 60.425 -60.680 1.00 62.37 66 THR B C 1
ATOM 5425 O O . THR B 1 67 ? 2.261 61.012 -59.761 1.00 63.36 66 THR B O 1
ATOM 5429 N N . ALA B 1 68 ? 4.090 60.715 -61.071 1.00 59.92 67 ALA B N 1
ATOM 5430 C CA . ALA B 1 68 ? 4.974 61.559 -60.271 1.00 55.38 67 ALA B CA 1
ATOM 5431 C C . ALA B 1 68 ? 4.426 62.958 -59.987 1.00 54.85 67 ALA B C 1
ATOM 5432 O O . ALA B 1 68 ? 4.537 63.434 -58.847 1.00 49.24 67 ALA B O 1
ATOM 5434 N N . PRO B 1 69 ? 3.828 63.623 -61.001 1.00 54.46 68 PRO B N 1
ATOM 5435 C CA . PRO B 1 69 ? 3.378 64.987 -60.694 1.00 56.87 68 PRO B CA 1
ATOM 5436 C C . PRO B 1 69 ? 2.140 65.004 -59.765 1.00 60.00 68 PRO B C 1
ATOM 5437 O O . PRO B 1 69 ? 1.856 66.041 -59.143 1.00 59.57 68 PRO B O 1
ATOM 5441 N N . LYS B 1 70 ? 1.449 63.866 -59.640 1.00 60.69 69 LYS B N 1
ATOM 5442 C CA . LYS B 1 70 ? 0.364 63.728 -58.642 1.00 66.34 69 LYS B CA 1
ATOM 5443 C C . LYS B 1 70 ? 0.875 63.926 -57.213 1.00 69.15 69 LYS B C 1
ATOM 5444 O O . LYS B 1 70 ? 0.133 64.367 -56.341 1.00 70.52 69 LYS B O 1
ATOM 5450 N N . TYR B 1 71 ? 2.143 63.594 -56.977 1.00 67.53 70 TYR B N 1
ATOM 5451 C CA . TYR B 1 71 ? 2.726 63.679 -55.637 1.00 64.15 70 TYR B CA 1
ATOM 5452 C C . TYR B 1 71 ? 3.758 64.774 -55.504 1.00 61.03 70 TYR B C 1
ATOM 5453 O O . TYR B 1 71 ? 4.434 64.863 -54.481 1.00 58.17 70 TYR B O 1
ATOM 5462 N N . GLY B 1 72 ? 3.861 65.599 -56.543 1.00 58.44 71 GLY B N 1
ATOM 5463 C CA . GLY B 1 72 ? 4.699 66.792 -56.535 1.00 61.01 71 GLY B CA 1
ATOM 5464 C C . GLY B 1 72 ? 6.192 66.508 -56.575 1.00 57.12 71 GLY B C 1
ATOM 5465 O O . GLY B 1 72 ? 6.982 67.301 -56.105 1.00 58.57 71 GLY B O 1
ATOM 5466 N N . ILE B 1 73 ? 6.552 65.365 -57.144 1.00 54.85 72 ILE B N 1
ATOM 5467 C CA . ILE B 1 73 ? 7.930 64.902 -57.206 1.00 53.72 72 ILE B CA 1
ATOM 5468 C C . ILE B 1 73 ? 8.748 65.742 -58.190 1.00 51.47 72 ILE B C 1
ATOM 5469 O O . ILE B 1 73 ? 8.302 66.037 -59.289 1.00 50.09 72 ILE B O 1
ATOM 5474 N N . ARG B 1 74 ? 9.931 66.142 -57.746 1.00 50.77 73 ARG B N 1
ATOM 5475 C CA . ARG B 1 74 ? 10.816 67.016 -58.518 1.00 49.69 73 ARG B CA 1
ATOM 5476 C C . ARG B 1 74 ? 12.225 66.402 -58.480 1.00 43.10 73 ARG B C 1
ATOM 5477 O O . ARG B 1 74 ? 12.557 65.613 -59.356 1.00 43.20 73 ARG B O 1
ATOM 5485 N N . GLY B 1 75 ? 13.004 66.690 -57.444 1.00 41.56 74 GLY B N 1
ATOM 5486 C CA . GLY B 1 75 ? 14.314 66.055 -57.269 1.00 40.11 74 GLY B CA 1
ATOM 5487 C C . GLY B 1 75 ? 14.209 64.531 -57.295 1.00 40.15 74 GLY B C 1
ATOM 5488 O O . GLY B 1 75 ? 13.333 63.956 -56.652 1.00 39.20 74 GLY B O 1
ATOM 5489 N N . ILE B 1 76 ? 15.114 63.864 -58.003 1.00 37.61 75 ILE B N 1
ATOM 5490 C CA . ILE B 1 76 ? 15.159 62.398 -57.912 1.00 37.50 75 ILE B CA 1
ATOM 5491 C C . ILE B 1 76 ? 16.520 61.830 -57.406 1.00 36.74 75 ILE B C 1
ATOM 5492 O O . ILE B 1 76 ? 17.545 62.492 -57.531 1.00 33.27 75 ILE B O 1
ATOM 5497 N N . PRO B 1 77 ? 16.528 60.617 -56.811 1.00 37.64 76 PRO B N 1
ATOM 5498 C CA . PRO B 1 77 ? 15.384 59.766 -56.501 1.00 39.72 76 PRO B CA 1
ATOM 5499 C C . PRO B 1 77 ? 14.521 60.368 -55.376 1.00 40.26 76 PRO B C 1
ATOM 5500 O O . PRO B 1 77 ? 15.029 61.090 -54.518 1.00 36.06 76 PRO B O 1
ATOM 5504 N N . THR B 1 78 ? 13.226 60.066 -55.389 1.00 40.92 77 THR B N 1
ATOM 5505 C CA . THR B 1 78 ? 12.374 60.405 -54.245 1.00 39.54 77 THR B CA 1
ATOM 5506 C C . THR B 1 78 ? 11.890 59.095 -53.723 1.00 39.28 77 THR B C 1
ATOM 5507 O O . THR B 1 78 ? 11.509 58.218 -54.510 1.00 37.64 77 THR B O 1
ATOM 5511 N N . LEU B 1 79 ? 11.915 58.964 -52.403 1.00 41.21 78 LEU B N 1
ATOM 5512 C CA . LEU B 1 79 ? 11.306 57.828 -51.741 1.00 45.17 78 LEU B CA 1
ATOM 5513 C C . LEU B 1 79 ? 10.069 58.304 -51.003 1.00 46.98 78 LEU B C 1
ATOM 5514 O O . LEU B 1 79 ? 10.144 59.222 -50.162 1.00 44.25 78 LEU B O 1
ATOM 5519 N N . LEU B 1 80 ? 8.942 57.671 -51.335 1.00 47.38 79 LEU B N 1
ATOM 5520 C CA . LEU B 1 80 ? 7.652 57.911 -50.700 1.00 46.91 79 LEU B CA 1
ATOM 5521 C C . LEU B 1 80 ? 7.244 56.677 -49.902 1.00 46.82 79 LEU B C 1
ATOM 5522 O O . LEU B 1 80 ? 7.177 55.570 -50.447 1.00 46.83 79 LEU B O 1
ATOM 5527 N N . LEU B 1 81 ? 6.986 56.870 -48.613 1.00 47.96 80 LEU B N 1
ATOM 5528 C CA . LEU B 1 81 ? 6.423 55.791 -47.790 1.00 50.32 80 LEU B CA 1
ATOM 5529 C C . LEU B 1 81 ? 4.885 55.890 -47.724 1.00 52.84 80 LEU B C 1
ATOM 5530 O O . LEU B 1 81 ? 4.344 56.816 -47.098 1.00 56.77 80 LEU B O 1
ATOM 5535 N N . PHE B 1 82 ? 4.193 54.955 -48.393 1.00 50.99 81 PHE B N 1
ATOM 5536 C CA . PHE B 1 82 ? 2.715 54.900 -48.363 1.00 54.33 81 PHE B CA 1
ATOM 5537 C C . PHE B 1 82 ? 2.235 53.953 -47.257 1.00 53.95 81 PHE B C 1
ATOM 5538 O O . PHE B 1 82 ? 2.698 52.804 -47.156 1.00 50.32 81 PHE B O 1
ATOM 5546 N N . LYS B 1 83 ? 1.312 54.430 -46.432 1.00 56.62 82 LYS B N 1
ATOM 5547 C CA . LYS B 1 83 ? 0.621 53.533 -45.490 1.00 62.51 82 LYS B CA 1
ATOM 5548 C C . LYS B 1 83 ? -0.850 53.521 -45.864 1.00 67.56 82 LYS B C 1
ATOM 5549 O O . LYS B 1 83 ? -1.498 54.572 -45.825 1.00 70.09 82 LYS B O 1
ATOM 5555 N N . ASN B 1 84 ? -1.344 52.344 -46.264 1.00 71.98 83 ASN B N 1
ATOM 5556 C CA . ASN B 1 84 ? -2.757 52.131 -46.649 1.00 76.83 83 ASN B CA 1
ATOM 5557 C C . ASN B 1 84 ? -3.446 53.299 -47.369 1.00 75.04 83 ASN B C 1
ATOM 5558 O O . ASN B 1 84 ? -4.477 53.811 -46.921 1.00 74.23 83 ASN B O 1
ATOM 5563 N N . GLY B 1 85 ? -2.859 53.734 -48.475 1.00 72.19 84 GLY B N 1
ATOM 5564 C CA . GLY B 1 85 ? -3.503 54.747 -49.295 1.00 74.92 84 GLY B CA 1
ATOM 5565 C C . GLY B 1 85 ? -2.833 56.100 -49.382 1.00 72.45 84 GLY B C 1
ATOM 5566 O O . GLY B 1 85 ? -2.803 56.690 -50.463 1.00 70.76 84 GLY B O 1
ATOM 5567 N N . GLU B 1 86 ? -2.314 56.616 -48.265 1.00 71.56 85 GLU B N 1
ATOM 5568 C CA . GLU B 1 86 ? -1.621 57.912 -48.316 1.00 74.57 85 GLU B CA 1
ATOM 5569 C C . GLU B 1 86 ? -0.135 57.879 -47.911 1.00 70.48 85 GLU B C 1
ATOM 5570 O O . GLU B 1 86 ? 0.334 56.957 -47.225 1.00 62.28 85 GLU B O 1
ATOM 5576 N N . VAL B 1 87 ? 0.585 58.894 -48.392 1.00 69.12 86 VAL B N 1
ATOM 5577 C CA . VAL B 1 87 ? 1.984 59.130 -48.073 1.00 65.11 86 VAL B CA 1
ATOM 5578 C C . VAL B 1 87 ? 2.133 59.527 -46.614 1.00 61.67 86 VAL B C 1
ATOM 5579 O O . VAL B 1 87 ? 1.725 60.622 -46.211 1.00 60.81 86 VAL B O 1
ATOM 5583 N N . ALA B 1 88 ? 2.735 58.626 -45.846 1.00 57.71 87 ALA B N 1
ATOM 5584 C CA . ALA B 1 88 ? 3.087 58.884 -44.454 1.00 58.65 87 ALA B CA 1
ATOM 5585 C C . ALA B 1 88 ? 4.395 59.667 -44.302 1.00 57.78 87 ALA B C 1
ATOM 5586 O O . ALA B 1 88 ? 4.525 60.478 -43.386 1.00 54.82 87 ALA B O 1
ATOM 5588 N N . ALA B 1 89 ? 5.365 59.426 -45.192 1.00 57.58 88 ALA B N 1
ATOM 5589 C CA . ALA B 1 89 ? 6.657 60.143 -45.144 1.00 51.08 88 ALA B CA 1
ATOM 5590 C C . ALA B 1 89 ? 7.388 60.206 -46.492 1.00 51.28 88 ALA B C 1
ATOM 5591 O O . ALA B 1 89 ? 7.076 59.446 -47.421 1.00 48.84 88 ALA B O 1
ATOM 5593 N N . THR B 1 90 ? 8.363 61.117 -46.577 1.00 49.46 89 THR B N 1
ATOM 5594 C CA . THR B 1 90 ? 9.057 61.423 -47.838 1.00 49.96 89 THR B CA 1
ATOM 5595 C C . THR B 1 90 ? 10.555 61.717 -47.601 1.00 48.34 89 THR B C 1
ATOM 5596 O O . THR B 1 90 ? 10.916 62.280 -46.563 1.00 47.93 89 THR B O 1
ATOM 5600 N N . LYS B 1 91 ? 11.422 61.304 -48.535 1.00 43.51 90 LYS B N 1
ATOM 5601 C CA . LYS B 1 91 ? 12.832 61.699 -48.547 1.00 41.28 90 LYS B CA 1
ATOM 5602 C C . LYS B 1 91 ? 13.281 61.807 -50.010 1.00 39.69 90 LYS B C 1
ATOM 5603 O O . LYS B 1 91 ? 12.781 61.078 -50.872 1.00 40.61 90 LYS B O 1
ATOM 5609 N N . VAL B 1 92 ? 14.223 62.704 -50.271 1.00 37.85 91 VAL B N 1
ATOM 5610 C CA . VAL B 1 92 ? 14.700 62.962 -51.628 1.00 38.44 91 VAL B CA 1
ATOM 5611 C C . VAL B 1 92 ? 16.205 62.789 -51.585 1.00 37.61 91 VAL B C 1
ATOM 5612 O O . VAL B 1 92 ? 16.883 63.323 -50.696 1.00 34.67 91 VAL B O 1
ATOM 5616 N N . GLY B 1 93 ? 16.713 61.982 -52.507 1.00 37.02 92 GLY B N 1
ATOM 5617 C CA . GLY B 1 93 ? 18.160 61.867 -52.697 1.00 36.12 92 GLY B CA 1
ATOM 5618 C C . GLY B 1 93 ? 18.722 60.531 -52.247 1.00 36.21 92 GLY B C 1
ATOM 5619 O O . GLY B 1 93 ? 18.039 59.758 -51.578 1.00 36.51 92 GLY B O 1
ATOM 5620 N N . ALA B 1 94 ? 19.964 60.263 -52.645 1.00 34.63 93 ALA B N 1
ATOM 5621 C CA . ALA B 1 94 ? 20.694 59.029 -52.347 1.00 35.17 93 ALA B CA 1
ATOM 5622 C C . ALA B 1 94 ? 21.076 58.914 -50.858 1.00 37.08 93 ALA B C 1
ATOM 5623 O O . ALA B 1 94 ? 22.180 59.264 -50.443 1.00 39.67 93 ALA B O 1
ATOM 5625 N N . LEU B 1 95 ? 20.145 58.411 -50.051 1.00 38.92 94 LEU B N 1
ATOM 5626 C CA . LEU B 1 95 ? 20.417 58.167 -48.635 1.00 41.13 94 LEU B CA 1
ATOM 5627 C C . LEU B 1 95 ? 21.390 57.005 -48.464 1.00 41.47 94 LEU B C 1
ATOM 5628 O O . LEU B 1 95 ? 21.447 56.110 -49.313 1.00 43.44 94 LEU B O 1
ATOM 5633 N N . SER B 1 96 ? 22.140 56.999 -47.369 1.00 41.12 95 SER B N 1
ATOM 5634 C CA . SER B 1 96 ? 22.962 55.826 -47.079 1.00 46.42 95 SER B CA 1
ATOM 5635 C C . SER B 1 96 ? 22.011 54.763 -46.551 1.00 47.73 95 SER B C 1
ATOM 5636 O O . SER B 1 96 ? 20.929 55.108 -46.062 1.00 45.16 95 SER B O 1
ATOM 5639 N N . LYS B 1 97 ? 22.393 53.488 -46.665 1.00 51.42 96 LYS B N 1
ATOM 5640 C CA . LYS B 1 97 ? 21.615 52.392 -46.076 1.00 54.16 96 LYS B CA 1
ATOM 5641 C C . LYS B 1 97 ? 21.265 52.688 -44.612 1.00 52.81 96 LYS B C 1
ATOM 5642 O O . LYS B 1 97 ? 20.173 52.349 -44.166 1.00 53.92 96 LYS B O 1
ATOM 5648 N N . GLY B 1 98 ? 22.172 53.361 -43.902 1.00 51.85 97 GLY B N 1
ATOM 5649 C CA . GLY B 1 98 ? 21.987 53.662 -42.493 1.00 52.55 97 GLY B CA 1
ATOM 5650 C C . GLY B 1 98 ? 20.962 54.748 -42.281 1.00 53.03 97 GLY B C 1
ATOM 5651 O O . GLY B 1 98 ? 20.238 54.735 -41.289 1.00 48.08 97 GLY B O 1
ATOM 5652 N N . GLN B 1 99 ? 20.898 55.697 -43.213 1.00 49.81 98 GLN B N 1
ATOM 5653 C CA . GLN B 1 99 ? 19.895 56.761 -43.157 1.00 46.85 98 GLN B CA 1
ATOM 5654 C C . GLN B 1 99 ? 18.528 56.190 -43.515 1.00 45.75 98 GLN B C 1
ATOM 5655 O O . GLN B 1 99 ? 17.514 56.612 -42.967 1.00 44.13 98 GLN B O 1
ATOM 5661 N N . LEU B 1 100 ? 18.514 55.239 -44.448 1.00 45.28 99 LEU B N 1
ATOM 5662 C CA . LEU B 1 100 ? 17.288 54.613 -44.874 1.00 48.66 99 LEU B CA 1
ATOM 5663 C C . LEU B 1 100 ? 16.731 53.757 -43.722 1.00 49.87 99 LEU B C 1
ATOM 5664 O O . LEU B 1 100 ? 15.540 53.837 -43.409 1.00 46.54 99 LEU B O 1
ATOM 5669 N N . LYS B 1 101 ? 17.599 52.971 -43.086 1.00 50.72 100 LYS B N 1
ATOM 5670 C CA . LYS B 1 101 ? 17.187 52.157 -41.912 1.00 55.97 100 LYS B CA 1
ATOM 5671 C C . LYS B 1 101 ? 16.592 53.035 -40.801 1.00 55.19 100 LYS B C 1
ATOM 5672 O O . LYS B 1 101 ? 15.567 52.692 -40.207 1.00 54.14 100 LYS B O 1
ATOM 5678 N N . GLU B 1 102 ? 17.229 54.172 -40.545 1.00 52.26 101 GLU B N 1
ATOM 5679 C CA . GLU B 1 102 ? 16.776 55.130 -39.531 1.00 56.32 101 GLU B CA 1
ATOM 5680 C C . GLU B 1 102 ? 15.392 55.696 -39.887 1.00 57.15 101 GLU B C 1
ATOM 5681 O O . GLU B 1 102 ? 14.534 55.865 -39.011 1.00 54.20 101 GLU B O 1
ATOM 5687 N N . PHE B 1 103 ? 15.187 55.969 -41.176 1.00 52.86 102 PHE B N 1
ATOM 5688 C CA . PHE B 1 103 ? 13.904 56.444 -41.711 1.00 53.19 102 PHE B CA 1
ATOM 5689 C C . PHE B 1 103 ? 12.768 55.422 -41.525 1.00 55.64 102 PHE B C 1
ATOM 5690 O O . PHE B 1 103 ? 11.702 55.754 -40.987 1.00 55.16 102 PHE B O 1
ATOM 5698 N N . LEU B 1 104 ? 12.999 54.187 -41.975 1.00 55.42 103 LEU B N 1
ATOM 5699 C CA . LEU B 1 104 ? 12.021 53.106 -41.832 1.00 55.91 103 LEU B CA 1
ATOM 5700 C C . LEU B 1 104 ? 11.736 52.788 -40.359 1.00 60.96 103 LEU B C 1
ATOM 5701 O O . LEU B 1 104 ? 10.583 52.636 -39.974 1.00 66.22 103 LEU B O 1
ATOM 5706 N N . ASP B 1 105 ? 12.784 52.731 -39.541 1.00 62.13 104 ASP B N 1
ATOM 5707 C CA . ASP B 1 105 ? 12.653 52.474 -38.106 1.00 63.47 104 ASP B CA 1
ATOM 5708 C C . ASP B 1 105 ? 11.884 53.551 -37.341 1.00 64.38 104 ASP B C 1
ATOM 5709 O O . ASP B 1 105 ? 11.194 53.242 -36.377 1.00 71.66 104 ASP B O 1
ATOM 5714 N N . ALA B 1 106 ? 11.985 54.802 -37.774 1.00 62.24 105 ALA B N 1
ATOM 5715 C CA . ALA B 1 106 ? 11.188 55.873 -37.189 1.00 61.38 105 ALA B CA 1
ATOM 5716 C C . ALA B 1 106 ? 9.755 55.986 -37.754 1.00 61.30 105 ALA B C 1
ATOM 5717 O O . ALA B 1 106 ? 8.929 56.708 -37.188 1.00 63.02 105 ALA B O 1
ATOM 5719 N N . ASN B 1 107 ? 9.448 55.291 -38.848 1.00 58.84 106 ASN B N 1
ATOM 5720 C CA . ASN B 1 107 ? 8.146 55.503 -39.513 1.00 61.48 106 ASN B CA 1
ATOM 5721 C C . ASN B 1 107 ? 7.228 54.294 -39.757 1.00 57.65 106 ASN B C 1
ATOM 5722 O O . ASN B 1 107 ? 6.048 54.458 -40.095 1.00 57.84 106 ASN B O 1
ATOM 5727 N N . LEU B 1 108 ? 7.774 53.094 -39.603 1.00 58.27 107 LEU B N 1
ATOM 5728 C CA . LEU B 1 108 ? 6.991 51.873 -39.641 1.00 64.07 107 LEU B CA 1
ATOM 5729 C C . LEU B 1 108 ? 6.359 51.589 -38.258 1.00 70.78 107 LEU B C 1
ATOM 5730 O O . LEU B 1 108 ? 6.797 50.696 -37.530 1.00 78.82 107 LEU B O 1
ATOM 5735 N N . ALA B 1 109 ? 5.332 52.372 -37.923 1.00 75.72 108 ALA B N 1
ATOM 5736 C CA . ALA B 1 109 ? 4.598 52.350 -36.638 1.00 73.90 108 ALA B CA 1
ATOM 5737 C C . ALA B 1 109 ? 4.159 53.781 -36.305 1.00 79.18 108 ALA B C 1
ATOM 5738 O O . ALA B 1 109 ? 3.606 54.037 -35.240 1.00 82.07 108 ALA B O 1
ATOM 5740 N N . GLY B 1 110 ? 4.422 54.712 -37.224 1.00 85.20 109 GLY B N 1
ATOM 5741 C CA . GLY B 1 110 ? 3.811 56.037 -37.172 1.00 86.00 109 GLY B CA 1
ATOM 5742 C C . GLY B 1 110 ? 4.682 57.199 -36.751 1.00 92.50 109 GLY B C 1
ATOM 5743 O O . GLY B 1 110 ? 5.867 57.040 -36.435 1.00 91.86 109 GLY B O 1
ATOM 5744 N N . SER B 1 111 ? 4.085 58.384 -36.766 1.00 94.89 110 SER B N 1
ATOM 5745 C CA . SER B 1 111 ? 4.756 59.572 -36.273 1.00 99.46 110 SER B CA 1
ATOM 5746 C C . SER B 1 111 ? 4.598 59.614 -34.753 1.00 98.00 110 SER B C 1
ATOM 5747 O O . SER B 1 111 ? 3.495 59.429 -34.234 1.00 88.19 110 SER B O 1
ATOM 5750 N N . GLY B 1 112 ? 5.702 59.818 -34.037 1.00 97.02 111 GLY B N 1
ATOM 5751 C CA . GLY B 1 112 ? 7.024 59.987 -34.642 1.00 97.78 111 GLY B CA 1
ATOM 5752 C C . GLY B 1 112 ? 7.881 60.963 -33.859 1.00 101.42 111 GLY B C 1
ATOM 5753 O O . GLY B 1 112 ? 7.450 61.491 -32.827 1.00 95.05 111 GLY B O 1
ATOM 5754 N N . SER B 1 113 ? 9.098 61.192 -34.358 1.00 105.49 112 SER B N 1
ATOM 5755 C CA . SER B 1 113 ? 10.105 62.082 -33.736 1.00 106.70 112 SER B CA 1
ATOM 5756 C C . SER B 1 113 ? 10.361 61.908 -32.213 1.00 101.42 112 SER B C 1
ATOM 5757 O O . SER B 1 113 ? 11.071 62.716 -31.604 1.00 101.52 112 SER B O 1
ATOM 5760 N N . GLY B 1 114 ? 9.784 60.860 -31.617 1.00 92.86 113 GLY B N 1
ATOM 5761 C CA . GLY B 1 114 ? 10.210 60.361 -30.301 1.00 84.96 113 GLY B CA 1
ATOM 5762 C C . GLY B 1 114 ? 11.508 59.591 -30.513 1.00 82.13 113 GLY B C 1
ATOM 5763 O O . GLY B 1 114 ? 11.799 59.189 -31.645 1.00 80.08 113 GLY B O 1
ATOM 5764 N N . PRO B 1 115 ? 12.292 59.359 -29.441 1.00 77.88 114 PRO B N 1
ATOM 5765 C CA . PRO B 1 115 ? 13.642 58.850 -29.704 1.00 77.24 114 PRO B CA 1
ATOM 5766 C C . PRO B 1 115 ? 13.623 57.459 -30.364 1.00 78.95 114 PRO B C 1
ATOM 5767 O O . PRO B 1 115 ? 12.753 56.639 -30.052 1.00 79.25 114 PRO B O 1
ATOM 5771 N N . SER B 1 116 ? 14.555 57.205 -31.284 1.00 78.34 115 SER B N 1
ATOM 5772 C CA . SER B 1 116 ? 14.695 55.854 -31.849 1.00 73.29 115 SER B CA 1
ATOM 5773 C C . SER B 1 116 ? 15.409 54.892 -30.881 1.00 69.96 115 SER B C 1
ATOM 5774 O O . SER B 1 116 ? 15.326 53.670 -31.054 1.00 67.05 115 SER B O 1
ATOM 5777 N N . THR B 1 117 ? 16.091 55.442 -29.863 1.00 61.65 116 THR B N 1
ATOM 5778 C CA . THR B 1 117 ? 16.606 54.633 -28.744 1.00 55.13 116 THR B CA 1
ATOM 5779 C C . THR B 1 117 ? 16.708 55.388 -27.423 1.00 50.06 116 THR B C 1
ATOM 5780 O O . THR B 1 117 ? 16.681 56.622 -27.382 1.00 46.38 116 THR B O 1
ATOM 5784 N N . TYR B 1 118 ? 16.824 54.617 -26.344 1.00 42.91 117 TYR B N 1
ATOM 5785 C CA . TYR B 1 118 ? 16.808 55.148 -24.997 1.00 38.25 117 TYR B CA 1
ATOM 5786 C C . TYR B 1 118 ? 17.386 54.085 -24.083 1.00 38.61 117 TYR B C 1
ATOM 5787 O O . TYR B 1 118 ? 17.483 52.922 -24.465 1.00 36.93 117 TYR B O 1
ATOM 5796 N N . GLU B 1 119 ? 17.751 54.467 -22.865 1.00 37.00 118 GLU B N 1
ATOM 5797 C CA . GLU B 1 119 ? 18.221 53.483 -21.901 1.00 41.34 118 GLU B CA 1
ATOM 5798 C C . GLU B 1 119 ? 17.554 53.798 -20.578 1.00 38.66 118 GLU B C 1
ATOM 5799 O O . GLU B 1 119 ? 17.516 54.957 -20.171 1.00 35.96 118 GLU B O 1
ATOM 5805 N N . LEU B 1 120 ? 16.954 52.792 -19.950 1.00 37.38 119 LEU B N 1
ATOM 5806 C CA . LEU B 1 120 ? 16.382 52.990 -18.619 1.00 35.02 119 LEU B CA 1
ATOM 5807 C C . LEU B 1 120 ? 17.442 52.592 -17.640 1.00 36.63 119 LEU B C 1
ATOM 5808 O O . LEU B 1 120 ? 17.780 51.425 -17.543 1.00 44.17 119 LEU B O 1
ATOM 5813 N N . LYS B 1 121 ? 18.009 53.556 -16.926 1.00 31.53 120 LYS B N 1
ATOM 5814 C CA . LYS B 1 121 ? 18.983 53.190 -15.945 1.00 28.99 120 LYS B CA 1
ATOM 5815 C C . LYS B 1 121 ? 18.334 53.490 -14.591 1.00 26.65 120 LYS B C 1
ATOM 5816 O O . LYS B 1 121 ? 18.028 54.633 -14.313 1.00 25.21 120 LYS B O 1
ATOM 5822 N N . ARG B 1 122 ? 18.143 52.448 -13.805 1.00 24.79 121 ARG B N 1
ATOM 5823 C CA . ARG B 1 122 ? 17.382 52.480 -12.554 1.00 25.87 121 ARG B CA 1
ATOM 5824 C C . ARG B 1 122 ? 18.136 53.030 -11.363 1.00 25.69 121 ARG B C 1
ATOM 5825 O O . ARG B 1 122 ? 19.341 52.813 -11.254 1.00 25.50 121 ARG B O 1
ATOM 5833 N N . VAL B 1 123 ? 17.414 53.663 -10.432 1.00 23.11 122 VAL B N 1
ATOM 5834 C CA . VAL B 1 123 ? 17.958 54.020 -9.130 1.00 23.66 122 VAL B CA 1
ATOM 5835 C C . VAL B 1 123 ? 16.930 53.677 -8.066 1.00 22.85 122 VAL B C 1
ATOM 5836 O O . VAL B 1 123 ? 15.750 53.577 -8.396 1.00 21.48 122 VAL B O 1
ATOM 5840 N N . SER B 1 124 ? 17.389 53.500 -6.816 1.00 22.25 123 SER B N 1
ATOM 5841 C CA . SER B 1 124 ? 16.504 53.191 -5.718 1.00 22.56 123 SER B CA 1
ATOM 5842 C C . SER B 1 124 ? 16.545 54.415 -4.805 1.00 23.30 123 SER B C 1
ATOM 5843 O O . SER B 1 124 ? 17.521 54.651 -4.099 1.00 27.16 123 SER B O 1
ATOM 5846 N N . VAL B 1 125 ? 15.552 55.267 -4.943 1.00 22.68 124 VAL B N 1
ATOM 5847 C CA . VAL B 1 125 ? 15.408 56.422 -4.094 1.00 21.68 124 VAL B CA 1
ATOM 5848 C C . VAL B 1 125 ? 14.008 56.226 -3.465 1.00 21.90 124 VAL B C 1
ATOM 5849 O O . VAL B 1 125 ? 12.968 56.285 -4.176 1.00 21.81 124 VAL B O 1
ATOM 5853 N N . HIS B 1 126 ? 13.965 55.936 -2.163 1.00 19.64 125 HIS B N 1
ATOM 5854 C CA . HIS B 1 126 ? 12.669 55.702 -1.536 1.00 20.63 125 HIS B CA 1
ATOM 5855 C C . HIS B 1 126 ? 12.026 57.059 -1.267 1.00 21.58 125 HIS B C 1
ATOM 5856 O O . HIS B 1 126 ? 12.744 57.999 -0.882 1.00 21.31 125 HIS B O 1
ATOM 5863 N N . ASP B 1 127 ? 10.707 57.167 -1.471 1.00 20.70 126 ASP B N 1
ATOM 5864 C CA . ASP B 1 127 ? 9.958 58.437 -1.285 1.00 21.87 126 ASP B CA 1
ATOM 5865 C C . ASP B 1 127 ? 10.501 59.610 -2.160 1.00 22.90 126 ASP B C 1
ATOM 5866 O O . ASP B 1 127 ? 10.887 60.641 -1.630 1.00 22.97 126 ASP B O 1
ATOM 5871 N N . PRO B 1 128 ? 10.489 59.470 -3.500 1.00 22.53 127 PRO B N 1
ATOM 5872 C CA . PRO B 1 128 ? 11.179 60.442 -4.334 1.00 24.54 127 PRO B CA 1
ATOM 5873 C C . PRO B 1 128 ? 10.355 61.732 -4.548 1.00 25.20 127 PRO B C 1
ATOM 5874 O O . PRO B 1 128 ? 9.178 61.645 -4.871 1.00 27.60 127 PRO B O 1
ATOM 5878 N N . SER B 1 129 ? 10.961 62.909 -4.322 1.00 24.19 128 SER B N 1
ATOM 5879 C CA . SER B 1 129 ? 10.318 64.204 -4.651 1.00 22.96 128 SER B CA 1
ATOM 5880 C C . SER B 1 129 ? 11.103 64.821 -5.808 1.00 23.09 128 SER B C 1
ATOM 5881 O O . SER B 1 129 ? 12.303 65.074 -5.651 1.00 25.26 128 SER B O 1
ATOM 5884 N N . ILE B 1 130 ? 10.413 65.068 -6.929 1.00 22.91 129 ILE B N 1
ATOM 5885 C CA . ILE B 1 130 ? 11.008 65.555 -8.151 1.00 23.23 129 ILE B CA 1
ATOM 5886 C C . ILE B 1 130 ? 11.030 67.088 -8.136 1.00 24.11 129 ILE B C 1
ATOM 5887 O O . ILE B 1 130 ? 10.130 67.716 -7.561 1.00 23.45 129 ILE B O 1
ATOM 5892 N N . VAL B 1 131 ? 12.067 67.682 -8.727 1.00 24.92 130 VAL B N 1
ATOM 5893 C CA . VAL B 1 131 ? 12.121 69.137 -8.885 1.00 24.67 130 VAL B CA 1
ATOM 5894 C C . VAL B 1 131 ? 13.022 69.428 -10.079 1.00 27.86 130 VAL B C 1
ATOM 5895 O O . VAL B 1 131 ? 13.972 68.651 -10.391 1.00 26.50 130 VAL B O 1
ATOM 5899 N N . TRP B 1 132 ? 12.733 70.533 -10.761 1.00 27.09 131 TRP B N 1
ATOM 5900 C CA . TRP B 1 132 ? 13.490 70.899 -11.959 1.00 26.91 131 TRP B CA 1
ATOM 5901 C C . TRP B 1 132 ? 14.478 72.005 -11.618 1.00 27.91 131 TRP B C 1
ATOM 5902 O O . TRP B 1 132 ? 14.119 72.993 -10.971 1.00 28.50 131 TRP B O 1
ATOM 5913 N N . ASP B 1 133 ? 15.725 71.828 -12.032 1.00 27.57 132 ASP B N 1
ATOM 5914 C CA . ASP B 1 133 ? 16.696 72.914 -11.913 1.00 27.90 132 ASP B CA 1
ATOM 5915 C C . ASP B 1 133 ? 16.897 73.567 -13.297 1.00 30.08 132 ASP B C 1
ATOM 5916 O O . ASP B 1 133 ? 17.553 72.986 -14.167 1.00 29.88 132 ASP B O 1
ATOM 5921 N N . PRO B 1 134 ? 16.332 74.772 -13.483 1.00 31.71 133 PRO B N 1
ATOM 5922 C CA . PRO B 1 134 ? 16.389 75.465 -14.775 1.00 35.66 133 PRO B CA 1
ATOM 5923 C C . PRO B 1 134 ? 17.819 75.890 -15.168 1.00 38.49 133 PRO B C 1
ATOM 5924 O O . PRO B 1 134 ? 18.103 76.045 -16.365 1.00 38.44 133 PRO B O 1
ATOM 5928 N N . SER B 1 135 ? 18.710 76.063 -14.189 1.00 36.67 134 SER B N 1
ATOM 5929 C CA . SER B 1 135 ? 20.072 76.528 -14.475 1.00 41.18 134 SER B CA 1
ATOM 5930 C C . SER B 1 135 ? 20.891 75.438 -15.164 1.00 43.26 134 SER B C 1
ATOM 5931 O O . SER B 1 135 ? 21.736 75.735 -16.001 1.00 42.71 134 SER B O 1
ATOM 5934 N N . SER B 1 136 ? 20.625 74.169 -14.846 1.00 41.26 135 SER B N 1
ATOM 5935 C CA . SER B 1 136 ? 21.279 73.060 -15.574 1.00 41.37 135 SER B CA 1
ATOM 5936 C C . SER B 1 136 ? 20.367 72.200 -16.457 1.00 40.21 135 SER B C 1
ATOM 5937 O O . SER B 1 136 ? 20.846 71.203 -17.000 1.00 41.42 135 SER B O 1
ATOM 5940 N N . LYS B 1 137 ? 19.081 72.570 -16.598 1.00 35.94 136 LYS B N 1
ATOM 5941 C CA . LYS B 1 137 ? 18.086 71.777 -17.353 1.00 34.31 136 LYS B CA 1
ATOM 5942 C C . LYS B 1 137 ? 18.086 70.294 -16.962 1.00 33.01 136 LYS B C 1
ATOM 5943 O O . LYS B 1 137 ? 18.087 69.377 -17.801 1.00 29.91 136 LYS B O 1
ATOM 5949 N N . THR B 1 138 ? 18.040 70.072 -15.657 1.00 29.21 137 THR B N 1
ATOM 5950 C CA . THR B 1 138 ? 18.165 68.723 -15.121 1.00 29.51 137 THR B CA 1
ATOM 5951 C C . THR B 1 138 ? 17.083 68.533 -14.047 1.00 29.25 137 THR B C 1
ATOM 5952 O O . THR B 1 138 ? 16.815 69.463 -13.263 1.00 26.80 137 THR B O 1
ATOM 5956 N N . TYR B 1 139 ? 16.489 67.340 -14.013 1.00 25.91 138 TYR B N 1
ATOM 5957 C CA . TYR B 1 139 ? 15.556 66.992 -12.947 1.00 26.20 138 TYR B CA 1
ATOM 5958 C C . TYR B 1 139 ? 16.313 66.302 -11.821 1.00 24.41 138 TYR B C 1
ATOM 5959 O O . TYR B 1 139 ? 17.123 65.458 -12.090 1.00 26.51 138 TYR B O 1
ATOM 5968 N N . TYR B 1 140 ? 15.956 66.601 -10.575 1.00 23.99 139 TYR B N 1
ATOM 5969 C CA . TYR B 1 140 ? 16.508 65.956 -9.395 1.00 23.15 139 TYR B CA 1
ATOM 5970 C C . TYR B 1 140 ? 15.383 65.269 -8.650 1.00 22.66 139 TYR B C 1
ATOM 5971 O O . TYR B 1 140 ? 14.242 65.753 -8.682 1.00 22.42 139 TYR B O 1
ATOM 5980 N N . ILE B 1 141 ? 15.695 64.168 -7.962 1.00 21.75 140 ILE B N 1
ATOM 5981 C CA . ILE B 1 141 ? 14.791 63.622 -6.957 1.00 21.35 140 ILE B CA 1
ATOM 5982 C C . ILE B 1 141 ? 15.558 63.506 -5.655 1.00 21.22 140 ILE B C 1
ATOM 5983 O O . ILE B 1 141 ? 16.716 63.148 -5.652 1.00 22.47 140 ILE B O 1
ATOM 5988 N N . PHE B 1 142 ? 14.880 63.730 -4.537 1.00 21.90 141 PHE B N 1
ATOM 5989 C CA . PHE B 1 142 ? 15.506 63.590 -3.201 1.00 20.00 141 PHE B CA 1
ATOM 5990 C C . PHE B 1 142 ? 14.554 62.669 -2.443 1.00 20.56 141 PHE B C 1
ATOM 5991 O O . PHE B 1 142 ? 13.322 62.867 -2.506 1.00 19.58 141 PHE B O 1
ATOM 5999 N N . GLY B 1 143 ? 15.097 61.658 -1.768 1.00 19.71 142 GLY B N 1
ATOM 6000 C CA . GLY B 1 143 ? 14.248 60.750 -1.009 1.00 19.88 142 GLY B CA 1
ATOM 6001 C C . GLY B 1 143 ? 14.788 60.529 0.397 1.00 20.09 142 GLY B C 1
ATOM 6002 O O . GLY B 1 143 ? 15.686 61.236 0.866 1.00 19.02 142 GLY B O 1
ATOM 6003 N N . SER B 1 144 ? 14.247 59.506 1.060 1.00 20.29 143 SER B N 1
ATOM 6004 C CA . SER B 1 144 ? 14.637 59.201 2.431 1.00 20.13 143 SER B CA 1
ATOM 6005 C C . SER B 1 144 ? 16.089 58.718 2.522 1.00 20.65 143 SER B C 1
ATOM 6006 O O . SER B 1 144 ? 16.676 58.230 1.534 1.00 19.80 143 SER B O 1
ATOM 6009 N N . HIS B 1 145 ? 16.634 58.799 3.725 1.00 19.93 144 HIS B N 1
ATOM 6010 C CA . HIS B 1 145 ? 17.954 58.260 4.034 1.00 22.29 144 HIS B CA 1
ATOM 6011 C C . HIS B 1 145 ? 19.029 58.947 3.133 1.00 21.37 144 HIS B C 1
ATOM 6012 O O . HIS B 1 145 ? 19.985 58.302 2.743 1.00 20.06 144 HIS B O 1
ATOM 6019 N N . ARG B 1 146 ? 18.834 60.216 2.781 1.00 19.45 145 ARG B N 1
ATOM 6020 C CA . ARG B 1 146 ? 19.755 60.997 1.976 1.00 19.46 145 ARG B CA 1
ATOM 6021 C C . ARG B 1 146 ? 19.957 60.481 0.549 1.00 22.65 145 ARG B C 1
ATOM 6022 O O . ARG B 1 146 ? 20.912 60.871 -0.105 1.00 22.24 145 ARG B O 1
ATOM 6030 N N . ALA B 1 147 ? 19.036 59.659 0.061 1.00 22.26 146 ALA B N 1
ATOM 6031 C CA . ALA B 1 147 ? 19.145 59.181 -1.335 1.00 22.59 146 ALA B CA 1
ATOM 6032 C C . ALA B 1 147 ? 18.766 60.354 -2.261 1.00 24.03 146 ALA B C 1
ATOM 6033 O O . ALA B 1 147 ? 17.849 61.157 -1.914 1.00 23.45 146 ALA B O 1
ATOM 6035 N N . ALA B 1 148 ? 19.488 60.515 -3.394 1.00 21.60 147 ALA B N 1
ATOM 6036 C CA . ALA B 1 148 ? 19.178 61.557 -4.361 1.00 20.70 147 ALA B CA 1
ATOM 6037 C C . ALA B 1 148 ? 19.645 61.074 -5.726 1.00 20.97 147 ALA B C 1
ATOM 6038 O O . ALA B 1 148 ? 20.500 60.197 -5.787 1.00 20.87 147 ALA B O 1
ATOM 6040 N N . ALA B 1 149 ? 19.050 61.593 -6.797 1.00 20.88 148 ALA B N 1
ATOM 6041 C CA . ALA B 1 149 ? 19.483 61.203 -8.155 1.00 20.47 148 ALA B CA 1
ATOM 6042 C C . ALA B 1 149 ? 19.108 62.329 -9.094 1.00 21.21 148 ALA B C 1
ATOM 6043 O O . ALA B 1 149 ? 18.304 63.169 -8.727 1.00 20.97 148 ALA B O 1
ATOM 6045 N N . LYS B 1 150 ? 19.641 62.306 -10.319 1.00 21.59 149 LYS B N 1
ATOM 6046 C CA . LYS B 1 150 ? 19.327 63.322 -11.268 1.00 20.81 149 LYS B CA 1
ATOM 6047 C C . LYS B 1 150 ? 19.264 62.684 -12.631 1.00 21.99 149 LYS B C 1
ATOM 6048 O O . LYS B 1 150 ? 19.799 61.603 -12.810 1.00 21.18 149 LYS B O 1
ATOM 6054 N N . THR B 1 151 ? 18.609 63.372 -13.561 1.00 25.75 150 THR B N 1
ATOM 6055 C CA . THR B 1 151 ? 18.424 62.894 -14.952 1.00 26.79 150 THR B CA 1
ATOM 6056 C C . THR B 1 151 ? 18.123 64.092 -15.832 1.00 28.03 150 THR B C 1
ATOM 6057 O O . THR B 1 151 ? 17.564 65.107 -15.364 1.00 26.76 150 THR B O 1
ATOM 6061 N N . THR B 1 152 ? 18.457 63.981 -17.112 1.00 28.85 151 THR B N 1
ATOM 6062 C CA . THR B 1 152 ? 18.009 64.990 -18.068 1.00 31.53 151 THR B CA 1
ATOM 6063 C C . THR B 1 152 ? 16.845 64.498 -18.948 1.00 33.64 151 THR B C 1
ATOM 6064 O O . THR B 1 152 ? 16.201 65.303 -19.637 1.00 34.83 151 THR B O 1
ATOM 6068 N N . ASP B 1 153 ? 16.571 63.194 -18.918 1.00 30.44 152 ASP B N 1
ATOM 6069 C CA . ASP B 1 153 ? 15.603 62.598 -19.842 1.00 33.75 152 ASP B CA 1
ATOM 6070 C C . ASP B 1 153 ? 14.511 61.762 -19.152 1.00 32.74 152 ASP B C 1
ATOM 6071 O O . ASP B 1 153 ? 13.612 61.228 -19.815 1.00 31.89 152 ASP B O 1
ATOM 6076 N N . LEU B 1 154 ? 14.582 61.674 -17.824 1.00 31.13 153 LEU B N 1
ATOM 6077 C CA . LEU B 1 154 ? 13.597 60.941 -16.994 1.00 31.48 153 LEU B CA 1
ATOM 6078 C C . LEU B 1 154 ? 13.602 59.423 -17.204 1.00 32.69 153 LEU B C 1
ATOM 6079 O O . LEU B 1 154 ? 12.672 58.724 -16.759 1.00 35.33 153 LEU B O 1
ATOM 6084 N N . MET B 1 155 ? 14.665 58.914 -17.821 1.00 29.55 154 MET B N 1
ATOM 6085 C CA . MET B 1 155 ? 14.807 57.478 -18.076 1.00 28.83 154 MET B CA 1
ATOM 6086 C C . MET B 1 155 ? 16.083 56.912 -17.470 1.00 28.16 154 MET B C 1
ATOM 6087 O O . MET B 1 155 ? 16.118 55.776 -16.970 1.00 28.96 154 MET B O 1
ATOM 6092 N N . SER B 1 156 ? 17.154 57.687 -17.609 1.00 27.70 155 SER B N 1
ATOM 6093 C CA . SER B 1 156 ? 18.479 57.321 -17.145 1.00 28.24 155 SER B CA 1
ATOM 6094 C C . SER B 1 156 ? 18.818 58.214 -15.943 1.00 28.26 155 SER B C 1
ATOM 6095 O O . SER B 1 156 ? 18.937 59.432 -16.059 1.00 26.80 155 SER B O 1
ATOM 6098 N N . TRP B 1 157 ? 18.908 57.585 -14.785 1.00 25.95 156 TRP B N 1
ATOM 6099 C CA . TRP B 1 157 ? 19.116 58.307 -13.544 1.00 26.47 156 TRP B CA 1
ATOM 6100 C C . TRP B 1 157 ? 20.516 58.097 -13.047 1.00 25.78 156 TRP B C 1
ATOM 6101 O O . TRP B 1 157 ? 21.072 57.015 -13.209 1.00 27.17 156 TRP B O 1
ATOM 6112 N N . THR B 1 158 ? 21.084 59.117 -12.417 1.00 25.45 157 THR B N 1
ATOM 6113 C CA . THR B 1 158 ? 22.357 58.978 -11.750 1.00 24.61 157 THR B CA 1
ATOM 6114 C C . THR B 1 158 ? 22.256 59.354 -10.263 1.00 23.25 157 THR B C 1
ATOM 6115 O O . THR B 1 158 ? 21.874 60.469 -9.964 1.00 22.50 157 THR B O 1
ATOM 6119 N N . ALA B 1 159 ? 22.657 58.450 -9.375 1.00 23.62 158 ALA B N 1
ATOM 6120 C CA . ALA B 1 159 ? 22.593 58.701 -7.907 1.00 25.42 158 ALA B CA 1
ATOM 6121 C C . ALA B 1 159 ? 23.780 59.498 -7.350 1.00 25.89 158 ALA B C 1
ATOM 6122 O O . ALA B 1 159 ? 24.905 59.389 -7.845 1.00 23.53 158 ALA B O 1
ATOM 6124 N N . PHE B 1 160 ? 23.525 60.290 -6.302 1.00 24.89 159 PHE B N 1
ATOM 6125 C CA . PHE B 1 160 ? 24.551 61.088 -5.633 1.00 23.22 159 PHE B CA 1
ATOM 6126 C C . PHE B 1 160 ? 24.068 61.417 -4.223 1.00 24.35 159 PHE B C 1
ATOM 6127 O O . PHE B 1 160 ? 22.910 61.164 -3.880 1.00 24.73 159 PHE B O 1
ATOM 6135 N N . THR B 1 161 ? 24.940 61.995 -3.407 1.00 25.09 160 THR B N 1
ATOM 6136 C CA . THR B 1 161 ? 24.543 62.378 -2.051 1.00 26.24 160 THR B CA 1
ATOM 6137 C C . THR B 1 161 ? 24.881 63.865 -1.883 1.00 26.42 160 THR B C 1
ATOM 6138 O O . THR B 1 161 ? 25.959 64.309 -2.302 1.00 25.19 160 THR B O 1
ATOM 6142 N N . ALA B 1 162 ? 23.941 64.619 -1.344 1.00 26.11 161 ALA B N 1
ATOM 6143 C CA . ALA B 1 162 ? 24.118 66.050 -1.055 1.00 25.83 161 ALA B CA 1
ATOM 6144 C C . ALA B 1 162 ? 24.698 66.205 0.361 1.00 26.25 161 ALA B C 1
ATOM 6145 O O . ALA B 1 162 ? 24.119 65.695 1.316 1.00 26.19 161 ALA B O 1
ATOM 6147 N N . PRO B 1 163 ? 25.821 66.942 0.506 1.00 25.55 162 PRO B N 1
ATOM 6148 C CA . PRO B 1 163 ? 26.419 67.039 1.847 1.00 25.94 162 PRO B CA 1
ATOM 6149 C C . PRO B 1 163 ? 25.605 67.954 2.767 1.00 23.33 162 PRO B C 1
ATOM 6150 O O . PRO B 1 163 ? 24.821 68.766 2.270 1.00 23.98 162 PRO B O 1
ATOM 6154 N N . TRP B 1 164 ? 25.826 67.835 4.078 1.00 22.70 163 TRP B N 1
ATOM 6155 C CA . TRP B 1 164 ? 25.302 68.777 5.051 1.00 23.28 163 TRP B CA 1
ATOM 6156 C C . TRP B 1 164 ? 26.390 69.768 5.321 1.00 25.94 163 TRP B C 1
ATOM 6157 O O . TRP B 1 164 ? 27.554 69.385 5.347 1.00 27.06 163 TRP B O 1
ATOM 6168 N N . LYS B 1 165 ? 26.002 71.019 5.579 1.00 25.38 164 LYS B N 1
ATOM 6169 C CA . LYS B 1 165 ? 26.925 72.062 6.032 1.00 28.15 164 LYS B CA 1
ATOM 6170 C C . LYS B 1 165 ? 26.622 72.344 7.503 1.00 29.13 164 LYS B C 1
ATOM 6171 O O . LYS B 1 165 ? 25.481 72.285 7.916 1.00 25.69 164 LYS B O 1
ATOM 6177 N N . THR B 1 166 ? 27.651 72.702 8.261 1.00 31.38 165 THR B N 1
ATOM 6178 C CA . THR B 1 166 ? 27.547 73.156 9.639 1.00 34.04 165 THR B CA 1
ATOM 6179 C C . THR B 1 166 ? 28.393 74.459 9.688 1.00 36.70 165 THR B C 1
ATOM 6180 O O . THR B 1 166 ? 28.991 74.821 8.677 1.00 33.97 165 THR B O 1
ATOM 6184 N N . ALA B 1 167 ? 28.420 75.159 10.824 1.00 36.25 166 ALA B N 1
ATOM 6185 C CA . ALA B 1 167 ? 29.268 76.362 11.005 1.00 39.36 166 ALA B CA 1
ATOM 6186 C C . ALA B 1 167 ? 30.727 76.031 10.765 1.00 42.49 166 ALA B C 1
ATOM 6187 O O . ALA B 1 167 ? 31.464 76.850 10.250 1.00 47.30 166 ALA B O 1
ATOM 6189 N N . THR B 1 168 ? 31.139 74.809 11.103 1.00 44.02 167 THR B N 1
ATOM 6190 C CA . THR B 1 168 ? 32.561 74.430 11.054 1.00 47.87 167 THR B CA 1
ATOM 6191 C C . THR B 1 168 ? 32.918 73.302 10.055 1.00 48.44 167 THR B C 1
ATOM 6192 O O . THR B 1 168 ? 34.067 72.857 10.008 1.00 49.00 167 THR B O 1
ATOM 6196 N N . SER B 1 169 ? 31.946 72.838 9.264 1.00 43.78 168 SER B N 1
ATOM 6197 C CA . SER B 1 169 ? 32.198 71.804 8.252 1.00 42.10 168 SER B CA 1
ATOM 6198 C C . SER B 1 169 ? 31.325 71.972 7.010 1.00 40.12 168 SER B C 1
ATOM 6199 O O . SER B 1 169 ? 30.167 72.380 7.118 1.00 34.74 168 SER B O 1
ATOM 6202 N N . ASN B 1 170 ? 31.882 71.633 5.840 1.00 38.37 169 ASN B N 1
ATOM 6203 C CA . ASN B 1 170 ? 31.120 71.542 4.592 1.00 39.08 169 ASN B CA 1
ATOM 6204 C C . ASN B 1 170 ? 30.677 70.122 4.238 1.00 37.09 169 ASN B C 1
ATOM 6205 O O . ASN B 1 170 ? 30.134 69.891 3.160 1.00 37.50 169 ASN B O 1
ATOM 6210 N N . ASN B 1 171 ? 30.931 69.169 5.125 1.00 34.54 170 ASN B N 1
ATOM 6211 C CA . ASN B 1 171 ? 30.478 67.810 4.946 1.00 35.41 170 ASN B CA 1
ATOM 6212 C C . ASN B 1 171 ? 30.198 67.199 6.315 1.00 34.48 170 ASN B C 1
ATOM 6213 O O . ASN B 1 171 ? 30.881 66.277 6.741 1.00 34.06 170 ASN B O 1
ATOM 6218 N N . ALA B 1 172 ? 29.170 67.710 6.976 1.00 27.69 171 ALA B N 1
ATOM 6219 C CA . ALA B 1 172 ? 28.920 67.428 8.387 1.00 27.74 171 ALA B CA 1
ATOM 6220 C C . ALA B 1 172 ? 28.247 66.089 8.612 1.00 28.61 171 ALA B C 1
ATOM 6221 O O . ALA B 1 172 ? 27.536 65.568 7.726 1.00 28.31 171 ALA B O 1
ATOM 6223 N N . ALA B 1 173 ? 28.473 65.520 9.786 1.00 27.81 172 ALA B N 1
ATOM 6224 C CA . ALA B 1 173 ? 27.855 64.206 10.137 1.00 28.49 172 ALA B CA 1
ATOM 6225 C C . ALA B 1 173 ? 26.364 64.413 10.430 1.00 26.71 172 ALA B C 1
ATOM 6226 O O . ALA B 1 173 ? 25.973 65.507 10.884 1.00 26.07 172 ALA B O 1
ATOM 6228 N N . ASN B 1 174 ? 25.529 63.380 10.210 1.00 25.31 173 ASN B N 1
ATOM 6229 C CA . ASN B 1 174 ? 24.096 63.479 10.522 1.00 23.98 173 ASN B CA 1
ATOM 6230 C C . ASN B 1 174 ? 23.867 63.899 11.965 1.00 25.53 173 ASN B C 1
ATOM 6231 O O . ASN B 1 174 ? 22.952 64.668 12.231 1.00 24.92 173 ASN B O 1
ATOM 6236 N N . ASN B 1 175 ? 24.675 63.385 12.896 1.00 27.32 174 ASN B N 1
ATOM 6237 C CA . ASN B 1 175 ? 24.386 63.623 14.326 1.00 28.98 174 ASN B CA 1
ATOM 6238 C C . ASN B 1 175 ? 24.732 65.037 14.819 1.00 30.31 174 ASN B C 1
ATOM 6239 O O . ASN B 1 175 ? 24.495 65.399 15.966 1.00 27.15 174 ASN B O 1
ATOM 6244 N N . VAL B 1 176 ? 25.198 65.880 13.909 1.00 27.06 175 VAL B N 1
ATOM 6245 C CA . VAL B 1 176 ? 25.539 67.250 14.234 1.00 29.35 175 VAL B CA 1
ATOM 6246 C C . VAL B 1 176 ? 24.818 68.243 13.287 1.00 28.69 175 VAL B C 1
ATOM 6247 O O . VAL B 1 176 ? 24.712 69.439 13.567 1.00 28.82 175 VAL B O 1
ATOM 6251 N N . ALA B 1 177 ? 24.236 67.721 12.211 1.00 23.95 176 ALA B N 1
ATOM 6252 C CA . ALA B 1 177 ? 23.635 68.574 11.161 1.00 24.04 176 ALA B CA 1
ATOM 6253 C C . ALA B 1 177 ? 22.326 69.286 11.543 1.00 23.10 176 ALA B C 1
ATOM 6254 O O . ALA B 1 177 ? 21.930 70.245 10.879 1.00 24.31 176 ALA B O 1
ATOM 6256 N N . PHE B 1 178 ? 21.610 68.792 12.560 1.00 22.11 177 PHE B N 1
ATOM 6257 C CA . PHE B 1 178 ? 20.245 69.272 12.811 1.00 22.81 177 PHE B CA 1
ATOM 6258 C C . PHE B 1 178 ? 20.140 69.752 14.259 1.00 24.61 177 PHE B C 1
ATOM 6259 O O . PHE B 1 178 ? 19.070 69.679 14.829 1.00 23.44 177 PHE B O 1
ATOM 6267 N N . GLU B 1 179 ? 21.261 70.189 14.820 1.00 26.23 178 GLU B N 1
ATOM 6268 C CA . GLU B 1 179 ? 21.349 70.563 16.244 1.00 28.93 178 GLU B CA 1
ATOM 6269 C C . GLU B 1 179 ? 21.077 72.042 16.532 1.00 27.87 178 GLU B C 1
ATOM 6270 O O . GLU B 1 179 ? 20.428 72.368 17.538 1.00 26.99 178 GLU B O 1
ATOM 6276 N N . THR B 1 180 ? 21.602 72.942 15.689 1.00 25.18 179 THR B N 1
ATOM 6277 C CA . THR B 1 180 ? 21.537 74.385 16.003 1.00 29.70 179 THR B CA 1
ATOM 6278 C C . THR B 1 180 ? 20.975 75.187 14.842 1.00 25.79 179 THR B C 1
ATOM 6279 O O . THR B 1 180 ? 21.625 75.266 13.833 1.00 28.15 179 THR B O 1
ATOM 6283 N N . PRO B 1 181 ? 19.756 75.748 14.964 1.00 24.00 180 PRO B N 1
ATOM 6284 C CA . PRO B 1 181 ? 19.238 76.497 13.811 1.00 24.83 180 PRO B CA 1
ATOM 6285 C C . PRO B 1 181 ? 20.106 77.698 13.508 1.00 25.00 180 PRO B C 1
ATOM 6286 O O . PRO B 1 181 ? 20.628 78.309 14.464 1.00 25.43 180 PRO B O 1
ATOM 6290 N N . ALA B 1 182 ? 20.271 78.003 12.214 1.00 25.90 181 ALA B N 1
ATOM 6291 C CA . ALA B 1 182 ? 20.948 79.209 11.746 1.00 29.55 181 ALA B CA 1
ATOM 6292 C C . ALA B 1 182 ? 20.056 80.418 11.998 1.00 30.62 181 ALA B C 1
ATOM 6293 O O . ALA B 1 182 ? 20.567 81.505 12.223 1.00 29.94 181 ALA B O 1
ATOM 6295 N N . VAL B 1 183 ? 18.734 80.230 11.980 1.00 29.56 182 VAL B N 1
ATOM 6296 C CA . VAL B 1 183 ? 17.781 81.334 12.259 1.00 29.70 182 VAL B CA 1
ATOM 6297 C C . VAL B 1 183 ? 17.616 81.566 13.763 1.00 32.13 182 VAL B C 1
ATOM 6298 O O . VAL B 1 183 ? 17.319 80.611 14.523 1.00 30.40 182 VAL B O 1
ATOM 6302 N N . LYS B 1 184 ? 17.831 82.820 14.191 1.00 31.65 183 LYS B N 1
ATOM 6303 C CA . LYS B 1 184 ? 17.742 83.204 15.627 1.00 33.76 183 LYS B CA 1
ATOM 6304 C C . LYS B 1 184 ? 16.497 84.033 15.941 1.00 30.52 183 LYS B C 1
ATOM 6305 O O . LYS B 1 184 ? 16.023 84.056 17.070 1.00 27.78 183 LYS B O 1
ATOM 6311 N N . LYS B 1 185 ? 15.956 84.681 14.928 1.00 28.18 184 LYS B N 1
ATOM 6312 C CA . LYS B 1 185 ? 14.824 85.546 15.102 1.00 31.51 184 LYS B CA 1
ATOM 6313 C C . LYS B 1 185 ? 13.898 85.404 13.919 1.00 31.20 184 LYS B C 1
ATOM 6314 O O . LYS B 1 185 ? 14.346 85.178 12.802 1.00 32.38 184 LYS B O 1
ATOM 6320 N N . VAL B 1 186 ? 12.601 85.500 14.175 1.00 32.94 185 VAL B N 1
ATOM 6321 C CA . VAL B 1 186 ? 11.609 85.593 13.101 1.00 33.89 185 VAL B CA 1
ATOM 6322 C C . VAL B 1 186 ? 10.681 86.781 13.388 1.00 37.87 185 VAL B C 1
ATOM 6323 O O . VAL B 1 186 ? 10.656 87.293 14.531 1.00 35.43 185 VAL B O 1
ATOM 6327 N N . LYS B 1 187 ? 9.925 87.204 12.365 1.00 40.64 186 LYS B N 1
ATOM 6328 C CA . LYS B 1 187 ? 8.939 88.314 12.445 1.00 42.72 186 LYS B CA 1
ATOM 6329 C C . LYS B 1 187 ? 7.551 87.840 12.844 1.00 44.88 186 LYS B C 1
ATOM 6330 O O . LYS B 1 187 ? 7.013 86.866 12.274 1.00 44.96 186 LYS B O 1
ATOM 6336 N N . LYS B 1 188 ? 6.970 88.497 13.841 1.00 39.84 187 LYS B N 1
ATOM 6337 C CA . LYS B 1 188 ? 5.571 88.248 14.215 1.00 41.31 187 LYS B CA 1
ATOM 6338 C C . LYS B 1 188 ? 5.023 89.587 14.725 1.00 45.95 187 LYS B C 1
ATOM 6339 O O . LYS B 1 188 ? 5.687 90.250 15.528 1.00 41.53 187 LYS B O 1
ATOM 6345 N N . GLY B 1 189 ? 3.837 89.965 14.250 1.00 44.16 188 GLY B N 1
ATOM 6346 C CA . GLY B 1 189 ? 3.262 91.283 14.527 1.00 50.32 188 GLY B CA 1
ATOM 6347 C C . GLY B 1 189 ? 4.202 92.428 14.176 1.00 52.73 188 GLY B C 1
ATOM 6348 O O . GLY B 1 189 ? 4.285 93.409 14.912 1.00 57.28 188 GLY B O 1
ATOM 6349 N N . GLY B 1 190 ? 4.932 92.288 13.073 1.00 50.91 189 GLY B N 1
ATOM 6350 C CA . GLY B 1 190 ? 5.838 93.330 12.582 1.00 53.59 189 GLY B CA 1
ATOM 6351 C C . GLY B 1 190 ? 7.195 93.516 13.267 1.00 60.62 189 GLY B C 1
ATOM 6352 O O . GLY B 1 190 ? 7.997 94.331 12.817 1.00 62.00 189 GLY B O 1
ATOM 6353 N N . VAL B 1 191 ? 7.474 92.770 14.337 1.00 58.58 190 VAL B N 1
ATOM 6354 C CA . VAL B 1 191 ? 8.785 92.859 15.002 1.00 58.85 190 VAL B CA 1
ATOM 6355 C C . VAL B 1 191 ? 9.559 91.513 15.028 1.00 55.74 190 VAL B C 1
ATOM 6356 O O . VAL B 1 191 ? 8.965 90.448 14.875 1.00 50.87 190 VAL B O 1
ATOM 6360 N N . ASP B 1 192 ? 10.884 91.579 15.177 1.00 54.95 191 ASP B N 1
ATOM 6361 C CA . ASP B 1 192 ? 11.732 90.383 15.329 1.00 52.13 191 ASP B CA 1
ATOM 6362 C C . ASP B 1 192 ? 11.513 89.795 16.709 1.00 46.74 191 ASP B C 1
ATOM 6363 O O . ASP B 1 192 ? 11.484 90.528 17.687 1.00 43.43 191 ASP B O 1
ATOM 6368 N N . VAL B 1 193 ? 11.315 88.486 16.799 1.00 39.23 192 VAL B N 1
ATOM 6369 C CA . VAL B 1 193 ? 11.100 87.856 18.099 1.00 35.86 192 VAL B CA 1
ATOM 6370 C C . VAL B 1 193 ? 11.971 86.609 18.158 1.00 36.42 192 VAL B C 1
ATOM 6371 O O . VAL B 1 193 ? 12.311 86.088 17.108 1.00 32.60 192 VAL B O 1
ATOM 6375 N N . ASP B 1 194 ? 12.326 86.141 19.359 1.00 34.62 193 ASP B N 1
ATOM 6376 C CA . ASP B 1 194 ? 13.248 85.009 19.480 1.00 34.52 193 ASP B CA 1
ATOM 6377 C C . ASP B 1 194 ? 12.655 83.754 18.850 1.00 33.63 193 ASP B C 1
ATOM 6378 O O . ASP B 1 194 ? 11.473 83.491 18.987 1.00 32.27 193 ASP B O 1
ATOM 6383 N N . PHE B 1 195 ? 13.486 83.024 18.131 1.00 31.44 194 PHE B N 1
ATOM 6384 C CA . PHE B 1 195 ? 13.084 81.741 17.493 1.00 31.45 194 PHE B CA 1
ATOM 6385 C C . PHE B 1 195 ? 13.799 80.617 18.269 1.00 32.80 194 PHE B C 1
ATOM 6386 O O . PHE B 1 195 ? 14.945 80.794 18.657 1.00 32.41 194 PHE B O 1
ATOM 6394 N N . PRO B 1 196 ? 13.140 79.460 18.515 1.00 32.53 195 PRO B N 1
ATOM 6395 C CA . PRO B 1 196 ? 13.766 78.526 19.479 1.00 32.36 195 PRO B CA 1
ATOM 6396 C C . PRO B 1 196 ? 15.087 77.903 18.975 1.00 31.64 195 PRO B C 1
ATOM 6397 O O . PRO B 1 196 ? 15.238 77.683 17.769 1.00 30.35 195 PRO B O 1
ATOM 6401 N N . ALA B 1 197 ? 16.036 77.664 19.882 1.00 30.88 196 ALA B N 1
ATOM 6402 C CA . ALA B 1 197 ? 17.283 76.965 19.504 1.00 32.88 196 ALA B CA 1
ATOM 6403 C C . ALA B 1 197 ? 17.065 75.434 19.536 1.00 30.66 196 ALA B C 1
ATOM 6404 O O . ALA B 1 197 ? 17.555 74.708 20.399 1.00 30.65 196 ALA B O 1
ATOM 6406 N N . PHE B 1 198 ? 16.297 74.970 18.578 1.00 27.00 197 PHE B N 1
ATOM 6407 C CA . PHE B 1 198 ? 15.711 73.624 18.609 1.00 24.54 197 PHE B CA 1
ATOM 6408 C C . PHE B 1 198 ? 16.645 72.600 17.963 1.00 24.22 197 PHE B C 1
ATOM 6409 O O . PHE B 1 198 ? 17.009 72.738 16.763 1.00 23.56 197 PHE B O 1
ATOM 6417 N N . SER B 1 199 ? 16.986 71.561 18.718 1.00 23.09 198 SER B N 1
ATOM 6418 C CA . SER B 1 199 ? 17.700 70.405 18.152 1.00 24.37 198 SER B CA 1
ATOM 6419 C C . SER B 1 199 ? 16.694 69.340 17.757 1.00 22.54 198 SER B C 1
ATOM 6420 O O . SER B 1 199 ? 16.022 68.756 18.634 1.00 21.80 198 SER B O 1
ATOM 6423 N N . ALA B 1 200 ? 16.577 69.117 16.447 1.00 21.34 199 ALA B N 1
ATOM 6424 C CA . ALA B 1 200 ? 15.643 68.118 15.947 1.00 20.82 199 ALA B CA 1
ATOM 6425 C C . ALA B 1 200 ? 15.939 66.706 16.476 1.00 20.41 199 ALA B C 1
ATOM 6426 O O . ALA B 1 200 ? 15.021 65.935 16.717 1.00 22.37 199 ALA B O 1
ATOM 6428 N N . THR B 1 201 ? 17.206 66.344 16.595 1.00 20.69 200 THR B N 1
ATOM 6429 C CA . THR B 1 201 ? 17.580 65.022 17.068 1.00 22.31 200 THR B CA 1
ATOM 6430 C C . THR B 1 201 ? 17.353 64.875 18.582 1.00 22.96 200 THR B C 1
ATOM 6431 O O . THR B 1 201 ? 16.938 63.823 19.023 1.00 22.63 200 THR B O 1
ATOM 6435 N N . LYS B 1 202 ? 17.574 65.925 19.369 1.00 22.40 201 LYS B N 1
ATOM 6436 C CA . LYS B 1 202 ? 17.258 65.813 20.810 1.00 22.62 201 LYS B CA 1
ATOM 6437 C C . LYS B 1 202 ? 15.762 65.613 20.990 1.00 20.10 201 LYS B C 1
ATOM 6438 O O . LYS B 1 202 ? 15.307 64.863 21.853 1.00 21.00 201 LYS B O 1
ATOM 6444 N N . TRP B 1 203 ? 14.976 66.279 20.146 1.00 19.67 202 TRP B N 1
ATOM 6445 C CA . TRP B 1 203 ? 13.517 66.195 20.238 1.00 18.81 202 TRP B CA 1
ATOM 6446 C C . TRP B 1 203 ? 13.030 64.802 19.876 1.00 19.53 202 TRP B C 1
ATOM 6447 O O . TRP B 1 203 ? 12.277 64.188 20.647 1.00 19.43 202 TRP B O 1
ATOM 6458 N N . SER B 1 204 ? 13.433 64.296 18.704 1.00 17.50 203 SER B N 1
ATOM 6459 C CA . SER B 1 204 ? 12.982 62.942 18.343 1.00 18.53 203 SER B CA 1
ATOM 6460 C C . SER B 1 204 ? 13.442 61.878 19.312 1.00 18.80 203 SER B C 1
ATOM 6461 O O . SER B 1 204 ? 12.775 60.857 19.450 1.00 21.03 203 SER B O 1
ATOM 6464 N N . ALA B 1 205 ? 14.599 62.074 19.932 1.00 19.49 204 ALA B N 1
ATOM 6465 C CA . ALA B 1 205 ? 15.083 61.113 20.968 1.00 20.71 204 ALA B CA 1
ATOM 6466 C C . ALA B 1 205 ? 14.172 60.994 22.191 1.00 22.25 204 ALA B C 1
ATOM 6467 O O . ALA B 1 205 ? 14.302 59.999 22.932 1.00 20.75 204 ALA B O 1
ATOM 6469 N N . LYS B 1 206 ? 13.238 61.953 22.408 1.00 21.30 205 LYS B N 1
ATOM 6470 C CA . LYS B 1 206 ? 12.339 61.875 23.576 1.00 21.86 205 LYS B CA 1
ATOM 6471 C C . LYS B 1 206 ? 11.370 60.697 23.411 1.00 23.03 205 LYS B C 1
ATOM 6472 O O . LYS B 1 206 ? 10.726 60.317 24.354 1.00 21.29 205 LYS B O 1
ATOM 6478 N N . GLY B 1 207 ? 11.221 60.201 22.177 1.00 21.37 206 GLY B N 1
ATOM 6479 C CA . GLY B 1 207 ? 10.289 59.125 21.878 1.00 22.48 206 GLY B CA 1
ATOM 6480 C C . GLY B 1 207 ? 10.653 57.733 22.383 1.00 23.57 206 GLY B C 1
ATOM 6481 O O . GLY B 1 207 ? 9.788 56.846 22.417 1.00 21.76 206 GLY B O 1
ATOM 6482 N N . GLY B 1 208 ? 11.922 57.521 22.743 1.00 23.33 207 GLY B N 1
ATOM 6483 C CA . GLY B 1 208 ? 12.348 56.144 23.114 1.00 24.56 207 GLY B CA 1
ATOM 6484 C C . GLY B 1 208 ? 13.730 56.164 23.729 1.00 26.03 207 GLY B C 1
ATOM 6485 O O . GLY B 1 208 ? 14.122 57.163 24.323 1.00 25.45 207 GLY B O 1
ATOM 6486 N N . SER B 1 209 ? 14.459 55.060 23.590 1.00 24.83 208 SER B N 1
ATOM 6487 C CA . SER B 1 209 ? 15.758 54.856 24.219 1.00 26.40 208 SER B CA 1
ATOM 6488 C C . SER B 1 209 ? 16.800 54.582 23.139 1.00 26.32 208 SER B C 1
ATOM 6489 O O . SER B 1 209 ? 16.489 53.916 22.148 1.00 28.42 208 SER B O 1
ATOM 6492 N N . GLY B 1 210 ? 18.010 55.110 23.300 1.00 26.16 209 GLY B N 1
ATOM 6493 C CA . GLY B 1 210 ? 19.098 54.787 22.330 1.00 29.05 209 GLY B CA 1
ATOM 6494 C C . GLY B 1 210 ? 18.822 55.311 20.920 1.00 30.34 209 GLY B C 1
ATOM 6495 O O . GLY B 1 210 ? 19.171 54.681 19.878 1.00 28.88 209 GLY B O 1
ATOM 6496 N N . TYR B 1 211 ? 18.188 56.472 20.860 1.00 25.83 210 TYR B N 1
ATOM 6497 C CA . TYR B 1 211 ? 17.931 57.124 19.545 1.00 27.02 210 TYR B CA 1
ATOM 6498 C C . TYR B 1 211 ? 19.124 57.323 18.608 1.00 24.79 210 TYR B C 1
ATOM 6499 O O . TYR B 1 211 ? 20.162 57.831 19.028 1.00 24.61 210 TYR B O 1
ATOM 6508 N N . SER B 1 212 ? 18.950 57.021 17.319 1.00 25.17 211 SER B N 1
ATOM 6509 C CA . SER B 1 212 ? 19.902 57.466 16.298 1.00 25.39 211 SER B CA 1
ATOM 6510 C C . SER B 1 212 ? 19.173 58.122 15.122 1.00 24.24 211 SER B C 1
ATOM 6511 O O . SER B 1 212 ? 18.194 57.589 14.637 1.00 23.19 211 SER B O 1
ATOM 6514 N N . VAL B 1 213 ? 19.695 59.241 14.604 1.00 24.32 212 VAL B N 1
ATOM 6515 C CA . VAL B 1 213 ? 18.964 59.884 13.492 1.00 22.79 212 VAL B CA 1
ATOM 6516 C C . VAL B 1 213 ? 19.264 59.135 12.187 1.00 23.70 212 VAL B C 1
ATOM 6517 O O . VAL B 1 213 ? 18.597 59.342 11.173 1.00 21.10 212 VAL B O 1
ATOM 6521 N N . ASP B 1 214 ? 20.211 58.211 12.216 1.00 25.29 213 ASP B N 1
ATOM 6522 C CA . ASP B 1 214 ? 20.682 57.617 10.929 1.00 28.63 213 ASP B CA 1
ATOM 6523 C C . ASP B 1 214 ? 19.629 56.989 10.026 1.00 28.25 213 ASP B C 1
ATOM 6524 O O . ASP B 1 214 ? 19.690 57.136 8.803 1.00 27.78 213 ASP B O 1
ATOM 6529 N N . GLY B 1 215 ? 18.650 56.323 10.614 1.00 25.30 214 GLY B N 1
ATOM 6530 C CA . GLY B 1 215 ? 17.562 55.777 9.821 1.00 24.91 214 GLY B CA 1
ATOM 6531 C C . GLY B 1 215 ? 16.257 56.538 9.937 1.00 22.58 214 GLY B C 1
ATOM 6532 O O . GLY B 1 215 ? 15.206 56.032 9.548 1.00 22.16 214 GLY B O 1
ATOM 6533 N N . ASN B 1 216 ? 16.347 57.806 10.338 1.00 21.13 215 ASN B N 1
ATOM 6534 C CA . ASN B 1 216 ? 15.175 58.598 10.616 1.00 20.59 215 ASN B CA 1
ATOM 6535 C C . ASN B 1 216 ? 15.132 59.921 9.866 1.00 21.70 215 ASN B C 1
ATOM 6536 O O . ASN B 1 216 ? 14.381 60.831 10.250 1.00 21.85 215 ASN B O 1
ATOM 6541 N N . MET B 1 217 ? 15.879 60.010 8.760 1.00 20.42 216 MET B N 1
ATOM 6542 C CA . MET B 1 217 ? 15.813 61.191 7.904 1.00 21.75 216 MET B CA 1
ATOM 6543 C C . MET B 1 217 ? 14.913 60.853 6.729 1.00 21.03 216 MET B C 1
ATOM 6544 O O . MET B 1 217 ? 15.324 60.120 5.805 1.00 22.57 216 MET B O 1
ATOM 6549 N N . TRP B 1 218 ? 13.671 61.327 6.770 1.00 20.85 217 TRP B N 1
ATOM 6550 C CA . TRP B 1 218 ? 12.663 60.794 5.862 1.00 21.42 217 TRP B CA 1
ATOM 6551 C C . TRP B 1 218 ? 12.082 61.826 4.936 1.00 20.72 217 TRP B C 1
ATOM 6552 O O . TRP B 1 218 ? 11.857 62.991 5.315 1.00 23.81 217 TRP B O 1
ATOM 6563 N N . ALA B 1 219 ? 11.821 61.384 3.724 1.00 20.52 218 ALA B N 1
ATOM 6564 C CA . ALA B 1 219 ? 10.842 62.000 2.809 1.00 20.68 218 ALA B CA 1
ATOM 6565 C C . ALA B 1 219 ? 11.012 63.524 2.597 1.00 21.83 218 ALA B C 1
ATOM 6566 O O . ALA B 1 219 ? 10.083 64.290 2.797 1.00 25.83 218 ALA B O 1
ATOM 6568 N N . PRO B 1 220 ? 12.186 63.962 2.165 1.00 22.73 219 PRO B N 1
ATOM 6569 C CA . PRO B 1 220 ? 12.409 65.400 1.942 1.00 23.58 219 PRO B CA 1
ATOM 6570 C C . PRO B 1 220 ? 11.587 65.941 0.761 1.00 26.29 219 PRO B C 1
ATOM 6571 O O . PRO B 1 220 ? 11.130 65.159 -0.134 1.00 24.56 219 PRO B O 1
ATOM 6575 N N . ASP B 1 221 ? 11.302 67.240 0.786 1.00 21.97 220 ASP B N 1
ATOM 6576 C CA . ASP B 1 221 ? 10.844 67.899 -0.439 1.00 24.23 220 ASP B CA 1
ATOM 6577 C C . ASP B 1 221 ? 11.800 69.061 -0.692 1.00 23.44 220 ASP B C 1
ATOM 6578 O O . ASP B 1 221 ? 12.256 69.702 0.251 1.00 23.68 220 ASP B O 1
ATOM 6583 N N . VAL B 1 222 ? 12.151 69.286 -1.957 1.00 22.05 221 VAL B N 1
ATOM 6584 C CA . VAL B 1 222 ? 13.107 70.298 -2.279 1.00 23.93 221 VAL B CA 1
ATOM 6585 C C . VAL B 1 222 ? 12.456 71.275 -3.250 1.00 23.53 221 VAL B C 1
ATOM 6586 O O . VAL B 1 222 ? 11.850 70.846 -4.213 1.00 24.20 221 VAL B O 1
ATOM 6590 N N . ILE B 1 223 ? 12.616 72.579 -2.996 1.00 23.12 222 ILE B N 1
ATOM 6591 C CA . ILE B 1 223 ? 11.962 73.633 -3.773 1.00 22.41 222 ILE B CA 1
ATOM 6592 C C . ILE B 1 223 ? 12.902 74.849 -3.832 1.00 23.66 222 ILE B C 1
ATOM 6593 O O . ILE B 1 223 ? 13.641 75.114 -2.895 1.00 23.34 222 ILE B O 1
ATOM 6598 N N . TYR B 1 224 ? 12.829 75.606 -4.914 1.00 24.44 223 TYR B N 1
ATOM 6599 C CA . TYR B 1 224 ? 13.624 76.824 -5.004 1.00 25.35 223 TYR B CA 1
ATOM 6600 C C . TYR B 1 224 ? 12.856 78.002 -4.421 1.00 24.86 223 TYR B C 1
ATOM 6601 O O . TYR B 1 224 ? 11.738 78.314 -4.866 1.00 26.55 223 TYR B O 1
ATOM 6610 N N . ASN B 1 225 ? 13.425 78.653 -3.410 1.00 25.64 224 ASN B N 1
ATOM 6611 C CA . ASN B 1 225 ? 12.733 79.783 -2.815 1.00 26.28 224 ASN B CA 1
ATOM 6612 C C . ASN B 1 225 ? 13.116 81.079 -3.588 1.00 28.21 224 ASN B C 1
ATOM 6613 O O . ASN B 1 225 ? 14.273 81.461 -3.616 1.00 27.35 224 ASN B O 1
ATOM 6618 N N . LYS B 1 226 ? 12.136 81.703 -4.218 1.00 31.43 225 LYS B N 1
ATOM 6619 C CA . LYS B 1 226 ? 12.377 82.825 -5.167 1.00 34.25 225 LYS B CA 1
ATOM 6620 C C . LYS B 1 226 ? 12.921 84.091 -4.446 1.00 36.11 225 LYS B C 1
ATOM 6621 O O . LYS B 1 226 ? 13.718 84.851 -5.024 1.00 35.39 225 LYS B O 1
ATOM 6627 N N . VAL B 1 227 ? 12.554 84.282 -3.173 1.00 31.97 226 VAL B N 1
ATOM 6628 C CA . VAL B 1 227 ? 12.994 85.460 -2.422 1.00 32.76 226 VAL B CA 1
ATOM 6629 C C . VAL B 1 227 ? 14.398 85.257 -1.841 1.00 35.88 226 VAL B C 1
ATOM 6630 O O . VAL B 1 227 ? 15.247 86.142 -1.950 1.00 32.99 226 VAL B O 1
ATOM 6634 N N . LEU B 1 228 ? 14.639 84.092 -1.235 1.00 34.02 227 LEU B N 1
ATOM 6635 C CA . LEU B 1 228 ? 15.950 83.744 -0.698 1.00 34.65 227 LEU B CA 1
ATOM 6636 C C . LEU B 1 228 ? 16.989 83.522 -1.790 1.00 35.05 227 LEU B C 1
ATOM 6637 O O . LEU B 1 228 ? 18.170 83.660 -1.521 1.00 35.46 227 LEU B O 1
ATOM 6642 N N . LYS B 1 229 ? 16.544 83.143 -2.993 1.00 34.55 228 LYS B N 1
ATOM 6643 C CA . LYS B 1 229 ? 17.426 82.636 -4.063 1.00 36.15 228 LYS B CA 1
ATOM 6644 C C . LYS B 1 229 ? 18.235 81.443 -3.598 1.00 35.25 228 LYS B C 1
ATOM 6645 O O . LYS B 1 229 ? 19.419 81.376 -3.881 1.00 32.71 228 LYS B O 1
ATOM 6651 N N . LYS B 1 230 ? 17.591 80.485 -2.917 1.00 30.46 229 LYS B N 1
ATOM 6652 C CA . LYS B 1 230 ? 18.272 79.297 -2.406 1.00 29.31 229 LYS B CA 1
ATOM 6653 C C . LYS B 1 230 ? 17.364 78.090 -2.609 1.00 27.43 229 LYS B C 1
ATOM 6654 O O . LYS B 1 230 ? 16.144 78.224 -2.626 1.00 26.51 229 LYS B O 1
ATOM 6660 N N . TRP B 1 231 ? 17.980 76.924 -2.744 1.00 25.00 230 TRP B N 1
ATOM 6661 C CA . TRP B 1 231 ? 17.282 75.675 -2.780 1.00 23.67 230 TRP B CA 1
ATOM 6662 C C . TRP B 1 231 ? 16.976 75.348 -1.324 1.00 24.72 230 TRP B C 1
ATOM 6663 O O . TRP B 1 231 ? 17.864 75.480 -0.439 1.00 24.10 230 TRP B O 1
ATOM 6674 N N . CYS B 1 232 ? 15.730 74.943 -1.082 1.00 23.98 231 CYS B N 1
ATOM 6675 C CA . CYS B 1 232 ? 15.248 74.692 0.285 1.00 24.00 231 CYS B CA 1
ATOM 6676 C C . CYS B 1 232 ? 14.854 73.236 0.425 1.00 24.07 231 CYS B C 1
ATOM 6677 O O . CYS B 1 232 ? 14.063 72.760 -0.365 1.00 25.49 231 CYS B O 1
ATOM 6680 N N . MET B 1 233 ? 15.436 72.525 1.394 1.00 23.46 232 MET B N 1
ATOM 6681 C CA . MET B 1 233 ? 15.066 71.157 1.623 1.00 22.26 232 MET B CA 1
ATOM 6682 C C . MET B 1 233 ? 14.218 71.112 2.884 1.00 21.11 232 MET B C 1
ATOM 6683 O O . MET B 1 233 ? 14.658 71.623 3.911 1.00 20.22 232 MET B O 1
ATOM 6688 N N . TYR B 1 234 ? 13.026 70.530 2.793 1.00 20.15 233 TYR B N 1
ATOM 6689 C CA . TYR B 1 234 ? 12.159 70.296 3.970 1.00 20.43 233 TYR B CA 1
ATOM 6690 C C . TYR B 1 234 ? 12.268 68.830 4.288 1.00 20.49 233 TYR B C 1
ATOM 6691 O O . TYR B 1 234 ? 11.892 68.005 3.467 1.00 22.23 233 TYR B O 1
ATOM 6700 N N . LEU B 1 235 ? 12.819 68.512 5.445 1.00 20.49 234 LEU B N 1
ATOM 6701 C CA . LEU B 1 235 ? 13.192 67.129 5.761 1.00 19.89 234 LEU B CA 1
ATOM 6702 C C . LEU B 1 235 ? 12.419 66.723 7.017 1.00 19.98 234 LEU B C 1
ATOM 6703 O O . LEU B 1 235 ? 12.288 67.539 7.930 1.00 20.16 234 LEU B O 1
ATOM 6708 N N . SER B 1 236 ? 11.926 65.474 7.079 1.00 20.10 235 SER B N 1
ATOM 6709 C CA . SER B 1 236 ? 11.323 64.978 8.336 1.00 20.52 235 SER B CA 1
ATOM 6710 C C . SER B 1 236 ? 12.395 64.365 9.172 1.00 19.25 235 SER B C 1
ATOM 6711 O O . SER B 1 236 ? 13.179 63.553 8.659 1.00 20.88 235 SER B O 1
ATOM 6714 N N . ILE B 1 237 ? 12.399 64.661 10.468 1.00 18.12 236 ILE B N 1
ATOM 6715 C CA . ILE B 1 237 ? 13.270 63.978 11.421 1.00 18.12 236 ILE B CA 1
ATOM 6716 C C . ILE B 1 237 ? 12.276 63.187 12.274 1.00 20.42 236 ILE B C 1
ATOM 6717 O O . ILE B 1 237 ? 11.440 63.771 13.006 1.00 19.09 236 ILE B O 1
ATOM 6722 N N . ASN B 1 238 ? 12.332 61.860 12.146 1.00 19.87 237 ASN B N 1
ATOM 6723 C CA . ASN B 1 238 ? 11.320 61.025 12.736 1.00 20.77 237 ASN B CA 1
ATOM 6724 C C . ASN B 1 238 ? 11.760 60.553 14.111 1.00 19.81 237 ASN B C 1
ATOM 6725 O O . ASN B 1 238 ? 12.929 60.224 14.336 1.00 20.19 237 ASN B O 1
ATOM 6730 N N . GLY B 1 239 ? 10.800 60.506 15.031 1.00 20.32 238 GLY B N 1
ATOM 6731 C CA . GLY B 1 239 ? 11.018 59.823 16.318 1.00 21.26 238 GLY B CA 1
ATOM 6732 C C . GLY B 1 239 ? 9.808 58.955 16.637 1.00 20.74 238 GLY B C 1
ATOM 6733 O O . GLY B 1 239 ? 8.759 59.127 16.033 1.00 23.51 238 GLY B O 1
ATOM 6734 N N . ASN B 1 240 ? 9.913 58.091 17.644 1.00 21.52 239 ASN B N 1
ATOM 6735 C CA . ASN B 1 240 ? 8.749 57.332 18.111 1.00 21.98 239 ASN B CA 1
ATOM 6736 C C . ASN B 1 240 ? 7.777 58.210 18.894 1.00 21.58 239 ASN B C 1
ATOM 6737 O O . ASN B 1 240 ? 8.167 59.293 19.292 1.00 20.99 239 ASN B O 1
ATOM 6742 N N . ALA B 1 241 ? 6.527 57.733 19.084 1.00 19.99 240 ALA B N 1
ATOM 6743 C CA . ALA B 1 241 ? 5.550 58.386 19.965 1.00 19.82 240 ALA B CA 1
ATOM 6744 C C . ALA B 1 241 ? 5.286 59.824 19.499 1.00 18.45 240 ALA B C 1
ATOM 6745 O O . ALA B 1 241 ? 5.053 60.714 20.306 1.00 18.11 240 ALA B O 1
ATOM 6747 N N . TRP B 1 242 ? 5.350 60.033 18.182 1.00 16.42 241 TRP B N 1
ATOM 6748 C CA . TRP B 1 242 ? 4.967 61.322 17.584 1.00 17.91 241 TRP B CA 1
ATOM 6749 C C . TRP B 1 242 ? 5.980 62.439 17.835 1.00 18.17 241 TRP B C 1
ATOM 6750 O O . TRP B 1 242 ? 5.694 63.601 17.491 1.00 19.76 241 TRP B O 1
ATOM 6761 N N . TYR B 1 243 ? 7.131 62.118 18.436 1.00 18.15 242 TYR B N 1
ATOM 6762 C CA . TYR B 1 243 ? 8.211 63.117 18.569 1.00 18.88 242 TYR B CA 1
ATOM 6763 C C . TYR B 1 243 ? 8.967 63.299 17.254 1.00 19.76 242 TYR B C 1
ATOM 6764 O O . TYR B 1 243 ? 10.052 62.745 17.061 1.00 19.91 242 TYR B O 1
ATOM 6773 N N . SER B 1 244 ? 8.381 64.059 16.338 1.00 19.87 243 SER B N 1
ATOM 6774 C CA . SER B 1 244 ? 8.945 64.186 14.992 1.00 18.95 243 SER B CA 1
ATOM 6775 C C . SER B 1 244 ? 8.823 65.646 14.608 1.00 19.80 243 SER B C 1
ATOM 6776 O O . SER B 1 244 ? 7.980 66.366 15.174 1.00 21.94 243 SER B O 1
ATOM 6779 N N . SER B 1 245 ? 9.611 66.098 13.643 1.00 17.99 244 SER B N 1
ATOM 6780 C CA . SER B 1 245 ? 9.534 67.499 13.214 1.00 18.92 244 SER B CA 1
ATOM 6781 C C . SER B 1 245 ? 9.871 67.574 11.743 1.00 19.61 244 SER B C 1
ATOM 6782 O O . SER B 1 245 ? 10.474 66.647 11.175 1.00 20.04 244 SER B O 1
ATOM 6785 N N . ILE B 1 246 ? 9.388 68.619 11.104 1.00 19.06 245 ILE B N 1
ATOM 6786 C CA . ILE B 1 246 ? 9.841 68.928 9.766 1.00 19.93 245 ILE B CA 1
ATOM 6787 C C . ILE B 1 246 ? 10.747 70.134 9.886 1.00 20.37 245 ILE B C 1
ATOM 6788 O O . ILE B 1 246 ? 10.358 71.155 10.543 1.00 18.67 245 ILE B O 1
ATOM 6793 N N . ILE B 1 247 ? 11.940 70.051 9.282 1.00 19.20 246 ILE B N 1
ATOM 6794 C CA . ILE B 1 247 ? 12.925 71.147 9.393 1.00 19.16 246 ILE B CA 1
ATOM 6795 C C . ILE B 1 247 ? 13.318 71.664 8.009 1.00 19.84 246 ILE B C 1
ATOM 6796 O O . ILE B 1 247 ? 13.156 70.959 7.022 1.00 19.86 246 ILE B O 1
ATOM 6801 N N . LEU B 1 248 ? 13.774 72.907 7.964 1.00 19.87 247 LEU B N 1
ATOM 6802 C CA . LEU B 1 248 ? 14.178 73.536 6.726 1.00 21.92 247 LEU B CA 1
ATOM 6803 C C . LEU B 1 248 ? 15.710 73.554 6.692 1.00 22.15 247 LEU B C 1
ATOM 6804 O O . LEU B 1 248 ? 16.353 73.964 7.679 1.00 22.30 247 LEU B O 1
ATOM 6809 N N . LEU B 1 249 ? 16.309 73.152 5.565 1.00 21.45 248 LEU B N 1
ATOM 6810 C CA . LEU B 1 249 ? 17.772 73.390 5.354 1.00 21.91 248 LEU B CA 1
ATOM 6811 C C . LEU B 1 249 ? 17.916 74.084 4.011 1.00 23.10 248 LEU B C 1
ATOM 6812 O O . LEU B 1 249 ? 17.079 73.867 3.133 1.00 21.58 248 LEU B O 1
ATOM 6817 N N . THR B 1 250 ? 18.930 74.939 3.837 1.00 22.17 249 THR B N 1
ATOM 6818 C CA . THR B 1 250 ? 19.025 75.622 2.557 1.00 23.50 249 THR B CA 1
ATOM 6819 C C . THR B 1 250 ? 20.440 75.486 1.944 1.00 23.95 249 THR B C 1
ATOM 6820 O O . THR B 1 250 ? 21.437 75.332 2.682 1.00 23.69 249 THR B O 1
ATOM 6824 N N . ALA B 1 251 ? 20.528 75.641 0.616 1.00 25.17 250 ALA B N 1
ATOM 6825 C CA . ALA B 1 251 ? 21.798 75.612 -0.077 1.00 24.71 250 ALA B CA 1
ATOM 6826 C C . ALA B 1 251 ? 21.778 76.596 -1.253 1.00 25.14 250 ALA B C 1
ATOM 6827 O O . ALA B 1 251 ? 20.752 76.786 -1.909 1.00 25.15 250 ALA B O 1
ATOM 6829 N N . ASP B 1 252 ? 22.943 77.141 -1.583 1.00 25.61 251 ASP B N 1
ATOM 6830 C CA . ASP B 1 252 ? 23.094 77.930 -2.848 1.00 30.42 251 ASP B CA 1
ATOM 6831 C C . ASP B 1 252 ? 22.982 77.095 -4.111 1.00 30.18 251 ASP B C 1
ATOM 6832 O O . ASP B 1 252 ? 22.562 77.592 -5.176 1.00 34.82 251 ASP B O 1
ATOM 6837 N N . ASN B 1 253 ? 23.377 75.835 -4.014 1.00 27.78 252 ASN B N 1
ATOM 6838 C CA . ASN B 1 253 ? 23.329 74.916 -5.164 1.00 28.94 252 ASN B CA 1
ATOM 6839 C C . ASN B 1 253 ? 22.488 73.710 -4.801 1.00 26.34 252 ASN B C 1
ATOM 6840 O O . ASN B 1 253 ? 22.500 73.297 -3.650 1.00 24.76 252 ASN B O 1
ATOM 6849 N N . ILE B 1 254 ? 21.772 73.156 -5.774 1.00 25.65 253 ILE B N 1
ATOM 6850 C CA . ILE B 1 254 ? 20.792 72.121 -5.459 1.00 26.75 253 ILE B CA 1
ATOM 6851 C C . ILE B 1 254 ? 21.483 70.875 -4.942 1.00 27.34 253 ILE B C 1
ATOM 6852 O O . ILE B 1 254 ? 20.915 70.127 -4.132 1.00 26.48 253 ILE B O 1
ATOM 6857 N N . GLU B 1 255 ? 22.732 70.671 -5.358 1.00 26.39 254 GLU B N 1
ATOM 6858 C CA . GLU B 1 255 ? 23.491 69.511 -4.871 1.00 27.54 254 GLU B CA 1
ATOM 6859 C C . GLU B 1 255 ? 24.124 69.713 -3.480 1.00 29.59 254 GLU B C 1
ATOM 6860 O O . GLU B 1 255 ? 24.824 68.825 -2.998 1.00 31.41 254 GLU B O 1
ATOM 6866 N N . GLY B 1 256 ? 23.858 70.848 -2.840 1.00 26.34 255 GLY B N 1
ATOM 6867 C CA . GLY B 1 256 ? 24.361 71.101 -1.492 1.00 27.28 255 GLY B CA 1
ATOM 6868 C C . GLY B 1 256 ? 25.612 72.005 -1.463 1.00 28.08 255 GLY B C 1
ATOM 6869 O O . GLY B 1 256 ? 26.026 72.528 -2.496 1.00 32.13 255 GLY B O 1
ATOM 6870 N N . PRO B 1 257 ? 26.207 72.191 -0.283 1.00 29.05 256 PRO B N 1
ATOM 6871 C CA . PRO B 1 257 ? 25.750 71.584 0.972 1.00 26.31 256 PRO B CA 1
ATOM 6872 C C . PRO B 1 257 ? 24.584 72.344 1.629 1.00 27.33 256 PRO B C 1
ATOM 6873 O O . PRO B 1 257 ? 24.486 73.564 1.480 1.00 28.40 256 PRO B O 1
ATOM 6877 N N . TYR B 1 258 ? 23.765 71.627 2.418 1.00 24.64 257 TYR B N 1
ATOM 6878 C CA . TYR B 1 258 ? 22.534 72.164 3.004 1.00 22.48 257 TYR B CA 1
ATOM 6879 C C . TYR B 1 258 ? 22.799 72.503 4.449 1.00 23.57 257 TYR B C 1
ATOM 6880 O O . TYR B 1 258 ? 23.314 71.683 5.206 1.00 24.30 257 TYR B O 1
ATOM 6889 N N . LEU B 1 259 ? 22.364 73.692 4.843 1.00 23.86 258 LEU B N 1
ATOM 6890 C CA . LEU B 1 259 ? 22.526 74.153 6.217 1.00 24.16 258 LEU B CA 1
ATOM 6891 C C . LEU B 1 259 ? 21.196 74.310 6.927 1.00 21.60 258 LEU B C 1
ATOM 6892 O O . LEU B 1 259 ? 20.315 74.996 6.449 1.00 22.27 258 LEU B O 1
ATOM 6897 N N . TYR B 1 260 ? 21.109 73.756 8.133 1.00 22.19 259 TYR B N 1
ATOM 6898 C CA . TYR B 1 260 ? 19.903 73.819 8.945 1.00 21.77 259 TYR B CA 1
ATOM 6899 C C . TYR B 1 260 ? 19.491 75.231 9.339 1.00 22.87 259 TYR B C 1
ATOM 6900 O O . TYR B 1 260 ? 20.209 75.910 10.073 1.00 23.93 259 TYR B O 1
ATOM 6909 N N . GLN B 1 261 ? 18.307 75.620 8.873 1.00 23.58 260 GLN B N 1
ATOM 6910 C CA . GLN B 1 261 ? 17.706 76.944 9.171 1.00 25.34 260 GLN B CA 1
ATOM 6911 C C . GLN B 1 261 ? 16.881 76.880 10.456 1.00 25.34 260 GLN B C 1
ATOM 6912 O O . GLN B 1 261 ? 17.020 77.730 11.332 1.00 24.62 260 GLN B O 1
ATOM 6918 N N . GLY B 1 262 ? 16.054 75.852 10.587 1.00 24.90 261 GLY B N 1
ATOM 6919 C CA . GLY B 1 262 ? 15.192 75.747 11.766 1.00 22.91 261 GLY B CA 1
ATOM 6920 C C . GLY B 1 262 ? 13.999 74.814 11.503 1.00 21.61 261 GLY B C 1
ATOM 6921 O O . GLY B 1 262 ? 13.739 74.413 10.335 1.00 21.07 261 GLY B O 1
ATOM 6922 N N . PRO B 1 263 ? 13.266 74.498 12.573 1.00 20.92 262 PRO B N 1
ATOM 6923 C CA . PRO B 1 263 ? 12.021 73.727 12.452 1.00 21.26 262 PRO B CA 1
ATOM 6924 C C . PRO B 1 263 ? 10.913 74.537 11.807 1.00 21.20 262 PRO B C 1
ATOM 6925 O O . PRO B 1 263 ? 10.822 75.767 11.941 1.00 21.22 262 PRO B O 1
ATOM 6929 N N . VAL B 1 264 ? 10.079 73.834 11.075 1.00 20.45 263 VAL B N 1
ATOM 6930 C CA . VAL B 1 264 ? 8.900 74.411 10.463 1.00 21.73 263 VAL B CA 1
ATOM 6931 C C . VAL B 1 264 ? 7.621 74.049 11.236 1.00 22.78 263 VAL B C 1
ATOM 6932 O O . VAL B 1 264 ? 6.768 74.922 11.467 1.00 24.44 263 VAL B O 1
ATOM 6936 N N . VAL B 1 265 ? 7.503 72.776 11.644 1.00 21.18 264 VAL B N 1
ATOM 6937 C CA . VAL B 1 265 ? 6.414 72.316 12.522 1.00 22.42 264 VAL B CA 1
ATOM 6938 C C . VAL B 1 265 ? 6.919 71.116 13.345 1.00 21.26 264 VAL B C 1
ATOM 6939 O O . VAL B 1 265 ? 7.696 70.289 12.858 1.00 20.35 264 VAL B O 1
ATOM 6943 N N . ILE B 1 266 ? 6.540 71.079 14.625 1.00 20.34 265 ILE B N 1
ATOM 6944 C CA . ILE B 1 266 ? 7.096 70.131 15.582 1.00 20.95 265 ILE B CA 1
ATOM 6945 C C . ILE B 1 266 ? 5.922 69.370 16.222 1.00 21.85 265 ILE B C 1
ATOM 6946 O O . ILE B 1 266 ? 4.883 69.979 16.526 1.00 21.29 265 ILE B O 1
ATOM 6951 N N . GLY B 1 267 ? 6.087 68.056 16.456 1.00 21.68 266 GLY B N 1
ATOM 6952 C CA . GLY B 1 267 ? 4.976 67.232 16.948 1.00 21.31 266 GLY B CA 1
ATOM 6953 C C . GLY B 1 267 ? 5.235 66.526 18.270 1.00 21.59 266 GLY B C 1
ATOM 6954 O O . GLY B 1 267 ? 6.362 66.470 18.702 1.00 20.75 266 GLY B O 1
ATOM 6955 N N . GLY B 1 268 ? 4.157 66.055 18.929 1.00 21.25 267 GLY B N 1
ATOM 6956 C CA . GLY B 1 268 ? 4.227 65.043 19.979 1.00 23.43 267 GLY B CA 1
ATOM 6957 C C . GLY B 1 268 ? 4.338 65.563 21.386 1.00 24.32 267 GLY B C 1
ATOM 6958 O O . GLY B 1 268 ? 4.458 64.770 22.323 1.00 23.08 267 GLY B O 1
ATOM 6959 N N . PHE B 1 269 ? 4.279 66.888 21.532 1.00 22.28 268 PHE B N 1
ATOM 6960 C CA . PHE B 1 269 ? 4.488 67.581 22.833 1.00 22.31 268 PHE B CA 1
ATOM 6961 C C . PHE B 1 269 ? 3.325 67.376 23.840 1.00 23.42 268 PHE B C 1
ATOM 6962 O O . PHE B 1 269 ? 2.830 68.341 24.468 1.00 25.69 268 PHE B O 1
ATOM 6970 N N . LYS B 1 270 ? 2.908 66.120 23.995 1.00 22.06 269 LYS B N 1
ATOM 6971 C CA . LYS B 1 270 ? 1.786 65.742 24.833 1.00 22.11 269 LYS B CA 1
ATOM 6972 C C . LYS B 1 270 ? 2.055 65.772 26.340 1.00 22.79 269 LYS B C 1
ATOM 6973 O O . LYS B 1 270 ? 1.124 65.729 27.124 1.00 22.53 269 LYS B O 1
ATOM 6979 N N . ASN B 1 271 ? 3.305 65.845 26.749 1.00 24.02 270 ASN B N 1
ATOM 6980 C CA . ASN B 1 271 ? 3.650 65.581 28.158 1.00 27.34 270 ASN B CA 1
ATOM 6981 C C . ASN B 1 271 ? 4.179 66.833 28.869 1.00 27.58 270 ASN B C 1
ATOM 6982 O O . ASN B 1 271 ? 5.210 67.385 28.492 1.00 26.36 270 ASN B O 1
ATOM 6987 N N . GLY B 1 272 ? 3.522 67.224 29.942 1.00 27.36 271 GLY B N 1
ATOM 6988 C CA . GLY B 1 272 ? 4.138 68.220 30.818 1.00 28.17 271 GLY B CA 1
ATOM 6989 C C . GLY B 1 272 ? 4.345 69.546 30.122 1.00 27.31 271 GLY B C 1
ATOM 6990 O O . GLY B 1 272 ? 3.480 69.986 29.361 1.00 30.92 271 GLY B O 1
ATOM 6991 N N . THR B 1 273 ? 5.493 70.177 30.353 1.00 26.01 272 THR B N 1
ATOM 6992 C CA . THR B 1 273 ? 5.786 71.430 29.698 1.00 27.35 272 THR B CA 1
ATOM 6993 C C . THR B 1 273 ? 6.819 71.336 28.579 1.00 25.70 272 THR B C 1
ATOM 6994 O O . THR B 1 273 ? 7.488 72.327 28.276 1.00 25.92 272 THR B O 1
ATOM 6998 N N . GLU B 1 274 ? 6.929 70.176 27.931 1.00 23.15 273 GLU B N 1
ATOM 6999 C CA . GLU B 1 274 ? 7.910 70.072 26.867 1.00 23.62 273 GLU B CA 1
ATOM 7000 C C . GLU B 1 274 ? 7.576 70.999 25.702 1.00 22.79 273 GLU B C 1
ATOM 7001 O O . GLU B 1 274 ? 8.461 71.303 24.913 1.00 25.12 273 GLU B O 1
ATOM 7007 N N . TYR B 1 275 ? 6.331 71.474 25.598 1.00 21.41 274 TYR B N 1
ATOM 7008 C CA . TYR B 1 275 ? 6.005 72.464 24.577 1.00 21.35 274 TYR B CA 1
ATOM 7009 C C . TYR B 1 275 ? 6.871 73.700 24.621 1.00 21.43 274 TYR B C 1
ATOM 7010 O O . TYR B 1 275 ? 7.045 74.395 23.578 1.00 22.47 274 TYR B O 1
ATOM 7019 N N . LYS B 1 276 ? 7.402 73.999 25.805 1.00 21.58 275 LYS B N 1
ATOM 7020 C CA . LYS B 1 276 ? 8.243 75.189 25.959 1.00 22.88 275 LYS B CA 1
ATOM 7021 C C . LYS B 1 276 ? 9.535 75.144 25.125 1.00 24.98 275 LYS B C 1
ATOM 7022 O O . LYS B 1 276 ? 10.106 76.221 24.847 1.00 24.06 275 LYS B O 1
ATOM 7028 N N . GLU B 1 277 ? 9.989 73.924 24.788 1.00 24.98 276 GLU B N 1
ATOM 7029 C CA . GLU B 1 277 ? 11.152 73.721 23.895 1.00 27.88 276 GLU B CA 1
ATOM 7030 C C . GLU B 1 277 ? 10.882 73.903 22.407 1.00 27.16 276 GLU B C 1
ATOM 7031 O O . GLU B 1 277 ? 11.843 73.859 21.607 1.00 27.90 276 GLU B O 1
ATOM 7037 N N . THR B 1 278 ? 9.623 74.083 22.014 1.00 25.00 277 THR B N 1
ATOM 7038 C CA . THR B 1 278 ? 9.257 74.164 20.595 1.00 23.24 277 THR B CA 1
ATOM 7039 C C . THR B 1 278 ? 8.945 75.611 20.214 1.00 23.45 277 THR B C 1
ATOM 7040 O O . THR B 1 278 ? 9.246 76.503 20.991 1.00 22.64 277 THR B O 1
ATOM 7044 N N . ASP B 1 279 ? 8.372 75.848 19.036 1.00 21.36 278 ASP B N 1
ATOM 7045 C CA . ASP B 1 279 ? 7.762 77.160 18.676 1.00 22.43 278 ASP B CA 1
ATOM 7046 C C . ASP B 1 279 ? 6.274 77.327 19.072 1.00 24.02 278 ASP B C 1
ATOM 7047 O O . ASP B 1 279 ? 5.620 78.284 18.642 1.00 25.26 278 ASP B O 1
ATOM 7052 N N . PHE B 1 280 ? 5.733 76.416 19.882 1.00 22.22 279 PHE B N 1
ATOM 7053 C CA . PHE B 1 280 ? 4.329 76.426 20.277 1.00 23.20 279 PHE B CA 1
ATOM 7054 C C . PHE B 1 280 ? 3.922 77.787 20.863 1.00 23.47 279 PHE B C 1
ATOM 7055 O O . PHE B 1 280 ? 2.898 78.329 20.501 1.00 23.86 279 PHE B O 1
ATOM 7063 N N . GLU B 1 281 ? 4.739 78.342 21.742 1.00 25.30 280 GLU B N 1
ATOM 7064 C CA . GLU B 1 281 ? 4.418 79.624 22.362 1.00 25.10 280 GLU B CA 1
ATOM 7065 C C . GLU B 1 281 ? 4.621 80.807 21.439 1.00 27.84 280 GLU B C 1
ATOM 7066 O O . GLU B 1 281 ? 4.038 81.847 21.628 1.00 29.08 280 GLU B O 1
ATOM 7072 N N . LEU B 1 282 ? 5.408 80.630 20.393 1.00 28.22 281 LEU B N 1
ATOM 7073 C CA . LEU B 1 282 ? 5.520 81.646 19.363 1.00 30.52 281 LEU B CA 1
ATOM 7074 C C . LEU B 1 282 ? 4.179 81.724 18.640 1.00 30.35 281 LEU B C 1
ATOM 7075 O O . LEU B 1 282 ? 3.691 82.821 18.283 1.00 31.50 281 LEU B O 1
ATOM 7080 N N . VAL B 1 283 ? 3.548 80.581 18.440 1.00 27.28 282 VAL B N 1
ATOM 7081 C CA . VAL B 1 283 ? 2.244 80.544 17.776 1.00 26.90 282 VAL B CA 1
ATOM 7082 C C . VAL B 1 283 ? 1.080 80.990 18.669 1.00 29.94 282 VAL B C 1
ATOM 7083 O O . VAL B 1 283 ? 0.236 81.797 18.254 1.00 32.08 282 VAL B O 1
ATOM 7087 N N . LEU B 1 284 ? 1.021 80.465 19.890 1.00 28.48 283 LEU B N 1
ATOM 7088 C CA . LEU B 1 284 ? -0.119 80.711 20.782 1.00 30.65 283 LEU B CA 1
ATOM 7089 C C . LEU B 1 284 ? 0.118 81.799 21.828 1.00 29.41 283 LEU B C 1
ATOM 7090 O O . LEU B 1 284 ? -0.813 82.154 22.530 1.00 31.90 283 LEU B O 1
ATOM 7095 N N . GLY B 1 285 ? 1.343 82.295 21.974 1.00 27.39 284 GLY B N 1
ATOM 7096 C CA . GLY B 1 285 ? 1.656 83.201 23.115 1.00 26.05 284 GLY B CA 1
ATOM 7097 C C . GLY B 1 285 ? 2.049 82.335 24.309 1.00 24.77 284 GLY B C 1
ATOM 7098 O O . GLY B 1 285 ? 1.850 81.098 24.294 1.00 22.79 284 GLY B O 1
ATOM 7099 N N . PRO B 1 286 ? 2.686 82.936 25.322 1.00 23.80 285 PRO B N 1
ATOM 7100 C CA . PRO B 1 286 ? 3.238 82.148 26.456 1.00 25.10 285 PRO B CA 1
ATOM 7101 C C . PRO B 1 286 ? 2.158 81.430 27.266 1.00 25.25 285 PRO B C 1
ATOM 7102 O O . PRO B 1 286 ? 1.206 82.076 27.720 1.00 26.41 285 PRO B O 1
ATOM 7106 N N . GLN B 1 287 ? 2.298 80.119 27.461 1.00 24.29 286 GLN B N 1
ATOM 7107 C CA . GLN B 1 287 ? 1.275 79.307 28.148 1.00 24.87 286 GLN B CA 1
ATOM 7108 C C . GLN B 1 287 ? 1.778 78.777 29.480 1.00 25.73 286 GLN B C 1
ATOM 7109 O O . GLN B 1 287 ? 2.900 78.304 29.544 1.00 24.18 286 GLN B O 1
ATOM 7115 N N . SER B 1 288 ? 0.947 78.876 30.539 1.00 25.16 287 SER B N 1
ATOM 7116 C CA . SER B 1 288 ? 1.303 78.412 31.876 1.00 26.40 287 SER B CA 1
ATOM 7117 C C . SER B 1 288 ? 1.132 76.904 32.000 1.00 25.84 287 SER B C 1
ATOM 7118 O O . SER B 1 288 ? 1.704 76.287 32.894 1.00 27.95 287 SER B O 1
ATOM 7121 N N . SER B 1 289 ? 0.369 76.302 31.101 1.00 24.23 288 SER B N 1
ATOM 7122 C CA . SER B 1 289 ? 0.199 74.843 31.077 1.00 26.40 288 SER B CA 1
ATOM 7123 C C . SER B 1 289 ? -0.186 74.455 29.684 1.00 24.23 288 SER B C 1
ATOM 7124 O O . SER B 1 289 ? -0.566 75.302 28.869 1.00 23.99 288 SER B O 1
ATOM 7127 N N . LEU B 1 290 ? -0.020 73.180 29.365 1.00 25.03 289 LEU B N 1
ATOM 7128 C CA . LEU B 1 290 ? -0.372 72.703 28.032 1.00 23.66 289 LEU B CA 1
ATOM 7129 C C . LEU B 1 290 ? -1.912 72.702 27.855 1.00 23.89 289 LEU B C 1
ATOM 7130 O O . LEU B 1 290 ? -2.609 72.147 28.682 1.00 23.84 289 LEU B O 1
ATOM 7135 N N . PRO B 1 291 ? -2.469 73.330 26.785 1.00 24.70 290 PRO B N 1
ATOM 7136 C CA . PRO B 1 291 ? -3.931 73.283 26.588 1.00 27.00 290 PRO B CA 1
ATOM 7137 C C . PRO B 1 291 ? -4.400 71.834 26.546 1.00 28.20 290 PRO B C 1
ATOM 7138 O O . PRO B 1 291 ? -3.671 70.967 25.974 1.00 24.22 290 PRO B O 1
ATOM 7142 N N . GLU B 1 292 ? -5.550 71.553 27.181 1.00 26.54 291 GLU B N 1
ATOM 7143 C CA . GLU B 1 292 ? -5.924 70.156 27.458 1.00 30.48 291 GLU B CA 1
ATOM 7144 C C . GLU B 1 292 ? -6.116 69.335 26.192 1.00 26.46 291 GLU B C 1
ATOM 7145 O O . GLU B 1 292 ? -5.835 68.132 26.199 1.00 25.65 291 GLU B O 1
ATOM 7151 N N . ARG B 1 293 ? -6.512 69.962 25.089 1.00 26.17 292 ARG B N 1
ATOM 7152 C CA . ARG B 1 293 ? -6.684 69.189 23.805 1.00 25.09 292 ARG B CA 1
ATOM 7153 C C . ARG B 1 293 ? -5.408 68.428 23.356 1.00 24.23 292 ARG B C 1
ATOM 7154 O O . ARG B 1 293 ? -5.503 67.373 22.703 1.00 23.41 292 ARG B O 1
ATOM 7162 N N . TYR B 1 294 ? -4.240 68.953 23.695 1.00 22.26 293 TYR B N 1
ATOM 7163 C CA . TYR B 1 294 ? -2.944 68.268 23.360 1.00 22.27 293 TYR B CA 1
ATOM 7164 C C . TYR B 1 294 ? -2.515 67.190 24.362 1.00 23.71 293 TYR B C 1
ATOM 7165 O O . TYR B 1 294 ? -1.559 66.427 24.081 1.00 22.51 293 TYR B O 1
ATOM 7174 N N . ALA B 1 295 ? -3.152 67.133 25.552 1.00 22.81 294 ALA B N 1
ATOM 7175 C CA . ALA B 1 295 ? -2.677 66.208 26.583 1.00 25.46 294 ALA B CA 1
ATOM 7176 C C . ALA B 1 295 ? -3.378 64.877 26.325 1.00 27.80 294 ALA B C 1
ATOM 7177 O O . ALA B 1 295 ? -4.327 64.536 27.028 1.00 26.40 294 ALA B O 1
ATOM 7179 N N . THR B 1 296 ? -2.949 64.147 25.290 1.00 26.18 295 THR B N 1
ATOM 7180 C CA . THR B 1 296 ? -3.767 63.052 24.771 1.00 26.76 295 THR B CA 1
ATOM 7181 C C . THR B 1 296 ? -3.249 61.725 25.244 1.00 27.06 295 THR B C 1
ATOM 7182 O O . THR B 1 296 ? -3.876 60.677 24.986 1.00 28.73 295 THR B O 1
ATOM 7186 N N . GLY B 1 297 ? -2.054 61.737 25.837 1.00 29.09 296 GLY B N 1
ATOM 7187 C CA . GLY B 1 297 ? -1.304 60.490 26.111 1.00 27.34 296 GLY B CA 1
ATOM 7188 C C . GLY B 1 297 ? -1.221 59.665 24.834 1.00 30.90 296 GLY B C 1
ATOM 7189 O O . GLY B 1 297 ? -1.113 60.211 23.732 1.00 29.39 296 GLY B O 1
ATOM 7190 N N . GLY B 1 298 ? -1.318 58.344 24.962 1.00 31.90 297 GLY B N 1
ATOM 7191 C CA . GLY B 1 298 ? -1.190 57.467 23.800 1.00 30.17 297 GLY B CA 1
ATOM 7192 C C . GLY B 1 298 ? -2.264 57.563 22.710 1.00 28.89 297 GLY B C 1
ATOM 7193 O O . GLY B 1 298 ? -2.135 56.876 21.670 1.00 28.07 297 GLY B O 1
ATOM 7194 N N . LYS B 1 299 ? -3.286 58.410 22.909 1.00 25.51 298 LYS B N 1
ATOM 7195 C CA . LYS B 1 299 ? -4.349 58.586 21.929 1.00 26.91 298 LYS B CA 1
ATOM 7196 C C . LYS B 1 299 ? -4.102 59.783 20.994 1.00 24.45 298 LYS B C 1
ATOM 7197 O O . LYS B 1 299 ? -5.009 60.207 20.282 1.00 23.01 298 LYS B O 1
ATOM 7203 N N . TRP B 1 300 ? -2.889 60.307 21.017 1.00 22.51 299 TRP B N 1
ATOM 7204 C CA . TRP B 1 300 ? -2.487 61.424 20.168 1.00 21.74 299 TRP B CA 1
ATOM 7205 C C . TRP B 1 300 ? -2.919 61.162 18.723 1.00 22.26 299 TRP B C 1
ATOM 7206 O O . TRP B 1 300 ? -3.449 62.067 18.067 1.00 21.60 299 TRP B O 1
ATOM 7217 N N . GLY B 1 301 ? -2.687 59.937 18.244 1.00 20.81 300 GLY B N 1
ATOM 7218 C CA . GLY B 1 301 ? -2.912 59.634 16.809 1.00 23.07 300 GLY B CA 1
ATOM 7219 C C . GLY B 1 301 ? -4.368 59.621 16.352 1.00 22.95 300 GLY B C 1
ATOM 7220 O O . GLY B 1 301 ? -4.657 59.593 15.167 1.00 22.85 300 GLY B O 1
ATOM 7221 N N . ASP B 1 302 ? -5.303 59.608 17.294 1.00 21.74 301 ASP B N 1
ATOM 7222 C CA . ASP B 1 302 ? -6.719 59.706 16.932 1.00 23.27 301 ASP B CA 1
ATOM 7223 C C . ASP B 1 302 ? -7.091 61.140 16.582 1.00 23.90 301 ASP B C 1
ATOM 7224 O O . ASP B 1 302 ? -8.189 61.374 16.056 1.00 25.08 301 ASP B O 1
ATOM 7229 N N . ARG B 1 303 ? -6.170 62.081 16.837 1.00 22.99 302 ARG B N 1
ATOM 7230 C CA . ARG B 1 303 ? -6.474 63.515 16.830 1.00 22.02 302 ARG B CA 1
ATOM 7231 C C . ARG B 1 303 ? -5.455 64.385 16.054 1.00 21.62 302 ARG B C 1
ATOM 7232 O O . ARG B 1 303 ? -5.855 65.301 15.314 1.00 22.79 302 ARG B O 1
ATOM 7240 N N . TYR B 1 304 ? -4.151 64.142 16.268 1.00 20.07 303 TYR B N 1
ATOM 7241 C CA . TYR B 1 304 ? -3.103 65.041 15.745 1.00 19.55 303 TYR B CA 1
ATOM 7242 C C . TYR B 1 304 ? -2.084 64.317 14.864 1.00 19.28 303 TYR B C 1
ATOM 7243 O O . TYR B 1 304 ? -1.961 63.095 14.949 1.00 19.70 303 TYR B O 1
ATOM 7252 N N . PRO B 1 305 ? -1.352 65.068 14.025 1.00 22.21 304 PRO B N 1
ATOM 7253 C CA . PRO B 1 305 ? -0.541 64.406 12.979 1.00 21.36 304 PRO B CA 1
ATOM 7254 C C . PRO B 1 305 ? 0.778 63.816 13.507 1.00 22.82 304 PRO B C 1
ATOM 7255 O O . PRO B 1 305 ? 1.256 64.140 14.628 1.00 21.58 304 PRO B O 1
ATOM 7259 N N . ASN B 1 306 ? 1.325 62.879 12.739 1.00 20.34 305 ASN B N 1
ATOM 7260 C CA . ASN B 1 306 ? 2.694 62.491 12.894 1.00 22.23 305 ASN B CA 1
ATOM 7261 C C . ASN B 1 306 ? 3.452 63.402 11.934 1.00 22.25 305 ASN B C 1
ATOM 7262 O O . ASN B 1 306 ? 3.140 63.391 10.730 1.00 20.73 305 ASN B O 1
ATOM 7267 N N . ASN B 1 307 ? 4.400 64.193 12.442 1.00 22.81 306 ASN B N 1
ATOM 7268 C CA . ASN B 1 307 ? 4.927 65.348 11.655 1.00 25.14 306 ASN B CA 1
ATOM 7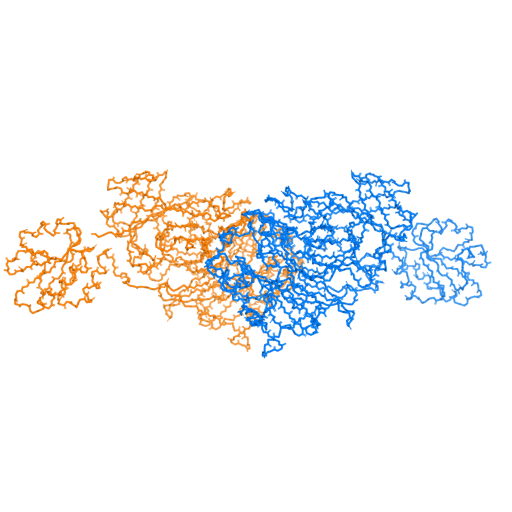269 C C . ASN B 1 307 ? 6.040 64.915 10.705 1.00 24.19 306 ASN B C 1
ATOM 7270 O O . ASN B 1 307 ? 7.233 65.159 10.979 1.00 25.14 306 ASN B O 1
ATOM 7275 N N . ILE B 1 308 ? 5.657 64.239 9.622 1.00 22.02 307 ILE B N 1
ATOM 7276 C CA . ILE B 1 308 ? 6.610 63.785 8.639 1.00 22.20 307 ILE B CA 1
ATOM 7277 C C . ILE B 1 308 ? 5.995 63.993 7.230 1.00 22.22 307 ILE B C 1
ATOM 7278 O O . ILE B 1 308 ? 4.835 64.431 7.125 1.00 21.48 307 ILE B O 1
ATOM 7283 N N . ASP B 1 309 ? 6.737 63.615 6.179 1.00 21.47 308 ASP B N 1
ATOM 7284 C CA . ASP B 1 309 ? 6.266 63.644 4.778 1.00 20.59 308 ASP B CA 1
ATOM 7285 C C . ASP B 1 309 ? 5.785 65.041 4.322 1.00 19.42 308 ASP B C 1
ATOM 7286 O O . ASP B 1 309 ? 4.659 65.187 3.905 1.00 20.67 308 ASP B O 1
ATOM 7291 N N . PRO B 1 310 ? 6.641 66.052 4.339 1.00 19.65 309 PRO B N 1
ATOM 7292 C CA . PRO B 1 310 ? 6.213 67.370 3.863 1.00 19.94 309 PRO B CA 1
ATOM 7293 C C . PRO B 1 310 ? 6.061 67.455 2.309 1.00 20.53 309 PRO B C 1
ATOM 7294 O O . PRO B 1 310 ? 6.743 66.747 1.574 1.00 21.48 309 PRO B O 1
ATOM 7298 N N . CYS B 1 311 ? 5.130 68.281 1.830 1.00 21.01 310 CYS B N 1
ATOM 7299 C CA . CYS B 1 311 ? 5.135 68.738 0.444 1.00 20.53 310 CYS B CA 1
ATOM 7300 C C . CYS B 1 311 ? 5.044 70.263 0.560 1.00 22.41 310 CYS B C 1
ATOM 7301 O O . CYS B 1 311 ? 4.132 70.759 1.217 1.00 22.48 310 CYS B O 1
ATOM 7304 N N . VAL B 1 312 ? 5.941 70.999 -0.107 1.00 22.27 311 VAL B N 1
ATOM 7305 C CA . VAL B 1 312 ? 5.949 72.473 -0.031 1.00 20.68 311 VAL B CA 1
ATOM 7306 C C . VAL B 1 312 ? 5.775 72.952 -1.468 1.00 22.50 311 VAL B C 1
ATOM 7307 O O . VAL B 1 312 ? 6.421 72.411 -2.394 1.00 22.55 311 VAL B O 1
ATOM 7311 N N . PHE B 1 313 ? 4.869 73.901 -1.686 1.00 22.00 312 PHE B N 1
ATOM 7312 C CA . PHE B 1 313 ? 4.659 74.403 -3.048 1.00 22.86 312 PHE B CA 1
ATOM 7313 C C . PHE B 1 313 ? 4.182 75.828 -2.999 1.00 24.49 312 PHE B C 1
ATOM 7314 O O . PHE B 1 313 ? 3.614 76.257 -1.977 1.00 24.13 312 PHE B O 1
ATOM 7322 N N . TYR B 1 314 ? 4.404 76.545 -4.109 1.00 24.09 313 TYR B N 1
ATOM 7323 C CA . TYR B 1 314 ? 3.758 77.822 -4.342 1.00 25.89 313 TYR B CA 1
ATOM 7324 C C . TYR B 1 314 ? 2.451 77.614 -5.069 1.00 25.75 313 TYR B C 1
ATOM 7325 O O . TYR B 1 314 ? 2.388 76.888 -6.079 1.00 25.23 313 TYR B O 1
ATOM 7334 N N . ASP B 1 315 ? 1.395 78.246 -4.582 1.00 25.25 314 ASP B N 1
ATOM 7335 C CA . ASP B 1 315 ? 0.139 78.140 -5.289 1.00 26.47 314 ASP B CA 1
ATOM 7336 C C . ASP B 1 315 ? 0.160 79.070 -6.522 1.00 28.90 314 ASP B C 1
ATOM 7337 O O . ASP B 1 315 ? 1.149 79.768 -6.790 1.00 27.95 314 ASP B O 1
ATOM 7342 N N . GLU B 1 316 ? -0.918 79.064 -7.278 1.00 30.49 315 GLU B N 1
ATOM 7343 C CA . GLU B 1 316 ? -0.951 79.865 -8.502 1.00 31.35 315 GLU B CA 1
ATOM 7344 C C . GLU B 1 316 ? -0.987 81.376 -8.250 1.00 34.99 315 GLU B C 1
ATOM 7345 O O . GLU B 1 316 ? -0.763 82.139 -9.194 1.00 32.25 315 GLU B O 1
ATOM 7351 N N . GLU B 1 317 ? -1.258 81.811 -7.016 1.00 33.23 316 GLU B N 1
ATOM 7352 C CA . GLU B 1 317 ? -1.105 83.250 -6.652 1.00 38.05 316 GLU B CA 1
ATOM 7353 C C . GLU B 1 317 ? 0.299 83.588 -6.108 1.00 36.26 316 GLU B C 1
ATOM 7354 O O . GLU B 1 317 ? 0.561 84.714 -5.684 1.00 33.74 316 GLU B O 1
ATOM 7360 N N . GLY B 1 318 ? 1.201 82.611 -6.084 1.00 31.74 317 GLY B N 1
ATOM 7361 C CA . GLY B 1 318 ? 2.529 82.834 -5.544 1.00 31.62 317 GLY B CA 1
ATOM 7362 C C . GLY B 1 318 ? 2.691 82.678 -4.025 1.00 32.41 317 GLY B C 1
ATOM 7363 O O . GLY B 1 318 ? 3.747 83.003 -3.494 1.00 30.74 317 GLY B O 1
ATOM 7364 N N . LYS B 1 319 ? 1.671 82.192 -3.316 1.00 29.59 318 LYS B N 1
ATOM 7365 C CA . LYS B 1 319 ? 1.806 81.955 -1.881 1.00 27.78 318 LYS B CA 1
ATOM 7366 C C . LYS B 1 319 ? 2.337 80.559 -1.583 1.00 27.00 318 LYS B C 1
ATOM 7367 O O . LYS B 1 319 ? 1.995 79.588 -2.309 1.00 25.53 318 LYS B O 1
ATOM 7373 N N . LEU B 1 320 ? 3.129 80.471 -0.503 1.00 24.39 319 LEU B N 1
ATOM 7374 C CA . LEU B 1 320 ? 3.896 79.262 -0.167 1.00 23.92 319 LEU B CA 1
ATOM 7375 C C . LEU B 1 320 ? 3.173 78.490 0.939 1.00 24.23 319 LEU B C 1
ATOM 7376 O O . LEU B 1 320 ? 2.796 79.066 1.956 1.00 24.28 319 LEU B O 1
ATOM 7381 N N . TRP B 1 321 ? 2.981 77.182 0.730 1.00 22.75 320 TRP B N 1
ATOM 7382 C CA . TRP B 1 321 ? 2.202 76.363 1.635 1.00 21.90 320 TRP B CA 1
ATOM 7383 C C . TRP B 1 321 ? 2.993 75.091 1.932 1.00 22.41 320 TRP B C 1
ATOM 7384 O O . TRP B 1 321 ? 3.795 74.647 1.095 1.00 20.89 320 TRP B O 1
ATOM 7395 N N . MET B 1 322 ? 2.677 74.447 3.046 1.00 20.67 321 MET B N 1
ATOM 7396 C CA . MET B 1 322 ? 3.192 73.069 3.296 1.00 21.29 321 MET B CA 1
ATOM 7397 C C . MET B 1 322 ? 2.047 72.135 3.743 1.00 21.34 321 MET B C 1
ATOM 7398 O O . MET B 1 322 ? 1.277 72.512 4.617 1.00 21.89 321 MET B O 1
ATOM 7403 N N . THR B 1 323 ? 1.978 70.924 3.193 1.00 20.57 322 THR B N 1
ATOM 7404 C CA . THR B 1 323 ? 1.155 69.851 3.746 1.00 20.39 322 THR B CA 1
ATOM 7405 C C . THR B 1 323 ? 2.085 68.838 4.392 1.00 20.57 322 THR B C 1
ATOM 7406 O O . THR B 1 323 ? 3.277 68.758 4.039 1.00 20.66 322 THR B O 1
ATOM 7410 N N . TYR B 1 324 ? 1.571 68.090 5.356 1.00 19.49 323 TYR B N 1
ATOM 7411 C CA . TYR B 1 324 ? 2.425 67.146 6.068 1.00 18.66 323 TYR B CA 1
ATOM 7412 C C . TYR B 1 324 ? 1.509 66.159 6.759 1.00 19.98 323 TYR B C 1
ATOM 7413 O O . TYR B 1 324 ? 0.286 66.429 6.940 1.00 19.59 323 TYR B O 1
ATOM 7422 N N . GLY B 1 325 ? 2.072 65.031 7.196 1.00 18.51 324 GLY B N 1
ATOM 7423 C CA . GLY B 1 325 ? 1.321 64.098 8.024 1.00 18.33 324 GLY B CA 1
ATOM 7424 C C . GLY B 1 325 ? 1.399 62.665 7.477 1.00 18.14 324 GLY B C 1
ATOM 7425 O O . GLY B 1 325 ? 1.743 62.439 6.305 1.00 16.81 324 GLY B O 1
ATOM 7426 N N . SER B 1 326 ? 1.113 61.700 8.334 1.00 17.69 325 SER B N 1
ATOM 7427 C CA . SER B 1 326 ? 1.161 60.289 7.937 1.00 17.75 325 SER B CA 1
ATOM 7428 C C . SER B 1 326 ? 0.315 59.505 8.945 1.00 19.62 325 SER B C 1
ATOM 7429 O O . SER B 1 326 ? 0.613 59.533 10.167 1.00 18.58 325 SER B O 1
ATOM 7432 N N . TRP B 1 327 ? -0.737 58.847 8.446 1.00 18.47 326 TRP B N 1
ATOM 7433 C CA . TRP B 1 327 ? -1.725 58.166 9.293 1.00 18.14 326 TRP B CA 1
ATOM 7434 C C . TRP B 1 327 ? -2.084 59.098 10.461 1.00 18.27 326 TRP B C 1
ATOM 7435 O O . TRP B 1 327 ? -2.286 60.311 10.248 1.00 19.33 326 TRP B O 1
ATOM 7446 N N . SER B 1 328 ? -2.233 58.527 11.656 1.00 17.74 327 SER B N 1
ATOM 7447 C CA . SER B 1 328 ? -2.568 59.350 12.863 1.00 18.80 327 SER B CA 1
ATOM 7448 C C . SER B 1 328 ? -3.692 60.349 12.593 1.00 19.95 327 SER B C 1
ATOM 7449 O O . SER B 1 328 ? -4.697 59.960 11.992 1.00 20.15 327 SER B O 1
ATOM 7452 N N . GLY B 1 329 ? -3.519 61.633 12.970 1.00 19.38 328 GLY B N 1
ATOM 7453 C CA . GLY B 1 329 ? -4.590 62.623 12.860 1.00 20.46 328 GLY B CA 1
ATOM 7454 C C . GLY B 1 329 ? -4.777 63.169 11.458 1.00 21.92 328 GLY B C 1
ATOM 7455 O O . GLY B 1 329 ? -5.620 64.035 11.246 1.00 21.77 328 GLY B O 1
ATOM 7456 N N . GLY B 1 330 ? -4.042 62.617 10.489 1.00 18.08 329 GLY B N 1
ATOM 7457 C CA . GLY B 1 330 ? -4.279 62.926 9.081 1.00 19.15 329 GLY B CA 1
ATOM 7458 C C . GLY B 1 330 ? -3.244 63.897 8.502 1.00 18.64 329 GLY B C 1
ATOM 7459 O O . GLY B 1 330 ? -2.128 64.054 9.030 1.00 19.56 329 GLY B O 1
ATOM 7460 N N . ILE B 1 331 ? -3.639 64.520 7.399 1.00 18.85 330 ILE B N 1
ATOM 7461 C CA . ILE B 1 331 ? -2.779 65.388 6.610 1.00 17.71 330 ILE B CA 1
ATOM 7462 C C . ILE B 1 331 ? -3.228 66.805 6.923 1.00 18.83 330 ILE B C 1
ATOM 7463 O O . ILE B 1 331 ? -4.410 67.119 6.782 1.00 18.99 330 ILE B O 1
ATOM 7468 N N . TRP B 1 332 ? -2.286 67.648 7.315 1.00 19.72 331 TRP B N 1
ATOM 7469 C CA . TRP B 1 332 ? -2.591 69.039 7.715 1.00 19.56 331 TRP B CA 1
ATOM 7470 C C . TRP B 1 332 ? -1.829 69.997 6.847 1.00 20.56 331 TRP B C 1
ATOM 7471 O O . TRP B 1 332 ? -0.842 69.614 6.204 1.00 21.12 331 TRP B O 1
ATOM 7482 N N . MET B 1 333 ? -2.220 71.266 6.866 1.00 21.05 332 MET B N 1
ATOM 7483 C CA . MET B 1 333 ? -1.595 72.235 5.987 1.00 22.39 332 MET B CA 1
ATOM 7484 C C . MET B 1 333 ? -1.409 73.547 6.742 1.00 23.13 332 MET B C 1
ATOM 7485 O O . MET B 1 333 ? -2.305 73.958 7.484 1.00 23.67 332 MET B O 1
ATOM 7490 N N . ILE B 1 334 ? -0.257 74.184 6.556 1.00 22.24 333 ILE B N 1
ATOM 7491 C CA . ILE B 1 334 ? 0.031 75.504 7.143 1.00 23.05 333 ILE B CA 1
ATOM 7492 C C . ILE B 1 334 ? 0.608 76.429 6.087 1.00 24.21 333 ILE B C 1
ATOM 7493 O O . ILE B 1 334 ? 1.212 75.976 5.098 1.00 23.54 333 ILE B O 1
ATOM 7498 N N . GLU B 1 335 ? 0.394 77.723 6.282 1.00 24.58 334 GLU B N 1
ATOM 7499 C CA . GLU B 1 335 ? 0.999 78.723 5.423 1.00 26.09 334 GLU B CA 1
ATOM 7500 C C . GLU B 1 335 ? 2.433 78.933 5.822 1.00 25.54 334 GLU B C 1
ATOM 7501 O O . GLU B 1 335 ? 2.732 79.051 7.029 1.00 26.52 334 GLU B O 1
ATOM 7507 N N . LEU B 1 336 ? 3.321 78.995 4.820 1.00 24.85 335 LEU B N 1
ATOM 7508 C CA . LEU B 1 336 ? 4.729 79.345 5.047 1.00 23.51 335 LEU B CA 1
ATOM 7509 C C . LEU B 1 336 ? 5.001 80.794 4.646 1.00 24.05 335 LEU B C 1
ATOM 7510 O O . LEU B 1 336 ? 4.245 81.405 3.885 1.00 25.89 335 LEU B O 1
ATOM 7515 N N . ASP B 1 337 ? 6.077 81.324 5.185 1.00 25.53 336 ASP B N 1
ATOM 7516 C CA . ASP B 1 337 ? 6.510 82.693 4.886 1.00 29.53 336 ASP B CA 1
ATOM 7517 C C . ASP B 1 337 ? 7.347 82.695 3.620 1.00 27.86 336 ASP B C 1
ATOM 7518 O O . ASP B 1 337 ? 8.410 82.090 3.575 1.00 28.33 336 ASP B O 1
ATOM 7523 N N . GLU B 1 338 ? 6.874 83.376 2.577 1.00 30.49 337 GLU B N 1
ATOM 7524 C CA . GLU B 1 338 ? 7.583 83.408 1.295 1.00 31.48 337 GLU B CA 1
ATOM 7525 C C . GLU B 1 338 ? 9.002 83.952 1.439 1.00 32.26 337 GLU B C 1
ATOM 7526 O O . GLU B 1 338 ? 9.877 83.617 0.648 1.00 31.06 337 GLU B O 1
ATOM 7532 N N . ASN B 1 339 ? 9.227 84.798 2.445 1.00 31.81 338 ASN B N 1
ATOM 7533 C CA . ASN B 1 339 ? 10.507 85.489 2.564 1.00 33.42 338 ASN B CA 1
ATOM 7534 C C . ASN B 1 339 ? 11.562 84.649 3.230 1.00 34.16 338 ASN B C 1
ATOM 7535 O O . ASN B 1 339 ? 12.737 84.875 2.997 1.00 34.94 338 ASN B O 1
ATOM 7540 N N . THR B 1 340 ? 11.167 83.691 4.069 1.00 30.68 339 THR B N 1
ATOM 7541 C CA . THR B 1 340 ? 12.175 82.884 4.777 1.00 31.48 339 THR B CA 1
ATOM 7542 C C . THR B 1 340 ? 12.049 81.349 4.571 1.00 28.87 339 THR B C 1
ATOM 7543 O O . THR B 1 340 ? 12.995 80.606 4.866 1.00 30.81 339 THR B O 1
ATOM 7547 N N . GLY B 1 341 ? 10.889 80.900 4.115 1.00 27.14 340 GLY B N 1
ATOM 7548 C CA . GLY B 1 341 ? 10.591 79.462 3.972 1.00 25.98 340 GLY B CA 1
ATOM 7549 C C . GLY B 1 341 ? 10.176 78.824 5.290 1.00 25.61 340 GLY B C 1
ATOM 7550 O O . GLY B 1 341 ? 9.833 77.649 5.307 1.00 24.85 340 GLY B O 1
ATOM 7551 N N . LEU B 1 342 ? 10.209 79.583 6.392 1.00 25.15 341 LEU B N 1
ATOM 7552 C CA . LEU B 1 342 ? 9.755 79.027 7.680 1.00 25.30 341 LEU B CA 1
ATOM 7553 C C . LEU B 1 342 ? 8.252 79.218 7.808 1.00 25.30 341 LEU B C 1
ATOM 7554 O O . LEU B 1 342 ? 7.633 79.765 6.920 1.00 24.67 341 LEU B O 1
ATOM 7559 N N . ARG B 1 343 ? 7.649 78.809 8.925 1.00 23.84 342 ARG B N 1
ATOM 7560 C CA . ARG B 1 343 ? 6.215 79.041 9.134 1.00 24.29 342 ARG B CA 1
ATOM 7561 C C . ARG B 1 343 ? 5.883 80.538 9.105 1.00 26.62 342 ARG B C 1
ATOM 7562 O O . ARG B 1 343 ? 6.684 81.342 9.561 1.00 25.69 342 ARG B O 1
ATOM 7570 N N . ASP B 1 344 ? 4.727 80.892 8.540 1.00 25.69 343 ASP B N 1
ATOM 7571 C CA . ASP B 1 344 ? 4.266 82.274 8.569 1.00 26.46 343 ASP B CA 1
ATOM 7572 C C . ASP B 1 344 ? 3.547 82.507 9.893 1.00 26.06 343 ASP B C 1
ATOM 7573 O O . ASP B 1 344 ? 2.352 82.162 10.024 1.00 26.78 343 ASP B O 1
ATOM 7578 N N . TYR B 1 345 ? 4.272 83.070 10.865 1.00 26.54 344 TYR B N 1
ATOM 7579 C CA . TYR B 1 345 ? 3.745 83.270 12.240 1.00 27.92 344 TYR B CA 1
ATOM 7580 C C . TYR B 1 345 ? 2.677 84.377 12.308 1.00 30.04 344 TYR B C 1
ATOM 7581 O O . TYR B 1 345 ? 1.963 84.506 13.301 1.00 29.83 344 TYR B O 1
ATOM 7590 N N . ASP B 1 346 ? 2.523 85.142 11.235 1.00 30.05 345 ASP B N 1
ATOM 7591 C CA . ASP B 1 346 ? 1.407 86.096 11.201 1.00 33.29 345 ASP B CA 1
ATOM 7592 C C . ASP B 1 346 ? 0.067 85.506 10.773 1.00 34.56 345 ASP B C 1
ATOM 7593 O O . ASP B 1 346 ? -0.921 86.228 10.773 1.00 34.60 345 ASP B O 1
ATOM 7598 N N . VAL B 1 347 ? -0.006 84.224 10.402 1.00 32.03 346 VAL B N 1
ATOM 7599 C CA . VAL B 1 347 ? -1.335 83.660 10.137 1.00 31.59 346 VAL B CA 1
ATOM 7600 C C . VAL B 1 347 ? -1.877 82.936 11.352 1.00 32.23 346 VAL B C 1
ATOM 7601 O O . VAL B 1 347 ? -1.130 82.243 12.029 1.00 34.62 346 VAL B O 1
ATOM 7605 N N . THR B 1 348 ? -3.156 83.139 11.643 1.00 31.11 347 THR B N 1
ATOM 7606 C CA . THR B 1 348 ? -3.820 82.553 12.802 1.00 32.77 347 THR B CA 1
ATOM 7607 C C . THR B 1 348 ? -4.779 81.489 12.292 1.00 31.93 347 THR B C 1
ATOM 7608 O O . THR B 1 348 ? -5.382 81.651 11.242 1.00 33.53 347 THR B O 1
ATOM 7612 N N . TYR B 1 349 ? -4.893 80.399 13.028 1.00 28.21 348 TYR B N 1
ATOM 7613 C CA . TYR B 1 349 ? -5.846 79.375 12.754 1.00 28.91 348 TYR B CA 1
ATOM 7614 C C . TYR B 1 349 ? -6.785 79.323 13.950 1.00 30.78 348 TYR B C 1
ATOM 7615 O O . TYR B 1 349 ? -6.320 79.220 15.096 1.00 30.60 348 TYR B O 1
ATOM 7624 N N . GLU B 1 350 ? -8.086 79.368 13.684 1.00 33.72 349 GLU B N 1
ATOM 7625 C CA . GLU B 1 350 ? -9.103 79.338 14.748 1.00 34.11 349 GLU B CA 1
ATOM 7626 C C . GLU B 1 350 ? -9.502 77.915 15.058 1.00 31.70 349 GLU B C 1
ATOM 7627 O O . GLU B 1 350 ? -9.821 77.167 14.151 1.00 30.64 349 GLU B O 1
ATOM 7633 N N . LEU B 1 351 ? -9.501 77.547 16.333 1.00 27.96 350 LEU B N 1
ATOM 7634 C CA . LEU B 1 351 ? -9.879 76.179 16.709 1.00 27.43 350 LEU B CA 1
ATOM 7635 C C . LEU B 1 351 ? -11.281 75.850 16.198 1.00 29.66 350 LEU B C 1
ATOM 7636 O O . LEU B 1 351 ? -12.235 76.556 16.496 1.00 28.47 350 LEU B O 1
ATOM 7641 N N . THR B 1 352 ? -11.405 74.804 15.393 1.00 26.74 351 THR B N 1
ATOM 7642 C CA . THR B 1 352 ? -12.671 74.423 14.811 1.00 30.89 351 THR B CA 1
ATOM 7643 C C . THR B 1 352 ? -12.896 72.939 15.038 1.00 32.42 351 THR B C 1
ATOM 7644 O O . THR B 1 352 ? -12.047 72.117 14.681 1.00 29.94 351 THR B O 1
ATOM 7648 N N . GLY B 1 353 ? -14.040 72.600 15.630 1.00 32.34 352 GLY B N 1
ATOM 7649 C CA . GLY B 1 353 ? -14.366 71.222 15.984 1.00 31.51 352 GLY B CA 1
ATOM 7650 C C . GLY B 1 353 ? -13.862 70.969 17.395 1.00 32.05 352 GLY B C 1
ATOM 7651 O O . GLY B 1 353 ? -13.238 71.841 17.981 1.00 32.49 352 GLY B O 1
ATOM 7652 N N . SER B 1 354 ? -14.094 69.780 17.944 1.00 32.17 353 SER B N 1
ATOM 7653 C CA . SER B 1 354 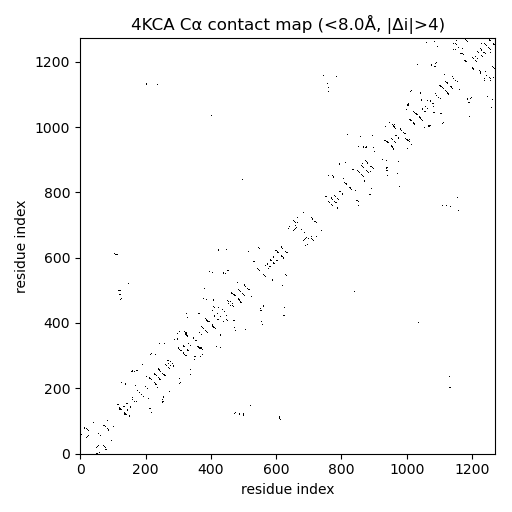? -13.572 69.478 19.284 1.00 34.42 353 SER B CA 1
ATOM 7654 C C . SER B 1 354 ? -13.095 68.033 19.414 1.00 34.00 353 SER B C 1
ATOM 7655 O O . SER B 1 354 ? -13.534 67.167 18.666 1.00 28.75 353 SER B O 1
ATOM 7658 N N . GLY B 1 355 ? -12.179 67.786 20.358 1.00 33.46 354 GLY B N 1
ATOM 7659 C CA . GLY B 1 355 ? -11.660 66.412 20.541 1.00 32.22 354 GLY B CA 1
ATOM 7660 C C . GLY B 1 355 ? -11.073 65.850 19.239 1.00 30.12 354 GLY B C 1
ATOM 7661 O O . GLY B 1 355 ? -10.360 66.543 18.538 1.00 29.11 354 GLY B O 1
ATOM 7662 N N . ASN B 1 356 ? -11.413 64.610 18.904 1.00 29.81 355 ASN B N 1
ATOM 7663 C CA . ASN B 1 356 ? -10.888 63.962 17.702 1.00 28.91 355 ASN B CA 1
ATOM 7664 C C . ASN B 1 356 ? -11.579 64.495 16.462 1.00 30.09 355 ASN B C 1
ATOM 7665 O O . ASN B 1 356 ? -11.181 64.199 15.337 1.00 30.02 355 ASN B O 1
ATOM 7670 N N . GLY B 1 357 ? -12.598 65.325 16.671 1.00 30.65 356 GLY B N 1
ATOM 7671 C CA . GLY B 1 357 ? -13.272 65.982 15.556 1.00 30.74 356 GLY B CA 1
ATOM 7672 C C . GLY B 1 357 ? -12.679 67.336 15.209 1.00 29.53 356 GLY B C 1
ATOM 7673 O O . GLY B 1 357 ? -13.265 68.075 14.392 1.00 27.16 356 GLY B O 1
ATOM 7674 N N . ILE B 1 358 ? -11.518 67.684 15.778 1.00 26.89 357 ILE B N 1
ATOM 7675 C CA . ILE B 1 358 ? -10.876 68.979 15.418 1.00 26.00 357 ILE B CA 1
ATOM 7676 C C . ILE B 1 358 ? -10.468 68.995 13.942 1.00 27.14 357 ILE B C 1
ATOM 7677 O O . ILE B 1 358 ? -9.788 68.099 13.510 1.00 28.68 357 ILE B O 1
ATOM 7682 N N . THR B 1 359 ? -10.881 70.005 13.183 1.00 25.14 358 THR B N 1
ATOM 7683 C CA . THR B 1 359 ? -10.501 70.090 11.785 1.00 28.35 358 THR B CA 1
ATOM 7684 C C . THR B 1 359 ? -9.647 71.315 11.490 1.00 26.88 358 THR B C 1
ATOM 7685 O O . THR B 1 359 ? -9.064 71.440 10.408 1.00 27.05 358 THR B O 1
ATOM 7689 N N . VAL B 1 360 ? -9.580 72.240 12.436 1.00 25.03 359 VAL B N 1
ATOM 7690 C CA . VAL B 1 360 ? -8.626 73.358 12.341 1.00 24.91 359 VAL B CA 1
ATOM 7691 C C . VAL B 1 360 ? -8.052 73.560 13.746 1.00 25.31 359 VAL B C 1
ATOM 7692 O O . VAL B 1 360 ? -8.796 73.689 14.695 1.00 25.44 359 VAL B O 1
ATOM 7696 N N . ASP B 1 361 ? -6.736 73.530 13.867 1.00 24.06 360 ASP B N 1
ATOM 7697 C CA . ASP B 1 361 ? -6.062 73.668 15.157 1.00 23.22 360 ASP B CA 1
ATOM 7698 C C . ASP B 1 361 ? -5.128 74.884 15.160 1.00 22.55 360 ASP B C 1
ATOM 7699 O O . ASP B 1 361 ? -4.384 75.087 14.197 1.00 22.98 360 ASP B O 1
ATOM 7704 N N . PRO B 1 362 ? -5.133 75.693 16.251 1.00 23.65 361 PRO B N 1
ATOM 7705 C CA . PRO B 1 362 ? -4.255 76.854 16.282 1.00 23.08 361 PRO B CA 1
ATOM 7706 C C . PRO B 1 362 ? -2.771 76.550 15.940 1.00 24.27 361 PRO B C 1
ATOM 7707 O O . PRO B 1 362 ? -2.130 77.407 15.345 1.00 23.54 361 PRO B O 1
ATOM 7711 N N . TYR B 1 363 ? -2.242 75.376 16.353 1.00 22.03 362 TYR B N 1
ATOM 7712 C CA . TYR B 1 363 ? -0.833 75.028 16.096 1.00 21.08 362 TYR B CA 1
ATOM 7713 C C . TYR B 1 363 ? -0.714 74.242 14.769 1.00 19.89 362 TYR B C 1
ATOM 7714 O O . TYR B 1 363 ? 0.034 74.652 13.876 1.00 21.18 362 TYR B O 1
ATOM 7723 N N . PHE B 1 364 ? -1.488 73.170 14.633 1.00 19.13 363 PHE B N 1
ATOM 7724 C CA . PHE B 1 364 ? -1.272 72.238 13.474 1.00 19.58 363 PHE B CA 1
ATOM 7725 C C . PHE B 1 364 ? -1.826 72.751 12.155 1.00 20.87 363 PHE B C 1
ATOM 7726 O O . PHE B 1 364 ? -1.434 72.267 11.067 1.00 20.57 363 PHE B O 1
ATOM 7734 N N . GLY B 1 365 ? -2.693 73.758 12.207 1.00 21.96 364 GLY B N 1
ATOM 7735 C CA . GLY B 1 365 ? -3.251 74.357 10.950 1.00 21.83 364 GLY B CA 1
ATOM 7736 C C . GLY B 1 365 ? -4.547 73.675 10.506 1.00 22.26 364 GLY B C 1
ATOM 7737 O O . GLY B 1 365 ? -5.413 73.385 11.340 1.00 22.81 364 GLY B O 1
ATOM 7738 N N . LYS B 1 366 ? -4.720 73.468 9.194 1.00 22.13 365 LYS B N 1
ATOM 7739 C CA . LYS B 1 366 ? -6.020 73.046 8.643 1.00 22.57 365 LYS B CA 1
ATOM 7740 C C . LYS B 1 366 ? -5.908 71.595 8.202 1.00 23.15 365 LYS B C 1
ATOM 7741 O O . LYS B 1 366 ? -4.966 71.254 7.462 1.00 22.48 365 LYS B O 1
ATOM 7747 N N . LYS B 1 367 ? -6.848 70.749 8.621 1.00 22.18 366 LYS B N 1
ATOM 7748 C CA . LYS B 1 367 ? -6.789 69.342 8.201 1.00 23.22 366 LYS B CA 1
ATOM 7749 C C . LYS B 1 367 ? -7.387 69.243 6.788 1.00 22.83 366 LYS B C 1
ATOM 7750 O O . LYS B 1 367 ? -8.477 69.749 6.528 1.00 24.78 366 LYS B O 1
ATOM 7756 N N . ILE B 1 368 ? -6.661 68.612 5.876 1.00 22.09 367 ILE B N 1
ATOM 7757 C CA . ILE B 1 368 ? -7.139 68.456 4.483 1.00 21.95 367 ILE B CA 1
ATOM 7758 C C . ILE B 1 368 ? -7.391 67.002 4.059 1.00 22.01 367 ILE B C 1
ATOM 7759 O O . ILE B 1 368 ? -7.984 66.787 2.996 1.00 22.51 367 ILE B O 1
ATOM 7764 N N . ALA B 1 369 ? -6.938 66.008 4.841 1.00 20.63 368 ALA B N 1
ATOM 7765 C CA . ALA B 1 369 ? -7.216 64.590 4.523 1.00 19.32 368 ALA B CA 1
ATOM 7766 C C . ALA B 1 369 ? -7.023 63.713 5.746 1.00 19.42 368 ALA B C 1
ATOM 7767 O O . ALA B 1 369 ? -6.356 64.120 6.704 1.00 19.47 368 ALA B O 1
ATOM 7769 N N . GLY B 1 370 ? -7.619 62.529 5.711 1.00 19.12 369 GLY B N 1
ATOM 7770 C CA . GLY B 1 370 ? -7.474 61.520 6.765 1.00 17.86 369 GLY B CA 1
ATOM 7771 C C . GLY B 1 370 ? -8.141 61.935 8.095 1.00 20.69 369 GLY B C 1
ATOM 7772 O O . GLY B 1 370 ? -9.164 62.649 8.111 1.00 19.70 369 GLY B O 1
ATOM 7773 N N . GLY B 1 371 ? -7.556 61.458 9.201 1.00 19.22 370 GLY B N 1
ATOM 7774 C CA . GLY B 1 371 ? -8.080 61.671 10.538 1.00 21.45 370 GLY B CA 1
ATOM 7775 C C . GLY B 1 371 ? -8.409 60.347 11.197 1.00 22.09 370 GLY B C 1
ATOM 7776 O O . GLY B 1 371 ? -8.565 59.319 10.530 1.00 20.87 370 GLY B O 1
ATOM 7777 N N . TYR B 1 372 ? -8.537 60.355 12.526 1.00 22.34 371 TYR B N 1
ATOM 7778 C CA . TYR B 1 372 ? -8.989 59.166 13.233 1.00 22.38 371 TYR B CA 1
ATOM 7779 C C . TYR B 1 372 ? -8.080 57.941 13.048 1.00 20.67 371 TYR B C 1
ATOM 7780 O O . TYR B 1 372 ? -8.514 56.798 13.206 1.00 18.31 371 TYR B O 1
ATOM 7789 N N . TYR B 1 373 ? -6.816 58.183 12.739 1.00 20.42 372 TYR B N 1
ATOM 7790 C CA . TYR B 1 373 ? -5.848 57.137 12.535 1.00 21.15 372 TYR B CA 1
ATOM 7791 C C . TYR B 1 373 ? -6.210 56.246 11.337 1.00 20.73 372 TYR B C 1
ATOM 7792 O O . TYR B 1 373 ? -5.734 55.108 11.248 1.00 22.81 372 TYR B O 1
ATOM 7801 N N . VAL B 1 374 ? -6.923 56.781 10.353 1.00 20.15 373 VAL B N 1
ATOM 7802 C CA . VAL B 1 374 ? -7.027 56.014 9.084 1.00 19.08 373 VAL B CA 1
ATOM 7803 C C . VAL B 1 374 ? -5.679 56.049 8.315 1.00 20.44 373 VAL B C 1
ATOM 7804 O O . VAL B 1 374 ? -4.848 56.942 8.556 1.00 19.00 373 VAL B O 1
ATOM 7808 N N . SER B 1 375 ? -5.458 55.117 7.374 1.00 17.62 374 SER B N 1
ATOM 7809 C CA . SER B 1 375 ? -4.186 55.140 6.635 1.00 19.01 374 SER B CA 1
ATOM 7810 C C . SER B 1 375 ? -4.192 56.333 5.674 1.00 19.73 374 SER B C 1
ATOM 7811 O O . SER B 1 375 ? -5.267 56.802 5.234 1.00 19.11 374 SER B O 1
ATOM 7814 N N . GLY B 1 376 ? -2.987 56.798 5.334 1.00 18.95 375 GLY B N 1
ATOM 7815 C CA . GLY B 1 376 ? -2.856 57.800 4.304 1.00 18.00 375 GLY B CA 1
ATOM 7816 C C . GLY B 1 376 ? -1.656 58.668 4.675 1.00 19.40 375 GLY B C 1
ATOM 7817 O O . GLY B 1 376 ? -1.609 59.227 5.780 1.00 18.91 375 GLY B O 1
ATOM 7818 N N . GLU B 1 377 ? -0.673 58.770 3.776 1.00 17.38 376 GLU B N 1
ATOM 7819 C CA . GLU B 1 377 ? 0.548 59.551 4.079 1.00 18.69 376 GLU B CA 1
ATOM 7820 C C . GLU B 1 377 ? 1.092 60.095 2.767 1.00 18.31 376 GLU B C 1
ATOM 7821 O O . GLU B 1 377 ? 0.420 59.947 1.719 1.00 17.90 376 GLU B O 1
ATOM 7827 N N . ALA B 1 378 ? 2.230 60.785 2.837 1.00 18.06 377 ALA B N 1
ATOM 7828 C CA . ALA B 1 378 ? 2.924 61.223 1.601 1.00 19.59 377 ALA B CA 1
ATOM 7829 C C . ALA B 1 378 ? 2.009 62.149 0.802 1.00 20.40 377 ALA B C 1
ATOM 7830 O O . ALA B 1 378 ? 1.869 62.012 -0.436 1.00 20.19 377 ALA B O 1
ATOM 7832 N N . SER B 1 379 ? 1.390 63.120 1.485 1.00 18.85 378 SER B N 1
ATOM 7833 C CA . SER B 1 379 ? 0.524 64.062 0.767 1.00 19.42 378 SER B CA 1
ATOM 7834 C C . SER B 1 379 ? 1.320 64.839 -0.250 1.00 20.30 378 SER B C 1
ATOM 7835 O O . SER B 1 379 ? 2.493 65.151 -0.025 1.00 20.33 378 SER B O 1
ATOM 7838 N N . TYR B 1 380 ? 0.702 65.144 -1.388 1.00 19.59 379 TYR B N 1
ATOM 7839 C CA . TYR B 1 380 ? 1.404 65.922 -2.395 1.00 20.90 379 TYR B CA 1
ATOM 7840 C C . TYR B 1 380 ? 0.408 66.723 -3.221 1.00 20.71 379 TYR B C 1
ATOM 7841 O O . TYR B 1 380 ? -0.597 66.172 -3.633 1.00 22.64 379 TYR B O 1
ATOM 7850 N N . ILE B 1 381 ? 0.710 68.000 -3.490 1.00 20.16 380 ILE B N 1
ATOM 7851 C CA . ILE B 1 381 ? -0.249 68.869 -4.221 1.00 20.55 380 ILE B CA 1
ATOM 7852 C C . ILE B 1 381 ? 0.476 69.459 -5.421 1.00 21.28 380 ILE B C 1
ATOM 7853 O O . ILE B 1 381 ? 1.600 69.960 -5.259 1.00 20.69 380 ILE B O 1
ATOM 7858 N N . GLU B 1 382 ? -0.167 69.403 -6.594 1.00 21.35 381 GLU B N 1
ATOM 7859 C CA . GLU B 1 382 ? 0.341 70.061 -7.806 1.00 23.83 381 GLU B CA 1
ATOM 7860 C C . GLU B 1 382 ? -0.855 70.623 -8.577 1.00 22.79 381 GLU B C 1
ATOM 7861 O O . GLU B 1 382 ? -1.904 69.991 -8.674 1.00 22.15 381 GLU B O 1
ATOM 7867 N N . TYR B 1 383 ? -0.687 71.827 -9.122 1.00 22.84 382 TYR B N 1
ATOM 7868 C CA . TYR B 1 383 ? -1.713 72.473 -9.939 1.00 22.90 382 TYR B CA 1
ATOM 7869 C C . TYR B 1 383 ? -1.526 72.014 -11.375 1.00 23.25 382 TYR B C 1
ATOM 7870 O O . TYR B 1 383 ? -0.465 72.246 -11.957 1.00 24.38 382 TYR B O 1
ATOM 7879 N N . ILE B 1 384 ? -2.548 71.351 -11.925 1.00 24.62 383 ILE B N 1
ATOM 7880 C CA . ILE B 1 384 ? -2.509 70.785 -13.288 1.00 24.93 383 ILE B CA 1
ATOM 7881 C C . ILE B 1 384 ? -3.816 71.136 -13.977 1.00 26.93 383 ILE B C 1
ATOM 7882 O O . ILE B 1 384 ? -4.898 70.767 -13.515 1.00 27.96 383 ILE B O 1
ATOM 7887 N N . GLY B 1 385 ? -3.719 71.828 -15.111 1.00 30.58 384 GLY B N 1
ATOM 7888 C CA . GLY B 1 385 ? -4.878 72.042 -15.975 1.00 31.44 384 GLY B CA 1
ATOM 7889 C C . GLY B 1 385 ? -6.104 72.546 -15.263 1.00 32.60 384 GLY B C 1
ATOM 7890 O O . GLY B 1 385 ? -7.205 72.025 -15.463 1.00 35.19 384 GLY B O 1
ATOM 7891 N N . GLY B 1 386 ? -5.924 73.546 -14.408 1.00 32.56 385 GLY B N 1
ATOM 7892 C CA . GLY B 1 386 ? -7.059 74.214 -13.786 1.00 30.52 385 GLY B CA 1
ATOM 7893 C C . GLY B 1 386 ? -7.494 73.773 -12.406 1.00 30.69 385 GLY B C 1
ATOM 7894 O O . GLY B 1 386 ? -8.434 74.350 -11.846 1.00 29.62 385 GLY B O 1
ATOM 7895 N N . TYR B 1 387 ? -6.871 72.730 -11.856 1.00 28.41 386 TYR B N 1
ATOM 7896 C CA . TYR B 1 387 ? -7.219 72.258 -10.505 1.00 27.40 386 TYR B CA 1
ATOM 7897 C C . TYR B 1 387 ? -5.953 71.990 -9.701 1.00 26.01 386 TYR B C 1
ATOM 7898 O O . TYR B 1 387 ? -4.924 71.620 -10.269 1.00 25.51 386 TYR B O 1
ATOM 7907 N N . TYR B 1 388 ? -6.072 72.096 -8.379 1.00 25.41 387 TYR B N 1
ATOM 7908 C CA . TYR B 1 388 ? -5.062 71.591 -7.492 1.00 24.06 387 TYR B CA 1
ATOM 7909 C C . TYR B 1 388 ? -5.414 70.118 -7.266 1.00 24.64 387 TYR B C 1
ATOM 7910 O O . TYR B 1 388 ? -6.531 69.818 -6.898 1.00 26.20 387 TYR B O 1
ATOM 7919 N N . PHE B 1 389 ? -4.467 69.226 -7.509 1.00 23.56 388 PHE B N 1
ATOM 7920 C CA . PHE B 1 389 ? -4.665 67.818 -7.240 1.00 21.71 388 PHE B CA 1
ATOM 7921 C C . PHE B 1 389 ? -3.898 67.431 -5.989 1.00 21.91 388 PHE B C 1
ATOM 7922 O O . PHE B 1 389 ? -2.743 67.767 -5.858 1.00 22.76 388 PHE B O 1
ATOM 7930 N N . LEU B 1 390 ? -4.539 66.656 -5.131 1.00 21.05 389 LEU B N 1
ATOM 7931 C CA . LEU B 1 390 ? -3.909 66.106 -3.932 1.00 19.94 389 LEU B CA 1
ATOM 7932 C C . LEU B 1 390 ? -3.766 64.590 -4.113 1.00 21.38 389 LEU B C 1
ATOM 7933 O O . LEU B 1 390 ? -4.780 63.928 -4.364 1.00 20.43 389 LEU B O 1
ATOM 7938 N N . PHE B 1 391 ? -2.521 64.089 -3.997 1.00 19.55 390 PHE B N 1
ATOM 7939 C CA . PHE B 1 391 ? -2.226 62.664 -3.882 1.00 21.08 390 PHE B CA 1
ATOM 7940 C C . PHE B 1 391 ? -2.017 62.300 -2.429 1.00 19.08 390 PHE B C 1
ATOM 7941 O O . PHE B 1 391 ? -1.381 63.044 -1.668 1.00 18.70 390 PHE B O 1
ATOM 7949 N N . VAL B 1 392 ? -2.570 61.153 -2.037 1.00 20.00 391 VAL B N 1
ATOM 7950 C CA . VAL B 1 392 ? -2.338 60.598 -0.719 1.00 19.19 391 VAL B CA 1
ATOM 7951 C C . VAL B 1 392 ? -2.053 59.125 -0.966 1.00 19.59 391 VAL B C 1
ATOM 7952 O O . VAL B 1 392 ? -2.761 58.516 -1.757 1.00 21.71 391 VAL B O 1
ATOM 7956 N N . THR B 1 393 ? -1.009 58.564 -0.342 1.00 19.34 392 THR B N 1
ATOM 7957 C CA . THR B 1 393 ? -0.754 57.129 -0.496 1.00 18.08 392 THR B CA 1
ATOM 7958 C C . THR B 1 393 ? -1.362 56.396 0.717 1.00 17.45 392 THR B C 1
ATOM 7959 O O . THR B 1 393 ? -0.986 56.663 1.863 1.00 16.83 392 THR B O 1
ATOM 7963 N N . TYR B 1 394 ? -2.263 55.451 0.454 1.00 17.54 393 TYR B N 1
ATOM 7964 C CA . TYR B 1 394 ? -2.897 54.655 1.506 1.00 18.28 393 TYR B CA 1
ATOM 7965 C C . TYR B 1 394 ? -2.101 53.373 1.711 1.00 18.40 393 TYR B C 1
ATOM 7966 O O . TYR B 1 394 ? -1.309 52.991 0.836 1.00 18.05 393 TYR B O 1
ATOM 7975 N N . GLY B 1 395 ? -2.315 52.697 2.838 1.00 18.43 394 GLY B N 1
ATOM 7976 C CA . GLY B 1 395 ? -1.733 51.365 3.069 1.00 19.38 394 GLY B CA 1
ATOM 7977 C C . GLY B 1 395 ? -0.280 51.385 3.551 1.00 20.20 394 GLY B C 1
ATOM 7978 O O . GLY B 1 395 ? 0.261 52.449 3.863 1.00 19.43 394 GLY B O 1
ATOM 7979 N N . GLY B 1 396 ? 0.342 50.205 3.565 1.00 20.70 395 GLY B N 1
ATOM 7980 C CA . GLY B 1 396 ? 1.680 49.992 4.177 1.00 22.04 395 GLY B CA 1
ATOM 7981 C C . GLY B 1 396 ? 2.745 49.914 3.059 1.00 22.20 395 GLY B C 1
ATOM 7982 O O . GLY B 1 396 ? 2.480 49.442 1.935 1.00 20.37 395 GLY B O 1
ATOM 7983 N N . LEU B 1 397 ? 3.970 50.344 3.367 1.00 19.97 396 LEU B N 1
ATOM 7984 C CA . LEU B 1 397 ? 4.952 50.503 2.277 1.00 20.83 396 LEU B CA 1
ATOM 7985 C C . LEU B 1 397 ? 5.590 49.199 1.811 1.00 21.33 396 LEU B C 1
ATOM 7986 O O . LEU B 1 397 ? 6.113 49.165 0.696 1.00 21.48 396 LEU B O 1
ATOM 7991 N N . ALA B 1 398 ? 5.507 48.121 2.618 1.00 19.36 397 ALA B N 1
ATOM 7992 C CA . ALA B 1 398 ? 6.278 46.889 2.300 1.00 19.64 397 ALA B CA 1
ATOM 7993 C C . ALA B 1 398 ? 5.693 46.137 1.110 1.00 19.53 397 ALA B C 1
ATOM 7994 O O . ALA B 1 398 ? 4.626 46.511 0.563 1.00 20.12 397 ALA B O 1
ATOM 7996 N N . ALA B 1 399 ? 6.403 45.112 0.651 1.00 19.25 398 ALA B N 1
ATOM 7997 C CA . ALA B 1 399 ? 5.940 44.374 -0.528 1.00 21.35 398 ALA B CA 1
ATOM 7998 C C . ALA B 1 399 ? 4.591 43.623 -0.276 1.00 21.41 398 ALA B C 1
ATOM 7999 O O . ALA B 1 399 ? 3.843 43.406 -1.218 1.00 21.82 398 ALA B O 1
ATOM 8001 N N . GLY B 1 400 ? 4.295 43.276 0.976 1.00 20.70 399 GLY B N 1
ATOM 8002 C CA . GLY B 1 400 ? 3.062 42.504 1.295 1.00 22.98 399 GLY B CA 1
ATOM 8003 C C . GLY B 1 400 ? 3.382 40.998 1.301 1.00 26.08 399 GLY B C 1
ATOM 8004 O O . GLY B 1 400 ? 4.569 40.606 1.313 1.00 27.92 399 GLY B O 1
ATOM 8005 N N . GLY B 1 401 ? 2.372 40.131 1.290 1.00 24.38 400 GLY B N 1
ATOM 8006 C CA . GLY B 1 401 ? 2.662 38.676 1.312 1.00 26.14 400 GLY B CA 1
ATOM 8007 C C . GLY B 1 401 ? 2.717 38.051 2.704 1.00 27.16 400 GLY B C 1
ATOM 8008 O O . GLY B 1 401 ? 2.993 36.869 2.856 1.00 29.66 400 GLY B O 1
ATOM 8009 N N . VAL B 1 402 ? 2.373 38.789 3.727 1.00 30.48 401 VAL B N 1
ATOM 8010 C CA . VAL B 1 402 ? 2.247 38.159 5.036 1.00 33.34 401 VAL B CA 1
ATOM 8011 C C . VAL B 1 402 ? 0.773 38.046 5.420 1.00 36.32 401 VAL B C 1
ATOM 8012 O O . VAL B 1 402 ? 0.125 39.011 5.834 1.00 33.36 401 VAL B O 1
ATOM 8016 N N . ALA B 1 403 ? 0.270 36.814 5.294 1.00 44.55 402 ALA B N 1
ATOM 8017 C CA . ALA B 1 403 ? -1.144 36.520 5.458 1.00 45.99 402 ALA B CA 1
ATOM 8018 C C . ALA B 1 403 ? -1.743 37.050 6.743 1.00 45.59 402 ALA B C 1
ATOM 8019 O O . ALA B 1 403 ? -2.891 37.472 6.734 1.00 49.12 402 ALA B O 1
ATOM 8021 N N . SER B 1 404 ? -0.965 37.110 7.829 1.00 43.26 403 SER B N 1
ATOM 8022 C CA . SER B 1 404 ? -1.461 37.600 9.099 1.00 44.53 403 SER B CA 1
ATOM 8023 C C . SER B 1 404 ? -1.109 39.029 9.485 1.00 46.44 403 SER B C 1
ATOM 8024 O O . SER B 1 404 ? -1.327 39.421 10.625 1.00 43.18 403 SER B O 1
ATOM 8027 N N . ASP B 1 405 ? -0.560 39.821 8.561 1.00 40.55 404 ASP B N 1
ATOM 8028 C CA . ASP B 1 405 ? -0.243 41.194 8.902 1.00 33.86 404 ASP B CA 1
ATOM 8029 C C . ASP B 1 405 ? -0.834 42.172 7.870 1.00 30.85 404 ASP B C 1
ATOM 8030 O O . ASP B 1 405 ? -0.289 42.345 6.775 1.00 27.43 404 ASP B O 1
ATOM 8035 N N . TYR B 1 406 ? -1.918 42.833 8.250 1.00 28.39 405 TYR B N 1
ATOM 8036 C CA . TYR B 1 406 ? -2.701 43.616 7.249 1.00 24.38 405 TYR B CA 1
ATOM 8037 C C . TYR B 1 406 ? -1.933 44.845 6.886 1.00 23.50 405 TYR B C 1
ATOM 8038 O O . TYR B 1 406 ? -2.076 45.371 5.764 1.00 21.78 405 TYR B O 1
ATOM 8047 N N . ASN B 1 407 ? -1.102 45.316 7.827 1.00 24.07 406 ASN B N 1
ATOM 8048 C CA . ASN B 1 407 ? -0.357 46.553 7.629 1.00 26.59 406 ASN B CA 1
ATOM 8049 C C . ASN B 1 407 ? 0.973 46.359 6.908 1.00 26.80 406 ASN B C 1
ATOM 8050 O O . ASN B 1 407 ? 1.690 47.331 6.665 1.00 26.10 406 ASN B O 1
ATOM 8055 N N . ASN B 1 408 ? 1.263 45.117 6.519 1.00 25.44 407 ASN B N 1
ATOM 8056 C CA . ASN B 1 408 ? 2.462 44.807 5.756 1.00 24.11 407 ASN B CA 1
ATOM 8057 C C . ASN B 1 408 ? 2.041 44.896 4.301 1.00 24.30 407 ASN B C 1
ATOM 8058 O O . ASN B 1 408 ? 1.393 43.961 3.786 1.00 23.39 407 ASN B O 1
ATOM 8063 N N . GLY B 1 409 ? 2.374 46.011 3.659 1.00 21.03 408 GLY B N 1
ATOM 8064 C CA . GLY B 1 409 ? 2.055 46.165 2.233 1.00 21.19 408 GLY B CA 1
ATOM 8065 C C . GLY B 1 409 ? 0.740 46.898 2.030 1.00 21.26 408 GLY B C 1
ATOM 8066 O O . GLY B 1 409 ? 0.124 47.363 2.972 1.00 19.23 408 GLY B O 1
ATOM 8067 N N . GLY B 1 410 ? 0.325 47.000 0.769 1.00 20.35 409 GLY B N 1
ATOM 8068 C CA . GLY B 1 410 ? -0.959 47.602 0.461 1.00 19.61 409 GLY B CA 1
ATOM 8069 C C . GLY B 1 410 ? -0.811 49.016 -0.113 1.00 19.30 409 GLY B C 1
ATOM 8070 O O . GLY B 1 410 ? -1.821 49.619 -0.467 1.00 20.91 409 GLY B O 1
ATOM 8071 N N . TYR B 1 411 ? 0.420 49.505 -0.239 1.00 18.09 410 TYR B N 1
ATOM 8072 C CA . TYR B 1 411 ? 0.644 50.897 -0.663 1.00 18.26 410 TYR B CA 1
ATOM 8073 C C . TYR B 1 411 ? -0.108 51.143 -1.962 1.00 18.96 410 TYR B C 1
ATOM 8074 O O . TYR B 1 411 ? 0.046 50.359 -2.957 1.00 17.59 410 TYR B O 1
ATOM 8083 N N . GLN B 1 412 ? -0.883 52.217 -2.007 1.00 18.84 411 GLN B N 1
ATOM 8084 C CA . GLN B 1 412 ? -1.657 52.525 -3.222 1.00 20.08 411 GLN B CA 1
ATOM 8085 C C . GLN B 1 412 ? -2.047 53.973 -3.223 1.00 20.92 411 GLN B C 1
ATOM 8086 O O . GLN B 1 412 ? -2.476 54.507 -2.179 1.00 21.72 411 GLN B O 1
ATOM 8092 N N . MET B 1 413 ? -1.915 54.600 -4.390 1.00 19.48 412 MET B N 1
ATOM 8093 C CA . MET B 1 413 ? -2.043 56.068 -4.457 1.00 23.35 412 MET B CA 1
ATOM 8094 C C . MET B 1 413 ? -3.476 56.474 -4.792 1.00 24.08 412 MET B C 1
ATOM 8095 O O . MET B 1 413 ? -4.107 55.833 -5.630 1.00 23.21 412 MET B O 1
ATOM 8100 N N . ARG B 1 414 ? -3.992 57.506 -4.126 1.00 20.97 413 ARG B N 1
ATOM 8101 C CA . ARG B 1 414 ? -5.367 57.977 -4.323 1.00 22.64 413 ARG B CA 1
ATOM 8102 C C . ARG B 1 414 ? -5.315 59.448 -4.691 1.00 23.56 413 ARG B C 1
ATOM 8103 O O . ARG B 1 414 ? -4.492 60.181 -4.132 1.00 22.29 413 ARG B O 1
ATOM 8111 N N . VAL B 1 415 ? -6.181 59.887 -5.591 1.00 22.12 414 VAL B N 1
ATOM 8112 C CA . VAL B 1 415 ? -6.136 61.309 -5.966 1.00 22.21 414 VAL B CA 1
ATOM 8113 C C . VAL B 1 415 ? -7.464 62.061 -5.767 1.00 21.09 414 VAL B C 1
ATOM 8114 O O . VAL B 1 415 ? -8.557 61.477 -5.924 1.00 20.38 414 VAL B O 1
ATOM 8118 N N . PHE B 1 416 ? -7.346 63.336 -5.366 1.00 21.57 415 PHE B N 1
ATOM 8119 C CA . PHE B 1 416 ? -8.488 64.207 -5.031 1.00 20.03 415 PHE B CA 1
ATOM 8120 C C . PHE B 1 416 ? -8.174 65.531 -5.696 1.00 20.38 415 PHE B C 1
ATOM 8121 O O . PHE B 1 416 ? -7.035 65.759 -6.128 1.00 21.57 415 PHE B O 1
ATOM 8129 N N . ARG B 1 417 ? -9.155 66.444 -5.732 1.00 21.54 416 ARG B N 1
ATOM 8130 C CA . ARG B 1 417 ? -8.898 67.714 -6.371 1.00 22.03 416 ARG B CA 1
ATOM 8131 C C . ARG B 1 417 ? -9.729 68.831 -5.755 1.00 23.90 416 ARG B C 1
ATOM 8132 O O . ARG B 1 417 ? -10.747 68.571 -5.126 1.00 24.76 416 ARG B O 1
ATOM 8140 N N . SER B 1 418 ? -9.266 70.063 -5.955 1.00 24.22 417 SER B N 1
ATOM 8141 C CA . SER B 1 418 ? -9.939 71.250 -5.421 1.00 26.25 417 SER B CA 1
ATOM 8142 C C . SER B 1 418 ? -9.620 72.431 -6.330 1.00 28.15 417 SER B C 1
ATOM 8143 O O . SER B 1 418 ? -8.577 72.459 -7.028 1.00 25.74 417 SER B O 1
ATOM 8146 N N . GLU B 1 419 ? -10.486 73.444 -6.288 1.00 29.28 418 GLU B N 1
ATOM 8147 C CA . GLU B 1 419 ? -10.164 74.691 -6.974 1.00 33.70 418 GLU B CA 1
ATOM 8148 C C . GLU B 1 419 ? -9.280 75.616 -6.144 1.00 31.88 418 GLU B C 1
ATOM 8149 O O . GLU B 1 419 ? -8.701 76.529 -6.704 1.00 31.66 418 GLU B O 1
ATOM 8155 N N . LYS B 1 420 ? -9.178 75.376 -4.829 1.00 30.11 419 LYS B N 1
ATOM 8156 C CA . LYS B 1 420 ? -8.300 76.142 -3.933 1.00 31.21 419 LYS B CA 1
ATOM 8157 C C . LYS B 1 420 ? -7.130 75.296 -3.381 1.00 28.49 419 LYS B C 1
ATOM 8158 O O . LYS B 1 420 ? -7.293 74.086 -3.200 1.00 28.69 419 LYS B O 1
ATOM 8164 N N . PRO B 1 421 ? -5.960 75.920 -3.113 1.00 28.12 420 PRO B N 1
ATOM 8165 C CA . PRO B 1 421 ? -4.798 75.119 -2.690 1.00 27.98 420 PRO B CA 1
ATOM 8166 C C . PRO B 1 421 ? -5.048 74.458 -1.341 1.00 27.91 420 PRO B C 1
ATOM 8167 O O . PRO B 1 421 ? -4.514 73.362 -1.084 1.00 28.33 420 PRO B O 1
ATOM 8171 N N . ASP B 1 422 ? -5.882 75.077 -0.511 1.00 26.93 421 ASP B N 1
ATOM 8172 C CA . ASP B 1 422 ? -6.148 74.500 0.824 1.00 29.50 421 ASP B CA 1
ATOM 8173 C C . ASP B 1 422 ? -7.505 73.789 0.932 1.00 29.41 421 ASP B C 1
ATOM 8174 O O . ASP B 1 422 ? -8.044 73.584 2.036 1.00 29.24 421 ASP B O 1
ATOM 8179 N N . GLY B 1 423 ? -8.036 73.351 -0.206 1.00 28.96 422 GLY B N 1
ATOM 8180 C CA . GLY B 1 423 ? -9.223 72.505 -0.149 1.00 31.72 422 GLY B CA 1
ATOM 8181 C C . GLY B 1 423 ? -10.568 73.221 -0.154 1.00 33.73 422 GLY B C 1
ATOM 8182 O O . GLY B 1 423 ? -10.617 74.405 -0.481 1.00 31.55 422 GLY B O 1
ATOM 8183 N N . PRO B 1 424 ? -11.671 72.474 0.116 1.00 35.20 423 PRO B N 1
ATOM 8184 C CA . PRO B 1 424 ? -11.595 71.017 0.395 1.00 32.94 423 PRO B CA 1
ATOM 8185 C C . PRO B 1 424 ? -11.281 70.114 -0.814 1.00 31.01 423 PRO B C 1
ATOM 8186 O O . PRO B 1 424 ? -11.699 70.385 -1.976 1.00 28.00 423 PRO B O 1
ATOM 8190 N N . TYR B 1 425 ? -10.569 69.016 -0.537 1.00 27.40 424 TYR B N 1
ATOM 8191 C CA . TYR B 1 425 ? -10.178 68.074 -1.596 1.00 25.02 424 TYR B CA 1
ATOM 8192 C C . TYR B 1 425 ? -11.190 66.940 -1.709 1.00 25.75 424 TYR B C 1
ATOM 8193 O O . TYR B 1 425 ? -11.467 66.252 -0.721 1.00 24.81 424 TYR B O 1
ATOM 8202 N N . LEU B 1 426 ? -11.720 66.767 -2.921 1.00 23.48 425 LEU B N 1
ATOM 8203 C CA . LEU B 1 426 ? -12.814 65.846 -3.195 1.00 24.70 425 LEU B CA 1
ATOM 8204 C C . LEU B 1 426 ? -12.442 64.821 -4.275 1.00 23.53 425 LEU B C 1
ATOM 8205 O O . LEU B 1 426 ? -11.711 65.154 -5.196 1.00 22.40 425 LEU B O 1
ATOM 8210 N N . ASP B 1 427 ? -13.034 63.624 -4.222 1.00 23.13 426 ASP B N 1
ATOM 8211 C CA . ASP B 1 427 ? -12.754 62.675 -5.306 1.00 24.59 426 ASP B CA 1
ATOM 8212 C C . ASP B 1 427 ? -13.793 62.838 -6.431 1.00 25.74 426 ASP B C 1
ATOM 8213 O O . ASP B 1 427 ? -14.521 63.840 -6.460 1.00 24.94 426 ASP B O 1
ATOM 8218 N N . ALA B 1 428 ? -13.846 61.895 -7.367 1.00 24.07 427 ALA B N 1
ATOM 8219 C CA . ALA B 1 428 ? -14.643 62.106 -8.562 1.00 26.71 427 ALA B CA 1
ATOM 8220 C C . ALA B 1 428 ? -16.126 61.894 -8.309 1.00 28.69 427 ALA B C 1
ATOM 8221 O O . ALA B 1 428 ? -16.937 62.171 -9.158 1.00 31.41 427 ALA B O 1
ATOM 8223 N N . ARG B 1 429 ? -16.494 61.401 -7.136 1.00 27.68 428 ARG B N 1
ATOM 8224 C CA . ARG B 1 429 ? -17.894 61.377 -6.803 1.00 29.29 428 ARG B CA 1
ATOM 8225 C C . ARG B 1 429 ? -18.190 62.259 -5.601 1.00 30.49 428 ARG B C 1
ATOM 8226 O O . ARG B 1 429 ? -19.192 62.088 -4.952 1.00 30.86 428 ARG B O 1
ATOM 8234 N N . GLY B 1 430 ? -17.313 63.225 -5.337 1.00 27.58 429 GLY B N 1
ATOM 8235 C CA . GLY B 1 430 ? -17.598 64.268 -4.365 1.00 28.53 429 GLY B CA 1
ATOM 8236 C C . GLY B 1 430 ? -17.276 63.961 -2.912 1.00 27.75 429 GLY B C 1
ATOM 8237 O O . GLY B 1 430 ? -17.629 64.728 -2.054 1.00 27.31 429 GLY B O 1
ATOM 8238 N N . THR B 1 431 ? -16.623 62.835 -2.626 1.00 28.45 430 THR B N 1
ATOM 8239 C CA . THR B 1 431 ? -16.241 62.489 -1.241 1.00 26.11 430 THR B CA 1
ATOM 8240 C C . THR B 1 431 ? -14.995 63.268 -0.805 1.00 25.72 430 THR B C 1
ATOM 8241 O O . THR B 1 431 ? -14.018 63.347 -1.554 1.00 25.19 430 THR B O 1
ATOM 8245 N N . ASP B 1 432 ? -15.010 63.813 0.416 1.00 24.81 431 ASP B N 1
ATOM 8246 C CA . ASP B 1 432 ? -13.859 64.586 0.939 1.00 26.56 431 ASP B CA 1
ATOM 8247 C C . ASP B 1 432 ? -12.735 63.622 1.321 1.00 25.91 431 ASP B C 1
ATOM 8248 O O . ASP B 1 432 ? -13.013 62.518 1.812 1.00 25.05 431 ASP B O 1
ATOM 8253 N N . ALA B 1 433 ? -11.477 64.047 1.135 1.00 24.41 432 ALA B N 1
ATOM 8254 C CA . ALA B 1 433 ? -10.323 63.281 1.613 1.00 23.17 432 ALA B CA 1
ATOM 8255 C C . ALA B 1 433 ? -10.289 63.216 3.153 1.00 23.39 432 ALA B C 1
ATOM 8256 O O . ALA B 1 433 ? -9.684 62.298 3.704 1.00 22.75 432 ALA B O 1
ATOM 8258 N N . VAL B 1 434 ? -10.948 64.169 3.840 1.00 23.18 433 VAL B N 1
ATOM 8259 C CA . VAL B 1 434 ? -11.013 64.145 5.333 1.00 23.65 433 VAL B CA 1
ATOM 8260 C C . VAL B 1 434 ? -12.060 63.122 5.802 1.00 24.42 433 VAL B C 1
ATOM 8261 O O . VAL B 1 434 ? -13.179 63.095 5.254 1.00 23.24 433 VAL B O 1
ATOM 8265 N N . PHE B 1 435 ? -11.705 62.289 6.789 1.00 22.86 434 PHE B N 1
ATOM 8266 C CA . PHE B 1 435 ? -12.594 61.259 7.311 1.00 23.85 434 PHE B CA 1
ATOM 8267 C C . PHE B 1 435 ? -13.298 61.800 8.555 1.00 25.84 434 PHE B C 1
ATOM 8268 O O . PHE B 1 435 ? -12.642 62.442 9.367 1.00 24.50 434 PHE B O 1
ATOM 8276 N N . ALA B 1 436 ? -14.589 61.505 8.727 1.00 27.59 435 ALA B N 1
ATOM 8277 C CA . ALA B 1 436 ? -15.338 62.011 9.913 1.00 31.50 435 ALA B CA 1
ATOM 8278 C C . ALA B 1 436 ? -15.378 60.971 11.038 1.00 31.02 435 ALA B C 1
ATOM 8279 O O . ALA B 1 436 ? -15.842 61.257 12.127 1.00 28.97 435 ALA B O 1
ATOM 8281 N N . SER B 1 437 ? -14.891 59.759 10.760 1.00 28.43 436 SER B N 1
ATOM 8282 C CA . SER B 1 437 ? -14.703 58.725 11.809 1.00 27.63 436 SER B CA 1
ATOM 8283 C C . SER B 1 437 ? -13.691 57.689 11.271 1.00 26.37 436 SER B C 1
ATOM 8284 O O . SER B 1 437 ? -13.293 57.739 10.079 1.00 25.31 436 SER B O 1
ATOM 8287 N N . TYR B 1 438 ? -13.257 56.765 12.109 1.00 23.46 437 TYR B N 1
ATOM 8288 C CA . TYR B 1 438 ? -12.329 55.713 11.623 1.00 23.41 437 TYR B CA 1
ATOM 8289 C C . TYR B 1 438 ? -13.018 54.795 10.593 1.00 23.80 437 TYR B C 1
ATOM 8290 O O . TYR B 1 438 ? -14.125 54.301 10.831 1.00 24.55 437 TYR B O 1
ATOM 8299 N N . LYS B 1 439 ? -12.375 54.562 9.447 1.00 22.26 438 LYS B N 1
ATOM 8300 C CA . LYS B 1 439 ? -12.750 53.512 8.508 1.00 22.41 438 LYS B CA 1
ATOM 8301 C C . LYS B 1 439 ? -11.435 52.771 8.145 1.00 23.41 438 LYS B C 1
ATOM 8302 O O . LYS B 1 439 ? -10.387 53.369 8.170 1.00 21.66 438 LYS B O 1
ATOM 8308 N N . LEU B 1 440 ? -11.511 51.495 7.776 1.00 21.99 439 LEU B N 1
ATOM 8309 C CA . LEU B 1 440 ? -10.381 50.787 7.180 1.00 21.03 439 LEU B CA 1
ATOM 8310 C C . LEU B 1 440 ? -10.427 51.148 5.684 1.00 21.70 439 LEU B C 1
ATOM 8311 O O . LEU B 1 440 ? -11.343 50.748 4.955 1.00 19.71 439 LEU B O 1
ATOM 8316 N N . ASP B 1 441 ? -9.444 51.924 5.220 1.00 20.22 440 ASP B N 1
ATOM 8317 C CA . ASP B 1 441 ? -9.641 52.621 3.951 1.00 20.19 440 ASP B CA 1
ATOM 8318 C C . ASP B 1 441 ? -8.846 51.975 2.792 1.00 19.87 440 ASP B C 1
ATOM 8319 O O . ASP B 1 441 ? -8.832 52.521 1.692 1.00 21.34 440 ASP B O 1
ATOM 8324 N N . PHE B 1 442 ? -8.230 50.809 3.029 1.00 19.44 441 PHE B N 1
ATOM 8325 C CA . PHE B 1 442 ? -7.447 50.136 1.955 1.00 20.15 441 PHE B CA 1
ATOM 8326 C C . PHE B 1 442 ? -7.517 48.633 2.201 1.00 20.28 441 PHE B C 1
ATOM 8327 O O . PHE B 1 442 ? -7.790 48.187 3.333 1.00 19.78 441 PHE B O 1
ATOM 8335 N N . GLY B 1 443 ? -7.284 47.880 1.137 1.00 20.01 442 GLY B N 1
ATOM 8336 C CA . GLY B 1 443 ? -7.022 46.469 1.269 1.00 20.78 442 GLY B CA 1
ATOM 8337 C C . GLY B 1 443 ? -8.320 45.646 1.226 1.00 20.81 442 GLY B C 1
ATOM 8338 O O . GLY B 1 443 ? -9.423 46.194 1.096 1.00 20.32 442 GLY B O 1
ATOM 8339 N N . PRO B 1 444 ? -8.192 44.323 1.404 1.00 22.89 443 PRO B N 1
ATOM 8340 C CA . PRO B 1 444 ? -9.255 43.373 1.118 1.00 23.70 443 PRO B CA 1
ATOM 8341 C C . PRO B 1 444 ? -10.444 43.482 2.086 1.00 25.92 443 PRO B C 1
ATOM 8342 O O . PRO B 1 444 ? -11.513 43.099 1.703 1.00 26.77 443 PRO B O 1
ATOM 8346 N N . ASP B 1 445 ? -10.259 44.040 3.293 1.00 23.29 444 ASP B N 1
ATOM 8347 C CA . ASP B 1 445 ? -11.369 44.219 4.233 1.00 24.71 444 ASP B CA 1
ATOM 8348 C C . ASP B 1 445 ? -11.826 45.684 4.325 1.00 24.66 444 ASP B C 1
ATOM 8349 O O . ASP B 1 445 ? -12.503 46.060 5.283 1.00 22.66 444 ASP B O 1
ATOM 8354 N N . ALA B 1 446 ? -11.454 46.509 3.345 1.00 21.03 445 ALA B N 1
ATOM 8355 C CA . ALA B 1 446 ? -11.737 47.954 3.465 1.00 23.07 445 ALA B CA 1
ATOM 8356 C C . ALA B 1 446 ? -13.250 48.183 3.600 1.00 24.86 445 ALA B C 1
ATOM 8357 O O . ALA B 1 446 ? -14.062 47.492 2.933 1.00 24.42 445 ALA B O 1
ATOM 8359 N N . ASN B 1 447 ? -13.645 49.164 4.393 1.00 24.09 446 ASN B N 1
ATOM 8360 C CA . ASN B 1 447 ? -15.088 49.494 4.457 1.00 26.51 446 ASN B CA 1
ATOM 8361 C C . ASN B 1 447 ? -15.331 50.908 3.930 1.00 28.31 446 ASN B C 1
ATOM 8362 O O . ASN B 1 447 ? -16.362 51.534 4.201 1.00 27.19 446 ASN B O 1
ATOM 8367 N N . ASP B 1 448 ? -14.345 51.401 3.176 1.00 26.00 447 ASP B N 1
ATOM 8368 C CA . ASP B 1 448 ? -14.410 52.716 2.520 1.00 25.94 447 ASP B CA 1
ATOM 8369 C C . ASP B 1 448 ? -13.478 52.722 1.314 1.00 26.09 447 ASP B C 1
ATOM 8370 O O . ASP B 1 448 ? -12.299 52.320 1.421 1.00 25.13 447 ASP B O 1
ATOM 8375 N N . ASN B 1 449 ? -14.002 53.179 0.176 1.00 25.86 448 ASN B N 1
ATOM 8376 C CA . ASN B 1 449 ? -13.224 53.470 -1.016 1.00 24.60 448 ASN B CA 1
ATOM 8377 C C . ASN B 1 449 ? -13.434 54.964 -1.336 1.00 25.20 448 ASN B C 1
ATOM 8378 O O . ASN B 1 449 ? -14.557 55.358 -1.674 1.00 25.68 448 ASN B O 1
ATOM 8383 N N . ARG B 1 450 ? -12.391 55.787 -1.234 1.00 22.48 449 ARG B N 1
ATOM 8384 C CA . ARG B 1 450 ? -12.513 57.203 -1.709 1.00 23.83 449 ARG B CA 1
ATOM 8385 C C . ARG B 1 450 ? -11.207 57.593 -2.338 1.00 24.07 449 ARG B C 1
ATOM 8386 O O . ARG B 1 450 ? -10.157 56.980 -2.056 1.00 24.36 449 ARG B O 1
ATOM 8394 N N . GLY B 1 451 ? -11.243 58.613 -3.181 1.00 23.14 450 GLY B N 1
ATOM 8395 C CA . GLY B 1 451 ? -10.090 58.947 -3.961 1.00 22.03 450 GLY B CA 1
ATOM 8396 C C . GLY B 1 451 ? -10.146 58.219 -5.294 1.00 23.76 450 GLY B C 1
ATOM 8397 O O . GLY B 1 451 ? -10.758 57.136 -5.418 1.00 23.19 450 GLY B O 1
ATOM 8398 N N . VAL B 1 452 ? -9.496 58.800 -6.298 1.00 23.23 451 VAL B N 1
ATOM 8399 C CA . VAL B 1 452 ? -9.333 58.102 -7.569 1.00 23.78 451 VAL B CA 1
ATOM 8400 C C . VAL B 1 452 ? -8.170 57.120 -7.406 1.00 25.62 451 VAL B C 1
ATOM 8401 O O . VAL B 1 452 ? -7.087 57.522 -6.944 1.00 26.87 451 VAL B O 1
ATOM 8405 N N . ASN B 1 453 ? -8.396 55.847 -7.765 1.00 25.35 452 ASN B N 1
ATOM 8406 C CA . ASN B 1 453 ? -7.368 54.773 -7.658 1.00 27.60 452 ASN B CA 1
ATOM 8407 C C . ASN B 1 453 ? -6.598 54.844 -8.965 1.00 29.24 452 ASN B C 1
ATOM 8408 O O . ASN B 1 453 ? -6.900 54.103 -9.940 1.00 28.95 452 ASN B O 1
ATOM 8413 N N . ILE B 1 454 ? -5.589 55.724 -8.984 1.00 25.14 453 ILE B N 1
ATOM 8414 C CA . ILE B 1 454 ? -4.889 56.066 -10.223 1.00 28.83 453 ILE B CA 1
ATOM 8415 C C . ILE B 1 454 ? -4.326 54.816 -10.919 1.00 27.87 453 ILE B C 1
ATOM 8416 O O . ILE B 1 454 ? -4.434 54.710 -12.127 1.00 26.24 453 ILE B O 1
ATOM 8421 N N . PHE B 1 455 ? -3.751 53.883 -10.147 1.00 23.93 454 PHE B N 1
ATOM 8422 C CA . PHE B 1 455 ? -3.549 52.472 -10.591 1.00 25.29 454 PHE B CA 1
ATOM 8423 C C . PHE B 1 455 ? -3.113 51.716 -9.341 1.00 24.17 454 PHE B C 1
ATOM 8424 O O . PHE B 1 455 ? -2.796 52.360 -8.330 1.00 22.76 454 PHE B O 1
ATOM 8432 N N . GLY B 1 456 ? -3.105 50.398 -9.379 1.00 21.53 455 GLY B N 1
ATOM 8433 C CA . GLY B 1 456 ? -2.651 49.640 -8.165 1.00 23.16 455 GLY B CA 1
ATOM 8434 C C . GLY B 1 456 ? -1.622 48.612 -8.601 1.00 20.18 455 GLY B C 1
ATOM 8435 O O . GLY B 1 456 ? -0.970 48.786 -9.632 1.00 21.59 455 GLY B O 1
ATOM 8436 N N . ALA B 1 457 ? -1.523 47.509 -7.875 1.00 18.65 456 ALA B N 1
ATOM 8437 C CA . ALA B 1 457 ? -0.520 46.486 -8.186 1.00 17.90 456 ALA B CA 1
ATOM 8438 C C . ALA B 1 457 ? -0.987 45.746 -9.453 1.00 19.35 456 ALA B C 1
ATOM 8439 O O . ALA B 1 457 ? -2.162 45.406 -9.557 1.00 21.17 456 ALA B O 1
ATOM 8441 N N . TYR B 1 458 ? -0.062 45.454 -10.356 1.00 19.94 457 TYR B N 1
ATOM 8442 C CA . TYR B 1 458 ? -0.447 44.730 -11.589 1.00 20.62 457 TYR B CA 1
ATOM 8443 C C . TYR B 1 458 ? 0.714 43.962 -12.193 1.00 20.65 457 TYR B C 1
ATOM 8444 O O . TYR B 1 458 ? 1.917 44.282 -11.949 1.00 20.70 457 TYR B O 1
ATOM 8453 N N . GLY B 1 459 ? 0.385 42.967 -13.018 1.00 21.75 458 GLY B N 1
ATOM 8454 C CA . GLY B 1 459 ? 1.425 42.231 -13.726 1.00 23.71 458 GLY B CA 1
ATOM 8455 C C . GLY B 1 459 ? 0.900 41.700 -15.053 1.00 23.71 458 GLY B C 1
ATOM 8456 O O . GLY B 1 459 ? -0.187 42.082 -15.488 1.00 23.01 458 GLY B O 1
ATOM 8457 N N . ASP B 1 460 ? 1.674 40.810 -15.646 1.00 25.77 459 ASP B N 1
ATOM 8458 C CA . ASP B 1 460 ? 1.389 40.245 -16.992 1.00 27.67 459 ASP B CA 1
ATOM 8459 C C . ASP B 1 460 ? 1.046 41.354 -17.997 1.00 28.26 459 ASP B C 1
ATOM 8460 O O . ASP B 1 460 ? 0.110 41.224 -18.805 1.00 26.87 459 ASP B O 1
ATOM 8465 N N . TRP B 1 461 ? 1.824 42.450 -17.966 1.00 24.96 460 TRP B N 1
ATOM 8466 C CA . TRP B 1 461 ? 1.455 43.673 -18.678 1.00 25.51 460 TRP B CA 1
ATOM 8467 C C . TRP B 1 461 ? 2.621 44.199 -19.476 1.00 27.51 460 TRP B C 1
ATOM 8468 O O . TRP B 1 461 ? 3.600 44.671 -18.886 1.00 24.51 460 TRP B O 1
ATOM 8479 N N . GLY B 1 462 ? 2.534 44.149 -20.814 1.00 25.29 461 GLY B N 1
ATOM 8480 C CA . GLY B 1 462 ? 3.635 44.643 -21.616 1.00 29.63 461 GLY B CA 1
ATOM 8481 C C . GLY B 1 462 ? 4.900 43.797 -21.484 1.00 31.51 461 GLY B C 1
ATOM 8482 O O . GLY B 1 462 ? 4.846 42.588 -21.172 1.00 33.12 461 GLY B O 1
ATOM 8483 N N . ASN B 1 463 ? 6.047 44.438 -21.690 1.00 30.71 462 ASN B N 1
ATOM 8484 C CA . ASN B 1 463 ? 7.334 43.737 -21.708 1.00 31.73 462 ASN B CA 1
ATOM 8485 C C . ASN B 1 463 ? 8.165 43.866 -20.413 1.00 33.71 462 ASN B C 1
ATOM 8486 O O . ASN B 1 463 ? 9.105 43.110 -20.222 1.00 34.43 462 ASN B O 1
ATOM 8491 N N . GLN B 1 464 ? 7.780 44.777 -19.515 1.00 28.68 463 GLN B N 1
ATOM 8492 C CA . GLN B 1 464 ? 8.552 45.046 -18.287 1.00 29.43 463 GLN B CA 1
ATOM 8493 C C . GLN B 1 464 ? 7.863 44.499 -17.040 1.00 29.69 463 GLN B C 1
ATOM 8494 O O . GLN B 1 464 ? 8.454 43.672 -16.287 1.00 30.09 463 GLN B O 1
ATOM 8500 N N . THR B 1 465 ? 6.624 44.954 -16.812 1.00 27.81 464 THR B N 1
ATOM 8501 C CA . THR B 1 465 ? 5.843 44.553 -15.598 1.00 26.84 464 THR B CA 1
ATOM 8502 C C . THR B 1 465 ? 5.199 43.207 -15.756 1.00 25.56 464 THR B C 1
ATOM 8503 O O . THR B 1 465 ? 3.983 43.102 -16.001 1.00 25.20 464 THR B O 1
ATOM 8507 N N . LYS B 1 466 ? 6.013 42.166 -15.608 1.00 25.29 465 LYS B N 1
ATOM 8508 C CA . LYS B 1 466 ? 5.515 40.789 -15.660 1.00 26.24 465 LYS B CA 1
ATOM 8509 C C . LYS B 1 466 ? 6.407 39.886 -14.866 1.00 26.30 465 LYS B C 1
ATOM 8510 O O . LYS B 1 466 ? 7.569 40.245 -14.618 1.00 26.98 465 LYS B O 1
ATOM 8516 N N . GLY B 1 467 ? 5.876 38.747 -14.414 1.00 25.87 466 GLY B N 1
ATOM 8517 C CA . GLY B 1 467 ? 6.683 37.823 -13.631 1.00 29.17 466 GLY B CA 1
ATOM 8518 C C . GLY B 1 467 ? 7.147 38.498 -12.329 1.00 29.23 466 GLY B C 1
ATOM 8519 O O . GLY B 1 467 ? 6.391 39.286 -11.728 1.00 25.14 466 GLY B O 1
ATOM 8520 N N . LYS B 1 468 ? 8.373 38.190 -11.895 1.00 28.23 467 LYS B N 1
ATOM 8521 C CA . LYS B 1 468 ? 8.912 38.743 -10.626 1.00 28.51 467 LYS B CA 1
ATOM 8522 C C . LYS B 1 468 ? 8.991 40.266 -10.662 1.00 26.47 467 LYS B C 1
ATOM 8523 O O . LYS B 1 468 ? 9.052 40.886 -9.629 1.00 26.51 467 LYS B O 1
ATOM 8529 N N . ASN B 1 469 ? 9.058 40.834 -11.856 1.00 26.47 468 ASN B N 1
ATOM 8530 C CA . ASN B 1 469 ? 9.093 42.285 -12.071 1.00 25.55 468 ASN B CA 1
ATOM 8531 C C . ASN B 1 469 ? 7.727 42.988 -12.131 1.00 24.81 468 ASN B C 1
ATOM 8532 O O . ASN B 1 469 ? 7.667 44.192 -12.432 1.00 23.20 468 ASN B O 1
ATOM 8537 N N . SER B 1 470 ? 6.651 42.262 -11.831 1.00 23.52 469 SER B N 1
ATOM 8538 C CA . SER B 1 470 ? 5.314 42.867 -11.730 1.00 22.88 469 SER B CA 1
ATOM 8539 C C . SER B 1 470 ? 5.389 43.854 -10.577 1.00 22.49 469 SER B C 1
ATOM 8540 O O . SER B 1 470 ? 6.155 43.594 -9.642 1.00 20.46 469 SER B O 1
ATOM 8543 N N . GLU B 1 471 ? 4.659 44.972 -10.686 1.00 20.80 470 GLU B N 1
ATOM 8544 C CA . GLU B 1 471 ? 4.824 46.119 -9.741 1.00 21.72 470 GLU B CA 1
ATOM 8545 C C . GLU B 1 471 ? 3.729 46.205 -8.682 1.00 20.24 470 GLU B C 1
ATOM 8546 O O . GLU B 1 471 ? 2.549 45.943 -8.963 1.00 20.74 470 GLU B O 1
ATOM 8552 N N . ARG B 1 472 ? 4.099 46.561 -7.452 1.00 20.01 471 ARG B N 1
ATOM 8553 C CA . ARG B 1 472 ? 3.142 46.572 -6.366 1.00 18.72 471 ARG B CA 1
ATOM 8554 C C . ARG B 1 472 ? 3.691 47.547 -5.328 1.00 18.43 471 ARG B C 1
ATOM 8555 O O . ARG B 1 472 ? 4.872 47.925 -5.410 1.00 17.53 471 ARG B O 1
ATOM 8563 N N . SER B 1 473 ? 2.846 47.920 -4.357 1.00 18.12 472 SER B N 1
ATOM 8564 C CA . SER B 1 473 ? 3.196 48.878 -3.306 1.00 17.94 472 SER B CA 1
ATOM 8565 C C . SER B 1 473 ? 3.751 50.165 -3.891 1.00 18.70 472 SER B C 1
ATOM 8566 O O . SER B 1 473 ? 4.636 50.789 -3.304 1.00 18.06 472 SER B O 1
ATOM 8569 N N . GLN B 1 474 ? 3.164 50.588 -5.020 1.00 19.16 473 GLN B N 1
ATOM 8570 C CA . GLN B 1 474 ? 3.596 51.817 -5.666 1.00 20.44 473 GLN B CA 1
ATOM 8571 C C . GLN B 1 474 ? 3.098 53.004 -4.827 1.00 21.11 473 GLN B C 1
ATOM 8572 O O . GLN B 1 474 ? 1.936 53.026 -4.418 1.00 21.99 473 GLN B O 1
ATOM 8578 N N . GLY B 1 475 ? 3.940 53.993 -4.573 1.00 20.20 474 GLY B N 1
ATOM 8579 C CA . GLY B 1 475 ? 3.435 55.147 -3.824 1.00 19.74 474 GLY B CA 1
ATOM 8580 C C . GLY B 1 475 ? 4.495 56.142 -3.399 1.00 22.74 474 GLY B C 1
ATOM 8581 O O . GLY B 1 475 ? 5.624 56.154 -3.925 1.00 20.34 474 GLY B O 1
ATOM 8582 N N . HIS B 1 476 ? 4.103 56.964 -2.428 1.00 20.92 475 HIS B N 1
ATOM 8583 C CA . HIS B 1 476 ? 4.887 58.126 -2.003 1.00 22.22 475 HIS B CA 1
ATOM 8584 C C . HIS B 1 476 ? 5.373 58.953 -3.178 1.00 26.98 475 HIS B C 1
ATOM 8585 O O . HIS B 1 476 ? 6.571 59.136 -3.385 1.00 31.86 475 HIS B O 1
ATOM 8592 N N . ASN B 1 477 ? 4.435 59.449 -3.969 1.00 24.12 476 ASN B N 1
ATOM 8593 C CA . ASN B 1 477 ? 4.795 60.035 -5.224 1.00 25.03 476 ASN B CA 1
ATOM 8594 C C . ASN B 1 477 ? 5.058 61.531 -5.148 1.00 23.01 476 ASN B C 1
ATOM 8595 O O . ASN B 1 477 ? 4.659 62.214 -4.209 1.00 22.64 476 ASN B O 1
ATOM 8600 N N . SER B 1 478 ? 5.631 62.056 -6.220 1.00 21.95 477 SER B N 1
ATOM 8601 C CA . SER B 1 478 ? 5.519 63.452 -6.448 1.00 21.46 477 SER B CA 1
ATOM 8602 C C . SER B 1 478 ? 5.037 63.597 -7.885 1.00 22.75 477 SER B C 1
ATOM 8603 O O . SER B 1 478 ? 4.864 62.621 -8.592 1.00 22.20 477 SER B O 1
ATOM 8606 N N . ILE B 1 479 ? 4.805 64.811 -8.323 1.00 22.68 478 ILE B N 1
ATOM 8607 C CA . ILE B 1 479 ? 4.278 64.983 -9.699 1.00 23.78 478 ILE B CA 1
ATOM 8608 C C . ILE B 1 479 ? 4.663 66.367 -10.131 1.00 25.77 478 ILE B C 1
ATOM 8609 O O . ILE B 1 479 ? 4.802 67.273 -9.284 1.00 26.29 478 ILE B O 1
ATOM 8614 N N . ILE B 1 480 ? 4.900 66.561 -11.429 1.00 24.93 479 ILE B N 1
ATOM 8615 C CA . ILE B 1 480 ? 5.329 67.861 -11.878 1.00 26.30 479 ILE B CA 1
ATOM 8616 C C . ILE B 1 480 ? 4.668 68.150 -13.230 1.00 25.62 479 ILE B C 1
ATOM 8617 O O . ILE B 1 480 ? 4.776 67.313 -14.136 1.00 23.71 479 ILE B O 1
ATOM 8622 N N . ALA B 1 481 ? 3.995 69.303 -13.345 1.00 25.49 480 ALA B N 1
ATOM 8623 C CA . ALA B 1 481 ? 3.552 69.802 -14.667 1.00 28.54 480 ALA B CA 1
ATOM 8624 C C . ALA B 1 481 ? 4.728 70.625 -15.151 1.00 28.19 480 ALA B C 1
ATOM 8625 O O . ALA B 1 481 ? 4.917 71.767 -14.726 1.00 29.12 480 ALA B O 1
ATOM 8627 N N . ALA B 1 482 ? 5.561 69.971 -15.949 1.00 27.73 481 ALA B N 1
ATOM 8628 C CA . ALA B 1 482 ? 6.907 70.428 -16.289 1.00 27.66 481 ALA B CA 1
ATOM 8629 C C . ALA B 1 482 ? 6.914 71.515 -17.351 1.00 29.61 481 ALA B C 1
ATOM 8630 O O . ALA B 1 482 ? 5.908 71.746 -18.027 1.00 27.72 481 ALA B O 1
ATOM 8632 N N . GLU B 1 483 ? 8.073 72.160 -17.497 1.00 31.29 482 GLU B N 1
ATOM 8633 C CA . GLU B 1 483 ? 8.235 73.284 -18.435 1.00 35.08 482 GLU B CA 1
ATOM 8634 C C . GLU B 1 483 ? 8.171 72.819 -19.885 1.00 35.16 482 GLU B C 1
ATOM 8635 O O . GLU B 1 483 ? 7.899 73.620 -20.764 1.00 35.49 482 GLU B O 1
ATOM 8641 N N . ASP B 1 484 ? 8.385 71.526 -20.130 1.00 34.40 483 ASP B N 1
ATOM 8642 C CA . ASP B 1 484 ? 8.240 70.971 -21.498 1.00 34.08 483 ASP B CA 1
ATOM 8643 C C . ASP B 1 484 ? 6.791 70.746 -21.934 1.00 33.77 483 ASP B C 1
ATOM 8644 O O . ASP B 1 484 ? 6.529 70.294 -23.061 1.00 32.95 483 ASP B O 1
ATOM 8649 N N . GLY B 1 485 ? 5.846 71.085 -21.068 1.00 29.37 484 GLY B N 1
ATOM 8650 C CA . GLY B 1 485 ? 4.414 70.945 -21.423 1.00 28.78 484 GLY B CA 1
ATOM 8651 C C . GLY B 1 485 ? 3.855 69.542 -21.178 1.00 28.32 484 GLY B C 1
ATOM 8652 O O . GLY B 1 485 ? 2.753 69.235 -21.631 1.00 28.50 484 GLY B O 1
ATOM 8653 N N . ARG B 1 486 ? 4.597 68.694 -20.440 1.00 26.20 485 ARG B N 1
ATOM 8654 C CA . ARG B 1 486 ? 4.104 67.368 -20.027 1.00 26.38 485 ARG B CA 1
ATOM 8655 C C . ARG B 1 486 ? 4.027 67.276 -18.505 1.00 25.53 485 ARG B C 1
ATOM 8656 O O . ARG B 1 486 ? 4.652 68.052 -17.803 1.00 26.59 485 ARG B O 1
ATOM 8664 N N . THR B 1 487 ? 3.214 66.375 -18.010 1.00 25.29 486 THR B N 1
ATOM 8665 C CA . THR B 1 487 ? 3.124 66.164 -16.545 1.00 23.49 486 THR B CA 1
ATOM 8666 C C . THR B 1 487 ? 3.701 64.785 -16.298 1.00 25.11 486 THR B C 1
ATOM 8667 O O . THR B 1 487 ? 3.328 63.824 -17.031 1.00 23.13 486 THR B O 1
ATOM 8671 N N . TYR B 1 488 ? 4.560 64.676 -15.269 1.00 23.81 487 TYR B N 1
ATOM 8672 C CA . TYR B 1 488 ? 5.222 63.436 -14.948 1.00 22.86 487 TYR B CA 1
ATOM 8673 C C . TYR B 1 488 ? 4.937 63.031 -13.522 1.00 22.23 487 TYR B C 1
ATOM 8674 O O . TYR B 1 488 ? 5.136 63.814 -12.627 1.00 22.51 487 TYR B O 1
ATOM 8683 N N . LEU B 1 489 ? 4.449 61.810 -13.348 1.00 21.30 488 LEU B N 1
ATOM 8684 C CA . LEU B 1 489 ? 4.186 61.245 -12.025 1.00 22.03 488 LEU B CA 1
ATOM 8685 C C . LEU B 1 489 ? 5.418 60.445 -11.660 1.00 21.84 488 LEU B C 1
ATOM 8686 O O . LEU B 1 489 ? 5.842 59.574 -12.430 1.00 23.71 488 LEU B O 1
ATOM 8691 N N . VAL B 1 490 ? 5.980 60.663 -10.462 1.00 20.13 489 VAL B N 1
ATOM 8692 C CA . VAL B 1 490 ? 7.263 60.031 -10.117 1.00 20.08 489 VAL B CA 1
ATOM 8693 C C . VAL B 1 490 ? 7.061 59.341 -8.771 1.00 20.82 489 VAL B C 1
ATOM 8694 O O . VAL B 1 490 ? 6.587 59.985 -7.830 1.00 21.18 489 VAL B O 1
ATOM 8698 N N . TYR B 1 491 ? 7.358 58.053 -8.670 1.00 19.76 490 TYR B N 1
ATOM 8699 C CA . TYR B 1 491 ? 7.024 57.335 -7.396 1.00 19.77 490 TYR B CA 1
ATOM 8700 C C . TYR B 1 491 ? 8.070 56.203 -7.244 1.00 19.21 490 TYR B C 1
ATOM 8701 O O . TYR B 1 491 ? 8.841 55.962 -8.169 1.00 18.48 490 TYR B O 1
ATOM 8710 N N . HIS B 1 492 ? 8.096 55.496 -6.109 1.00 17.87 491 HIS B N 1
ATOM 8711 C CA . HIS B 1 492 ? 8.891 54.296 -6.037 1.00 16.94 491 HIS B CA 1
ATOM 8712 C C . HIS B 1 492 ? 7.950 53.091 -6.122 1.00 18.51 491 HIS B C 1
ATOM 8713 O O . HIS B 1 492 ? 6.760 53.212 -5.816 1.00 18.24 491 HIS B O 1
ATOM 8720 N N . THR B 1 493 ? 8.469 51.921 -6.509 1.00 19.57 492 THR B N 1
ATOM 8721 C CA . THR B 1 493 ? 7.628 50.741 -6.589 1.00 19.45 492 THR B CA 1
ATOM 8722 C C . THR B 1 493 ? 8.374 49.586 -5.977 1.00 19.55 492 THR B C 1
ATOM 8723 O O . THR B 1 493 ? 9.599 49.598 -5.997 1.00 20.03 492 THR B O 1
ATOM 8727 N N . ARG B 1 494 ? 7.660 48.609 -5.410 1.00 18.01 493 ARG B N 1
ATOM 8728 C CA . ARG B 1 494 ? 8.232 47.301 -5.107 1.00 16.97 493 ARG B CA 1
ATOM 8729 C C . ARG B 1 494 ? 7.750 46.318 -6.151 1.00 17.83 493 ARG B C 1
ATOM 8730 O O . ARG B 1 494 ? 7.144 46.743 -7.158 1.00 18.75 493 ARG B O 1
ATOM 8738 N N . PHE B 1 495 ? 8.103 45.049 -5.973 1.00 18.50 494 PHE B N 1
ATOM 8739 C CA . PHE B 1 495 ? 7.919 44.040 -7.043 1.00 18.57 494 PHE B CA 1
ATOM 8740 C C . PHE B 1 495 ? 7.256 42.799 -6.458 1.00 19.72 494 PHE B C 1
ATOM 8741 O O . PHE B 1 495 ? 7.234 42.614 -5.235 1.00 19.24 494 PHE B O 1
ATOM 8749 N N . GLN B 1 496 ? 6.763 41.937 -7.348 1.00 20.05 495 GLN B N 1
ATOM 8750 C CA . GLN B 1 496 ? 6.099 40.708 -6.950 1.00 21.05 495 GLN B CA 1
ATOM 8751 C C . GLN B 1 496 ? 7.037 39.687 -6.303 1.00 23.20 495 GLN B C 1
ATOM 8752 O O . GLN B 1 496 ? 6.646 39.007 -5.370 1.00 23.02 495 GLN B O 1
ATOM 8758 N N . ASN B 1 497 ? 8.251 39.532 -6.814 1.00 24.63 496 ASN B N 1
ATOM 8759 C CA . ASN B 1 497 ? 9.161 38.531 -6.182 1.00 28.79 496 ASN B CA 1
ATOM 8760 C C . ASN B 1 497 ? 10.609 38.967 -6.154 1.00 26.86 496 ASN B C 1
ATOM 8761 O O . ASN B 1 497 ? 11.466 38.320 -6.752 1.00 27.80 496 ASN B O 1
ATOM 8766 N N . ARG B 1 498 ? 10.856 40.126 -5.527 1.00 25.06 497 ARG B N 1
ATOM 8767 C CA . ARG B 1 498 ? 12.193 40.636 -5.367 1.00 22.97 497 ARG B CA 1
ATOM 8768 C C . ARG B 1 498 ? 12.395 41.134 -3.939 1.00 22.42 497 ARG B C 1
ATOM 8769 O O . ARG B 1 498 ? 13.022 42.155 -3.737 1.00 22.87 497 ARG B O 1
ATOM 8777 N N . GLY B 1 499 ? 11.902 40.419 -2.946 1.00 23.16 498 GLY B N 1
ATOM 8778 C CA . GLY B 1 499 ? 12.132 40.895 -1.559 1.00 20.76 498 GLY B CA 1
ATOM 8779 C C . GLY B 1 499 ? 11.518 42.269 -1.355 1.00 21.87 498 GLY B C 1
ATOM 8780 O O . GLY B 1 499 ? 10.419 42.531 -1.846 1.00 21.96 498 GLY B O 1
ATOM 8781 N N . GLU B 1 500 ? 12.226 43.137 -0.634 1.00 20.31 499 GLU B N 1
ATOM 8782 C CA . GLU B 1 500 ? 11.822 44.534 -0.445 1.00 21.06 499 GLU B CA 1
ATOM 8783 C C . GLU B 1 500 ? 12.585 45.495 -1.395 1.00 18.97 499 GLU B C 1
ATOM 8784 O O . GLU B 1 500 ? 12.717 46.669 -1.089 1.00 20.64 499 GLU B O 1
ATOM 8790 N N . GLU B 1 501 ? 13.086 45.006 -2.547 1.00 19.86 500 GLU B N 1
ATOM 8791 C CA . GLU B 1 501 ? 13.790 45.887 -3.509 1.00 19.56 500 GLU B CA 1
ATOM 8792 C C . GLU B 1 501 ? 12.790 46.907 -4.001 1.00 18.72 500 GLU B C 1
ATOM 8793 O O . GLU B 1 501 ? 11.601 46.584 -4.173 1.00 18.29 500 GLU B O 1
ATOM 8799 N N . HIS B 1 502 ? 13.271 48.118 -4.245 1.00 19.68 501 HIS B N 1
ATOM 8800 C CA . HIS B 1 502 ? 12.416 49.177 -4.763 1.00 20.36 501 HIS B CA 1
ATOM 8801 C C . HIS B 1 502 ? 13.214 49.997 -5.792 1.00 20.93 501 HIS B C 1
ATOM 8802 O O . HIS B 1 502 ? 14.438 50.036 -5.714 1.00 21.99 501 HIS B O 1
ATOM 8809 N N . GLU B 1 503 ? 12.521 50.612 -6.739 1.00 21.18 502 GLU B N 1
ATOM 8810 C CA . GLU B 1 503 ? 13.129 51.489 -7.751 1.00 20.55 502 GLU B CA 1
ATOM 8811 C C . GLU B 1 503 ? 12.173 52.613 -8.078 1.00 19.66 502 GLU B C 1
ATOM 8812 O O . GLU B 1 503 ? 10.975 52.526 -7.855 1.00 20.78 502 GLU B O 1
ATOM 8818 N N . VAL B 1 504 ? 12.704 53.641 -8.708 1.00 19.80 503 VAL B N 1
ATOM 8819 C CA . VAL B 1 504 ? 11.938 54.777 -9.156 1.00 19.06 503 VAL B CA 1
ATOM 8820 C C . VAL B 1 504 ? 11.280 54.491 -10.501 1.00 22.20 503 VAL B C 1
ATOM 8821 O O . VAL B 1 504 ? 11.871 53.784 -11.362 1.00 20.32 503 VAL B O 1
ATOM 8825 N N . ARG B 1 505 ? 10.086 55.069 -10.690 1.00 20.93 504 ARG B N 1
ATOM 8826 C CA . ARG B 1 505 ? 9.353 54.999 -11.978 1.00 21.60 504 ARG B CA 1
ATOM 8827 C C . ARG B 1 505 ? 8.776 56.353 -12.297 1.00 22.30 504 ARG B C 1
ATOM 8828 O O . ARG B 1 505 ? 8.459 57.139 -11.400 1.00 21.34 504 ARG B O 1
ATOM 8836 N N . VAL B 1 506 ? 8.634 56.617 -13.587 1.00 20.76 505 VAL B N 1
ATOM 8837 C CA . VAL B 1 506 ? 8.035 57.844 -14.082 1.00 21.71 505 VAL B CA 1
ATOM 8838 C C . VAL B 1 506 ? 7.004 57.493 -15.159 1.00 21.57 505 VAL B C 1
ATOM 8839 O O . VAL B 1 506 ? 7.327 56.803 -16.116 1.00 21.08 505 VAL B O 1
ATOM 8843 N N . HIS B 1 507 ? 5.766 57.965 -15.003 1.00 21.44 506 HIS B N 1
ATOM 8844 C CA . HIS B 1 507 ? 4.736 57.844 -16.065 1.00 23.14 506 HIS B CA 1
ATOM 8845 C C . HIS B 1 507 ? 4.227 59.222 -16.414 1.00 23.28 506 HIS B C 1
ATOM 8846 O O . HIS B 1 507 ? 3.989 60.030 -15.544 1.00 21.84 506 HIS B O 1
ATOM 8853 N N . GLN B 1 508 ? 3.993 59.456 -17.696 1.00 22.83 507 GLN B N 1
ATOM 8854 C CA . GLN B 1 508 ? 3.289 60.664 -18.094 1.00 22.00 507 GLN B CA 1
ATOM 8855 C C . GLN B 1 508 ? 1.843 60.591 -17.579 1.00 24.42 507 GLN B C 1
ATOM 8856 O O . GLN B 1 508 ? 1.308 59.492 -17.405 1.00 24.55 507 GLN B O 1
ATOM 8862 N N . VAL B 1 509 ? 1.203 61.750 -17.390 1.00 22.12 508 VAL B N 1
ATOM 8863 C CA . VAL B 1 509 ? -0.151 61.848 -16.924 1.00 24.13 508 VAL B CA 1
ATOM 8864 C C . VAL B 1 509 ? -0.917 62.787 -17.845 1.00 24.71 508 VAL B C 1
ATOM 8865 O O . VAL B 1 509 ? -0.377 63.812 -18.239 1.00 25.35 508 VAL B O 1
ATOM 8869 N N . PHE B 1 510 ? -2.171 62.459 -18.128 1.00 25.52 509 PHE B N 1
ATOM 8870 C CA . PHE B 1 510 ? -3.025 63.333 -18.962 1.00 27.79 509 PHE B CA 1
ATOM 8871 C C . PHE B 1 510 ? -4.295 63.669 -18.189 1.00 27.60 509 PHE B C 1
ATOM 8872 O O . PHE B 1 510 ? -4.546 63.102 -17.115 1.00 26.02 509 PHE B O 1
ATOM 8880 N N . GLN B 1 511 ? -5.093 64.604 -18.703 1.00 25.73 510 GLN B N 1
ATOM 8881 C CA . GLN B 1 511 ? -6.427 64.812 -18.124 1.00 25.19 510 GLN B CA 1
ATOM 8882 C C . GLN B 1 511 ? -7.474 64.315 -19.090 1.00 25.85 510 GLN B C 1
ATOM 8883 O O . GLN B 1 511 ? -7.382 64.579 -20.296 1.00 25.66 510 GLN B O 1
ATOM 8889 N N . ASN B 1 512 ? -8.472 63.624 -18.563 1.00 25.52 511 ASN B N 1
ATOM 8890 C CA . ASN B 1 512 ? -9.653 63.259 -19.393 1.00 26.84 511 ASN B CA 1
ATOM 8891 C C . ASN B 1 512 ? -10.589 64.460 -19.635 1.00 28.41 511 ASN B C 1
ATOM 8892 O O . ASN B 1 512 ? -10.288 65.607 -19.173 1.00 27.59 511 ASN B O 1
ATOM 8897 N N . GLU B 1 513 ? -11.696 64.216 -20.356 1.00 30.37 512 GLU B N 1
ATOM 8898 C CA . GLU B 1 513 ? -12.641 65.279 -20.754 1.00 32.35 512 GLU B CA 1
ATOM 8899 C C . GLU B 1 513 ? -13.213 65.998 -19.535 1.00 31.97 512 GLU B C 1
ATOM 8900 O O . GLU B 1 513 ? -13.621 67.129 -19.644 1.00 31.85 512 GLU B O 1
ATOM 8906 N N . ASP B 1 514 ? -13.281 65.332 -18.386 1.00 30.72 513 ASP B N 1
ATOM 8907 C CA . ASP B 1 514 ? -13.809 65.979 -17.164 1.00 31.96 513 ASP B CA 1
ATOM 8908 C C . ASP B 1 514 ? -12.709 66.591 -16.263 1.00 31.14 513 ASP B C 1
ATOM 8909 O O . ASP B 1 514 ? -12.974 66.954 -15.101 1.00 31.13 513 ASP B O 1
ATOM 8914 N N . GLY B 1 515 ? -11.490 66.663 -16.799 1.00 29.52 514 GLY B N 1
ATOM 8915 C CA . GLY B 1 515 ? -10.330 67.257 -16.114 1.00 27.60 514 GLY B CA 1
ATOM 8916 C C . GLY B 1 515 ? -9.722 66.392 -15.002 1.00 25.98 514 GLY B C 1
ATOM 8917 O O . GLY B 1 515 ? -8.977 66.916 -14.179 1.00 27.41 514 GLY B O 1
ATOM 8918 N N . TRP B 1 516 ? -10.034 65.088 -14.968 1.00 24.47 515 TRP B N 1
ATOM 8919 C CA . TRP B 1 516 ? -9.411 64.168 -13.991 1.00 25.55 515 TRP B CA 1
ATOM 8920 C C . TRP B 1 516 ? -8.147 63.563 -14.566 1.00 25.42 515 TRP B C 1
ATOM 8921 O O . TRP B 1 516 ? -8.022 63.403 -15.792 1.00 25.72 515 TRP B O 1
ATOM 8932 N N . LEU B 1 517 ? -7.200 63.204 -13.688 1.00 23.89 516 LEU B N 1
ATOM 8933 C CA . LEU B 1 517 ? -5.928 62.664 -14.142 1.00 24.68 516 LEU B CA 1
ATOM 8934 C C . LEU B 1 517 ? -6.082 61.192 -14.494 1.00 25.14 516 LEU B C 1
ATOM 8935 O O . LEU B 1 517 ? -6.715 60.434 -13.755 1.00 26.00 516 LEU B O 1
ATOM 8940 N N . VAL B 1 518 ? -5.444 60.803 -15.591 1.00 24.43 517 VAL B N 1
ATOM 8941 C CA . VAL B 1 518 ? -5.335 59.407 -16.007 1.00 25.60 517 VAL B 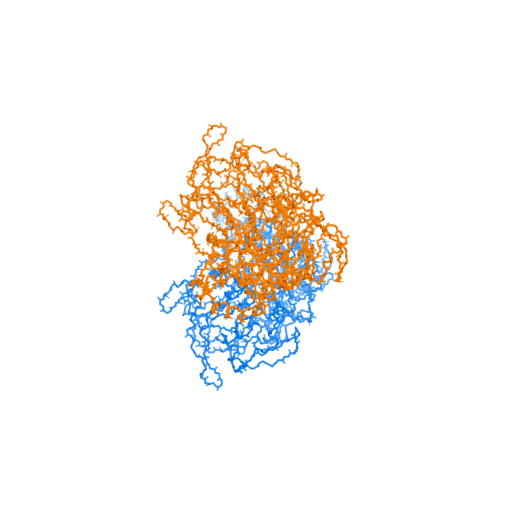CA 1
ATOM 8942 C C . VAL B 1 518 ? -3.839 59.198 -16.322 1.00 26.21 517 VAL B C 1
ATOM 8943 O O . VAL B 1 518 ? -3.233 60.026 -17.013 1.00 27.60 517 VAL B O 1
ATOM 8947 N N . ALA B 1 519 ? -3.245 58.106 -15.839 1.00 23.57 518 ALA B N 1
ATOM 8948 C CA . ALA B 1 519 ? -1.839 57.839 -16.055 1.00 23.56 518 ALA B CA 1
ATOM 8949 C C . ALA B 1 519 ? -1.637 57.050 -17.338 1.00 23.94 518 ALA B C 1
ATOM 8950 O O . ALA B 1 519 ? -2.457 56.200 -17.701 1.00 24.81 518 ALA B O 1
ATOM 8952 N N . ALA B 1 520 ? -0.534 57.340 -18.022 1.00 24.72 519 ALA B N 1
ATOM 8953 C CA . ALA B 1 520 ? -0.061 56.485 -19.101 1.00 25.44 519 ALA B CA 1
ATOM 8954 C C . ALA B 1 520 ? 0.180 55.080 -18.539 1.00 25.51 519 ALA B C 1
ATOM 8955 O O . ALA B 1 520 ? 0.749 54.923 -17.450 1.00 24.08 519 ALA B O 1
ATOM 8957 N N . PRO B 1 521 ? -0.208 54.038 -19.292 1.00 24.22 520 PRO B N 1
ATOM 8958 C CA . PRO B 1 521 ? -0.038 52.690 -18.741 1.00 24.09 520 PRO B CA 1
ATOM 8959 C C . PRO B 1 521 ? 1.365 52.139 -18.831 1.00 24.69 520 PRO B C 1
ATOM 8960 O O . PRO B 1 521 ? 1.595 51.008 -18.385 1.00 25.50 520 PRO B O 1
ATOM 8964 N N . PHE B 1 522 ? 2.294 52.908 -19.397 1.00 25.59 521 PHE B N 1
ATOM 8965 C CA . PHE B 1 522 ? 3.721 52.506 -19.547 1.00 24.79 521 PHE B CA 1
ATOM 8966 C C . PHE B 1 522 ? 4.613 53.642 -19.106 1.00 24.00 521 PHE B C 1
ATOM 8967 O O . PHE B 1 522 ? 4.194 54.804 -19.126 1.00 23.28 521 PHE B O 1
ATOM 8975 N N . GLU B 1 523 ? 5.833 53.289 -18.710 1.00 23.72 522 GLU B N 1
ATOM 8976 C CA . GLU B 1 523 ? 6.854 54.282 -18.279 1.00 24.22 522 GLU B CA 1
ATOM 8977 C C . GLU B 1 523 ? 7.145 55.275 -19.370 1.00 24.99 522 GLU B C 1
ATOM 8978 O O . GLU B 1 523 ? 7.035 54.957 -20.565 1.00 24.06 522 GLU B O 1
ATOM 8984 N N . TYR B 1 524 ? 7.518 56.477 -18.965 1.00 23.52 523 TYR B N 1
ATOM 8985 C CA . TYR B 1 524 ? 7.855 57.506 -19.932 1.00 25.19 523 TYR B CA 1
ATOM 8986 C C . TYR B 1 524 ? 9.086 57.102 -20.738 1.00 26.33 523 TYR B C 1
ATOM 8987 O O . TYR B 1 524 ? 10.141 56.811 -20.196 1.00 24.71 523 TYR B O 1
ATOM 8996 N N . THR B 1 525 ? 8.947 57.029 -22.067 1.00 27.60 524 THR B N 1
ATOM 8997 C CA . THR B 1 525 ? 10.082 56.620 -22.855 1.00 27.69 524 THR B CA 1
ATOM 8998 C C . THR B 1 525 ? 10.343 57.640 -23.968 1.00 32.42 524 THR B C 1
ATOM 8999 O O . THR B 1 525 ? 10.719 57.255 -25.073 1.00 35.45 524 THR B O 1
ATOM 9003 N N . GLY B 1 526 ? 10.129 58.934 -23.680 1.00 30.25 525 GLY B N 1
ATOM 9004 C CA . GLY B 1 526 ? 10.419 60.002 -24.643 1.00 32.83 525 GLY B CA 1
ATOM 9005 C C . GLY B 1 526 ? 9.293 60.361 -25.599 1.00 34.21 525 GLY B C 1
ATOM 9006 O O . GLY B 1 526 ? 9.524 61.021 -26.618 1.00 35.75 525 GLY B O 1
ATOM 9007 N N . GLU B 1 527 ? 8.064 59.951 -25.288 1.00 32.35 526 GLU B N 1
ATOM 9008 C CA . GLU B 1 527 ? 6.902 60.329 -26.086 1.00 33.67 526 GLU B CA 1
ATOM 9009 C C . GLU B 1 527 ? 6.816 61.857 -26.271 1.00 33.89 526 GLU B C 1
ATOM 9010 O O . GLU B 1 527 ? 7.051 62.607 -25.338 1.00 32.69 526 GLU B O 1
ATOM 9016 N N . THR B 1 528 ? 6.500 62.305 -27.493 1.00 34.72 527 THR B N 1
ATOM 9017 C CA . THR B 1 528 ? 6.467 63.752 -27.800 1.00 35.37 527 THR B CA 1
ATOM 9018 C C . THR B 1 528 ? 5.138 64.418 -27.477 1.00 33.41 527 THR B C 1
ATOM 9019 O O . THR B 1 528 ? 5.086 65.627 -27.308 1.00 37.44 527 THR B O 1
ATOM 9023 N N . VAL B 1 529 ? 4.052 63.648 -27.345 1.00 33.35 528 VAL B N 1
ATOM 9024 C CA . VAL B 1 529 ? 2.747 64.233 -26.996 1.00 31.30 528 VAL B CA 1
ATOM 9025 C C . VAL B 1 529 ? 2.804 65.121 -25.722 1.00 32.19 528 VAL B C 1
ATOM 9026 O O . VAL B 1 529 ? 3.511 64.791 -24.769 1.00 30.34 528 VAL B O 1
ATOM 9030 N N . LYS B 1 530 ? 2.078 66.230 -25.746 1.00 31.39 529 LYS B N 1
ATOM 9031 C CA . LYS B 1 530 ? 2.053 67.222 -24.665 1.00 33.80 529 LYS B CA 1
ATOM 9032 C C . LYS B 1 530 ? 0.681 67.207 -24.033 1.00 30.18 529 LYS B C 1
ATOM 9033 O O . LYS B 1 530 ? -0.287 66.797 -24.679 1.00 30.68 529 LYS B O 1
ATOM 9039 N N . SER B 1 531 ? 0.569 67.716 -22.807 1.00 27.34 530 SER B N 1
ATOM 9040 C CA . SER B 1 531 ? -0.719 67.678 -22.105 1.00 30.28 530 SER B CA 1
ATOM 9041 C C . SER B 1 531 ? -1.819 68.406 -22.900 1.00 32.39 530 SER B C 1
ATOM 9042 O O . SER B 1 531 ? -2.945 67.920 -22.985 1.00 30.99 530 SER B O 1
ATOM 9045 N N . ALA B 1 532 ? -1.472 69.554 -23.484 1.00 31.92 531 ALA B N 1
ATOM 9046 C CA . ALA B 1 532 ? -2.445 70.367 -24.210 1.00 34.56 531 ALA B CA 1
ATOM 9047 C C . ALA B 1 532 ? -2.850 69.747 -25.549 1.00 35.11 531 ALA B C 1
ATOM 9048 O O . ALA B 1 532 ? -3.866 70.132 -26.102 1.00 36.80 531 ALA B O 1
ATOM 9050 N N . ASP B 1 533 ? -2.076 68.797 -26.067 1.00 35.21 532 ASP B N 1
ATOM 9051 C CA . ASP B 1 533 ? -2.435 68.138 -27.341 1.00 34.12 532 ASP B CA 1
ATOM 9052 C C . ASP B 1 533 ? -3.693 67.271 -27.214 1.00 33.56 532 ASP B C 1
ATOM 9053 O O . ASP B 1 533 ? -4.327 66.977 -28.225 1.00 30.22 532 ASP B O 1
ATOM 9058 N N . ILE B 1 534 ? -4.020 66.830 -25.984 1.00 30.73 533 ILE B N 1
ATOM 9059 C CA . ILE B 1 534 ? -5.156 65.913 -25.777 1.00 31.20 533 ILE B CA 1
ATOM 9060 C C . ILE B 1 534 ? -6.512 66.550 -26.185 1.00 31.66 533 ILE B C 1
ATOM 9061 O O . ILE B 1 534 ? -7.351 65.909 -26.834 1.00 31.83 533 ILE B O 1
ATOM 9066 N N . ALA B 1 535 ? -6.716 67.805 -25.780 1.00 31.80 534 ALA B N 1
ATOM 9067 C CA . ALA B 1 535 ? -7.973 68.520 -26.026 1.00 33.80 534 ALA B CA 1
ATOM 9068 C C . ALA B 1 535 ? -8.088 69.005 -27.475 1.00 36.21 534 ALA B C 1
ATOM 9069 O O . ALA B 1 535 ? -9.202 69.230 -27.958 1.00 38.44 534 ALA B O 1
ATOM 9071 N N . THR B 1 536 ? -6.949 69.170 -28.142 1.00 36.48 535 THR B N 1
ATOM 9072 C CA . THR B 1 536 ? -6.870 69.967 -29.385 1.00 37.39 535 THR B CA 1
ATOM 9073 C C . THR B 1 536 ? -6.519 69.153 -30.614 1.00 37.51 535 THR B C 1
ATOM 9074 O O . THR B 1 536 ? -6.578 69.660 -31.726 1.00 40.44 535 THR B O 1
ATOM 9078 N N . SER B 1 537 ? -6.122 67.900 -30.435 1.00 35.78 536 SER B N 1
ATOM 9079 C CA . SER B 1 537 ? -5.747 67.056 -31.564 1.00 36.09 536 SER B CA 1
ATOM 9080 C C . SER B 1 537 ? -6.069 65.606 -31.272 1.00 36.07 536 SER B C 1
ATOM 9081 O O . SER B 1 537 ? -6.242 65.224 -30.106 1.00 35.21 536 SER B O 1
ATOM 9084 N N . GLN B 1 538 ? -6.161 64.818 -32.335 1.00 36.38 537 GLN B N 1
ATOM 9085 C CA . GLN B 1 538 ? -6.382 63.385 -32.232 1.00 38.15 537 GLN B CA 1
ATOM 9086 C C . GLN B 1 538 ? -5.071 62.646 -32.498 1.00 40.05 537 GLN B C 1
ATOM 9087 O O . GLN B 1 538 ? -4.556 62.673 -33.604 1.00 41.28 537 GLN B O 1
ATOM 9093 N N . GLN B 1 539 ? -4.510 62.016 -31.469 1.00 37.31 538 GLN B N 1
ATOM 9094 C CA . GLN B 1 539 ? -3.248 61.271 -31.576 1.00 37.07 538 GLN B CA 1
ATOM 9095 C C . GLN B 1 539 ? -3.370 59.994 -32.434 1.00 38.82 538 GLN B C 1
ATOM 9096 O O . GLN B 1 539 ? -2.471 59.666 -33.216 1.00 39.06 538 GLN B O 1
ATOM 9102 N N . VAL B 1 540 ? -4.460 59.260 -32.273 1.00 35.30 539 VAL B N 1
ATOM 9103 C CA . VAL B 1 540 ? -4.599 58.019 -33.003 1.00 36.25 539 VAL B CA 1
ATOM 9104 C C . VAL B 1 540 ? -5.803 58.063 -33.943 1.00 35.37 539 VAL B C 1
ATOM 9105 O O . VAL B 1 540 ? -6.929 58.279 -33.493 1.00 32.82 539 VAL B O 1
ATOM 9109 N N . PRO B 1 541 ? -5.549 57.872 -35.265 1.00 37.28 540 PRO B N 1
ATOM 9110 C CA . PRO B 1 541 ? -6.626 57.951 -36.280 1.00 36.78 540 PRO B CA 1
ATOM 9111 C C . PRO B 1 541 ? -7.699 56.926 -35.987 1.00 35.25 540 PRO B C 1
ATOM 9112 O O . PRO B 1 541 ? -7.394 55.769 -35.616 1.00 33.64 540 PRO B O 1
ATOM 9116 N N . THR B 1 542 ? -8.956 57.339 -36.078 1.00 36.25 541 THR B N 1
ATOM 9117 C CA . THR B 1 542 ? -10.024 56.429 -35.661 1.00 38.22 541 THR B CA 1
ATOM 9118 C C . THR B 1 542 ? -10.055 55.094 -36.397 1.00 36.53 541 THR B C 1
ATOM 9119 O O . THR B 1 542 ? -10.360 54.097 -35.789 1.00 34.55 541 THR B O 1
ATOM 9123 N N . ASN B 1 543 ? -9.675 55.055 -37.672 1.00 39.97 542 ASN B N 1
ATOM 9124 C CA . ASN B 1 543 ? -9.562 53.774 -38.379 1.00 41.72 542 ASN B CA 1
ATOM 9125 C C . ASN B 1 543 ? -8.428 52.869 -37.858 1.00 41.40 542 ASN B C 1
ATOM 9126 O O . ASN B 1 543 ? -8.357 51.718 -38.228 1.00 45.81 542 ASN B O 1
ATOM 9131 N N . LYS B 1 544 ? -7.534 53.386 -37.015 1.00 37.69 543 LYS B N 1
ATOM 9132 C CA . LYS B 1 544 ? -6.441 52.569 -36.462 1.00 36.83 543 LYS B CA 1
ATOM 9133 C C . LYS B 1 544 ? -6.777 51.972 -35.090 1.00 34.78 543 LYS B C 1
ATOM 9134 O O . LYS B 1 544 ? -6.019 51.143 -34.575 1.00 35.77 543 LYS B O 1
ATOM 9140 N N . ILE B 1 545 ? -7.895 52.386 -34.505 1.00 32.82 544 ILE B N 1
ATOM 9141 C CA . ILE B 1 545 ? -8.256 51.954 -33.126 1.00 31.81 544 ILE B CA 1
ATOM 9142 C C . ILE B 1 545 ? -8.699 50.494 -33.049 1.00 33.31 544 ILE B C 1
ATOM 9143 O O . ILE B 1 545 ? -8.293 49.789 -32.116 1.00 31.76 544 ILE B O 1
ATOM 9148 N N . ALA B 1 546 ? -9.528 50.018 -34.008 1.00 30.54 545 ALA B N 1
ATOM 9149 C CA . ALA B 1 546 ? -10.116 48.688 -33.871 1.00 31.59 545 ALA B CA 1
ATOM 9150 C C . ALA B 1 546 ? -9.033 47.621 -33.843 1.00 30.37 545 ALA B C 1
ATOM 9151 O O . ALA B 1 546 ? -8.037 47.743 -34.540 1.00 30.91 545 ALA B O 1
ATOM 9153 N N . GLY B 1 547 ? -9.175 46.620 -32.975 1.00 30.33 546 GLY B N 1
ATOM 9154 C CA . GLY B 1 547 ? -8.173 45.564 -32.899 1.00 27.98 546 GLY B CA 1
ATOM 9155 C C . GLY B 1 547 ? -8.213 44.850 -31.565 1.00 27.25 546 GLY B C 1
ATOM 9156 O O . GLY B 1 547 ? -9.168 45.005 -30.816 1.00 27.29 546 GLY B O 1
ATOM 9157 N N . SER B 1 548 ? -7.199 44.027 -31.306 1.00 28.55 547 SER B N 1
ATOM 9158 C CA . SER B 1 548 ? -7.177 43.162 -30.118 1.00 28.32 547 SER B CA 1
ATOM 9159 C C . SER B 1 548 ? -6.434 43.914 -29.041 1.00 26.73 547 SER B C 1
ATOM 9160 O O . SER B 1 548 ? -5.313 44.330 -29.266 1.00 25.82 547 SER B O 1
ATOM 9163 N N . TYR B 1 549 ? -7.045 44.049 -27.864 1.00 26.40 548 TYR B N 1
ATOM 9164 C CA . TYR B 1 549 ? -6.474 44.840 -26.777 1.00 26.12 548 TYR B CA 1
ATOM 9165 C C . TYR B 1 549 ? -6.340 43.940 -25.559 1.00 26.72 548 TYR B C 1
ATOM 9166 O O . TYR B 1 549 ? -7.050 42.946 -25.443 1.00 25.98 548 TYR B O 1
ATOM 9175 N N . LYS B 1 550 ? -5.393 44.282 -24.684 1.00 25.68 549 LYS B N 1
ATOM 9176 C CA . LYS B 1 550 ? -5.310 43.694 -23.341 1.00 27.19 549 LYS B CA 1
ATOM 9177 C C . LYS B 1 550 ? -5.914 44.766 -22.484 1.00 25.69 549 LYS B C 1
ATOM 9178 O O . LYS B 1 550 ? -5.507 45.934 -22.589 1.00 25.64 549 LYS B O 1
ATOM 9184 N N . LEU B 1 551 ? -6.863 44.366 -21.643 1.00 24.85 550 LEU B N 1
ATOM 9185 C CA . LEU B 1 551 ? -7.622 45.287 -20.806 1.00 23.29 550 LEU B CA 1
ATOM 9186 C C . LEU B 1 551 ? -7.255 45.008 -19.360 1.00 25.03 550 LEU B C 1
ATOM 9187 O O . LEU B 1 551 ? -7.441 43.873 -18.892 1.00 24.78 550 LEU B O 1
ATOM 9192 N N . LEU B 1 552 ? -6.800 46.038 -18.638 1.00 24.41 551 LEU B N 1
ATOM 9193 C CA . LEU B 1 552 ? -6.428 45.873 -17.222 1.00 22.00 551 LEU B CA 1
ATOM 9194 C C . LEU B 1 552 ? -7.316 46.795 -16.394 1.00 23.83 551 LEU B C 1
ATOM 9195 O O . LEU B 1 552 ? -7.452 47.961 -16.734 1.00 25.40 551 LEU B O 1
ATOM 9200 N N . THR B 1 553 ? -7.927 46.279 -15.320 1.00 23.51 552 THR B N 1
ATOM 9201 C CA . THR B 1 553 ? -8.786 47.081 -14.450 1.00 24.95 552 THR B CA 1
ATOM 9202 C C . THR B 1 553 ? -8.051 47.209 -13.122 1.00 23.85 552 THR B C 1
ATOM 9203 O O . THR B 1 553 ? -7.511 46.232 -12.638 1.00 25.86 552 THR B O 1
ATOM 9207 N N . HIS B 1 554 ? -7.984 48.414 -12.572 1.00 23.41 553 HIS B N 1
ATOM 9208 C CA . HIS B 1 554 ? -7.316 48.617 -11.270 1.00 22.47 553 HIS B CA 1
ATOM 9209 C C . HIS B 1 554 ? -8.384 48.788 -10.204 1.00 22.65 553 HIS B C 1
ATOM 9210 O O . HIS B 1 554 ? -8.903 49.893 -10.014 1.00 23.89 553 HIS B O 1
ATOM 9217 N N . PRO B 1 555 ? -8.735 47.687 -9.503 1.00 23.28 554 PRO B N 1
ATOM 9218 C CA . PRO B 1 555 ? -9.837 47.696 -8.568 1.00 23.54 554 PRO B CA 1
ATOM 9219 C C . PRO B 1 555 ? -9.400 48.120 -7.143 1.00 22.46 554 PRO B C 1
ATOM 9220 O O . PRO B 1 555 ? -8.201 48.017 -6.799 1.00 22.14 554 PRO B O 1
ATOM 9224 N N . PHE B 1 556 ? -10.359 48.550 -6.335 1.00 22.05 555 PHE B N 1
ATOM 9225 C CA . PHE B 1 556 ? -10.126 48.713 -4.871 1.00 21.21 555 PHE B CA 1
ATOM 9226 C C . PHE B 1 556 ? -10.076 47.332 -4.230 1.00 21.25 555 PHE B C 1
ATOM 9227 O O . PHE B 1 556 ? -10.596 46.369 -4.799 1.00 19.90 555 PHE B O 1
ATOM 9235 N N . LYS B 1 557 ? -9.530 47.248 -3.016 1.00 20.26 556 LYS B N 1
ATOM 9236 C CA . LYS B 1 557 ? -9.573 46.023 -2.239 1.00 23.03 556 LYS B CA 1
ATOM 9237 C C . LYS B 1 557 ? -8.731 44.832 -2.713 1.00 23.07 556 LYS B C 1
ATOM 9238 O O . LYS B 1 557 ? -9.016 43.700 -2.295 1.00 22.98 556 LYS B O 1
ATOM 9244 N N . LEU B 1 558 ? -7.670 45.050 -3.508 1.00 21.30 557 LEU B N 1
ATOM 9245 C CA . LEU B 1 558 ? -6.718 43.967 -3.789 1.00 21.59 557 LEU B CA 1
ATOM 9246 C C . LEU B 1 558 ? -6.170 43.393 -2.470 1.00 20.16 557 LEU B C 1
ATOM 9247 O O . LEU B 1 558 ? -5.921 44.128 -1.504 1.00 19.97 557 LEU B O 1
ATOM 9252 N N . ASP B 1 559 ? -5.956 42.096 -2.443 1.00 19.76 558 ASP B N 1
ATOM 9253 C CA . ASP B 1 559 ? -5.486 41.466 -1.183 1.00 20.81 558 ASP B CA 1
ATOM 9254 C C . ASP B 1 559 ? -3.944 41.396 -1.191 1.00 19.88 558 ASP B C 1
ATOM 9255 O O . ASP B 1 559 ? -3.327 40.408 -1.675 1.00 18.24 558 ASP B O 1
ATOM 9260 N N . HIS B 1 560 ? -3.314 42.442 -0.631 1.00 19.83 559 HIS B N 1
ATOM 9261 C CA . HIS B 1 560 ? -1.843 42.539 -0.633 1.00 19.48 559 HIS B CA 1
ATOM 9262 C C . HIS B 1 560 ? -1.272 41.492 0.324 1.00 20.29 559 HIS B C 1
ATOM 9263 O O . HIS B 1 560 ? -0.091 41.198 0.266 1.00 21.33 559 HIS B O 1
ATOM 9270 N N . ARG B 1 561 ? -2.074 40.927 1.216 1.00 19.66 560 ARG B N 1
ATOM 9271 C CA . ARG B 1 561 ? -1.527 39.905 2.132 1.00 21.29 560 ARG B CA 1
ATOM 9272 C C . ARG B 1 561 ? -1.131 38.612 1.406 1.00 23.35 560 ARG B C 1
ATOM 9273 O O . ARG B 1 561 ? -0.361 37.796 1.956 1.00 23.99 560 ARG B O 1
ATOM 9281 N N . VAL B 1 562 ? -1.708 38.396 0.229 1.00 21.86 561 VAL B N 1
ATOM 9282 C CA . VAL B 1 562 ? -1.322 37.293 -0.608 1.00 23.68 561 VAL B CA 1
ATOM 9283 C C . VAL B 1 562 ? -0.729 37.804 -1.920 1.00 24.16 561 VAL B C 1
ATOM 9284 O O . VAL B 1 562 ? -0.762 37.084 -2.939 1.00 23.58 561 VAL B O 1
ATOM 9288 N N . LYS B 1 563 ? -0.219 39.049 -1.909 1.00 21.18 562 LYS B N 1
ATOM 9289 C CA . LYS B 1 563 ? 0.399 39.679 -3.083 1.00 22.35 562 LYS B CA 1
ATOM 9290 C C . LYS B 1 563 ? -0.460 39.559 -4.362 1.00 23.49 562 LYS B C 1
ATOM 9291 O O . LYS B 1 563 ? 0.032 39.155 -5.451 1.00 22.51 562 LYS B O 1
ATOM 9297 N N . GLU B 1 564 ? -1.732 39.918 -4.224 1.00 22.47 563 GLU B N 1
ATOM 9298 C CA . GLU B 1 564 ? -2.660 39.919 -5.383 1.00 22.36 563 GLU B CA 1
ATOM 9299 C C . GLU B 1 564 ? -2.247 40.970 -6.389 1.00 21.99 563 GLU B C 1
ATOM 9300 O O . GLU B 1 564 ? -1.824 42.060 -6.019 1.00 20.95 563 GLU B O 1
ATOM 9306 N N . LEU B 1 565 ? -2.373 40.638 -7.671 1.00 20.49 564 LEU B N 1
ATOM 9307 C CA . LEU B 1 565 ? -2.057 41.560 -8.756 1.00 23.01 564 LEU B CA 1
ATOM 9308 C C . LEU B 1 565 ? -3.242 41.660 -9.691 1.00 23.11 564 LEU B C 1
ATOM 9309 O O . LEU B 1 565 ? -3.870 40.662 -9.940 1.00 22.91 564 LEU B O 1
ATOM 9314 N N . ALA B 1 566 ? -3.537 42.842 -10.239 1.00 23.47 565 ALA B N 1
ATOM 9315 C CA . ALA B 1 566 ? -4.512 42.890 -11.337 1.00 23.65 565 ALA B CA 1
ATOM 9316 C C . ALA B 1 566 ? -3.776 42.415 -12.562 1.00 24.47 565 ALA B C 1
ATOM 9317 O O . ALA B 1 566 ? -2.608 42.768 -12.747 1.00 23.42 565 ALA B O 1
ATOM 9319 N N . LYS B 1 567 ? -4.455 41.633 -13.409 1.00 23.09 566 LYS B N 1
ATOM 9320 C CA . LYS B 1 567 ? -3.855 41.152 -14.648 1.00 23.58 566 LYS B CA 1
ATOM 9321 C C . LYS B 1 567 ? -4.903 41.308 -15.747 1.00 22.16 566 LYS B C 1
ATOM 9322 O O . LYS B 1 567 ? -6.097 41.237 -15.473 1.00 22.53 566 LYS B O 1
ATOM 9328 N N . PRO B 1 568 ? -4.449 41.478 -16.988 1.00 23.27 567 PRO B N 1
ATOM 9329 C CA . PRO B 1 568 ? -5.337 41.901 -18.073 1.00 23.25 567 PRO B CA 1
ATOM 9330 C C . PRO B 1 568 ? -6.131 40.743 -18.667 1.00 25.71 567 PRO B C 1
ATOM 9331 O O . PRO B 1 568 ? -5.818 39.567 -18.430 1.00 24.97 567 PRO B O 1
ATOM 9335 N N . VAL B 1 569 ? -7.196 41.087 -19.366 1.00 26.30 568 VAL B N 1
ATOM 9336 C CA . VAL B 1 569 ? -7.977 40.076 -20.125 1.00 27.36 568 VAL B CA 1
ATOM 9337 C C . VAL B 1 569 ? -8.001 40.488 -21.582 1.00 28.27 568 VAL B C 1
ATOM 9338 O O . VAL B 1 569 ? -7.762 41.660 -21.884 1.00 25.75 568 VAL B O 1
ATOM 9342 N N . ASP B 1 570 ? -8.270 39.539 -22.485 1.00 25.69 569 ASP B N 1
ATOM 9343 C CA . ASP B 1 570 ? -8.241 39.876 -23.921 1.00 28.17 569 ASP B CA 1
ATOM 9344 C C . ASP B 1 570 ? -9.607 40.368 -24.353 1.00 27.42 569 ASP B C 1
ATOM 9345 O O . ASP B 1 570 ? -10.598 39.706 -24.082 1.00 25.54 569 ASP B O 1
ATOM 9350 N N . ILE B 1 571 ? -9.656 41.533 -24.991 1.00 26.51 570 ILE B N 1
ATOM 9351 C CA . ILE B 1 571 ? -10.908 42.003 -25.615 1.00 27.17 570 ILE B CA 1
ATOM 9352 C C . ILE B 1 571 ? -10.615 42.444 -27.050 1.00 28.26 570 ILE B C 1
ATOM 9353 O O . ILE B 1 571 ? -9.448 42.682 -27.425 1.00 26.54 570 ILE B O 1
ATOM 9358 N N . GLU B 1 572 ? -11.677 42.564 -27.831 1.00 27.67 571 GLU B N 1
ATOM 9359 C CA . GLU B 1 572 ? -11.592 43.083 -29.179 1.00 29.31 571 GLU B CA 1
ATOM 9360 C C . GLU B 1 572 ? -12.398 44.383 -29.281 1.00 29.22 571 GLU B C 1
ATOM 9361 O O . GLU B 1 572 ? -13.599 44.406 -28.969 1.00 31.60 571 GLU B O 1
ATOM 9367 N N . LEU B 1 573 ? -11.772 45.459 -29.735 1.00 27.13 572 LEU B N 1
ATOM 9368 C CA . LEU B 1 573 ? -12.529 46.659 -30.078 1.00 28.26 572 LEU B CA 1
ATOM 9369 C C . LEU B 1 573 ? -12.873 46.543 -31.554 1.00 29.31 572 LEU B C 1
ATOM 9370 O O . LEU B 1 573 ? -11.986 46.569 -32.392 1.00 29.76 572 LEU B O 1
ATOM 9375 N N . ASN B 1 574 ? -14.151 46.415 -31.848 1.00 29.26 573 ASN B N 1
ATOM 9376 C CA . ASN B 1 574 ? -14.584 46.239 -33.242 1.00 30.14 573 ASN B CA 1
ATOM 9377 C C . ASN B 1 574 ? -14.791 47.564 -33.951 1.00 29.52 573 ASN B C 1
ATOM 9378 O O . ASN B 1 574 ? -15.129 48.553 -33.322 1.00 31.20 573 ASN B O 1
ATOM 9383 N N . ALA B 1 575 ? -14.605 47.588 -35.277 1.00 31.95 574 ALA B N 1
ATOM 9384 C CA . ALA B 1 575 ? -14.772 48.813 -36.051 1.00 34.91 574 ALA B CA 1
ATOM 9385 C C . ALA B 1 575 ? -16.168 49.433 -35.911 1.00 35.88 574 ALA B C 1
ATOM 9386 O O . ALA B 1 575 ? -16.307 50.639 -36.011 1.00 36.19 574 ALA B O 1
ATOM 9388 N N . ASP B 1 576 ? -17.192 48.619 -35.694 1.00 34.79 575 ASP B N 1
ATOM 9389 C CA . ASP B 1 576 ? -18.553 49.138 -35.495 1.00 38.27 575 ASP B CA 1
ATOM 9390 C C . ASP B 1 576 ? -18.815 49.764 -34.117 1.00 36.42 575 ASP B C 1
ATOM 9391 O O . ASP B 1 576 ? -19.953 50.079 -33.807 1.00 33.78 575 ASP B O 1
ATOM 9396 N N . GLY B 1 577 ? -17.783 49.918 -33.280 1.00 34.43 576 GLY B N 1
ATOM 9397 C CA . GLY B 1 577 ? -17.988 50.549 -31.983 1.00 34.22 576 GLY B CA 1
ATOM 9398 C C . GLY B 1 577 ? -18.346 49.586 -30.864 1.00 33.04 576 GLY B C 1
ATOM 9399 O O . GLY B 1 577 ? -18.701 50.019 -29.755 1.00 31.75 576 GLY B O 1
ATOM 9400 N N . THR B 1 578 ? -18.350 48.279 -31.157 1.00 30.67 577 THR B N 1
ATOM 9401 C CA . THR B 1 578 ? -18.643 47.301 -30.104 1.00 29.95 577 THR B CA 1
ATOM 9402 C C . THR B 1 578 ? -17.358 46.696 -29.514 1.00 28.00 577 THR B C 1
ATOM 9403 O O . THR B 1 578 ? -16.297 46.800 -30.102 1.00 26.69 577 THR B O 1
ATOM 9407 N N . ILE B 1 579 ? -17.479 46.101 -28.328 1.00 27.91 578 ILE B N 1
ATOM 9408 C CA . ILE B 1 579 ? -16.396 45.372 -27.714 1.00 27.42 578 ILE B CA 1
ATOM 9409 C C . ILE B 1 579 ? -16.887 43.934 -27.513 1.00 27.04 578 ILE B C 1
ATOM 9410 O O . ILE B 1 579 ? -18.001 43.729 -27.029 1.00 27.62 578 ILE B O 1
ATOM 9415 N N . THR B 1 580 ? -16.067 42.954 -27.874 1.00 26.99 579 THR B N 1
ATOM 9416 C CA . THR B 1 580 ? -16.356 41.542 -27.581 1.00 28.32 579 THR B CA 1
ATOM 9417 C C . THR B 1 580 ? -15.143 40.893 -26.922 1.00 29.94 579 THR B C 1
ATOM 9418 O O . THR B 1 580 ? -14.108 41.550 -26.735 1.00 29.04 579 THR B O 1
ATOM 9422 N N . GLY B 1 581 ? -15.247 39.612 -26.565 1.00 29.96 580 GLY B N 1
ATOM 9423 C CA . GLY B 1 581 ? -14.089 38.841 -26.059 1.00 29.83 580 GLY B CA 1
ATOM 9424 C C . GLY B 1 581 ? -14.355 38.473 -24.613 1.00 30.65 580 GLY B C 1
ATOM 9425 O O . GLY B 1 581 ? -15.368 37.853 -24.306 1.00 29.32 580 GLY B O 1
ATOM 9426 N N . SER B 1 582 ? -13.465 38.880 -23.708 1.00 27.25 581 SER B N 1
ATOM 9427 C CA . SER B 1 582 ? -13.621 38.545 -22.274 1.00 28.72 581 SER B CA 1
ATOM 9428 C C . SER B 1 582 ? -14.760 39.271 -21.587 1.00 29.66 581 SER B C 1
ATOM 9429 O O . SER B 1 582 ? -15.252 38.783 -20.585 1.00 29.38 581 SER B O 1
ATOM 9432 N N . THR B 1 583 ? -15.127 40.452 -22.086 1.00 32.92 582 THR B N 1
ATOM 9433 C CA . THR B 1 583 ? -16.421 41.086 -21.798 1.00 34.89 582 THR B CA 1
ATOM 9434 C C . THR B 1 583 ? -16.919 41.780 -23.036 1.00 33.32 582 THR B C 1
ATOM 9435 O O . THR B 1 583 ? -16.253 41.771 -24.083 1.00 35.22 582 THR B O 1
ATOM 9439 N N . THR B 1 584 ? -18.063 42.447 -22.883 1.00 31.51 583 THR B N 1
ATOM 9440 C CA . THR B 1 584 ? -18.731 43.117 -24.012 1.00 32.17 583 THR B CA 1
ATOM 9441 C C . THR B 1 584 ? -19.009 44.539 -23.624 1.00 31.62 583 THR B C 1
ATOM 9442 O O . THR B 1 584 ? -18.991 44.872 -22.443 1.00 28.71 583 THR B O 1
ATOM 9446 N N . GLY B 1 585 ? -19.258 45.390 -24.610 1.00 30.31 584 GLY B N 1
ATOM 9447 C CA . GLY B 1 585 ? -19.701 46.763 -24.330 1.00 30.20 584 GLY B CA 1
ATOM 9448 C C . GLY B 1 585 ? -19.520 47.544 -25.603 1.00 30.12 584 GLY B C 1
ATOM 9449 O O . GLY B 1 585 ? -19.671 46.989 -26.694 1.00 28.61 584 GLY B O 1
ATOM 9450 N N . THR B 1 586 ? -19.193 48.824 -25.488 1.00 29.78 585 THR B N 1
ATOM 9451 C CA . THR B 1 586 ? -19.051 49.664 -26.673 1.00 30.88 585 THR B CA 1
ATOM 9452 C C . THR B 1 586 ? -17.930 50.651 -26.424 1.00 30.24 585 THR B C 1
ATOM 9453 O O . THR B 1 586 ? -17.530 50.875 -25.276 1.00 28.32 585 THR B O 1
ATOM 9457 N N . TRP B 1 587 ? -17.477 51.276 -27.489 1.00 29.70 586 TRP B N 1
ATOM 9458 C CA . TRP B 1 587 ? -16.478 52.334 -27.373 1.00 28.85 586 TRP B CA 1
ATOM 9459 C C . TRP B 1 587 ? -16.797 53.423 -28.380 1.00 32.96 586 TRP B C 1
ATOM 9460 O O . TRP B 1 587 ? -17.390 53.161 -29.476 1.00 29.66 586 TRP B O 1
ATOM 9471 N N . SER B 1 588 ? -16.394 54.637 -28.027 1.00 30.93 587 SER B N 1
ATOM 9472 C CA . SER B 1 588 ? -16.487 55.760 -28.954 1.00 35.19 587 SER B CA 1
ATOM 9473 C C . SER B 1 588 ? -15.388 56.777 -28.700 1.00 34.17 587 SER B C 1
ATOM 9474 O O . SER B 1 588 ? -14.850 56.875 -27.568 1.00 31.54 587 SER B O 1
ATOM 9477 N N . VAL B 1 589 ? -15.046 57.525 -29.755 1.00 32.01 588 VAL B N 1
ATOM 9478 C CA . VAL B 1 589 ? -14.046 58.600 -29.625 1.00 34.51 588 VAL B CA 1
ATOM 9479 C C . VAL B 1 589 ? -14.676 59.901 -30.061 1.00 37.91 588 VAL B C 1
ATOM 9480 O O . VAL B 1 589 ? -15.647 59.878 -30.795 1.00 34.09 588 VAL B O 1
ATOM 9484 N N . LYS B 1 590 ? -14.134 61.019 -29.589 1.00 38.36 589 LYS B N 1
ATOM 9485 C CA . LYS B 1 590 ? -14.578 62.337 -30.055 1.00 39.52 589 LYS B CA 1
ATOM 9486 C C . LYS B 1 590 ? -13.575 62.813 -31.098 1.00 39.80 589 LYS B C 1
ATOM 9487 O O . LYS B 1 590 ? -12.438 63.138 -30.779 1.00 36.29 589 LYS B O 1
ATOM 9493 N N . GLU B 1 591 ? -13.984 62.856 -32.365 1.00 38.25 590 GLU B N 1
ATOM 9494 C CA . GLU B 1 591 ? -13.008 63.055 -33.415 1.00 37.70 590 GLU B CA 1
ATOM 9495 C C . GLU B 1 591 ? -12.449 64.472 -33.313 1.00 34.46 590 GLU B C 1
ATOM 9496 O O . GLU B 1 591 ? -13.132 65.349 -32.844 1.00 36.43 590 GLU B O 1
ATOM 9502 N N . GLY B 1 592 ? -11.183 64.662 -33.653 1.00 34.29 591 GLY B N 1
ATOM 9503 C CA . GLY B 1 592 ? -10.501 65.953 -33.420 1.00 33.70 591 GLY B CA 1
ATOM 9504 C C . GLY B 1 592 ? -9.882 66.137 -32.032 1.00 33.39 591 GLY B C 1
ATOM 9505 O O . GLY B 1 592 ? -9.211 67.135 -31.782 1.00 29.74 591 GLY B O 1
ATOM 9506 N N . THR B 1 593 ? -10.135 65.188 -31.115 1.00 32.06 592 THR B N 1
ATOM 9507 C CA . THR B 1 593 ? -9.500 65.157 -29.793 1.00 31.62 592 THR B CA 1
ATOM 9508 C C . THR B 1 593 ? -8.937 63.767 -29.527 1.00 30.81 592 THR B C 1
ATOM 9509 O O . THR B 1 593 ? -9.174 62.831 -30.286 1.00 27.13 592 THR B O 1
ATOM 9513 N N . SER B 1 594 ? -8.213 63.628 -28.419 1.00 30.12 593 SER B N 1
ATOM 9514 C CA . SER B 1 594 ? -7.675 62.328 -28.056 1.00 29.67 593 SER B CA 1
ATOM 9515 C C . SER B 1 594 ? -8.508 61.629 -26.962 1.00 31.06 593 SER B C 1
ATOM 9516 O O . SER B 1 594 ? -8.030 60.676 -26.349 1.00 29.20 593 SER B O 1
ATOM 9519 N N . TYR B 1 595 ? -9.749 62.077 -26.760 1.00 28.95 594 TYR B N 1
ATOM 9520 C CA . TYR B 1 595 ? -10.654 61.478 -25.782 1.00 29.42 594 TYR B CA 1
ATOM 9521 C C . TYR B 1 595 ? -11.318 60.189 -26.282 1.00 30.37 594 TYR B C 1
ATOM 9522 O O . TYR B 1 595 ? -11.631 60.034 -27.460 1.00 30.83 594 TYR B O 1
ATOM 9531 N N . ILE B 1 596 ? -11.533 59.276 -25.365 1.00 28.55 595 ILE B N 1
ATOM 9532 C CA . ILE B 1 596 ? -12.230 58.046 -25.654 1.00 28.78 595 ILE B CA 1
ATOM 9533 C C . ILE B 1 596 ? -13.129 57.679 -24.461 1.00 28.91 595 ILE B C 1
ATOM 9534 O O . ILE B 1 596 ? -12.841 58.009 -23.268 1.00 26.03 595 ILE B O 1
ATOM 9539 N N . THR B 1 597 ? -14.246 57.031 -24.788 1.00 29.11 596 THR B N 1
ATOM 9540 C CA . THR B 1 597 ? -15.176 56.471 -23.794 1.00 29.44 596 THR B CA 1
ATOM 9541 C C . THR B 1 597 ? -15.306 54.986 -24.065 1.00 29.66 596 THR B C 1
ATOM 9542 O O . THR B 1 597 ? -15.507 54.557 -25.232 1.00 26.91 596 THR B O 1
ATOM 9546 N N . ILE B 1 598 ? -15.166 54.208 -22.991 1.00 28.70 597 ILE B N 1
ATOM 9547 C CA . ILE B 1 598 ? -15.255 52.764 -23.039 1.00 30.91 597 ILE B CA 1
ATOM 9548 C C . ILE B 1 598 ? -16.408 52.432 -22.096 1.00 33.18 597 ILE B C 1
ATOM 9549 O O . ILE B 1 598 ? -16.350 52.785 -20.898 1.00 28.96 597 ILE B O 1
ATOM 9554 N N . ASN B 1 599 ? -17.466 51.805 -22.629 1.00 31.63 598 ASN B N 1
ATOM 9555 C CA . ASN B 1 599 ? -18.608 51.369 -21.813 1.00 32.76 598 ASN B CA 1
ATOM 9556 C C . ASN B 1 599 ? -18.554 49.873 -21.630 1.00 33.19 598 ASN B C 1
ATOM 9557 O O . ASN B 1 599 ? -18.736 49.127 -22.594 1.00 30.13 598 ASN B O 1
ATOM 9562 N N . LEU B 1 600 ? -18.280 49.448 -20.408 1.00 29.75 599 LEU B N 1
ATOM 9563 C CA . LEU B 1 600 ? -18.252 48.036 -20.088 1.00 32.01 599 LEU B CA 1
ATOM 9564 C C . LEU B 1 600 ? -19.491 47.807 -19.230 1.00 32.97 599 LEU B C 1
ATOM 9565 O O . LEU B 1 600 ? -20.587 48.123 -19.668 1.00 33.41 599 LEU B O 1
ATOM 9570 N N . ASP B 1 601 ? -19.335 47.330 -17.999 1.00 33.25 600 ASP B N 1
ATOM 9571 C CA . ASP B 1 601 ? -20.479 47.340 -17.106 1.00 36.76 600 ASP B CA 1
ATOM 9572 C C . ASP B 1 601 ? -20.790 48.763 -16.622 1.00 37.18 600 ASP B C 1
ATOM 9573 O O . ASP B 1 601 ? -21.882 49.039 -16.149 1.00 35.74 600 ASP B O 1
ATOM 9578 N N . LYS B 1 602 ? -19.822 49.665 -16.740 1.00 36.64 601 LYS B N 1
ATOM 9579 C CA . LYS B 1 602 ? -20.085 51.091 -16.548 1.00 35.66 601 LYS B CA 1
ATOM 9580 C C . LYS B 1 602 ? -19.190 51.882 -17.473 1.00 32.42 601 LYS B C 1
ATOM 9581 O O . LYS B 1 602 ? -18.355 51.318 -18.150 1.00 29.95 601 LYS B O 1
ATOM 9587 N N . GLU B 1 603 ? -19.351 53.188 -17.452 1.00 28.96 602 GLU B N 1
ATOM 9588 C CA . GLU B 1 603 ? -18.708 54.079 -18.392 1.00 30.78 602 GLU B CA 1
ATOM 9589 C C . GLU B 1 603 ? -17.344 54.586 -17.882 1.00 29.02 602 GLU B C 1
ATOM 9590 O O . GLU B 1 603 ? -17.230 55.084 -16.765 1.00 28.83 602 GLU B O 1
ATOM 9596 N N . TYR B 1 604 ? -16.320 54.441 -18.699 1.00 26.32 603 TYR B N 1
ATOM 9597 C CA . TYR B 1 604 ? -14.979 54.873 -18.343 1.00 25.61 603 TYR B CA 1
ATOM 9598 C C . TYR B 1 604 ? -14.598 55.929 -19.344 1.00 27.54 603 TYR B C 1
ATOM 9599 O O . TYR B 1 604 ? -14.683 55.677 -20.557 1.00 27.55 603 TYR B O 1
ATOM 9608 N N . LYS B 1 605 ? -14.170 57.090 -18.850 1.00 25.75 604 LYS B N 1
ATOM 9609 C CA . LYS B 1 605 ? -13.764 58.191 -19.759 1.00 26.44 604 LYS B CA 1
ATOM 9610 C C . LYS B 1 605 ? -12.273 58.458 -19.684 1.00 25.36 604 LYS B C 1
ATOM 9611 O O . LYS B 1 605 ? -11.691 58.573 -18.571 1.00 24.16 604 LYS B O 1
ATOM 9617 N N . GLY B 1 606 ? -11.627 58.551 -20.846 1.00 22.91 605 GLY B N 1
ATOM 9618 C CA . GLY B 1 606 ? -10.180 58.629 -20.848 1.00 23.26 605 GLY B CA 1
ATOM 9619 C C . GLY B 1 606 ? -9.618 59.241 -22.099 1.00 24.82 605 GLY B C 1
ATOM 9620 O O . GLY B 1 606 ? -10.306 60.054 -22.771 1.00 25.09 605 GLY B O 1
ATOM 9621 N N . VAL B 1 607 ? -8.387 58.829 -22.386 1.00 24.45 606 VAL B N 1
ATOM 9622 C CA . VAL B 1 607 ? -7.555 59.383 -23.457 1.00 26.92 606 VAL B CA 1
ATOM 9623 C C . VAL B 1 607 ? -6.985 58.167 -24.171 1.00 25.02 606 VAL B C 1
ATOM 9624 O O . VAL B 1 607 ? -6.828 57.119 -23.550 1.00 25.71 606 VAL B O 1
ATOM 9628 N N . ILE B 1 608 ? -6.695 58.276 -25.474 1.00 26.76 607 ILE B N 1
ATOM 9629 C CA . ILE B 1 608 ? -5.996 57.226 -26.211 1.00 26.85 607 ILE B CA 1
ATOM 9630 C C . ILE B 1 608 ? -4.805 57.891 -26.944 1.00 26.85 607 ILE B C 1
ATOM 9631 O O . ILE B 1 608 ? -4.967 58.958 -27.585 1.00 26.37 607 ILE B O 1
ATOM 9636 N N . VAL B 1 609 ? -3.612 57.306 -26.776 1.00 26.52 608 VAL B N 1
ATOM 9637 C CA . VAL B 1 609 ? -2.341 57.844 -27.300 1.00 28.67 608 VAL B CA 1
ATOM 9638 C C . VAL B 1 609 ? -1.416 56.725 -27.735 1.00 29.65 608 VAL B C 1
ATOM 9639 O O . VAL B 1 609 ? -1.720 55.532 -27.500 1.00 31.54 608 VAL B O 1
ATOM 9643 N N . GLU B 1 610 ? -0.294 57.084 -28.362 1.00 29.18 609 GLU B N 1
ATOM 9644 C CA . GLU B 1 610 ? 0.775 56.112 -28.634 1.00 29.03 609 GLU B CA 1
ATOM 9645 C C . GLU B 1 610 ? 1.690 55.943 -27.421 1.00 29.69 609 GLU B C 1
ATOM 9646 O O . GLU B 1 610 ? 1.933 56.903 -26.686 1.00 29.97 609 GLU B O 1
ATOM 9652 N N . GLN B 1 611 ? 2.183 54.722 -27.198 1.00 27.27 610 GLN B N 1
ATOM 9653 C CA . GLN B 1 611 ? 3.238 54.512 -26.186 1.00 30.46 610 GLN B CA 1
ATOM 9654 C C . GLN B 1 611 ? 4.281 53.615 -26.770 1.00 29.41 610 GLN B C 1
ATOM 9655 O O . GLN B 1 611 ? 4.016 52.909 -27.731 1.00 31.01 610 GLN B O 1
ATOM 9661 N N . THR B 1 612 ? 5.435 53.591 -26.124 1.00 29.84 611 THR B N 1
ATOM 9662 C CA . THR B 1 612 ? 6.472 52.599 -26.404 1.00 30.83 611 THR B CA 1
ATOM 9663 C C . THR B 1 612 ? 6.524 51.591 -25.272 1.00 29.63 611 THR B C 1
ATOM 9664 O O . THR B 1 612 ? 6.456 51.949 -24.079 1.00 26.70 611 THR B O 1
ATOM 9668 N N . LEU B 1 613 ? 6.653 50.327 -25.648 1.00 26.98 612 LEU B N 1
ATOM 9669 C CA . LEU B 1 613 ? 6.620 49.212 -24.695 1.00 28.92 612 LEU B CA 1
ATOM 9670 C C . LEU B 1 613 ? 7.992 48.846 -24.145 1.00 30.61 612 LEU B C 1
ATOM 9671 O O . LEU B 1 613 ? 8.661 47.910 -24.644 1.00 26.35 612 LEU B O 1
ATOM 9676 N N . GLU B 1 614 ? 8.426 49.559 -23.095 1.00 28.27 613 GLU B N 1
ATOM 9677 C CA . GLU B 1 614 ? 9.739 49.316 -22.514 1.00 28.09 613 GLU B CA 1
ATOM 9678 C C . GLU B 1 614 ? 9.927 47.846 -22.135 1.00 30.72 613 GLU B C 1
ATOM 9679 O O . GLU B 1 614 ? 8.972 47.178 -21.712 1.00 30.59 613 GLU B O 1
ATOM 9685 N N . PRO B 1 615 ? 11.174 47.330 -22.255 1.00 31.18 614 PRO B N 1
ATOM 9686 C CA . PRO B 1 615 ? 12.349 48.090 -22.697 1.00 31.34 614 PRO B CA 1
ATOM 9687 C C . PRO B 1 615 ? 12.596 48.017 -24.227 1.00 34.00 614 PRO B C 1
ATOM 9688 O O . PRO B 1 615 ? 13.679 48.354 -24.693 1.00 34.97 614 PRO B O 1
ATOM 9692 N N . THR B 1 616 ? 11.581 47.669 -24.992 1.00 33.48 615 THR B N 1
ATOM 9693 C CA . THR B 1 616 ? 11.731 47.568 -26.457 1.00 34.19 615 THR B CA 1
ATOM 9694 C C . THR B 1 616 ? 11.448 48.890 -27.169 1.00 35.80 615 THR B C 1
ATOM 9695 O O . THR B 1 616 ? 11.143 49.895 -26.535 1.00 35.23 615 THR B O 1
ATOM 9699 N N . SER B 1 617 ? 11.579 48.908 -28.496 1.00 35.66 616 SER B N 1
ATOM 9700 C CA . SER B 1 617 ? 11.095 50.040 -29.278 1.00 36.59 616 SER B CA 1
ATOM 9701 C C . SER B 1 617 ? 9.734 49.759 -29.929 1.00 36.66 616 SER B C 1
ATOM 9702 O O . SER B 1 617 ? 9.295 50.522 -30.777 1.00 37.10 616 SER B O 1
ATOM 9705 N N . ASP B 1 618 ? 9.058 48.683 -29.530 1.00 38.70 617 ASP B N 1
ATOM 9706 C CA . ASP B 1 618 ? 7.723 48.373 -30.067 1.00 38.76 617 ASP B CA 1
ATOM 9707 C C . ASP B 1 618 ? 6.683 49.389 -29.575 1.00 38.95 617 ASP B C 1
ATOM 9708 O O . ASP B 1 618 ? 6.703 49.842 -28.399 1.00 35.25 617 ASP B O 1
ATOM 9713 N N . LYS B 1 619 ? 5.790 49.749 -30.489 1.00 34.65 618 LYS B N 1
ATOM 9714 C CA . LYS B 1 619 ? 4.824 50.789 -30.248 1.00 36.97 618 LYS B CA 1
ATOM 9715 C C . LYS B 1 619 ? 3.445 50.163 -29.989 1.00 37.08 618 LYS B C 1
ATOM 9716 O O . LYS B 1 619 ? 3.135 49.032 -30.435 1.00 33.35 618 LYS B O 1
ATOM 9722 N N . ALA B 1 620 ? 2.627 50.864 -29.219 1.00 30.83 619 ALA B N 1
ATOM 9723 C CA . ALA B 1 620 ? 1.266 50.412 -28.995 1.00 29.39 619 ALA B CA 1
ATOM 9724 C C . ALA B 1 620 ? 0.316 51.598 -29.016 1.00 29.24 619 ALA B C 1
ATOM 9725 O O . ALA B 1 620 ? 0.727 52.719 -28.725 1.00 31.02 619 ALA B O 1
ATOM 9727 N N . PHE B 1 621 ? -0.952 51.334 -29.361 1.00 28.37 620 PHE B N 1
ATOM 9728 C CA . PHE B 1 621 ? -2.041 52.277 -29.094 1.00 27.36 620 PHE B CA 1
ATOM 9729 C C . PHE B 1 621 ? -2.635 51.912 -27.739 1.00 27.40 620 PHE B C 1
ATOM 9730 O O . PHE B 1 621 ? -2.936 50.767 -27.505 1.00 26.76 620 PHE B O 1
ATOM 9738 N N . VAL B 1 622 ? -2.803 52.894 -26.871 1.00 26.49 621 VAL B N 1
ATOM 9739 C CA . VAL B 1 622 ? -3.136 52.582 -25.466 1.00 27.83 621 VAL B CA 1
ATOM 9740 C C . VAL B 1 622 ? -4.199 53.517 -24.956 1.00 28.81 621 VAL B C 1
ATOM 9741 O O . VAL B 1 622 ? -4.147 54.716 -25.265 1.00 29.91 621 VAL B O 1
ATOM 9745 N N . PHE B 1 623 ? -5.155 53.005 -24.171 1.00 25.79 622 PHE B N 1
ATOM 9746 C CA . PHE B 1 623 ? -6.122 53.902 -23.602 1.00 25.23 622 PHE B CA 1
ATOM 9747 C C . PHE B 1 623 ? -5.985 53.848 -22.093 1.00 25.23 622 PHE B C 1
ATOM 9748 O O . PHE B 1 623 ? -5.503 52.850 -21.558 1.00 24.01 622 PHE B O 1
ATOM 9756 N N . THR B 1 624 ? -6.378 54.922 -21.437 1.00 24.84 623 THR B N 1
ATOM 9757 C CA . THR B 1 624 ? -6.373 54.952 -19.994 1.00 24.08 623 THR B CA 1
ATOM 9758 C C . THR B 1 624 ? -7.595 55.791 -19.610 1.00 24.50 623 THR B C 1
ATOM 9759 O O . THR B 1 624 ? -7.809 56.878 -20.168 1.00 23.62 623 THR B O 1
ATOM 9763 N N . ALA B 1 625 ? -8.425 55.288 -18.687 1.00 22.46 624 ALA B N 1
ATOM 9764 C CA . ALA B 1 625 ? -9.736 55.894 -18.462 1.00 24.22 624 ALA B CA 1
ATOM 9765 C C . ALA B 1 625 ? -10.226 55.637 -17.051 1.00 24.16 624 ALA B C 1
ATOM 9766 O O . ALA B 1 625 ? -9.694 54.769 -16.384 1.00 24.62 624 ALA B O 1
ATOM 9768 N N . LEU B 1 626 ? -11.274 56.346 -16.646 1.00 24.42 625 LEU B N 1
ATOM 9769 C CA . LEU B 1 626 ? -11.686 56.410 -15.243 1.00 25.32 625 LEU B CA 1
ATOM 9770 C C . LEU B 1 626 ? -13.211 56.453 -15.124 1.00 25.39 625 LEU B C 1
ATOM 9771 O O . LEU B 1 626 ? -13.880 57.097 -15.942 1.00 26.79 625 LEU B O 1
ATOM 9776 N N . ASN B 1 627 ? -13.764 55.813 -14.095 1.00 23.48 626 ASN B N 1
ATOM 9777 C CA . ASN B 1 627 ? -15.180 55.966 -13.748 1.00 24.03 626 ASN B CA 1
ATOM 9778 C C . ASN B 1 627 ? -15.249 56.779 -12.466 1.00 26.31 626 ASN B C 1
ATOM 9779 O O . ASN B 1 627 ? -14.287 56.780 -11.664 1.00 25.62 626 ASN B O 1
ATOM 9784 N N . ARG B 1 628 ? -16.361 57.468 -12.244 1.00 26.18 627 ARG B N 1
ATOM 9785 C CA . ARG B 1 628 ? -16.488 58.314 -11.036 1.00 27.39 627 ARG B CA 1
ATOM 9786 C C . ARG B 1 628 ? -16.347 57.522 -9.767 1.00 26.45 627 ARG B C 1
ATOM 9787 O O . ARG B 1 628 ? -16.118 58.111 -8.707 1.00 26.11 627 ARG B O 1
ATOM 9795 N N . ASN B 1 629 ? -16.463 56.195 -9.833 1.00 25.44 628 ASN B N 1
ATOM 9796 C CA . ASN B 1 629 ? -16.286 55.440 -8.583 1.00 24.37 628 ASN B CA 1
ATOM 9797 C C . ASN B 1 629 ? -14.816 55.316 -8.182 1.00 25.95 628 ASN B C 1
ATOM 9798 O O . ASN B 1 629 ? -14.517 54.804 -7.100 1.00 26.48 628 ASN B O 1
ATOM 9803 N N . GLY B 1 630 ? -13.915 55.771 -9.060 1.00 24.11 629 GLY B N 1
ATOM 9804 C CA . GLY B 1 630 ? -12.494 55.887 -8.731 1.00 23.45 629 GLY B CA 1
ATOM 9805 C C . GLY B 1 630 ? -11.661 54.792 -9.381 1.00 23.61 629 GLY B C 1
ATOM 9806 O O . GLY B 1 630 ? -10.454 54.828 -9.343 1.00 23.70 629 GLY B O 1
ATOM 9807 N N . VAL B 1 631 ? -12.317 53.849 -10.046 1.00 21.11 630 VAL B N 1
ATOM 9808 C CA . VAL B 1 631 ? -11.645 52.718 -10.667 1.00 20.46 630 VAL B CA 1
ATOM 9809 C C . VAL B 1 631 ? -11.145 53.129 -12.047 1.00 21.90 630 VAL B C 1
ATOM 9810 O O . VAL B 1 631 ? -11.848 53.857 -12.765 1.00 23.62 630 VAL B O 1
ATOM 9814 N N . THR B 1 632 ? -9.918 52.723 -12.390 1.00 21.72 631 THR B N 1
ATOM 9815 C CA . THR B 1 632 ? -9.319 53.040 -13.669 1.00 23.44 631 THR B CA 1
ATOM 9816 C C . THR B 1 632 ? -9.163 51.784 -14.493 1.00 21.20 631 THR B C 1
ATOM 9817 O O . THR B 1 632 ? -9.066 50.669 -13.954 1.00 22.19 631 THR B O 1
ATOM 9821 N N . ILE B 1 633 ? -9.178 51.975 -15.803 1.00 21.12 632 ILE B N 1
ATOM 9822 C CA . ILE B 1 633 ? -8.839 50.886 -16.727 1.00 22.18 632 ILE B CA 1
ATOM 9823 C C . ILE B 1 633 ? -7.750 51.328 -17.683 1.00 22.14 632 ILE B C 1
ATOM 9824 O O . ILE B 1 633 ? -7.648 52.522 -18.022 1.00 21.89 632 ILE B O 1
ATOM 9829 N N . TRP B 1 634 ? -6.955 50.349 -18.139 1.00 21.40 633 TRP B N 1
ATOM 9830 C CA . TRP B 1 634 ? -5.906 50.606 -19.114 1.00 23.23 633 TRP B CA 1
ATOM 9831 C C . TRP B 1 634 ? -6.085 49.569 -20.215 1.00 22.56 633 TRP B C 1
ATOM 9832 O O . TRP B 1 634 ? -6.525 48.478 -19.950 1.00 22.29 633 TRP B O 1
ATOM 9843 N N . GLY B 1 635 ? -5.663 49.887 -21.424 1.00 22.90 634 GLY B N 1
ATOM 9844 C CA . GLY B 1 635 ? -5.781 48.905 -22.501 1.00 23.77 634 GLY B CA 1
ATOM 9845 C C . GLY B 1 635 ? -4.677 49.166 -23.485 1.00 23.66 634 GLY B C 1
ATOM 9846 O O . GLY B 1 635 ? -4.312 50.321 -23.675 1.00 24.05 634 GLY B O 1
ATOM 9847 N N . TYR B 1 636 ? -4.084 48.119 -24.066 1.00 22.74 635 TYR B N 1
ATOM 9848 C CA . TYR B 1 636 ? -3.119 48.387 -25.149 1.00 24.23 635 TYR B CA 1
ATOM 9849 C C . TYR B 1 636 ? -3.258 47.416 -26.293 1.00 25.54 635 TYR B C 1
ATOM 9850 O O . TYR B 1 636 ? -3.621 46.264 -26.069 1.00 24.13 635 TYR B O 1
ATOM 9859 N N . LYS B 1 637 ? -2.914 47.904 -27.479 1.00 26.06 636 LYS B N 1
ATOM 9860 C CA . LYS B 1 637 ? -2.843 47.069 -28.689 1.00 26.69 636 LYS B CA 1
ATOM 9861 C C . LYS B 1 637 ? -1.502 47.352 -29.377 1.00 28.30 636 LYS B C 1
ATOM 9862 O O . LYS B 1 637 ? -1.245 48.471 -29.773 1.00 28.63 636 LYS B O 1
ATOM 9868 N N . PRO B 1 638 ? -0.635 46.338 -29.506 1.00 31.96 637 PRO B N 1
ATOM 9869 C CA . PRO B 1 638 ? 0.640 46.478 -30.215 1.00 33.65 637 PRO B CA 1
ATOM 9870 C C . PRO B 1 638 ? 0.380 46.919 -31.653 1.00 35.85 637 PRO B C 1
ATOM 9871 O O . PRO B 1 638 ? -0.535 46.390 -32.260 1.00 38.62 637 PRO B O 1
ATOM 9875 N N . ILE B 1 639 ? 1.108 47.907 -32.164 1.00 34.33 638 ILE B N 1
ATOM 9876 C CA . ILE B 1 639 ? 0.905 48.358 -33.548 1.00 40.63 638 ILE B CA 1
ATOM 9877 C C . ILE B 1 639 ? 1.552 47.320 -34.453 1.00 45.37 638 ILE B C 1
ATOM 9878 O O . ILE B 1 639 ? 2.632 46.840 -34.148 1.00 47.68 638 ILE B O 1
ATOM 9883 N N . GLU B 1 640 ? 0.882 46.973 -35.545 1.00 55.54 639 GLU B N 1
ATOM 9884 C CA . GLU B 1 640 ? 1.297 45.859 -36.410 1.00 63.52 639 GLU B CA 1
ATOM 9885 C C . GLU B 1 640 ? 1.758 46.360 -37.768 1.00 61.60 639 GLU B C 1
ATOM 9886 O O . GLU B 1 640 ? 1.473 47.491 -38.129 1.00 58.23 639 GLU B O 1
ATOM 9892 N N . SER B 1 641 ? 2.453 45.506 -38.518 1.00 67.39 640 SER B N 1
ATOM 9893 C CA . SER B 1 641 ? 2.871 45.821 -39.897 1.00 72.57 640 SER B CA 1
ATOM 9894 C C . SER B 1 641 ? 1.676 46.077 -40.828 1.00 75.76 640 SER B C 1
ATOM 9895 O O . SER B 1 641 ? 1.758 45.883 -42.046 1.00 79.54 640 SER B O 1
#

B-factor: mean 33.3, std 15.52, range [16.25, 132.37]

Solvent-accessible surface area: 48224 Å² total; per-residue (Å²): 89,67,109,6,65,60,127,37,10,73,72,53,0,60,139,22,147,47,10,3,0,0,1,0,48,10,104,249,11,45,56,4,109,127,0,30,74,35,0,77,90,0,23,104,114,17,146,71,114,15,57,4,0,26,0,18,42,86,137,10,99,28,3,9,94,165,65,37,25,198,40,47,0,4,0,5,0,0,73,116,18,111,56,48,18,79,85,89,19,35,21,57,77,48,100,0,51,125,9,0,50,50,47,12,79,73,46,32,62,71,33,22,142,33,125,32,97,68,15,49,1,20,12,1,10,7,20,59,11,89,97,50,139,14,14,10,0,5,2,3,100,58,30,3,0,64,6,101,55,8,19,38,8,60,69,41,86,7,41,5,77,30,108,133,43,105,116,7,60,28,112,78,3,0,69,94,2,43,35,128,120,13,112,62,61,62,96,72,40,122,12,27,94,6,15,0,16,154,7,0,36,75,0,15,33,82,56,63,6,73,44,28,4,72,4,4,4,4,24,85,3,125,95,65,140,65,14,0,9,1,6,0,0,15,5,74,23,35,9,0,0,0,0,1,0,13,4,99,97,6,74,13,43,0,50,3,28,0,0,0,0,0,0,0,0,16,74,58,77,23,0,98,104,9,1,0,47,21,20,45,18,128,45,118,73,24,30,160,46,0,62,19,29,29,108,0,2,39,49,0,0,27,0,6,7,9,1,7,20,38,6,100,134,39,79,3,15,0,0,0,0,7,50,3,0,1,1,0,2,0,34,1,27,57,91,48,0,2,3,23,6,85,35,125,28,139,77,65,42,90,29,47,30,2,54,29,0,22,0,0,0,60,12,3,2,8,0,50,44,2,5,5,21,2,4,22,1,34,77,11,55,41,57,6,0,0,1,2,0,5,1,8,80,22,2,10,16,20,71,53,35,41,42,39,0,6,6,18,0,2,1,0,46,8,144,125,14,36,1,85,0,70,9,19,102,46,46,47,1,34,4,95,54,97,72,44,1,3,0,33,86,8,99,24,44,26,1,1,3,2,2,7,10,2,0,79,1,13,61,36,10,102,56,124,40,2,1,4,3,3,0,16,3,0,0,24,44,12,148,50,35,31,4,2,0,0,0,0,0,13,0,29,71,50,22,33,48,17,23,4,2,5,2,1,2,2,39,6,90,69,12,20,1,0,1,0,1,6,8,16,12,37,22,112,10,93,43,77,42,3,56,105,37,52,55,1,71,56,130,94,0,36,18,70,3,79,7,0,53,1,50,22,85,25,27,4,56,80,30,73,25,10,124,19,67,91,4,60,1,42,93,114,14,52,0,62,64,68,52,100,14,67,19,63,41,99,158,40,13,1,27,2,34,0,49,32,126,82,78,14,70,1,0,3,0,79,3,7,11,7,48,11,25,28,97,0,19,0,0,1,0,8,16,150,31,2,20,1,1,0,0,24,30,80,97,67,55,138,8,61,51,132,35,5,80,69,43,3,58,149,36,143,22,14,4,0,0,1,0,59,10,110,251,12,48,62,6,112,131,0,32,70,34,0,83,92,1,23,89,95,28,135,67,89,14,58,2,0,27,0,36,39,99,137,6,94,36,1,10,95,152,60,44,26,209,40,48,0,4,1,7,0,0,56,101,28,118,41,46,16,82,90,91,21,37,24,58,96,33,90,1,52,110,19,0,92,43,28,25,33,16,98,24,112,21,65,73,115,41,124,27,98,68,16,48,2,21,13,1,10,6,20,59,10,86,105,61,146,14,15,9,0,5,2,2,100,58,29,3,0,58,6,100,58,7,13,39,8,63,70,41,86,7,37,4,80,28,108,131,43,105,115,6,61,28,110,81,5,0,64,95,2,45,33,128,106,15,124,67,70,64,93,74,41,112,12,27,93,6,15,0,17,156,6,1,36,76,0,16,32,83,57,60,7,72,42,28,5,73,2,4,5,4,26,81,2,122,88,63,141,67,15,0,8,1,6,0,0,16,4,76,23,32,10,0,0,0,0,0,0,9,2,101,97,6,74,12,44,0,50,4,28,0,1,0,0,0,0,0,0,17,75,58,66,22,0,105,104,8,2,0,43,27,26,45,24,127,52,116,73,22,28,142,48,0,46,20,25,30,115,0,1,44,46,0,0,28,0,6,6,8,1,6,20,37,8,104,152,36,80,3,14,0,0,0,0,8,52,2,0,1,1,0,2,0,39,1,35,52,90,55,0,2,6,34,10,86,33,120,26,139,86,66,44,91,28,51,30,2,54,29,0,27,0,0,0,62,10,5,2,8,0,51,43,2,5,4,20,3,3,20,1,36,77,11,54,40,56,10,0,0,2,3,0,4,0,7,76,21,1,9,18,20,68,48,34,41,44,36,0,6,7,19,0,2,0,0,46,10,142,135,18,37,3,86,0,67,9,19,103,48,44,47,0,32,3,95,53,96,72,44,1,2,0,31,86,11,100,24,43,25,1,1,2,2,1,5,10,3,0,77,1,12,61,34,10,100,56,124,41,2,2,4,3,2,0,17,4,0,0,25,44,12,150,51,37,30,3,3,0,0,0,0,0,15,0,29,67,46,21,34,46,16,20,3,3,5,3,1,3,3,38,6,74,65,13,18,1,0,1,1,1,7,8,16,3,14,16,58,14,81,41,75,44,3,58,104,41,55,50,1,66,41,129,79,0,34,16,70,2,67,8,0,52,0,50,22,81,23,27,5,56,82,30,79,21,10,121,18,65,85,4,62,1,40,93,115,16,50,2,63,63,67,65,93,23,66,25,63,33,133,122,47,14,2,30,1,24,0,54,30,124,80,79,9,56,0,0,4,0,32,2,9,8,7,83,46,78,84,52,0,13,0,0,1,0,8,19,150,32,2,17,1,0,0,0,20,25,63,35,148,76

Foldseek 3Di:
DAEDAQVRCCCPALQDAAKEKEWEAEDPDPQSVLQVVLLVVCCVVVVPGYHYYYYHCVRHVDPQVVVVDDAPRKIFIGDNRDTQDIDHTNDDNVVVVLVCLLRTPDNPLVNAPFAAAWDFAALWAWDADPVVCKIKTHWFLQWIWIGNQQRHIGIDGQAADEPPDFHDDPQVQQQAAPAQWAAEVGDTDGAFRARLQVQLCVQDDPDDQNRFWGNWYWDQQPQVCWIKIFIKRHHHQLQIFTWIWTANDPSDDTHTNGTQAGTRCQDWVCCVNHCQCLQVNDDPTDPNLSNQPSLQQLADFSFGQKEWDQDPVRWIKIWFGWQRAAIAIFGPDSNPRHGDSHDAWDFDQGRQQTQADSRRGGHQAHHRRAGWGLWEWDDDDQKIKIKTWGAEQFQAQALPDRRHFFTFIFMFIANDPRDNTAALQGHGNYDRHDFHAAAQPGPHDGGFRLAAWAEPDFDQCHDQRGWHSWDSWYWDCDPLQWIKIKTKTHTQHDGRGIIIFIWTWEAWPVGDIHTAPATDSPDNDGRVQQAQAAAAPLVRPWFKKWKWKGDTHAHSNNSGHTYTAIWTQHSVQWIGHPFTWGKDADPRGQWIWTATVHIWIWGWHKDARPPHRWIWTKIWTGDSSNMIMIMIDTD/DAADAQVRCCCVALADAAKEKEWEDEDVDPQRVLCVVLVVVVCVVAVQHYHYYYYYCVRHVPPQVVVPDDAPGKIFMDGNHDTQDIDHTNDDSVVVCVVCLQPSQHDGPFDSADAAAWDFAALWAWDADPVVCKIKTAWALQWIWIGNQQRHIGIDGAAADDPPDFHDDPVRQQQAAPAQWDDAPHDTDGAFRARQQVQLCVQDPPDDQNRFWGNWYWDQQPQVCWIKIFIKRHHHQLQIFTWIWTANDPSDDTHTHGTQAGTRPQDWVCVVNHCPCLQVPDDPTDPNLSNQPSLQQLAHFSFGQKEWDQDPVRWIKIWFGWQRAAIAIAGPDSNRRHGPSHDAWDFDQDRQQTQADRRRGGHQAEHRRAGWGLWEWDDDDQKIKIKIWGAAQFQAQALPDRRHFFTFIFMFIDNDNRDNTAALVGHGNYDRHDFHAAAQPGPHDGGFRLAAWAAPDFDQQHDQRGWHSWDSWYWDCDPLQWIKIKTKTHTQHDGRGIIIFIWTWEAWPVRHIHTDPATDSRDNDHRVQQAAAAADDLVQPWAKKWKWKGDTHAHSNNPGHIYTFIWTAHSVQWIGHPFIFGKDDDHRGQWIWTATVHIWIWGWHKDARPPDRWIWIKIWTGDSSNMIMIMIDTRRD

Radius of gyration: 38.91 Å; Cα contacts (8 Å, |Δi|>4): 3505; chains: 2; bounding box: 64×80×159 Å

CATH classification: 3.40.30.10 (+2 more: 2.115.10.20, 2.40.128.10)

Nearest PDB structures (foldseek):
  4kca-assembly1_A  TM=1.002E+00  e=0.000E+00  Bos taurus
  6h7o-assembly2_F  TM=9.960E-01  e=3.143E-16  Escherichia coli K-12
  2h75-assembly1_A  TM=9.954E-01  e=3.504E-16  Escherichia coli
  5xoc-assembly1_B  TM=9.679E-01  e=1.637E-16  Escherichia coli K-12
  4pob-assembly1_B  TM=9.742E-01  e=1.069E-11  Mycobacteroides abscessus ATCC 19977

Secondary structure (DSSP, 8-state):
-EE--SSTHIIIIIT-SSEEEEEEE-SS-HHHHHHHHHHHHHHHHTTTTEEEEEEETTT-TTTGGGGT--SSSEEEEEESSSEEEEEES---HHHHHHHHHHHSTT--STT-S---B----SS-EEEEETTTTEEEEE-GGG-EEEESSSSB-EEE-PPEEBTTBSS--HHHHTSS-S--EEEETTEEEE-----HHHHHGGGSSS--GGG-EEEEEEEEETTTTEEEEEEEE--STT--EEEEEEESSTT--EEEEEEEEE----STTGGGGTTHHHHH---SS--GGG--GGGGGGTS------EEEE-TTS-EEEEE-BSTT-EEEEEB-TTTSSB-TT-----BS-GGG-SEETTTEEEEEB-TT-S-EEEEEEEETTEEEEEEEESBSS----TT-TTSSB-EEEEEEESSTT---B-TTS-BSB-SS----SSTT-S---SEE----B-SBTTTBSGGG-EEEEEEEEEEE-TTS-EEEEEEEEESSBTB--EEEEEEEEE-TTS-EEE-SS--------TTHHHH--SS-HHHH-EEEEEEEE-S---GGGT--B--EEEEE-TTSEEEESS-EEEEE-TTS-EEEEESSSEEEEEEEEEE-TTSS-EEEEEEEE-TTS-EEEEEEE-/-EE--TTTHIIIIIISSSEEEEEEE-TT-HHHHHHHHHHHHHHHHTTTTEEEEEEETTT-TTTGGGGT--SSSEEEEEETTEEEEEEES---HHHHHHHHHHHTT----S-S----B----SS-EEEEETTTTEEEEE-GGG-EEEESSSSB-EEE-PPEE-SS-SS--HHHHTSS-S--EEEETTEEEE-----HHHHHGGGSSS--GGG-EEEEEEEEETTTTEEEEEEEE--STT--EEEEEEESSTT--EEEEEEEEE----STTGGGGTTHHHHH---SS--GGG--GGGGGGTS------EEEE-TTS-EEEEE-BSTT-EEEEEBPTTTSSB-TT-----BS-GGG--EETTTEEEEEB-TT-S-EEEEEEEETTEEEEEEEESBSS----TT-TTSSB-EEEEEEESSTT---B-TTS-BSB-SS----SSTT-S---SEE----B-SBTTTBSGGG-EEEEEEEEEEE-TTS-EEEEEEEEESSBTB--EEEEEEEEE-TTS-EEE-SS--------TTHHHH--SS-HHHH-EEEEEEEE-TT--GGGT--B--EEEEE-TTSEEEESS-EEEEE-TTSSEEEEESSSEEEEEEEEEE-TTS--EEEEEEEE-TTS-EEEEEEE---

Sequence (1272 aa):
IIHLTDDSFDTDVLKADGAILVDFWAEWCGPCKMIAPILDEIADEYQGKLTVAKLNIDQNPGTAPKYGIRGIPTLLLFKNGEVAATKVGALSKGQLKEFLDANLAGSGSGPSTYELKRVSVHDPSIVWDPSSKTYYIFGSHRAAAKTTDLMSWTAFTAPWKTATSNNAANNVAFETPAVKKVKKGGVDVDFPAFSATKWSAKGGSGYSVDGNMWAPDVIYNKVLKKWCMYLSINGNAWYSSIILLTADNIEGPYLYQGPVVIGGFKNGTEYKETDFELVLGPQSSLPERYATGGKWGDRYPNNIDPCVFYDEEGKLWMTYGSWSGGIWMIELDENTGLRDYDVTYELTGSGNGITVDPYFGKKIAGGYYVSGEASYIEYIGGYYFLFVTYGGLAAGGVASDYNNGGYQMRVFRSEKPDGPYLDARGTDAVFASYKLDFGPDANDNRGVNIFGAYGDWGNQTKGKNSERSQGHNSIIAAEDGRTYLVYHTRFQNRGEEHEVRVHQVFQNEDGWLVAAPFEYTGETVKSADIATSQQVPTNKIAGSYKLLTHPFKLDHRVKELAKPVDIELNADGTITGSTTGTWSVKEGTSYITINLDKEYKGVIVEQTLEPTSDKAFVFTALNRNGVTIWGYKPIIIHLTDDSFDTDVLKADGAILVDFWAEWCGPCKMIAPILDEIADEYQGKLTVAKLNIDQNPGTAPKYGIRGIPTLLLFKNGEVAATKVGALSKGQLKEFLDANLAGSGSGPSTYELKRVSVHDPSIVWDPSSKTYYIFGSHRAAAKTTDLMSWTAFTAPWKTATSNNAANNVAFETPAVKKVKKGGVDVDFPAFSATKWSAKGGSGYSVDGNMWAPDVIYNKVLKKWCMYLSINGNAWYSSIILLTADNIEGPYLYQGPVVIGGFKNGTEYKETDFELVLGPQSSLPERYATGGKWGDRYPNNIDPCVFYDEEGKLWMTYGSWSGGIWMIELDENTGLRDYDVTYELTGSGNGITVDPYFGKKIAGGYYVSGEASYIEYIGGYYFLFVTYGGLAAGGVASDYNNGGYQMRVFRSEKPDGPYLDARGTDAVFASYKLDFGPDANDNRGVNIFGAYGDWGNQTKGKNSERSQGHNSIIAAEDGRTYLVYHTRFQNRGEEHEVRVHQVFQNEDGWLVAAPFEYTGETVKSADIATSQQVPTNKIAGSYKLLTHPFKLDHRVKELAKPVDIELNADGTITGSTTGTWSVKEGTSYITINLDKEYKGVIVEQTLEPTSDKAFVFTALNRNGVTIWGYKPIES